Protein AF-0000000085074724 (afdb_homodimer)

Sequence (1330 aa):
MDNDFFGAPASRILEEILDDAFLEMIDNDYDDDDDDDFIDETESEGHEMEVDEQVLFEDIINQPHSLYRLAIRKYNENDLSRRAFLNKTHSLRLPTKAIGDILDEARASCKLLREHVALPHVKDNAFSVFTRYCYGFLTEKLIFQNLLREYDRCKLHRIVQEFFNVYLESEMLLHNPTTTIESHENIDRVDVLIANSVIVSSANMSSDFQKYSADVAEFLTEAGWFKQAAILFDFIREQYPGSIQATSRLIHCYVMDGEIQRAKELLNSTENEVADVAEYVQVEFLTSAALVYYAEGNFQKALRFSIHAFSRVKETEISTRAYIETLRCLSRCLAVTRNYAKALVFSELCLHISAQFEHKLADGLLTHAYCLMQDDRNNAANKFYLKAKDLREKQFGTSNNVHLATVYEELSYSCYVQKYRVGDFRVAKHFIARAMRIYNRVLPEDHLHASSAKRVLALIIEEEALDIPFQPELGIDDKILIKMKDEALEKAHLLQKESLAIAKKTFGDESVQTAKHLGNLGRLYQSMKRLKDAEELHLEAIRIKSFILGDDDPEVAVSLGHLASLYNYDIKDYQKAEDLYHRGIKICLKHHGDLYSGLEYDYTGLIHVYSNLQNERKHLEYTFILSDWKDKRKQRVQRAFTPKLDPNMKVDSLMKIIESISADFMDNDFFGAPASRILEEILDDAFLEMIDNDYDDDDDDDFIDETESEGHEMEVDEQVLFEDIINQPHSLYRLAIRKYNENDLSRRAFLNKTHSLRLPTKAIGDILDEARASCKLLREHVALPHVKDNAFSVFTRYCYGFLTEKLIFQNLLREYDRCKLHRIVQEFFNVYLESEMLLHNPTTTIESHENIDRVDVLIANSVIVSSANMSSDFQKYSADVAEFLTEAGWFKQAAILFDFIREQYPGSIQATSRLIHCYVMDGEIQRAKELLNSTENEVADVAEYVQVEFLTSAALVYYAEGNFQKALRFSIHAFSRVKETEISTRAYIETLRCLSRCLAVTRNYAKALVFSELCLHISAQFEHKLADGLLTHAYCLMQDDRNNAANKFYLKAKDLREKQFGTSNNVHLATVYEELSYSCYVQKYRVGDFRVAKHFIARAMRIYNRVLPEDHLHASSAKRVLALIIEEEALDIPFQPELGIDDKILIKMKDEALEKAHLLQKESLAIAKKTFGDESVQTAKHLGNLGRLYQSMKRLKDAEELHLEAIRIKSFILGDDDPEVAVSLGHLASLYNYDIKDYQKAEDLYHRGIKICLKHHGDLYSGLEYDYTGLIHVYSNLQNERKHLEYTFILSDWKDKRKQRVQRAFTPKLDPNMKVDSLMKIIESISADF

Solvent-accessible surface area (backbone atoms only — not comparable to full-atom values): 67863 Å² total; per-residue (Å²): 137,84,76,77,78,74,78,82,60,49,60,64,56,47,53,60,42,18,60,63,26,56,67,68,69,68,70,74,71,69,90,70,79,74,86,71,74,79,76,75,76,80,75,73,82,74,77,74,73,77,66,55,68,63,59,52,49,49,43,52,64,71,50,51,48,42,69,55,38,47,57,41,40,66,43,57,63,50,68,70,50,41,55,44,42,53,58,36,42,76,72,40,76,75,53,72,62,57,55,50,52,50,50,51,47,50,50,51,51,43,52,53,44,58,76,39,36,86,39,71,71,39,38,62,42,44,47,50,49,38,49,45,49,55,36,43,45,64,31,31,58,71,53,29,52,49,42,63,71,70,38,58,64,38,58,51,42,25,53,55,37,50,46,51,49,46,47,49,54,29,47,36,65,70,42,64,61,76,46,61,64,59,51,37,54,47,47,54,51,49,37,49,49,55,31,48,46,37,50,56,49,30,66,75,40,81,91,58,27,66,59,50,50,49,52,50,23,48,52,28,45,74,61,47,40,22,68,31,18,28,50,37,26,50,49,49,31,67,75,37,74,81,41,55,56,39,48,22,52,27,30,42,23,25,45,77,60,47,38,44,56,61,23,49,50,52,48,66,73,42,60,83,66,46,81,82,52,59,58,57,44,40,28,46,35,29,33,30,48,15,50,50,29,42,74,45,53,42,41,70,61,12,33,51,30,16,52,54,17,55,73,57,64,46,80,90,69,42,54,69,65,58,50,43,50,38,31,43,50,33,15,50,30,29,22,77,66,50,37,39,75,60,10,46,53,39,14,49,50,25,27,58,62,20,60,76,36,76,81,38,27,41,58,15,30,42,42,33,15,49,30,30,38,70,62,70,34,34,35,62,13,37,43,32,34,50,52,23,42,53,49,36,33,68,26,42,45,91,61,73,39,57,60,50,24,49,44,26,36,52,43,13,49,43,43,42,64,58,23,76,76,74,74,72,53,63,65,20,49,52,27,38,14,36,15,39,31,25,39,64,71,72,40,52,86,73,33,54,69,46,25,52,46,32,38,53,52,19,53,52,39,37,53,54,31,72,61,61,72,88,50,69,82,54,34,50,56,66,66,55,56,50,46,52,27,50,49,33,41,48,52,19,47,46,29,37,51,42,22,37,52,36,33,31,71,51,62,31,80,81,26,44,50,28,22,51,42,32,37,52,46,14,53,49,25,44,76,69,65,38,53,68,61,14,52,53,27,23,50,50,19,33,51,43,28,25,69,76,66,32,77,70,29,63,74,27,28,56,37,33,46,53,45,17,49,44,22,46,74,70,70,60,40,39,67,63,15,48,54,30,34,52,54,25,50,52,33,40,45,73,68,52,39,84,72,40,72,71,50,56,58,40,38,53,48,47,29,54,36,22,57,75,67,66,36,62,69,59,21,51,52,36,49,47,51,46,52,51,43,54,52,53,44,51,51,46,61,72,57,58,60,73,74,73,70,57,87,77,65,52,71,65,64,54,43,53,54,47,47,56,49,56,72,69,102,136,86,77,77,78,76,75,80,63,56,60,64,58,49,56,61,43,18,58,62,37,56,59,67,69,68,65,70,73,73,79,80,66,79,90,81,77,77,76,75,75,79,74,72,82,71,77,75,72,76,67,54,68,62,60,51,49,48,41,50,64,72,51,50,44,43,72,54,37,48,56,41,42,64,44,60,59,50,71,68,51,38,56,44,42,52,58,38,45,74,72,37,76,74,52,74,64,57,54,50,50,51,50,51,48,51,50,50,50,42,52,53,44,58,77,41,37,85,41,71,72,41,39,63,43,45,48,51,46,38,49,43,50,55,34,43,46,65,33,32,57,71,52,31,53,47,41,64,71,70,38,59,62,36,60,52,41,24,54,54,38,49,47,50,48,47,46,50,52,30,47,35,67,69,44,65,60,75,45,62,64,60,50,36,55,46,47,53,49,50,37,49,49,56,30,48,47,38,49,57,49,31,65,75,40,80,92,57,28,66,61,50,50,49,52,52,24,49,52,29,45,74,59,47,39,21,66,30,18,28,52,38,25,50,50,49,30,67,74,38,74,79,42,56,54,39,48,21,52,26,30,42,22,24,45,75,57,48,37,46,57,62,22,49,52,52,48,67,72,42,60,82,66,47,82,82,52,58,60,56,46,41,28,46,35,28,33,30,51,14,49,49,29,41,75,47,53,43,43,70,60,12,33,53,30,18,50,54,18,55,73,57,64,46,78,88,69,42,53,69,66,57,49,43,50,36,31,43,50,34,16,49,30,28,24,77,65,51,37,40,75,60,11,46,52,38,14,48,50,25,28,58,60,21,60,76,35,76,81,39,27,40,58,15,29,44,42,34,16,50,29,31,38,70,61,70,35,34,36,62,14,36,42,31,34,50,52,23,43,54,49,36,33,68,27,43,43,92,60,72,38,57,61,49,23,49,44,25,36,50,43,12,48,43,45,44,66,56,23,75,74,73,73,70,54,64,65,21,50,53,26,36,17,35,15,39,29,26,37,65,69,71,40,52,82,73,32,54,68,46,24,52,46,32,39,51,51,18,53,52,38,36,54,53,31,72,61,61,72,88,49,69,83,54,35,51,56,66,66,56,56,50,47,51,27,50,52,34,40,49,50,20,46,52,30,36,50,42,22,36,51,37,34,30,70,53,61,30,81,81,26,45,53,27,22,51,41,32,36,53,46,14,51,49,26,45,76,69,66,38,52,68,62,14,50,53,28,23,50,49,19,32,49,45,29,27,69,77,67,33,78,71,31,63,73,26,30,54,36,32,46,54,46,18,48,44,23,46,75,71,68,59,40,40,67,62,14,48,53,30,34,52,53,24,49,53,33,38,44,72,67,51,38,85,71,42,72,71,49,55,58,42,37,52,46,47,30,53,36,23,57,76,66,66,36,62,69,61,22,53,51,35,48,48,52,46,51,51,44,53,53,54,43,51,50,44,62,72,56,57,60,73,74,74,71,57,87,77,64,54,70,66,63,53,45,53,53,45,49,54,48,56,70,71,102

Radius of gyration: 36.68 Å; Cα contacts (8 Å, |Δi|>4): 1729; chains: 2; bounding box: 97×108×94 Å

InterPro domains:
  IPR011990 Tetratricopeptide-like helical domain superfamily [G3DSA:1.25.40.10] (211-458)
  IPR011990 Tetratricopeptide-like helical domain superfamily [G3DSA:1.25.40.10] (480-633)
  IPR011990 Tetratricopeptide-like helical domain superfamily [SSF48452] (488-611)
  IPR019734 Tetratricopeptide repeat [SM00028] (283-316)
  IPR019734 Tetratricopeptide repeat [SM00028] (324-357)
  IPR019734 Tetratricopeptide repeat [SM00028] (515-548)
  IPR019734 Tetratricopeptide repeat [SM00028] (557-591)
  IPR042476 Amyloid protein-binding protein 2 [PTHR46575] (138-640)

Secondary structure (DSSP, 8-state):
---------THHHHHHHHHHHGGGGGGGS-------TT--------------HHHHHHHHHHSTTHHHHHHHHHHHH-SHHHHHHHHHHHS----HHHHHHHHHHHHHHHHHHHHTTTSHHHHHHHHHHHHHHHHHHHH-HHHHHHHHHHS-HHHHHHHHHHHHHHHHHHHHHHS-TT-HHHHHHHHHHHHHHHHHHHHHHHHTSSSSHHHHHHHHHHHHHHHT-HHHHHHHHHHHHHHSTT-HHHHHHHHHHHHHTT-HHHHHHHHHHHGGGGGGS-HHHHHHHHHHHHHHHHHHT-HHHHHHHHHHHHHT--TTTS-HHHHHHHHHHHHHHHHHTT-HHHHHHHHHHHHHHHTTSHHHHHHHHHHHHHHHHHTT-HHHHHHHHHHHHHHHHHHH-SSS-HHHHHHHHHHHHHHHHHHTTT---HHHHHHHHHHHHHHHHHS-TT-HHHHHHHHHHHHHHHHHHHT----GGGT--HHHHHHHHHHHHHHHHHHHHHHHHHHHHHH-SSSHHHHHHHHHHHHHHHHTT-HHHHHHHHHHHHHHHHHHH-TT-HHHHHHHHHHHHIIIIII--HHHHHHHHHHHHHHHHHHT-TT-TTHHHHHHHHHHHHHHTT-HHHHHHHHHHHHHHHHHHHHHHHH-------TT--HHHHHHHHHHHHHH-/---------THHHHHHHHGGGGGGGGGG--------TT--------------HHHHHHHHHHSTTHHHHHHHHHHHS-SHHHHHHHHHHHS----HHHHHHHHHHHHHHHHHHHHTTTSHHHHHHHHHHHHHHHHHHHH-HHHHHHHHHHS-HHHHHHHHHHHHHHHHHHHHHHS-TT-HHHHHHHHHHHHHHHHHHHHHHHHTSSSSHHHHHHHHHHHHHHHT-HHHHHHHHHHHHHHSTT-HHHHHHHHHHHHHTT-HHHHHHHHHHHGGGGGGS-HHHHHHHHHHHHHHHHHHT-HHHHHHHHHHHHHT--TTTS-HHHHHHHHHHHHHHHHHTT-HHHHHHHHHHHHHHHTTSHHHHHHHHHHHHHHHHHTT-HHHHHHHHHHHHHHHHHHH-SSS-HHHHHHHHHHHHHHHHHHTTT---HHHHHHHHHHHHHHHHHS-TT-HHHHHHHHHHHHHHHHHHHT----GGGT--HHHHHHHHHHHHHHHHHHHHHHHHHHHHHH-SSSHHHHHHHHHHHHHHHHTT-HHHHHHHHHHHHHHHHHHH-TT-HHHHHHHHHHHHIIIIII--HHHHHHHHHHHHHHHHHHT-TT-TTHHHHHHHHHHHHHHTT-HHHHHHHHHHHHHHHHHHHHHHHH-------TT--HHHHHHHHHHHHHH-

Nearest PDB structures (foldseek):
  8jau-assembly1_A  TM=7.806E-01  e=1.190E-21  Homo sapiens
  1hz4-assembly1_A  TM=6.843E-01  e=4.569E-03  Escherichia coli
  8fy4-assembly1_B  TM=3.628E-01  e=1.389E-04  Gallus gallus
  3ieg-assembly2_B  TM=2.779E-01  e=1.779E-03  Mus musculus
  9f8w-assembly2_B  TM=3.811E-01  e=1.177E-01  Trypanosoma brucei

Foldseek 3Di:
DCPCVDDPDCVVLLVVLLVLQPPPPPPPDDDPPDPPPDDDDDPPPPPPPVVPPVVVVCCCVPVVCCVVCVVVVVVPPPPVCVCVCCVVLVVDLPDPVVVVVLLVVLVVVLVVLQVCLLPPVSLVVLVVVLCCVLLVCLQVQSNVVSCVVRHALLSVLASNLSSVVSNLSSCCSVPVVPPLVVLQVVLLVVLVSSLVSNQVSLVVPPPCSLVSLQVSLVSCVLQQNLSSSLSSLVVSCVVPPLPLQSLLSNLQSCLSQLQLVVSVVSLVVCVVSLPPDDLQSNLSSLLSVLSSCVSQVVLVSSLVSLLVSLLSDDPVPYDLVSVLSSLLSNLLSCLVLQVLVLSLVSLVVSCLSQVVRLSRNLVSLQSNLNSCLSVVVLVVSLVSLVVSLVSSCSRNNQAQTLSNLVSLQVNLLSLVVNCVPVQDSVSSSNSLSSSSSNCSSNHRCLTLSNLSSLQSVLSNLLSNLVPQDDDVVVVDDVVVSVVVSLVSLVSSLSSLVSSLVSCCVSNNCQTLSNLVSLQSNLLSCVSVVVLVSSLVSLVVSLVSCCVVNNNLRLSSLVSLLSNLCSCQPRVNVLVSSLVSLVSSVVSCCVRNNLLNPVNLSSLVSNLSSCVVVVVVVVNVVSVVSNVVSVVVNVVCVVPPPPPPPPSPDDPVVSVVVSVVVVVVD/DCPCVDDPDPLVLLVVLLVLQPVPPPPPPDDPPDDDDDDDDDPPPPPPPVVPPVVVVCCCVPVVCCVVCVVVVVVPPPPVVVCVVCVVLVVPLPDPVVVVVLLVVLVVVLVVLQVCLLPPVSLVVLVVVLCCVLLVCLQVQSNVVSCVVRHALLSVLASNLSSVVSNLSSCCSVPVVPPLVVLQVVLLVVLVSSLVSNQVSLVVPPPCSLVSLQVSLVSCVLQQSLSSSLSSLVVSCVVPPLPLQSLLSNLQSCLSQLQLVVSVVSLVVNVVSLPPDDLQSNLSSLLSVLSSCVSQVVLVSSLVSLLVSLLSDDPVPYDLVSNLSSLLSNLLSCLVLQVLVLSLVSLVLSCLSQVVRLSRNLVSLQSNLNSCLSVVNLVVSLVSLVVSLVSSCSRNNQAQTLSNLVSLQVNLLSLVVNCVPVLDSVSSSSSLSSSSSNCSSNHRCLTLSNLSSLQSVLSNLLSNLVPQDDDVVVVDDVVVSVVVSLVSLVSSLSSLVSSLVSCCVSNNCQTLSNLVSLQSNLLSCVSVVVLVSSLVSLVVSLVSCCVVNNNLRLSSLVSLLSNLCSCQPRVNVLVSSLVSLVSSVVSCCVRNNLLNPVNLSSLVSNLSSCVVVVVVVVNVVSVVSNVVSVVVNVVCVVPPPPPPPPSPDDPVVSVVVSVVVVVVD

Organism: Oikopleura dioica (NCBI:txid34765)

pLDDT: mean 72.85, std 24.74, range [18.48, 98.44]

Structure (mmCIF, N/CA/C/O backbone):
data_AF-0000000085074724-model_v1
#
loop_
_entity.id
_entity.type
_entity.pdbx_description
1 polymer 'Uncharacterized protein'
#
loop_
_atom_site.group_PDB
_atom_site.id
_atom_site.type_symbol
_atom_site.label_atom_id
_atom_site.label_alt_id
_atom_site.label_comp_id
_atom_site.label_asym_id
_atom_site.label_entity_id
_atom_site.label_seq_id
_atom_site.pdbx_PDB_ins_code
_atom_site.Cartn_x
_atom_site.Cartn_y
_atom_site.Cartn_z
_atom_site.occupancy
_atom_site.B_iso_or_equiv
_atom_site.auth_seq_id
_atom_site.auth_comp_id
_atom_site.auth_asym_id
_atom_site.auth_atom_id
_atom_site.pdbx_PDB_model_num
ATOM 1 N N . MET A 1 1 ? -6.66 3.756 -38.844 1 19.31 1 MET A N 1
ATOM 2 C CA . MET A 1 1 ? -6.812 4.773 -37.812 1 19.31 1 MET A CA 1
ATOM 3 C C . MET A 1 1 ? -6.156 4.328 -36.5 1 19.31 1 MET A C 1
ATOM 5 O O . MET A 1 1 ? -6.629 3.396 -35.844 1 19.31 1 MET A O 1
ATOM 9 N N . ASP A 1 2 ? -4.809 4.43 -36.469 1 18.55 2 ASP A N 1
ATOM 10 C CA . ASP A 1 2 ? -3.658 3.697 -35.938 1 18.55 2 ASP A CA 1
ATOM 11 C C . ASP A 1 2 ? -3.334 4.137 -34.5 1 18.55 2 ASP A C 1
ATOM 13 O O . ASP A 1 2 ? -2.787 5.219 -34.281 1 18.55 2 ASP A O 1
ATOM 17 N N . ASN A 1 3 ? -4.422 4.09 -33.625 1 19.55 3 ASN A N 1
ATOM 18 C CA . ASN A 1 3 ? -4.617 4.492 -32.219 1 19.55 3 ASN A CA 1
ATOM 19 C C . ASN A 1 3 ? -3.508 3.959 -31.328 1 19.55 3 ASN A C 1
ATOM 21 O O . ASN A 1 3 ? -3.428 2.756 -31.078 1 19.55 3 ASN A O 1
ATOM 25 N N . ASP A 1 4 ? -2.357 4.629 -31.531 1 20.62 4 ASP A N 1
ATOM 26 C CA . ASP A 1 4 ? -1.045 4.391 -30.953 1 20.62 4 ASP A CA 1
ATOM 27 C C . ASP A 1 4 ? -1.103 4.484 -29.422 1 20.62 4 ASP A C 1
ATOM 29 O O . ASP A 1 4 ? -0.941 5.57 -28.859 1 20.62 4 ASP A O 1
ATOM 33 N N . PHE A 1 5 ? -2.076 3.852 -28.844 1 21.16 5 PHE A N 1
ATOM 34 C CA . PHE A 1 5 ? -2.482 3.717 -27.453 1 21.16 5 PHE A CA 1
ATOM 35 C C . PHE A 1 5 ? -1.314 3.25 -26.594 1 21.16 5 PHE A C 1
ATOM 37 O O . PHE A 1 5 ? -1.333 2.139 -26.062 1 21.16 5 PHE A O 1
ATOM 44 N N . PHE A 1 6 ? -0.076 3.598 -27.016 1 20.94 6 PHE A N 1
ATOM 45 C CA . PHE A 1 6 ? 1.1 2.914 -26.484 1 20.94 6 PHE A CA 1
ATOM 46 C C . PHE A 1 6 ? 1.225 3.131 -24.984 1 20.94 6 PHE A C 1
ATOM 48 O O . PHE A 1 6 ? 0.659 4.082 -24.438 1 20.94 6 PHE A O 1
ATOM 55 N N . GLY A 1 7 ? 2.143 2.217 -24.25 1 22.34 7 GLY A N 1
ATOM 56 C CA . GLY A 1 7 ? 2.412 1.29 -23.172 1 22.34 7 GLY A CA 1
ATOM 57 C C . GLY A 1 7 ? 2.951 1.972 -21.922 1 22.34 7 GLY A C 1
ATOM 58 O O . GLY A 1 7 ? 4.113 2.377 -21.891 1 22.34 7 GLY A O 1
ATOM 59 N N . ALA A 1 8 ? 2.352 2.924 -21.406 1 27.47 8 ALA A N 1
ATOM 60 C CA . ALA A 1 8 ? 2.898 3.271 -20.109 1 27.47 8 ALA A CA 1
ATOM 61 C C . ALA A 1 8 ? 3.061 2.031 -19.234 1 27.47 8 ALA A C 1
ATOM 63 O O . ALA A 1 8 ? 2.092 1.31 -18.984 1 27.47 8 ALA A O 1
ATOM 64 N N . PRO A 1 9 ? 4.258 1.378 -19.156 1 28.05 9 PRO A N 1
ATOM 65 C CA . PRO A 1 9 ? 4.574 0.004 -18.766 1 28.05 9 PRO A CA 1
ATOM 66 C C . PRO A 1 9 ? 4.094 -0.327 -17.344 1 28.05 9 PRO A C 1
ATOM 68 O O . PRO A 1 9 ? 3.932 0.573 -16.516 1 28.05 9 PRO A O 1
ATOM 71 N N . ALA A 1 10 ? 3.463 -1.53 -17.219 1 28.69 10 ALA A N 1
ATOM 72 C CA . ALA A 1 10 ? 3.15 -2.385 -16.078 1 28.69 10 ALA A CA 1
ATOM 73 C C . ALA A 1 10 ? 4.27 -2.342 -15.039 1 28.69 10 ALA A C 1
ATOM 75 O O . ALA A 1 10 ? 4.043 -2.639 -13.859 1 28.69 10 ALA A O 1
ATOM 76 N N . SER A 1 11 ? 5.395 -1.948 -15.602 1 27.66 11 SER A N 1
ATOM 77 C CA . SER A 1 11 ? 6.539 -1.968 -14.703 1 27.66 11 SER A CA 1
ATOM 78 C C . SER A 1 11 ? 6.328 -1.033 -13.516 1 27.66 11 SER A C 1
ATOM 80 O O . SER A 1 11 ? 6.738 -1.339 -12.391 1 27.66 11 SER A O 1
ATOM 82 N N . ARG A 1 12 ? 5.625 0.069 -13.852 1 30 12 ARG A N 1
ATOM 83 C CA . ARG A 1 12 ? 5.465 1.042 -12.773 1 30 12 ARG A CA 1
ATOM 84 C C . ARG A 1 12 ? 4.492 0.53 -11.711 1 30 12 ARG A C 1
ATOM 86 O O . ARG A 1 12 ? 4.676 0.783 -10.523 1 30 12 ARG A O 1
ATOM 93 N N . ILE A 1 13 ? 3.539 -0.388 -12.242 1 30.59 13 ILE A N 1
ATOM 94 C CA . ILE A 1 13 ? 2.57 -0.997 -11.336 1 30.59 13 ILE A CA 1
ATOM 95 C C . ILE A 1 13 ? 3.271 -2.004 -10.43 1 30.59 13 ILE A C 1
ATOM 97 O O . ILE A 1 13 ? 3.002 -2.059 -9.227 1 30.59 13 ILE A O 1
ATOM 101 N N . LEU A 1 14 ? 4.152 -2.748 -11.07 1 29.27 14 LEU A N 1
ATOM 102 C CA . LEU A 1 14 ? 4.895 -3.777 -10.352 1 29.27 14 LEU A CA 1
ATOM 103 C C . LEU A 1 14 ? 5.773 -3.158 -9.266 1 29.27 14 LEU A C 1
ATOM 105 O O . LEU A 1 14 ? 5.867 -3.693 -8.164 1 29.27 14 LEU A O 1
ATOM 109 N N . GLU A 1 15 ? 6.312 -2.115 -9.633 1 29.44 15 GLU A N 1
ATOM 110 C CA . GLU A 1 15 ? 7.18 -1.482 -8.641 1 29.44 15 GLU A CA 1
ATOM 111 C C . GLU A 1 15 ? 6.387 -1.025 -7.422 1 29.44 15 GLU A C 1
ATOM 113 O O . GLU A 1 15 ? 6.852 -1.15 -6.285 1 29.44 15 GLU A O 1
ATOM 118 N N . GLU A 1 16 ? 5.18 -0.797 -7.676 1 32.44 16 GLU A N 1
ATOM 119 C CA . GLU A 1 16 ? 4.309 -0.353 -6.59 1 32.44 16 GLU A CA 1
ATOM 120 C C . GLU A 1 16 ? 3.988 -1.499 -5.637 1 32.44 16 GLU A C 1
ATOM 122 O O . GLU A 1 16 ? 3.947 -1.308 -4.418 1 32.44 16 GLU A O 1
ATOM 127 N N . ILE A 1 17 ? 3.748 -2.75 -6.227 1 29.84 17 ILE A N 1
ATOM 128 C CA . ILE A 1 17 ? 3.379 -3.928 -5.449 1 29.84 17 ILE A CA 1
ATOM 129 C C . ILE A 1 17 ? 4.605 -4.473 -4.723 1 29.84 17 ILE A C 1
ATOM 131 O O . ILE A 1 17 ? 4.52 -4.859 -3.555 1 29.84 17 ILE A O 1
ATOM 135 N N . LEU A 1 18 ? 5.66 -4.648 -5.422 1 29.42 18 LEU A N 1
ATOM 136 C CA . LEU A 1 18 ? 6.859 -5.25 -4.84 1 29.42 18 LEU A CA 1
ATOM 137 C C . LEU A 1 18 ? 7.398 -4.395 -3.703 1 29.42 18 LEU A C 1
ATOM 139 O O . LEU A 1 18 ? 7.973 -4.918 -2.744 1 29.42 18 LEU A O 1
ATOM 143 N N . ASP A 1 19 ? 7.082 -3.223 -3.664 1 29.36 19 ASP A N 1
ATOM 144 C CA . ASP A 1 19 ? 7.52 -2.369 -2.562 1 29.36 19 ASP A CA 1
ATOM 145 C C . ASP A 1 19 ? 6.812 -2.748 -1.262 1 29.36 19 ASP A C 1
ATOM 147 O O . ASP A 1 19 ? 7.41 -2.686 -0.185 1 29.36 19 ASP A O 1
ATOM 151 N N . ASP A 1 20 ? 5.746 -3.473 -1.3 1 28.31 20 ASP A N 1
ATOM 152 C CA . ASP A 1 20 ? 5.152 -3.977 -0.066 1 28.31 20 ASP A CA 1
ATOM 153 C C . ASP A 1 20 ? 5.961 -5.145 0.497 1 28.31 20 ASP A C 1
ATOM 155 O O . ASP A 1 20 ? 6.102 -5.277 1.714 1 28.31 20 ASP A O 1
ATOM 159 N N . ALA A 1 21 ? 6.43 -6.047 -0.311 1 24.78 21 ALA A N 1
ATOM 160 C CA . ALA A 1 21 ? 7.145 -7.223 0.17 1 24.78 21 ALA A CA 1
ATOM 161 C C . ALA A 1 21 ? 8.516 -6.844 0.732 1 24.78 21 ALA A C 1
ATOM 163 O O . ALA A 1 21 ? 9.156 -7.648 1.415 1 24.78 21 ALA A O 1
ATOM 164 N N . PHE A 1 22 ? 9.008 -5.746 0.494 1 26 22 PHE A N 1
ATOM 165 C CA . PHE A 1 22 ? 10.406 -5.516 0.844 1 26 22 PHE A CA 1
ATOM 166 C C . PHE A 1 22 ? 10.578 -5.41 2.354 1 26 22 PHE A C 1
ATOM 168 O O . PHE A 1 22 ? 11.695 -5.484 2.865 1 26 22 PHE A O 1
ATOM 175 N N . LEU A 1 23 ? 9.562 -5.379 3.178 1 25.72 23 LEU A N 1
ATOM 176 C CA . LEU A 1 23 ? 9.867 -5.215 4.598 1 25.72 23 LEU A CA 1
ATOM 177 C C . LEU A 1 23 ? 10.562 -6.453 5.148 1 25.72 23 LEU A C 1
ATOM 179 O O . LEU A 1 23 ? 11.234 -6.383 6.18 1 25.72 23 LEU A O 1
ATOM 183 N N . GLU A 1 24 ? 10.336 -7.566 4.488 1 23.84 24 GLU A N 1
ATOM 184 C CA . GLU A 1 24 ? 10.82 -8.742 5.207 1 23.84 24 GLU A CA 1
ATOM 185 C C . GLU A 1 24 ? 12.344 -8.805 5.195 1 23.84 24 GLU A C 1
ATOM 187 O O . GLU A 1 24 ? 12.945 -9.617 5.906 1 23.84 24 GLU A O 1
ATOM 192 N N . MET A 1 25 ? 12.984 -8.109 4.379 1 23.52 25 MET A N 1
ATOM 193 C CA . MET A 1 25 ? 14.391 -8.508 4.352 1 23.52 25 MET A CA 1
ATOM 194 C C . MET A 1 25 ? 15.117 -8.023 5.602 1 23.52 25 MET A C 1
ATOM 196 O O . MET A 1 25 ? 16.234 -8.461 5.883 1 23.52 25 MET A O 1
ATOM 200 N N . ILE A 1 26 ? 14.594 -6.992 6.34 1 23.7 26 ILE A N 1
ATOM 201 C CA . ILE A 1 26 ? 15.594 -6.434 7.246 1 23.7 26 ILE A CA 1
ATOM 202 C C . ILE A 1 26 ? 15.781 -7.367 8.438 1 23.7 26 ILE A C 1
ATOM 204 O O . ILE A 1 26 ? 16.906 -7.539 8.922 1 23.7 26 ILE A O 1
ATOM 208 N N . ASP A 1 27 ? 14.766 -7.988 9.055 1 24.02 27 ASP A N 1
ATOM 209 C CA . ASP A 1 27 ? 14.961 -8.32 10.461 1 24.02 27 ASP A CA 1
ATOM 210 C C . ASP A 1 27 ? 15.781 -9.602 10.617 1 24.02 27 ASP A C 1
ATOM 212 O O . ASP A 1 27 ? 15.82 -10.188 11.695 1 24.02 27 ASP A O 1
ATOM 216 N N . ASN A 1 28 ? 16.234 -10.273 9.633 1 23.22 28 ASN A N 1
ATOM 217 C CA . ASN A 1 28 ? 16.688 -11.539 10.188 1 23.22 28 ASN A CA 1
ATOM 218 C C . ASN A 1 28 ? 17.922 -11.352 11.062 1 23.22 28 ASN A C 1
ATOM 220 O O . ASN A 1 28 ? 18.656 -12.312 11.336 1 23.22 28 ASN A O 1
ATOM 224 N N . ASP A 1 29 ? 18.328 -10.156 11.43 1 22.61 29 ASP A N 1
ATOM 225 C CA . ASP A 1 29 ? 19.656 -10.336 12.031 1 22.61 29 ASP A CA 1
ATOM 226 C C . ASP A 1 29 ? 19.562 -11.117 13.344 1 22.61 29 ASP A C 1
ATOM 228 O O . ASP A 1 29 ? 20.344 -12.031 13.586 1 22.61 29 ASP A O 1
ATOM 232 N N . TYR A 1 30 ? 19.109 -10.516 14.57 1 21.69 30 TYR A N 1
ATOM 233 C CA . TYR A 1 30 ? 19.984 -10.469 15.727 1 21.69 30 TYR A CA 1
ATOM 234 C C . TYR A 1 30 ? 19.875 -11.742 16.547 1 21.69 30 TYR A C 1
ATOM 236 O O . TYR A 1 30 ? 20.734 -12.031 17.375 1 21.69 30 TYR A O 1
ATOM 244 N N . ASP A 1 31 ? 18.703 -12.43 16.766 1 20.89 31 ASP A N 1
ATOM 245 C CA . ASP A 1 31 ? 18.719 -12.906 18.156 1 20.89 31 ASP A CA 1
ATOM 246 C C . ASP A 1 31 ? 19.703 -14.062 18.328 1 20.89 31 ASP A C 1
ATOM 248 O O . ASP A 1 31 ? 19.406 -15.188 17.922 1 20.89 31 ASP A O 1
ATOM 252 N N . ASP A 1 32 ? 21.031 -13.867 18.141 1 21.2 32 ASP A N 1
ATOM 253 C CA . ASP A 1 32 ? 22.016 -14.898 18.453 1 21.2 32 ASP A CA 1
ATOM 254 C C . ASP A 1 32 ? 22.031 -15.227 19.938 1 21.2 32 ASP A C 1
ATOM 256 O O . ASP A 1 32 ? 22.922 -14.812 20.672 1 21.2 32 ASP A O 1
ATOM 260 N N . ASP A 1 33 ? 21 -15.141 20.797 1 21.52 33 ASP A N 1
ATOM 261 C CA . ASP A 1 33 ? 21.297 -15.461 22.203 1 21.52 33 ASP A CA 1
ATOM 262 C C . ASP A 1 33 ? 21.891 -16.859 22.328 1 21.52 33 ASP A C 1
ATOM 264 O O . ASP A 1 33 ? 21.25 -17.844 21.969 1 21.52 33 ASP A O 1
ATOM 268 N N . ASP A 1 34 ? 23.312 -16.891 22.266 1 20.61 34 ASP A N 1
ATOM 269 C CA . ASP A 1 34 ? 24.203 -17.984 22.641 1 20.61 34 ASP A CA 1
ATOM 270 C C . ASP A 1 34 ? 23.922 -18.484 24.047 1 20.61 34 ASP A C 1
ATOM 272 O O . ASP A 1 34 ? 23.734 -17.672 24.969 1 20.61 34 ASP A O 1
ATOM 276 N N . ASP A 1 35 ? 23.359 -19.719 24.25 1 20.03 35 ASP A N 1
ATOM 277 C CA . ASP A 1 35 ? 23.438 -20.703 25.328 1 20.03 35 ASP A CA 1
ATOM 278 C C . ASP A 1 35 ? 24.859 -20.828 25.875 1 20.03 35 ASP A C 1
ATOM 280 O O . ASP A 1 35 ? 25.781 -21.172 25.141 1 20.03 35 ASP A O 1
ATOM 284 N N . ASP A 1 36 ? 25.328 -20.062 26.953 1 21.66 36 ASP A N 1
ATOM 285 C CA . ASP A 1 36 ? 26.547 -19.922 27.734 1 21.66 36 ASP A CA 1
ATOM 286 C C . ASP A 1 36 ? 27.047 -21.266 28.25 1 21.66 36 ASP A C 1
ATOM 288 O O . ASP A 1 36 ? 28.156 -21.375 28.766 1 21.66 36 ASP A O 1
ATOM 292 N N . ASP A 1 37 ? 26.25 -22.25 28.609 1 21.08 37 ASP A N 1
ATOM 293 C CA . ASP A 1 37 ? 26.734 -22.859 29.844 1 21.08 37 ASP A CA 1
ATOM 294 C C . ASP A 1 37 ? 28.109 -23.484 29.641 1 21.08 37 ASP A C 1
ATOM 296 O O . ASP A 1 37 ? 28.922 -23.531 30.562 1 21.08 37 ASP A O 1
ATOM 300 N N . PHE A 1 38 ? 28.266 -24.391 28.75 1 20.16 38 PHE A N 1
ATOM 301 C CA . PHE A 1 38 ? 29.062 -25.531 29.172 1 20.16 38 PHE A CA 1
ATOM 302 C C . PHE A 1 38 ? 30.547 -25.188 29.156 1 20.16 38 PHE A C 1
ATOM 304 O O . PHE A 1 38 ? 31.406 -26.062 29.328 1 20.16 38 PHE A O 1
ATOM 311 N N . ILE A 1 39 ? 30.984 -24.016 28.531 1 20.7 39 ILE A N 1
ATOM 312 C CA . ILE A 1 39 ? 32.375 -24.141 28.172 1 20.7 39 ILE A CA 1
ATOM 313 C C . ILE A 1 39 ? 33.25 -24.062 29.438 1 20.7 39 ILE A C 1
ATOM 315 O O . ILE A 1 39 ? 33.125 -23.109 30.219 1 20.7 39 ILE A O 1
ATOM 319 N N . ASP A 1 40 ? 33.812 -25.156 29.906 1 20.3 40 ASP A N 1
ATOM 320 C CA . ASP A 1 40 ? 34.812 -25.375 30.938 1 20.3 40 ASP A CA 1
ATOM 321 C C . ASP A 1 40 ? 35.969 -24.375 30.812 1 20.3 40 ASP A C 1
ATOM 323 O O . ASP A 1 40 ? 36.25 -23.891 29.719 1 20.3 40 ASP A O 1
ATOM 327 N N . GLU A 1 41 ? 36.5 -23.766 31.922 1 22.42 41 GLU A N 1
ATOM 328 C CA . GLU A 1 41 ? 37.375 -22.703 32.375 1 22.42 41 GLU A CA 1
ATOM 329 C C . GLU A 1 41 ? 38.781 -22.875 31.859 1 22.42 41 GLU A C 1
ATOM 331 O O . GLU A 1 41 ? 39.719 -22.203 32.312 1 22.42 41 GLU A O 1
ATOM 336 N N . THR A 1 42 ? 39.156 -23.781 30.938 1 22.02 42 THR A N 1
ATOM 337 C CA . THR A 1 42 ? 40.625 -23.969 30.969 1 22.02 42 THR A CA 1
ATOM 338 C C . THR A 1 42 ? 41.344 -22.672 30.672 1 22.02 42 THR A C 1
ATOM 340 O O . THR A 1 42 ? 40.844 -21.844 29.891 1 22.02 42 THR A O 1
ATOM 343 N N . GLU A 1 43 ? 42.281 -22.094 31.516 1 23.48 43 GLU A N 1
ATOM 344 C CA . GLU A 1 43 ? 43.094 -20.938 31.844 1 23.48 43 GLU A CA 1
ATOM 345 C C . GLU A 1 43 ? 43.938 -20.5 30.641 1 23.48 43 GLU A C 1
ATOM 347 O O . GLU A 1 43 ? 44.781 -19.609 30.766 1 23.48 43 GLU A O 1
ATOM 352 N N . SER A 1 44 ? 43.688 -21.031 29.391 1 21.33 44 SER A N 1
ATOM 353 C CA . SER A 1 44 ? 44.875 -20.844 28.562 1 21.33 44 SER A CA 1
ATOM 354 C C . SER A 1 44 ? 45.156 -19.359 28.312 1 21.33 44 SER A C 1
ATOM 356 O O . SER A 1 44 ? 44.219 -18.562 28.203 1 21.33 44 SER A O 1
ATOM 358 N N . GLU A 1 45 ? 46.344 -18.797 28.719 1 24.83 45 GLU A N 1
ATOM 359 C CA . GLU A 1 45 ? 47 -17.5 28.672 1 24.83 45 GLU A CA 1
ATOM 360 C C . GLU A 1 45 ? 46.844 -16.828 27.297 1 24.83 45 GLU A C 1
ATOM 362 O O . GLU A 1 45 ? 47.344 -17.344 26.297 1 24.83 45 GLU A O 1
ATOM 367 N N . GLY A 1 46 ? 45.594 -16.391 26.984 1 22.27 46 GLY A N 1
ATOM 368 C CA . GLY A 1 46 ? 45.094 -15.922 25.703 1 22.27 46 GLY A CA 1
ATOM 369 C C . GLY A 1 46 ? 45.75 -14.641 25.25 1 22.27 46 GLY A C 1
ATOM 370 O O . GLY A 1 46 ? 45.469 -13.562 25.797 1 22.27 46 GLY A O 1
ATOM 371 N N . HIS A 1 47 ? 47.188 -14.695 25.016 1 25.92 47 HIS A N 1
ATOM 372 C CA . HIS A 1 47 ? 47.906 -13.539 24.5 1 25.92 47 HIS A CA 1
ATOM 373 C C . HIS A 1 47 ? 47.125 -12.836 23.391 1 25.92 47 HIS A C 1
ATOM 375 O O . HIS A 1 47 ? 46.656 -13.492 22.453 1 25.92 47 HIS A O 1
ATOM 381 N N . GLU A 1 48 ? 46.562 -11.75 23.797 1 26.58 48 GLU A N 1
ATOM 382 C CA . GLU A 1 48 ? 45.75 -10.797 23.047 1 26.58 48 GLU A CA 1
ATOM 383 C C . GLU A 1 48 ? 46.5 -10.289 21.812 1 26.58 48 GLU A C 1
ATOM 385 O O . GLU A 1 48 ? 47.438 -9.516 21.953 1 26.58 48 GLU A O 1
ATOM 390 N N . MET A 1 49 ? 46.938 -11.258 20.938 1 26.3 49 MET A N 1
ATOM 391 C CA . MET A 1 49 ? 47.59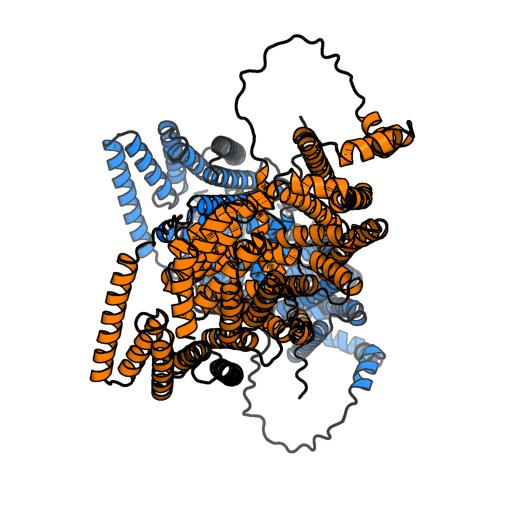4 -10.742 19.734 1 26.3 49 MET A CA 1
ATOM 392 C C . MET A 1 49 ? 46.781 -9.609 19.109 1 26.3 49 MET A C 1
ATOM 394 O O . MET A 1 49 ? 45.625 -9.797 18.766 1 26.3 49 MET A O 1
ATOM 398 N N . GLU A 1 50 ? 47.094 -8.398 19.594 1 27.34 50 GLU A N 1
ATOM 399 C CA . GLU A 1 50 ? 46.688 -7.137 19 1 27.34 50 GLU A CA 1
ATOM 400 C C . GLU A 1 50 ? 46.844 -7.168 17.484 1 27.34 50 GLU A C 1
ATOM 402 O O . GLU A 1 50 ? 47.969 -6.977 16.969 1 27.34 50 GLU A O 1
ATOM 407 N N . VAL A 1 51 ? 46.344 -8.219 16.922 1 27.72 51 VAL A N 1
ATOM 408 C CA . VAL A 1 51 ? 46.469 -8.328 15.477 1 27.72 51 VAL A CA 1
ATOM 409 C C . VAL A 1 51 ? 45.938 -7.055 14.812 1 27.72 51 VAL A C 1
ATOM 411 O O . VAL A 1 51 ? 44.781 -6.66 15.062 1 27.72 51 VAL A O 1
ATOM 414 N N . ASP A 1 52 ? 46.844 -6.16 14.617 1 26.83 52 ASP A N 1
ATOM 415 C CA . ASP A 1 52 ? 46.656 -4.879 13.938 1 26.83 52 ASP A CA 1
ATOM 416 C C . ASP A 1 52 ? 45.688 -5.012 12.758 1 26.83 52 ASP A C 1
ATOM 418 O O . ASP A 1 52 ? 45.938 -5.824 11.859 1 26.83 52 ASP A O 1
ATOM 422 N N . GLU A 1 53 ? 44.625 -4.551 13.031 1 29.97 53 GLU A N 1
ATOM 423 C CA . GLU A 1 53 ? 43.406 -4.609 12.219 1 29.97 53 GLU A CA 1
ATOM 424 C C . GLU A 1 53 ? 43.688 -4.184 10.781 1 29.97 53 GLU A C 1
ATOM 426 O O . GLU A 1 53 ? 43.062 -4.684 9.844 1 29.97 53 GLU A O 1
ATOM 431 N N . GLN A 1 54 ? 44.75 -3.246 10.719 1 29.56 54 GLN A N 1
ATOM 432 C CA . GLN A 1 54 ? 45.094 -2.668 9.43 1 29.56 54 GLN A CA 1
ATOM 433 C C . GLN A 1 54 ? 45.781 -3.699 8.539 1 29.56 54 GLN A C 1
ATOM 435 O O . GLN A 1 54 ? 45.531 -3.752 7.328 1 29.56 54 GLN A O 1
ATOM 440 N N . VAL A 1 55 ? 46.844 -4.371 9.141 1 29.44 55 VAL A N 1
ATOM 441 C CA . VAL A 1 55 ? 47.688 -5.332 8.422 1 29.44 55 VAL A CA 1
ATOM 442 C C . VAL A 1 55 ? 46.812 -6.484 7.91 1 29.44 55 VAL A C 1
ATOM 444 O O . VAL A 1 55 ? 47.031 -6.984 6.805 1 29.44 55 VAL A O 1
ATOM 447 N N . LEU A 1 56 ? 45.781 -6.648 8.688 1 29.56 56 LEU A N 1
ATOM 448 C CA . LEU A 1 56 ? 44.969 -7.777 8.297 1 29.56 56 LEU A CA 1
ATOM 449 C C . LEU A 1 56 ? 44.156 -7.453 7.031 1 29.56 56 LEU A C 1
ATOM 451 O O . LEU A 1 56 ? 44.031 -8.312 6.152 1 29.56 56 LEU A O 1
ATOM 455 N N . PHE A 1 57 ? 43.844 -6.168 6.918 1 30.06 57 PHE A N 1
ATOM 456 C CA . PHE A 1 57 ? 43.062 -5.746 5.758 1 30.06 57 PHE A CA 1
ATOM 457 C C . PHE A 1 57 ? 43.938 -5.719 4.508 1 30.06 57 PHE A C 1
ATOM 459 O O . PHE A 1 57 ? 43.5 -6.137 3.432 1 30.06 57 PHE A O 1
ATOM 466 N N . GLU A 1 58 ? 45.188 -5.07 4.613 1 30.17 58 GLU A N 1
ATOM 467 C CA . GLU A 1 58 ? 46.094 -5.012 3.486 1 30.17 58 GLU A CA 1
ATOM 468 C C . GLU A 1 58 ? 46.5 -6.41 3.02 1 30.17 58 GLU A C 1
ATOM 470 O O . GLU A 1 58 ? 46.625 -6.656 1.817 1 30.17 58 GLU A O 1
ATOM 475 N N . ASP A 1 59 ? 46.844 -7.258 3.963 1 29 59 ASP A N 1
ATOM 476 C CA . ASP A 1 59 ? 47.281 -8.617 3.635 1 29 59 ASP A CA 1
ATOM 477 C C . ASP A 1 59 ? 46.125 -9.414 3.033 1 29 59 ASP A C 1
ATOM 479 O O . ASP A 1 59 ? 46.344 -10.305 2.205 1 29 59 ASP A O 1
ATOM 483 N N . ILE A 1 60 ? 44.938 -9.117 3.502 1 32.38 60 ILE A N 1
ATOM 484 C CA . ILE A 1 60 ? 43.781 -9.766 2.914 1 32.38 60 ILE A CA 1
ATOM 485 C C . ILE A 1 60 ? 43.562 -9.242 1.495 1 32.38 60 ILE A C 1
ATOM 487 O O . ILE A 1 60 ? 43.188 -10 0.597 1 32.38 60 ILE A O 1
ATOM 491 N N . ILE A 1 61 ? 43.812 -7.898 1.29 1 31.81 61 ILE A N 1
ATOM 492 C CA . ILE A 1 61 ? 43.625 -7.254 -0.007 1 31.81 61 ILE A CA 1
ATOM 493 C C . ILE A 1 61 ? 44.844 -7.594 -0.903 1 31.81 61 ILE A C 1
ATOM 495 O O . ILE A 1 61 ? 44.656 -7.832 -2.102 1 31.81 61 ILE A O 1
ATOM 499 N N . ASN A 1 62 ? 46.062 -7.223 -0.458 1 27.91 62 ASN A N 1
ATOM 500 C CA . ASN A 1 62 ? 47.25 -7.457 -1.28 1 27.91 62 ASN A CA 1
ATOM 501 C C . ASN A 1 62 ? 47.531 -8.945 -1.478 1 27.91 62 ASN A C 1
ATOM 503 O O . ASN A 1 62 ? 48.25 -9.344 -2.396 1 27.91 62 ASN A O 1
ATOM 507 N N . GLN A 1 63 ? 47.875 -9.609 -0.299 1 26.12 63 GLN A N 1
ATOM 508 C CA . GLN A 1 63 ? 48.219 -11.008 -0.538 1 26.12 63 GLN A CA 1
ATOM 509 C C . GLN A 1 63 ? 46.969 -11.875 -0.651 1 26.12 63 GLN A C 1
ATOM 511 O O . GLN A 1 63 ? 46.594 -12.578 0.294 1 26.12 63 GLN A O 1
ATOM 516 N N . PRO A 1 64 ? 46.062 -11.258 -1.231 1 30.69 64 PRO A N 1
ATOM 517 C CA . PRO A 1 64 ? 44.719 -11.82 -1.465 1 30.69 64 PRO A CA 1
ATOM 518 C C . PRO A 1 64 ? 44.781 -13.281 -1.91 1 30.69 64 PRO A C 1
ATOM 520 O O . PRO A 1 64 ? 43.75 -13.945 -1.981 1 30.69 64 PRO A O 1
ATOM 523 N N . HIS A 1 65 ? 45.938 -13.586 -2.438 1 29.86 65 HIS A N 1
ATOM 524 C CA . HIS A 1 65 ? 46.406 -14.805 -3.086 1 29.86 65 HIS A CA 1
ATOM 525 C C . HIS A 1 65 ? 46.594 -15.938 -2.076 1 29.86 65 HIS A C 1
ATOM 527 O O . HIS A 1 65 ? 46.938 -17.062 -2.447 1 29.86 65 HIS A O 1
ATOM 533 N N . SER A 1 66 ? 46.875 -15.602 -0.835 1 28.56 66 SER A N 1
ATOM 534 C CA . SER A 1 66 ? 47.469 -16.641 0.014 1 28.56 66 SER A CA 1
ATOM 535 C C . SER A 1 66 ? 46.469 -17.781 0.245 1 28.56 66 SER A C 1
ATOM 537 O O . SER A 1 66 ? 46.844 -18.953 0.165 1 28.56 66 SER A O 1
ATOM 539 N N . LEU A 1 67 ? 45.344 -17.422 0.605 1 29.61 67 LEU A N 1
ATOM 540 C CA . LEU A 1 67 ? 44.531 -18.594 0.853 1 29.61 67 LEU A CA 1
ATOM 541 C C . LEU A 1 67 ? 44.25 -19.344 -0.445 1 29.61 67 LEU A C 1
ATOM 543 O O . LEU A 1 67 ? 44.219 -20.578 -0.459 1 29.61 67 LEU A O 1
ATOM 547 N N . TYR A 1 68 ? 44.219 -18.672 -1.602 1 28.95 68 TYR A N 1
ATOM 548 C CA . TYR A 1 68 ? 44.312 -19.234 -2.941 1 28.95 68 TYR A CA 1
ATOM 549 C C . TYR A 1 68 ? 45.688 -19.844 -3.188 1 28.95 68 TYR A C 1
ATOM 551 O O . TYR A 1 68 ? 45.781 -20.969 -3.66 1 28.95 68 TYR A O 1
ATOM 559 N N . ARG A 1 69 ? 46.75 -19.25 -2.889 1 32.31 69 ARG A N 1
ATOM 560 C CA . ARG A 1 69 ? 48.125 -19.75 -2.967 1 32.31 69 ARG A CA 1
ATOM 561 C C . ARG A 1 69 ? 48.375 -20.812 -1.902 1 32.31 69 ARG A C 1
ATOM 563 O O . ARG A 1 69 ? 49.062 -21.812 -2.16 1 32.31 69 ARG A O 1
ATOM 570 N N . LEU A 1 70 ? 47.844 -20.672 -0.705 1 32.38 70 LEU A N 1
ATOM 571 C CA . LEU A 1 70 ? 47.969 -21.781 0.238 1 32.38 70 LEU A CA 1
ATOM 572 C C . LEU A 1 70 ? 47.156 -22.984 -0.239 1 32.38 70 LEU A C 1
ATOM 574 O O . LEU A 1 70 ? 47.656 -24.109 -0.19 1 32.38 70 LEU A O 1
ATOM 578 N N . ALA A 1 71 ? 45.938 -22.781 -0.772 1 31.8 71 ALA A N 1
ATOM 579 C CA . ALA A 1 71 ? 45.219 -23.875 -1.404 1 31.8 71 ALA A CA 1
ATOM 580 C C . ALA A 1 71 ? 45.938 -24.344 -2.674 1 31.8 71 ALA A C 1
ATOM 582 O O . ALA A 1 71 ? 46.125 -25.547 -2.885 1 31.8 71 ALA A O 1
ATOM 583 N N . ILE A 1 72 ? 46.469 -23.469 -3.453 1 34.44 72 ILE A N 1
ATOM 584 C CA . ILE A 1 72 ? 47.312 -23.781 -4.598 1 34.44 72 ILE A CA 1
ATOM 585 C C . ILE A 1 72 ? 48.719 -24.188 -4.113 1 34.44 72 ILE A C 1
ATOM 587 O O . ILE A 1 72 ? 49.281 -25.156 -4.613 1 34.44 72 ILE A O 1
ATOM 591 N N . ARG A 1 73 ? 49.438 -23.484 -3.232 1 33.75 73 ARG A N 1
ATOM 592 C CA . ARG A 1 73 ? 50.75 -23.859 -2.725 1 33.75 73 ARG A CA 1
ATOM 593 C C . ARG A 1 73 ? 50.719 -25.219 -2.043 1 33.75 73 ARG A C 1
ATOM 595 O O . ARG A 1 73 ? 51.562 -26.062 -2.268 1 33.75 73 ARG A O 1
ATOM 602 N N . LYS A 1 74 ? 49.781 -25.438 -1.123 1 32.75 74 LYS A N 1
ATOM 603 C CA . LYS A 1 74 ? 49.625 -26.812 -0.646 1 32.75 74 LYS A CA 1
ATOM 604 C C . LYS A 1 74 ? 49.312 -27.766 -1.794 1 32.75 74 LYS A C 1
ATOM 606 O O . LYS A 1 74 ? 49.781 -28.922 -1.806 1 32.75 74 LYS A O 1
ATOM 611 N N . TYR A 1 75 ? 48.656 -27.328 -2.779 1 31.59 75 TYR A N 1
ATOM 612 C CA . TYR A 1 75 ? 48.469 -28.062 -4.027 1 31.59 75 TYR A CA 1
ATOM 613 C C . TYR A 1 75 ? 49.75 -28.125 -4.824 1 31.59 75 TYR A C 1
ATOM 615 O O . TYR A 1 75 ? 50.125 -29.188 -5.332 1 31.59 75 TYR A O 1
ATOM 623 N N . ASN A 1 76 ? 50.406 -27.094 -5.051 1 31.14 76 ASN A N 1
ATOM 624 C CA . ASN A 1 76 ? 51.625 -27.078 -5.863 1 31.14 76 ASN A CA 1
ATOM 625 C C . ASN A 1 76 ? 52.844 -27.594 -5.078 1 31.14 76 ASN A C 1
ATOM 627 O O . ASN A 1 76 ? 53.875 -27.891 -5.66 1 31.14 76 ASN A O 1
ATOM 631 N N . GLU A 1 77 ? 53.156 -27.25 -3.918 1 33.06 77 GLU A N 1
ATOM 632 C CA . GLU A 1 77 ? 54.375 -27.859 -3.389 1 33.06 77 GLU A CA 1
ATOM 633 C C . GLU A 1 77 ? 54.375 -29.359 -3.602 1 33.06 77 GLU A C 1
ATOM 635 O O . GLU A 1 77 ? 55.406 -29.953 -3.922 1 33.06 77 GLU A O 1
ATOM 640 N N . ASN A 1 78 ? 53.812 -30.172 -2.791 1 27.28 78 ASN A N 1
ATOM 641 C CA . ASN A 1 78 ? 54.156 -31.562 -3.068 1 27.28 78 ASN A CA 1
ATOM 642 C C . ASN A 1 78 ? 53.5 -32.062 -4.355 1 27.28 78 ASN A C 1
ATOM 644 O O . ASN A 1 78 ? 52.25 -32 -4.496 1 27.28 78 ASN A O 1
ATOM 648 N N . ASP A 1 79 ? 54.062 -31.969 -5.523 1 32.31 79 ASP A N 1
ATOM 649 C CA . ASP A 1 79 ? 53.875 -32.562 -6.844 1 32.31 79 ASP A CA 1
ATOM 650 C C . ASP A 1 79 ? 53.062 -33.844 -6.754 1 32.31 79 ASP A C 1
ATOM 652 O O . ASP A 1 79 ? 52.188 -34.125 -7.582 1 32.31 79 ASP A O 1
ATOM 656 N N . LEU A 1 80 ? 53.719 -34.938 -6.027 1 28.84 80 LEU A N 1
ATOM 657 C CA . LEU A 1 80 ? 53.25 -36.281 -5.742 1 28.84 80 LEU A CA 1
ATOM 658 C C . LEU A 1 80 ? 51.875 -36.281 -5.078 1 28.84 80 LEU A C 1
ATOM 660 O O . LEU A 1 80 ? 51.062 -37.156 -5.355 1 28.84 80 LEU A O 1
ATOM 664 N N . SER A 1 81 ? 51.75 -35.312 -4.156 1 28.27 81 SER A N 1
ATOM 665 C CA . SER A 1 81 ? 50.594 -35.5 -3.297 1 28.27 81 SER A CA 1
ATOM 666 C C . SER A 1 81 ? 49.312 -34.938 -3.957 1 28.27 81 SER A C 1
ATOM 668 O O . SER A 1 81 ? 48.25 -34.938 -3.367 1 28.27 81 SER A O 1
ATOM 670 N N . ARG A 1 82 ? 49.344 -34.188 -4.984 1 31.72 82 ARG A N 1
ATOM 671 C CA . ARG A 1 82 ? 48.219 -33.812 -5.809 1 31.72 82 ARG A CA 1
ATOM 672 C C . ARG A 1 82 ? 47.5 -35.062 -6.367 1 31.72 82 ARG A C 1
ATOM 674 O O . ARG A 1 82 ? 46.281 -35.156 -6.316 1 31.72 82 ARG A O 1
ATOM 681 N N . ARG A 1 83 ? 48.25 -35.812 -7.113 1 30.95 83 ARG A N 1
ATOM 682 C CA . ARG A 1 83 ? 47.844 -37.156 -7.59 1 30.95 83 ARG A CA 1
ATOM 683 C C . ARG A 1 83 ? 47.406 -38.031 -6.438 1 30.95 83 ARG A C 1
ATOM 685 O O . ARG A 1 83 ? 46.469 -38.781 -6.566 1 30.95 83 ARG A O 1
ATOM 692 N N . ALA A 1 84 ? 48.219 -37.969 -5.285 1 30.38 84 ALA A N 1
ATOM 693 C CA . ALA A 1 84 ? 47.812 -38.719 -4.125 1 30.38 84 ALA A CA 1
ATOM 694 C C . ALA A 1 84 ? 46.531 -38.156 -3.514 1 30.38 84 ALA A C 1
ATOM 696 O O . ALA A 1 84 ? 45.656 -38.906 -3.088 1 30.38 84 ALA A O 1
ATOM 697 N N . PHE A 1 85 ? 46.344 -36.844 -3.49 1 30.38 85 PHE A N 1
ATOM 698 C CA . PHE A 1 85 ? 45.094 -36.312 -2.957 1 30.38 85 PHE A CA 1
ATOM 699 C C . PHE A 1 85 ? 43.938 -36.5 -3.955 1 30.38 85 PHE A C 1
ATOM 701 O O . PHE A 1 85 ? 42.844 -36.938 -3.586 1 30.38 85 PHE A O 1
ATOM 708 N N . LEU A 1 86 ? 43.969 -36.125 -5.152 1 32.38 86 LEU A N 1
ATOM 709 C CA . LEU A 1 86 ? 43 -36.469 -6.176 1 32.38 86 LEU A CA 1
ATOM 710 C C . LEU A 1 86 ? 42.906 -38 -6.34 1 32.38 86 LEU A C 1
ATOM 712 O O . LEU A 1 86 ? 41.812 -38.531 -6.547 1 32.38 86 LEU A O 1
ATOM 716 N N . ASN A 1 87 ? 43.969 -38.688 -6.492 1 30.5 87 ASN A N 1
ATOM 717 C CA . ASN A 1 87 ? 43.969 -40.156 -6.387 1 30.5 87 ASN A CA 1
ATOM 718 C C . ASN A 1 87 ? 43.469 -40.625 -5.027 1 30.5 87 ASN A C 1
ATOM 720 O O . ASN A 1 87 ? 42.812 -41.656 -4.93 1 30.5 87 ASN A O 1
ATOM 724 N N . LYS A 1 88 ? 43.938 -39.906 -3.912 1 28.17 88 LYS A N 1
ATOM 725 C CA . LYS A 1 88 ? 43.281 -40.25 -2.65 1 28.17 88 LYS A CA 1
ATOM 726 C C . LYS A 1 88 ? 41.875 -39.656 -2.557 1 28.17 88 LYS A C 1
ATOM 728 O O . LYS A 1 88 ? 41.031 -40.125 -1.799 1 28.17 88 LYS A O 1
ATOM 733 N N . THR A 1 89 ? 41.5 -38.438 -2.992 1 30.58 89 THR A N 1
ATOM 734 C CA . THR A 1 89 ? 40.125 -37.938 -2.969 1 30.58 89 THR A CA 1
ATOM 735 C C . THR A 1 89 ? 39.25 -38.688 -3.988 1 30.58 89 THR A C 1
ATOM 737 O O . THR A 1 89 ? 38.031 -38.594 -3.982 1 30.58 89 THR A O 1
ATOM 740 N N . HIS A 1 90 ? 39.562 -39.031 -5.125 1 30.33 90 HIS A N 1
ATOM 741 C CA . HIS A 1 90 ? 38.812 -40.062 -5.812 1 30.33 90 HIS A CA 1
ATOM 742 C C . HIS A 1 90 ? 38.312 -41.125 -4.828 1 30.33 90 HIS A C 1
ATOM 744 O O . HIS A 1 90 ? 37.219 -41.625 -4.965 1 30.33 90 HIS A O 1
ATOM 750 N N . SER A 1 91 ? 39.25 -41.781 -4.086 1 29.86 91 SER A N 1
ATOM 751 C CA . SER A 1 91 ? 38.906 -42.625 -2.939 1 29.86 91 SER A CA 1
ATOM 752 C C . SER A 1 91 ? 38.594 -41.781 -1.713 1 29.86 91 SER A C 1
ATOM 754 O O . SER A 1 91 ? 38.375 -42.312 -0.621 1 29.86 91 SER A O 1
ATOM 756 N N . LEU A 1 92 ? 38.969 -40.5 -1.468 1 31.31 92 LEU A N 1
ATOM 757 C CA . LEU A 1 92 ? 38.938 -39.812 -0.19 1 31.31 92 LEU A CA 1
ATOM 758 C C . LEU A 1 92 ? 37.531 -39.25 0.081 1 31.31 92 LEU A C 1
ATOM 760 O O . LEU A 1 92 ? 37.031 -38.469 -0.697 1 31.31 92 LEU A O 1
ATOM 764 N N . ARG A 1 93 ? 36.656 -39.75 0.645 1 35.66 93 ARG A N 1
ATOM 765 C CA . ARG A 1 93 ? 35.562 -39.406 1.504 1 35.66 93 ARG A CA 1
ATOM 766 C C . ARG A 1 93 ? 35.812 -38.094 2.238 1 35.66 93 ARG A C 1
ATOM 768 O O . ARG A 1 93 ? 36.625 -38.062 3.182 1 35.66 93 ARG A O 1
ATOM 775 N N . LEU A 1 94 ? 35.969 -36.844 1.607 1 38.22 94 LEU A N 1
ATOM 776 C CA . LEU A 1 94 ? 36 -35.625 2.438 1 38.22 94 LEU A CA 1
ATOM 777 C C . LEU A 1 94 ? 35.094 -35.781 3.658 1 38.22 94 LEU A C 1
ATOM 779 O O . LEU A 1 94 ? 33.938 -36.156 3.527 1 38.22 94 LEU A O 1
ATOM 783 N N . PRO A 1 95 ? 35.656 -35.75 4.746 1 41.09 95 PRO A N 1
ATOM 784 C CA . PRO A 1 95 ? 34.781 -35.875 5.922 1 41.09 95 PRO A CA 1
ATOM 785 C C . PRO A 1 95 ? 33.719 -34.781 6 1 41.09 95 PRO A C 1
ATOM 787 O O . PRO A 1 95 ? 33.906 -33.688 5.484 1 41.09 95 PRO A O 1
ATOM 790 N N . THR A 1 96 ? 32.5 -35.125 6.148 1 48.12 96 THR A N 1
ATOM 791 C CA . THR A 1 96 ? 31.312 -34.281 6.387 1 48.12 96 THR A CA 1
ATOM 792 C C . THR A 1 96 ? 31.703 -32.969 7.086 1 48.12 96 THR A C 1
ATOM 794 O O . THR A 1 96 ? 31.156 -31.922 6.777 1 48.12 96 THR A O 1
ATOM 797 N N . LYS A 1 97 ? 32.844 -33.125 7.855 1 49.31 97 LYS A N 1
ATOM 798 C CA . LYS A 1 97 ? 33.25 -31.969 8.648 1 49.31 97 LYS A CA 1
ATOM 799 C C . LYS A 1 97 ? 33.875 -30.891 7.777 1 49.31 97 LYS A C 1
ATOM 801 O O . LYS A 1 97 ? 33.625 -29.703 7.961 1 49.31 97 LYS A O 1
ATOM 806 N N . ALA A 1 98 ? 34.594 -31.344 6.793 1 49.59 98 ALA A N 1
ATOM 807 C CA . ALA A 1 98 ? 35.312 -30.375 5.961 1 49.59 98 ALA A CA 1
ATOM 808 C C . ALA A 1 98 ? 34.344 -29.594 5.082 1 49.59 98 ALA A C 1
ATOM 810 O O . ALA A 1 98 ? 34.5 -28.375 4.902 1 49.59 98 ALA A O 1
ATOM 811 N N . ILE A 1 99 ? 33.344 -30.188 4.688 1 53.41 99 ILE A N 1
ATOM 812 C CA . ILE A 1 99 ? 32.344 -29.531 3.875 1 53.41 99 ILE A CA 1
ATOM 813 C C . ILE A 1 99 ? 31.609 -28.484 4.711 1 53.41 99 ILE A C 1
ATOM 815 O O . ILE A 1 99 ? 31.344 -27.375 4.23 1 53.41 99 ILE A O 1
ATOM 819 N N . GLY A 1 100 ? 31.406 -28.891 5.887 1 52.81 100 GLY A N 1
ATOM 820 C CA . GLY A 1 100 ? 30.781 -27.938 6.785 1 52.81 100 GLY A CA 1
ATOM 821 C C . GLY A 1 100 ? 31.609 -26.672 6.977 1 52.81 100 GLY A C 1
ATOM 822 O O . GLY A 1 100 ? 31.062 -25.562 6.945 1 52.81 100 GLY A O 1
ATOM 823 N N . ASP A 1 101 ? 32.844 -26.922 7.066 1 55.47 101 ASP A N 1
ATOM 824 C CA . ASP A 1 101 ? 33.75 -25.797 7.273 1 55.47 101 ASP A CA 1
ATOM 825 C C . ASP A 1 101 ? 33.781 -24.875 6.051 1 55.47 101 ASP A C 1
ATOM 827 O O . ASP A 1 101 ? 33.781 -23.656 6.184 1 55.47 101 ASP A O 1
ATOM 831 N N . ILE A 1 102 ? 33.719 -25.484 4.91 1 54 102 ILE A N 1
ATOM 832 C CA . ILE A 1 102 ? 33.75 -24.719 3.668 1 54 102 ILE A CA 1
ATOM 833 C C . ILE A 1 102 ? 32.5 -23.875 3.551 1 54 102 ILE A C 1
ATOM 835 O O . ILE A 1 102 ? 32.531 -22.703 3.178 1 54 102 ILE A O 1
ATOM 839 N N . LEU A 1 103 ? 31.484 -24.5 3.93 1 59 103 LEU A N 1
ATOM 840 C CA . LEU A 1 103 ? 30.219 -23.797 3.842 1 59 103 LEU A CA 1
ATOM 841 C C . LEU A 1 103 ? 30.156 -22.656 4.852 1 59 103 LEU A C 1
ATOM 843 O O . LEU A 1 103 ? 29.625 -21.578 4.547 1 59 103 LEU A O 1
ATOM 847 N N . ASP A 1 104 ? 30.703 -22.953 5.969 1 59.84 104 ASP A N 1
ATOM 848 C CA . ASP A 1 104 ? 30.703 -21.906 6.984 1 59.84 104 ASP A CA 1
ATOM 849 C C . ASP A 1 104 ? 31.578 -20.734 6.547 1 59.84 104 ASP A C 1
ATOM 851 O O . ASP A 1 104 ? 31.219 -19.578 6.762 1 59.84 104 ASP A O 1
ATOM 855 N N . GLU A 1 105 ? 32.562 -21.094 5.914 1 55.25 105 GLU A N 1
ATOM 856 C CA . GLU A 1 105 ? 33.469 -20.031 5.414 1 55.25 105 GLU A CA 1
ATOM 857 C C . GLU A 1 105 ? 32.781 -19.25 4.293 1 55.25 105 GLU A C 1
ATOM 859 O O . GLU A 1 105 ? 32.938 -18.031 4.211 1 55.25 105 GLU A O 1
ATOM 864 N N . ALA A 1 106 ? 32.156 -19.953 3.445 1 57.94 106 ALA A N 1
ATOM 865 C CA . ALA A 1 106 ? 31.422 -19.281 2.363 1 57.94 106 ALA A CA 1
ATOM 866 C C . ALA A 1 106 ? 30.359 -18.328 2.916 1 57.94 106 ALA A C 1
ATOM 868 O O . ALA A 1 106 ? 30.219 -17.203 2.434 1 57.94 106 ALA A O 1
ATOM 869 N N . ARG A 1 107 ? 29.75 -18.781 3.92 1 63.09 107 ARG A N 1
ATOM 870 C CA . ARG A 1 107 ? 28.719 -17.953 4.555 1 63.09 107 ARG A CA 1
ATOM 871 C C . ARG A 1 107 ? 29.344 -16.703 5.191 1 63.09 107 ARG A C 1
ATOM 873 O O . ARG A 1 107 ? 28.797 -15.609 5.094 1 63.09 107 ARG A O 1
ATOM 880 N N . ALA A 1 108 ? 30.422 -16.969 5.805 1 59.62 108 ALA A N 1
ATOM 881 C CA . ALA A 1 108 ? 31.125 -15.859 6.434 1 59.62 108 ALA A CA 1
ATOM 882 C C . ALA A 1 108 ? 31.594 -14.844 5.391 1 59.62 108 ALA A C 1
ATOM 884 O O . ALA A 1 108 ? 31.5 -13.633 5.609 1 59.62 108 ALA A O 1
ATOM 885 N N . SER A 1 109 ? 32.062 -15.367 4.32 1 55.34 109 SER A N 1
ATOM 886 C CA . SER A 1 109 ? 32.531 -14.492 3.24 1 55.34 109 SER A CA 1
ATOM 887 C C . SER A 1 109 ? 31.359 -13.695 2.666 1 55.34 109 SER A C 1
ATOM 889 O O . SER A 1 109 ? 31.5 -12.508 2.361 1 55.34 109 SER A O 1
ATOM 891 N N . CYS A 1 110 ? 30.297 -14.375 2.531 1 60.03 110 CYS A N 1
ATOM 892 C CA . CYS A 1 110 ? 29.109 -13.695 2.023 1 60.03 110 CYS A CA 1
ATOM 893 C C . CYS A 1 110 ? 28.672 -12.57 2.961 1 60.03 110 CYS A C 1
ATOM 895 O O . CYS A 1 110 ? 28.297 -11.492 2.51 1 60.03 110 CYS A O 1
ATOM 897 N N . LYS A 1 111 ? 28.688 -12.922 4.156 1 63.75 111 LYS A N 1
ATOM 898 C CA . LYS A 1 111 ? 28.328 -11.922 5.156 1 63.75 111 LYS A CA 1
ATOM 899 C C . LYS A 1 111 ? 29.25 -10.711 5.078 1 63.75 111 LYS A C 1
ATOM 901 O O . LYS A 1 111 ? 28.797 -9.57 5.152 1 63.75 111 LYS A O 1
ATOM 906 N N . LEU A 1 112 ? 30.5 -11 4.945 1 55.81 112 LEU A N 1
ATOM 907 C CA . LEU A 1 112 ? 31.484 -9.93 4.855 1 55.81 112 LEU A CA 1
ATOM 908 C C . LEU A 1 112 ? 31.266 -9.086 3.607 1 55.81 112 LEU A C 1
ATOM 910 O O . LEU A 1 112 ? 31.359 -7.855 3.658 1 55.81 112 LEU A O 1
ATOM 914 N N . LEU A 1 113 ? 30.969 -9.719 2.594 1 59 113 LEU A N 1
ATOM 915 C CA . LEU A 1 113 ? 30.734 -9.008 1.344 1 59 113 LEU A CA 1
ATOM 916 C C . LEU A 1 113 ? 29.5 -8.117 1.451 1 59 113 LEU A C 1
ATOM 918 O O . LEU A 1 113 ? 29.484 -7.004 0.93 1 59 113 LEU A O 1
ATOM 922 N N . ARG A 1 114 ? 28.531 -8.648 2.049 1 62.94 114 ARG A N 1
ATOM 923 C CA . ARG A 1 114 ? 27.281 -7.906 2.203 1 62.94 114 ARG A CA 1
ATOM 924 C C . ARG A 1 114 ? 27.5 -6.633 3.014 1 62.94 114 ARG A C 1
ATOM 926 O O . ARG A 1 114 ? 26.906 -5.594 2.719 1 62.94 114 ARG A O 1
ATOM 933 N N . GLU A 1 115 ? 28.266 -6.754 3.967 1 59.69 115 GLU A N 1
ATOM 934 C CA . GLU A 1 115 ? 28.516 -5.613 4.84 1 59.69 115 GLU A CA 1
ATOM 935 C C . GLU A 1 115 ? 29.312 -4.531 4.109 1 59.69 115 GLU A C 1
ATOM 937 O O . GLU A 1 115 ? 29.266 -3.357 4.488 1 59.69 115 GLU A O 1
ATOM 942 N N . HIS A 1 116 ? 30.031 -4.953 3.037 1 51.09 116 HIS A N 1
ATOM 943 C CA . HIS A 1 116 ? 30.906 -3.986 2.379 1 51.09 116 HIS A CA 1
ATOM 944 C C . HIS A 1 116 ? 30.516 -3.793 0.919 1 51.09 116 HIS A C 1
ATOM 946 O O . HIS A 1 116 ? 31.359 -3.457 0.083 1 51.09 116 HIS A O 1
ATOM 952 N N . VAL A 1 117 ? 29.406 -4.211 0.597 1 55.53 117 VAL A N 1
ATOM 953 C CA . VAL A 1 117 ? 28.922 -4.254 -0.781 1 55.53 117 VAL A CA 1
ATOM 954 C C . VAL A 1 117 ? 28.938 -2.852 -1.383 1 55.53 117 VAL A C 1
ATOM 956 O O . VAL A 1 117 ? 29.094 -2.693 -2.598 1 55.53 117 VAL A O 1
ATOM 959 N N . ALA A 1 118 ? 28.875 -1.788 -0.607 1 50.91 118 ALA A N 1
ATOM 960 C CA . ALA A 1 118 ? 28.828 -0.416 -1.106 1 50.91 118 ALA A CA 1
ATOM 961 C C . ALA A 1 118 ? 30.219 0.056 -1.534 1 50.91 118 ALA A C 1
ATOM 963 O O . ALA A 1 118 ? 30.344 1.076 -2.215 1 50.91 118 ALA A O 1
ATOM 964 N N . LEU A 1 119 ? 31.266 -0.59 -1.224 1 47.81 119 LEU A N 1
ATOM 965 C CA . LEU A 1 119 ? 32.594 -0.116 -1.532 1 47.81 119 LEU A CA 1
ATOM 966 C C . LEU A 1 119 ? 33.031 -0.558 -2.928 1 47.81 119 LEU A C 1
ATOM 968 O O . LEU A 1 119 ? 32.844 -1.719 -3.301 1 47.81 119 LEU A O 1
ATOM 972 N N . PRO A 1 120 ? 33.375 0.353 -3.82 1 45.19 120 PRO A N 1
ATOM 973 C CA . PRO A 1 120 ? 33.719 0.069 -5.219 1 45.19 120 PRO A CA 1
ATOM 974 C C . PRO A 1 120 ? 34.594 -1.152 -5.375 1 45.19 120 PRO A C 1
ATOM 976 O O . PRO A 1 120 ? 34.375 -1.977 -6.27 1 45.19 120 PRO A O 1
ATOM 979 N N . HIS A 1 121 ? 35.656 -1.243 -4.652 1 43.94 121 HIS A N 1
ATOM 980 C CA . HIS A 1 121 ? 36.625 -2.342 -4.797 1 43.94 121 HIS A CA 1
ATOM 981 C C . HIS A 1 121 ? 35.969 -3.672 -4.398 1 43.94 121 HIS A C 1
ATOM 983 O O . HIS A 1 121 ? 36.406 -4.73 -4.859 1 43.94 121 HIS A O 1
ATOM 989 N N . VAL A 1 122 ? 35.125 -3.566 -3.59 1 46.53 122 VAL A N 1
ATOM 990 C CA . VAL A 1 122 ? 34.438 -4.75 -3.092 1 46.53 122 VAL A CA 1
ATOM 991 C C . VAL A 1 122 ? 33.469 -5.289 -4.168 1 46.53 122 VAL A C 1
ATOM 993 O O . VAL A 1 122 ? 33.312 -6.504 -4.309 1 46.53 122 VAL A O 1
ATOM 996 N N . LYS A 1 123 ? 33.031 -4.379 -4.938 1 48.91 123 LYS A N 1
ATOM 997 C CA . LYS A 1 123 ? 32.156 -4.754 -6.035 1 48.91 123 LYS A CA 1
ATOM 998 C C . LYS A 1 123 ? 32.844 -5.707 -7.004 1 48.91 123 LYS A C 1
ATOM 1000 O O . LYS A 1 123 ? 32.281 -6.723 -7.402 1 48.91 123 LYS A O 1
ATOM 1005 N N . ASP A 1 124 ? 33.938 -5.227 -7.48 1 46.38 124 ASP A N 1
ATOM 1006 C CA . ASP A 1 124 ? 34.688 -6.035 -8.438 1 46.38 124 ASP A CA 1
ATOM 1007 C C . ASP A 1 124 ? 35.094 -7.379 -7.824 1 46.38 124 ASP A C 1
ATOM 1009 O O . ASP A 1 124 ? 35 -8.414 -8.484 1 46.38 124 ASP A O 1
ATOM 1013 N N . ASN A 1 125 ? 35.281 -7.258 -6.578 1 44.09 125 ASN A N 1
ATOM 1014 C CA . ASN A 1 125 ? 35.781 -8.445 -5.891 1 44.09 125 ASN A CA 1
ATOM 1015 C C . ASN A 1 125 ? 34.656 -9.391 -5.504 1 44.09 125 ASN A C 1
ATOM 1017 O O . ASN A 1 125 ? 34.812 -10.609 -5.531 1 44.09 125 ASN A O 1
ATOM 1021 N N . ALA A 1 126 ? 33.594 -8.773 -5.281 1 46.91 126 ALA A N 1
ATOM 1022 C CA . ALA A 1 126 ? 32.469 -9.633 -4.914 1 46.91 126 ALA A CA 1
ATOM 1023 C C . ALA A 1 126 ? 32.062 -10.516 -6.082 1 46.91 126 ALA A C 1
ATOM 1025 O O . ALA A 1 126 ? 31.75 -11.703 -5.898 1 46.91 126 ALA A O 1
ATOM 1026 N N . PHE A 1 127 ? 32.156 -9.953 -7.199 1 48.28 127 PHE A N 1
ATOM 1027 C CA . PHE A 1 127 ? 31.844 -10.734 -8.391 1 48.28 127 PHE A CA 1
ATOM 1028 C C . PHE A 1 127 ? 32.875 -11.852 -8.594 1 48.28 127 PHE A C 1
ATOM 1030 O O . PHE A 1 127 ? 32.5 -12.984 -8.906 1 48.28 127 PHE A O 1
ATOM 1037 N N . SER A 1 128 ? 34 -11.367 -8.391 1 46 128 SER A N 1
ATOM 1038 C CA . SER A 1 128 ? 35.094 -12.344 -8.594 1 46 128 SER A CA 1
ATOM 1039 C C . SER A 1 128 ? 35 -13.469 -7.566 1 46 128 SER A C 1
ATOM 1041 O O . SER A 1 128 ? 35.188 -14.641 -7.906 1 46 128 SER A O 1
ATOM 1043 N N . VAL A 1 129 ? 34.656 -13.07 -6.426 1 46 129 VAL A N 1
ATOM 1044 C CA . VAL A 1 129 ? 34.562 -14.039 -5.344 1 46 129 VAL A CA 1
ATOM 1045 C C . VAL A 1 129 ? 33.344 -14.93 -5.559 1 46 129 VAL A C 1
ATOM 1047 O O . VAL A 1 129 ? 33.406 -16.141 -5.395 1 46 129 VAL A O 1
ATOM 1050 N N . PHE A 1 130 ? 32.344 -14.328 -6.008 1 48.84 130 PHE A N 1
ATOM 1051 C CA . PHE A 1 130 ? 31.125 -15.078 -6.344 1 48.84 130 PHE A CA 1
ATOM 1052 C C . PHE A 1 130 ? 31.422 -16.109 -7.426 1 48.84 130 PHE A C 1
ATOM 1054 O O . PHE A 1 130 ? 31.031 -17.281 -7.297 1 48.84 130 PHE A O 1
ATOM 1061 N N . THR A 1 131 ? 31.984 -15.547 -8.383 1 46.16 131 THR A N 1
ATOM 1062 C CA . THR A 1 131 ? 32.281 -16.422 -9.516 1 46.16 131 THR A CA 1
ATOM 1063 C C . THR A 1 131 ? 33.188 -17.578 -9.094 1 46.16 131 THR A C 1
ATOM 1065 O O . THR A 1 131 ? 33 -18.719 -9.516 1 46.16 131 THR A O 1
ATOM 1068 N N . ARG A 1 132 ? 33.969 -17.203 -8.219 1 44.47 132 ARG A N 1
ATOM 1069 C CA . ARG A 1 132 ? 34.969 -18.203 -7.812 1 44.47 132 ARG A CA 1
ATOM 1070 C C . ARG A 1 132 ? 34.344 -19.266 -6.918 1 44.47 132 ARG A C 1
ATOM 1072 O O . ARG A 1 132 ? 34.562 -20.453 -7.102 1 44.47 132 ARG A O 1
ATOM 1079 N N . TYR A 1 133 ? 33.594 -18.703 -5.953 1 45 133 TYR A N 1
ATOM 1080 C CA . TYR A 1 133 ? 33 -19.656 -5.02 1 45 133 TYR A CA 1
ATOM 1081 C C . TYR A 1 133 ? 31.859 -20.422 -5.68 1 45 133 TYR A C 1
ATOM 1083 O O . TYR A 1 133 ? 31.781 -21.656 -5.551 1 45 133 TYR A O 1
ATOM 1091 N N . CYS A 1 134 ? 31.031 -19.672 -6.188 1 50 134 CYS A N 1
ATOM 1092 C CA . CYS A 1 134 ? 29.953 -20.359 -6.867 1 50 134 CYS A CA 1
ATOM 1093 C C . CYS A 1 134 ? 30.484 -21.266 -7.969 1 50 134 CYS A C 1
ATOM 1095 O O . CYS A 1 134 ? 30.031 -22.406 -8.117 1 50 134 CYS A O 1
ATOM 1097 N N . TYR A 1 135 ? 31.531 -20.609 -8.578 1 46.62 135 TYR A N 1
ATOM 1098 C CA . TYR A 1 135 ? 32.188 -21.344 -9.648 1 46.62 135 TYR A CA 1
ATOM 1099 C C . TYR A 1 135 ? 32.938 -22.562 -9.102 1 46.62 135 TYR A C 1
ATOM 1101 O O . TYR A 1 135 ? 32.875 -23.641 -9.695 1 46.62 135 TYR A O 1
ATOM 1109 N N . GLY A 1 136 ? 33.5 -22.328 -8.055 1 47.25 136 GLY A N 1
ATOM 1110 C CA . GLY A 1 136 ? 34.25 -23.438 -7.5 1 47.25 136 GLY A CA 1
ATOM 1111 C C . GLY A 1 136 ? 33.375 -24.578 -7 1 47.25 136 GLY A C 1
ATOM 1112 O O . GLY A 1 136 ? 33.688 -25.75 -7.227 1 47.25 136 GLY A O 1
ATOM 1113 N N . PHE A 1 137 ? 32.25 -24.188 -6.484 1 53.72 137 PHE A N 1
ATOM 1114 C CA . PHE A 1 137 ? 31.375 -25.203 -5.953 1 53.72 137 PHE A CA 1
ATOM 1115 C C . PHE A 1 137 ? 30.672 -25.953 -7.078 1 53.72 137 PHE A C 1
ATOM 1117 O O . PHE A 1 137 ? 30.516 -27.172 -7.023 1 53.72 137 PHE A O 1
ATOM 1124 N N . LEU A 1 138 ? 30.375 -25.172 -8.133 1 54.03 138 LEU A N 1
ATOM 1125 C CA . LEU A 1 138 ? 29.562 -25.766 -9.188 1 54.03 138 LEU A CA 1
ATOM 1126 C C . LEU A 1 138 ? 30.438 -26.234 -10.344 1 54.03 138 LEU A C 1
ATOM 1128 O O . LEU A 1 138 ? 30.062 -27.156 -11.078 1 54.03 138 LEU A O 1
ATOM 1132 N N . THR A 1 139 ? 31.594 -25.578 -10.344 1 51.19 139 THR A N 1
ATOM 1133 C CA . THR A 1 139 ? 32.344 -25.828 -11.57 1 51.19 139 THR A CA 1
ATOM 1134 C C . THR A 1 139 ? 33.406 -26.906 -11.344 1 51.19 139 THR A C 1
ATOM 1136 O O . THR A 1 139 ? 33.875 -27.531 -12.297 1 51.19 139 THR A O 1
ATOM 1139 N N . GLU A 1 140 ? 33.656 -27 -10.055 1 49.19 140 GLU A N 1
ATOM 1140 C CA . GLU A 1 140 ? 34.625 -28.062 -9.836 1 49.19 140 GLU A CA 1
ATOM 1141 C C . GLU A 1 140 ? 33.938 -29.406 -9.57 1 49.19 140 GLU A C 1
ATOM 1143 O O . GLU A 1 140 ? 33.312 -29.578 -8.523 1 49.19 140 GLU A O 1
ATOM 1148 N N . LYS A 1 141 ? 33.969 -30.25 -10.516 1 52.94 141 LYS A N 1
ATOM 1149 C CA . LYS A 1 141 ? 33.25 -31.516 -10.609 1 52.94 141 LYS A CA 1
ATOM 1150 C C . LYS A 1 141 ? 33.375 -32.312 -9.305 1 52.94 141 LYS A C 1
ATOM 1152 O O . LYS A 1 141 ? 32.375 -32.812 -8.789 1 52.94 141 LYS A O 1
ATOM 1157 N N . LEU A 1 142 ? 34.656 -32.438 -8.945 1 47.31 142 LEU A N 1
ATOM 1158 C CA . LEU A 1 142 ? 34.875 -33.312 -7.805 1 47.31 142 LEU A CA 1
ATOM 1159 C C . LEU A 1 142 ? 34.219 -32.75 -6.539 1 47.31 142 LEU A C 1
ATOM 1161 O O . LEU A 1 142 ? 33.656 -33.531 -5.75 1 47.31 142 LEU A O 1
ATOM 1165 N N . ILE A 1 143 ? 34.219 -31.484 -6.527 1 52.22 143 ILE A N 1
ATOM 1166 C CA . ILE A 1 143 ? 33.656 -30.859 -5.332 1 52.22 143 ILE A CA 1
ATOM 1167 C C . ILE A 1 143 ? 32.125 -30.922 -5.363 1 52.22 143 ILE A C 1
ATOM 1169 O O . ILE A 1 143 ? 31.516 -31.312 -4.375 1 52.22 143 ILE A O 1
ATOM 1173 N N . PHE A 1 144 ? 31.703 -30.766 -6.516 1 61.81 144 PHE A N 1
ATOM 1174 C CA . PHE A 1 144 ? 30.25 -30.703 -6.621 1 61.81 144 PHE A CA 1
ATOM 1175 C C . PHE A 1 144 ? 29.641 -32.094 -6.461 1 61.81 144 PHE A C 1
ATOM 1177 O O . PHE A 1 144 ? 28.656 -32.281 -5.742 1 61.81 144 PHE A O 1
ATOM 1184 N N . GLN A 1 145 ? 30.266 -32.969 -7.008 1 59.81 145 GLN A N 1
ATOM 1185 C CA . GLN A 1 145 ? 29.75 -34.344 -6.926 1 59.81 145 GLN A CA 1
ATOM 1186 C C . GLN A 1 145 ? 29.812 -34.875 -5.496 1 59.81 145 GLN A C 1
ATOM 1188 O O . GLN A 1 145 ? 28.891 -35.562 -5.035 1 59.81 145 GLN A O 1
ATOM 1193 N N . ASN A 1 146 ? 30.906 -34.5 -4.855 1 53.88 146 ASN A N 1
ATOM 1194 C CA . ASN A 1 146 ? 31.031 -34.938 -3.465 1 53.88 146 ASN A CA 1
ATOM 1195 C C . ASN A 1 146 ? 30.031 -34.219 -2.562 1 53.88 146 ASN A C 1
ATOM 1197 O O . ASN A 1 146 ? 29.469 -34.812 -1.644 1 53.88 146 ASN A O 1
ATOM 1201 N N . LEU A 1 147 ? 29.844 -33 -2.945 1 60.75 147 LEU A N 1
ATOM 1202 C CA . LEU A 1 147 ? 28.859 -32.219 -2.176 1 60.75 147 LEU A CA 1
ATOM 1203 C C . LEU A 1 147 ? 27.453 -32.781 -2.367 1 60.75 147 LEU A C 1
ATOM 1205 O O . LEU A 1 147 ? 26.688 -32.906 -1.405 1 60.75 147 LEU A O 1
ATOM 1209 N N . LEU A 1 148 ? 27.156 -33.156 -3.521 1 62.06 148 LEU A N 1
ATOM 1210 C CA . LEU A 1 148 ? 25.828 -33.688 -3.824 1 62.06 148 LEU A CA 1
ATOM 1211 C C . LEU A 1 148 ? 25.594 -35 -3.111 1 62.06 148 LEU A C 1
ATOM 1213 O O . LEU A 1 148 ? 24.469 -35.312 -2.693 1 62.06 148 LEU A O 1
ATOM 1217 N N . ARG A 1 149 ? 26.688 -35.688 -3.002 1 55.94 149 ARG A N 1
ATOM 1218 C CA . ARG A 1 149 ? 26.562 -37 -2.424 1 55.94 149 ARG A CA 1
ATOM 1219 C C . ARG A 1 149 ? 26.516 -36.938 -0.901 1 55.94 149 ARG A C 1
ATOM 1221 O O . ARG A 1 149 ? 25.766 -37.719 -0.269 1 55.94 149 ARG A O 1
ATOM 1228 N N . GLU A 1 150 ? 27.297 -36 -0.385 1 49.41 150 GLU A N 1
ATOM 1229 C CA . GLU A 1 150 ? 27.547 -36.094 1.051 1 49.41 150 GLU A CA 1
ATOM 1230 C C . GLU A 1 150 ? 26.734 -35.062 1.822 1 49.41 150 GLU A C 1
ATOM 1232 O O . GLU A 1 150 ? 26.516 -35.188 3.025 1 49.41 150 GLU A O 1
ATOM 1237 N N . TYR A 1 151 ? 26.375 -34.125 1.084 1 54.81 151 TYR A N 1
ATOM 1238 C CA . TYR A 1 151 ? 25.781 -33.031 1.873 1 54.81 151 TYR A CA 1
ATOM 1239 C C . TYR A 1 151 ? 24.281 -32.938 1.629 1 54.81 151 TYR A C 1
ATOM 1241 O O . TYR A 1 151 ? 23.797 -33.375 0.581 1 54.81 151 TYR A O 1
ATOM 1249 N N . ASP A 1 152 ? 23.719 -32.469 2.641 1 65 152 ASP A N 1
ATOM 1250 C CA . ASP A 1 152 ? 22.297 -32.188 2.615 1 65 152 ASP A CA 1
ATOM 1251 C C . ASP A 1 152 ? 21.938 -31.203 1.504 1 65 152 ASP A C 1
ATOM 1253 O O . ASP A 1 152 ? 22.438 -30.078 1.499 1 65 152 ASP A O 1
ATOM 1257 N N . ARG A 1 153 ? 21.266 -31.734 0.515 1 74.25 153 ARG A N 1
ATOM 1258 C CA . ARG A 1 153 ? 20.906 -30.969 -0.67 1 74.25 153 ARG A CA 1
ATOM 1259 C C . ARG A 1 153 ? 20.281 -29.625 -0.283 1 74.25 153 ARG A C 1
ATOM 1261 O O . ARG A 1 153 ? 20.531 -28.609 -0.919 1 74.25 153 ARG A O 1
ATOM 1268 N N . CYS A 1 154 ? 19.578 -29.594 0.745 1 75.44 154 CYS A N 1
ATOM 1269 C CA . CYS A 1 154 ? 18.922 -28.359 1.188 1 75.44 154 CYS A CA 1
ATOM 1270 C C . CYS A 1 154 ? 19.938 -27.344 1.674 1 75.44 154 CYS A C 1
ATOM 1272 O O . CYS A 1 154 ? 19.812 -26.156 1.372 1 75.44 154 CYS A O 1
ATOM 1274 N N . LYS A 1 155 ? 20.875 -27.844 2.344 1 72.38 155 LYS A N 1
ATOM 1275 C CA . LYS A 1 155 ? 21.922 -26.953 2.854 1 72.38 155 LYS A CA 1
ATOM 1276 C C . LYS A 1 155 ? 22.75 -26.375 1.713 1 72.38 155 LYS A C 1
ATOM 1278 O O . LYS A 1 155 ? 23.156 -25.219 1.763 1 72.38 155 LYS A O 1
ATOM 1283 N N . LEU A 1 156 ? 23 -27.25 0.754 1 72.62 156 LEU A N 1
ATOM 1284 C CA . LEU A 1 156 ? 23.75 -26.781 -0.403 1 72.62 156 LEU A CA 1
ATOM 1285 C C . LEU A 1 156 ? 22.969 -25.734 -1.179 1 72.62 156 LEU A C 1
ATOM 1287 O O . LEU A 1 156 ? 23.547 -24.719 -1.604 1 72.62 156 LEU A O 1
ATOM 1291 N N . HIS A 1 157 ? 21.719 -25.938 -1.387 1 75.94 157 HIS A N 1
ATOM 1292 C CA . HIS A 1 157 ? 20.875 -24.938 -2.037 1 75.94 157 HIS A CA 1
ATOM 1293 C C . HIS A 1 157 ? 20.938 -23.594 -1.318 1 75.94 157 HIS A C 1
ATOM 1295 O O . HIS A 1 157 ? 21.062 -22.547 -1.96 1 75.94 157 HIS A O 1
ATOM 1301 N N . ARG A 1 158 ? 20.891 -23.656 -0.038 1 77.5 158 ARG A N 1
ATOM 1302 C CA . ARG A 1 158 ? 20.906 -22.453 0.783 1 77.5 158 ARG A CA 1
ATOM 1303 C C . ARG A 1 158 ? 22.188 -21.656 0.577 1 77.5 158 ARG A C 1
ATOM 1305 O O . ARG A 1 158 ? 22.141 -20.438 0.398 1 77.5 158 ARG A O 1
ATOM 1312 N N . ILE A 1 159 ? 23.219 -22.344 0.594 1 68.25 159 ILE A N 1
ATOM 1313 C CA . ILE A 1 159 ? 24.531 -21.688 0.466 1 68.25 159 ILE A CA 1
ATOM 1314 C C . ILE A 1 159 ? 24.656 -21.047 -0.913 1 68.25 159 ILE A C 1
ATOM 1316 O O . ILE A 1 159 ? 25.094 -19.906 -1.034 1 68.25 159 ILE A O 1
ATOM 1320 N N . VAL A 1 160 ? 24.281 -21.812 -1.927 1 70.62 160 VAL A N 1
ATOM 1321 C CA . VAL A 1 160 ? 24.359 -21.281 -3.287 1 70.62 160 VAL A CA 1
ATOM 1322 C C . VAL A 1 160 ? 23.453 -20.078 -3.441 1 70.62 160 VAL A C 1
ATOM 1324 O O . VAL A 1 160 ? 23.828 -19.078 -4.055 1 70.62 160 VAL A O 1
ATOM 1327 N N . GLN A 1 161 ? 22.328 -20.141 -2.816 1 76.5 161 GLN A N 1
ATOM 1328 C CA . GLN A 1 161 ? 21.391 -19.031 -2.854 1 76.5 161 GLN A CA 1
ATOM 1329 C C . GLN A 1 161 ? 21.969 -17.781 -2.176 1 76.5 161 GLN A C 1
ATOM 1331 O O . GLN A 1 161 ? 21.781 -16.672 -2.648 1 76.5 161 GLN A O 1
ATOM 1336 N N . GLU A 1 162 ? 22.531 -17.953 -1.099 1 72.19 162 GLU A N 1
ATOM 1337 C CA . GLU A 1 162 ? 23.141 -16.844 -0.39 1 72.19 162 GLU A CA 1
ATOM 1338 C C . GLU A 1 162 ? 24.203 -16.141 -1.257 1 72.19 162 GLU A C 1
ATOM 1340 O O . GLU A 1 162 ? 24.281 -14.914 -1.27 1 72.19 162 GLU A O 1
ATOM 1345 N N . PHE A 1 163 ? 24.938 -16.969 -1.913 1 65.56 163 PHE A N 1
ATOM 1346 C CA . PHE A 1 163 ? 25.922 -16.391 -2.816 1 65.56 163 PHE A CA 1
ATOM 1347 C C . PHE A 1 163 ? 25.25 -15.617 -3.934 1 65.56 163 PHE A C 1
ATOM 1349 O O . PHE A 1 163 ? 25.703 -14.531 -4.305 1 65.56 163 PHE A O 1
ATOM 1356 N N . PHE A 1 164 ? 24.25 -16.172 -4.43 1 70.12 164 PHE A N 1
ATOM 1357 C CA . PHE A 1 164 ? 23.484 -15.492 -5.465 1 70.12 164 PHE A CA 1
ATOM 1358 C C . PHE A 1 164 ? 22.938 -14.164 -4.953 1 70.12 164 PHE A C 1
ATOM 1360 O O . PHE A 1 164 ? 22.953 -13.164 -5.672 1 70.12 164 PHE A O 1
ATOM 1367 N N . ASN A 1 165 ? 22.469 -14.094 -3.766 1 71.5 165 ASN A N 1
ATOM 1368 C CA . ASN A 1 165 ? 21.938 -12.875 -3.172 1 71.5 165 ASN A CA 1
ATOM 1369 C C . ASN A 1 165 ? 22.984 -11.781 -3.066 1 71.5 165 ASN A C 1
ATOM 1371 O O . ASN A 1 165 ? 22.719 -10.617 -3.336 1 71.5 165 ASN A O 1
ATOM 1375 N N . VAL A 1 166 ? 24.094 -12.125 -2.627 1 62.47 166 VAL A N 1
ATOM 1376 C CA . VAL A 1 166 ? 25.188 -11.164 -2.486 1 62.47 166 VAL A CA 1
ATOM 1377 C C . VAL A 1 166 ? 25.547 -10.609 -3.855 1 62.47 166 VAL A C 1
ATOM 1379 O O . VAL A 1 166 ? 25.828 -9.414 -3.988 1 62.47 166 VAL A O 1
ATOM 1382 N N . TYR A 1 167 ? 25.594 -11.492 -4.762 1 63.12 167 TYR A N 1
ATOM 1383 C CA . TYR A 1 167 ? 25.891 -11.047 -6.121 1 63.12 167 TYR A CA 1
ATOM 1384 C C . TYR A 1 167 ? 24.844 -10.055 -6.609 1 63.12 167 TYR A C 1
ATOM 1386 O O . TYR A 1 167 ? 25.188 -9.008 -7.176 1 63.12 167 TYR A O 1
ATOM 1394 N N . LEU A 1 168 ? 23.656 -10.359 -6.434 1 66.75 168 LEU A N 1
ATOM 1395 C CA . LEU A 1 168 ? 22.578 -9.492 -6.871 1 66.75 168 LEU A CA 1
ATOM 1396 C C . LEU A 1 168 ? 22.641 -8.141 -6.168 1 66.75 168 LEU A C 1
ATOM 1398 O O . LEU A 1 168 ? 22.406 -7.102 -6.789 1 66.75 168 LEU A O 1
ATOM 1402 N N . GLU A 1 169 ? 22.812 -8.141 -4.938 1 63.62 169 GLU A N 1
ATOM 1403 C CA . GLU A 1 169 ? 22.953 -6.914 -4.16 1 63.62 169 GLU A CA 1
ATOM 1404 C C . GLU A 1 169 ? 24.094 -6.051 -4.68 1 63.62 169 GLU A C 1
ATOM 1406 O O . GLU A 1 169 ? 23.984 -4.824 -4.734 1 63.62 169 GLU A O 1
ATOM 1411 N N . SER A 1 170 ? 25.188 -6.699 -5.023 1 55.94 170 SER A N 1
ATOM 1412 C CA . SER A 1 170 ? 26.359 -5.988 -5.551 1 55.94 170 SER A CA 1
ATOM 1413 C C . SER A 1 170 ? 26.047 -5.355 -6.902 1 55.94 170 SER A C 1
ATOM 1415 O O . SER A 1 170 ? 26.484 -4.234 -7.184 1 55.94 170 SER A O 1
ATOM 1417 N N . GLU A 1 171 ? 25.359 -6.07 -7.668 1 59.81 171 GLU A N 1
ATOM 1418 C CA . GLU A 1 171 ? 24.984 -5.562 -8.984 1 59.81 171 GLU A CA 1
ATOM 1419 C C . GLU A 1 171 ? 24.031 -4.367 -8.859 1 59.81 171 GLU A C 1
ATOM 1421 O O . GLU A 1 171 ? 24.125 -3.412 -9.633 1 59.81 171 GLU A O 1
ATOM 1426 N N . MET A 1 172 ? 23.156 -4.477 -7.969 1 59.84 172 MET A N 1
ATOM 1427 C CA . MET A 1 172 ? 22.188 -3.406 -7.762 1 59.84 172 MET A CA 1
ATOM 1428 C C . MET A 1 172 ? 22.875 -2.137 -7.266 1 59.84 172 MET A C 1
ATOM 1430 O O . MET A 1 172 ? 22.453 -1.028 -7.613 1 59.84 172 MET A O 1
ATOM 1434 N N . LEU A 1 173 ? 23.75 -2.342 -6.445 1 50.72 173 LEU A N 1
ATOM 1435 C CA . LEU A 1 173 ? 24.484 -1.197 -5.918 1 50.72 173 LEU A CA 1
ATOM 1436 C C . LEU A 1 173 ? 25.344 -0.552 -7 1 50.72 173 LEU A C 1
ATOM 1438 O O . LEU A 1 173 ? 25.531 0.666 -7 1 50.72 173 LEU A O 1
ATOM 1442 N N . LEU A 1 174 ? 25.938 -1.484 -7.789 1 48.12 174 LEU A N 1
ATOM 1443 C CA . LEU A 1 174 ? 26.812 -0.978 -8.836 1 48.12 174 LEU A CA 1
ATOM 1444 C C . LEU A 1 174 ? 26 -0.27 -9.922 1 48.12 174 LEU A C 1
ATOM 1446 O O . LEU A 1 174 ? 26.453 0.729 -10.484 1 48.12 174 LEU A O 1
ATOM 1450 N N . HIS A 1 175 ? 25.031 -1.142 -10.266 1 47.28 175 HIS A N 1
ATOM 1451 C CA . HIS A 1 175 ? 24.25 -0.57 -11.344 1 47.28 175 HIS A CA 1
ATOM 1452 C C . HIS A 1 175 ? 23 0.124 -10.812 1 47.28 175 HIS A C 1
ATOM 1454 O O . HIS A 1 175 ? 22.406 -0.323 -9.82 1 47.28 175 HIS A O 1
ATOM 1460 N N . ASN A 1 176 ? 23.078 1.259 -10.633 1 40.88 176 ASN A N 1
ATOM 1461 C CA . ASN A 1 176 ? 21.984 2.076 -10.109 1 40.88 176 ASN A CA 1
ATOM 1462 C C . ASN A 1 176 ? 20.641 1.39 -10.281 1 40.88 176 ASN A C 1
ATOM 1464 O O . ASN A 1 176 ? 20.203 1.151 -11.414 1 40.88 176 ASN A O 1
ATOM 1468 N N . PRO A 1 177 ? 20.203 0.637 -9.297 1 39.59 177 PRO A N 1
ATOM 1469 C CA . PRO A 1 177 ? 18.953 -0.129 -9.281 1 39.59 177 PRO A CA 1
ATOM 1470 C C . PRO A 1 177 ? 17.828 0.554 -10.062 1 39.59 177 PRO A C 1
ATOM 1472 O O . PRO A 1 177 ? 16.719 0.023 -10.148 1 39.59 177 PRO A O 1
ATOM 1475 N N . THR A 1 178 ? 17.906 1.841 -10.258 1 36.81 178 THR A N 1
ATOM 1476 C CA . THR A 1 178 ? 16.688 2.488 -10.727 1 36.81 178 THR A CA 1
ATOM 1477 C C . THR A 1 178 ? 16.266 1.944 -12.094 1 36.81 178 THR A C 1
ATOM 1479 O O . THR A 1 178 ? 15.195 2.264 -12.602 1 36.81 178 THR A O 1
ATOM 1482 N N . THR A 1 179 ? 17.234 1.555 -13.023 1 36 179 THR A N 1
ATOM 1483 C CA . THR A 1 179 ? 16.734 1.116 -14.32 1 36 179 THR A CA 1
ATOM 1484 C C . THR A 1 179 ? 16.469 -0.385 -14.32 1 36 179 THR A C 1
ATOM 1486 O O . THR A 1 179 ? 17.406 -1.19 -14.273 1 36 179 THR A O 1
ATOM 1489 N N . THR A 1 180 ? 15.398 -0.753 -13.945 1 38.81 180 THR A N 1
ATOM 1490 C CA . THR A 1 180 ? 14.859 -2.107 -13.953 1 38.81 180 THR A CA 1
ATOM 1491 C C . THR A 1 180 ? 15.383 -2.889 -15.156 1 38.81 180 THR A C 1
ATOM 1493 O O . THR A 1 180 ? 15.648 -4.086 -15.055 1 38.81 180 THR A O 1
ATOM 1496 N N . ILE A 1 181 ? 15.484 -2.137 -16.266 1 38.72 181 ILE A N 1
ATOM 1497 C CA . ILE A 1 181 ? 15.844 -2.824 -17.5 1 38.72 181 ILE A CA 1
ATOM 1498 C C . ILE A 1 181 ? 17.281 -3.328 -17.422 1 38.72 181 ILE A C 1
ATOM 1500 O O . ILE A 1 181 ? 17.562 -4.473 -17.781 1 38.72 181 ILE A O 1
ATOM 1504 N N . GLU A 1 182 ? 18.031 -2.414 -16.922 1 41.69 182 GLU A N 1
ATOM 1505 C CA . GLU A 1 182 ? 19.438 -2.824 -16.906 1 41.69 182 GLU A CA 1
ATOM 1506 C C . GLU A 1 182 ? 19.688 -3.922 -15.875 1 41.69 182 GLU A C 1
ATOM 1508 O O . GLU A 1 182 ? 20.516 -4.805 -16.094 1 41.69 182 GLU A O 1
ATOM 1513 N N . SER A 1 183 ? 18.781 -3.904 -14.953 1 46.16 183 SER A N 1
ATOM 1514 C CA . SER A 1 183 ? 18.953 -4.934 -13.93 1 46.16 183 SER A CA 1
ATOM 1515 C C . SER A 1 183 ? 18.578 -6.312 -14.469 1 46.16 183 SER A C 1
ATOM 1517 O O . SER A 1 183 ? 19.281 -7.297 -14.203 1 46.16 183 SER A O 1
ATOM 1519 N N . HIS A 1 184 ? 17.625 -6.281 -15.367 1 51.16 184 HIS A N 1
ATOM 1520 C CA . HIS A 1 184 ? 17.219 -7.562 -15.93 1 51.16 184 HIS A CA 1
ATOM 1521 C C . HIS A 1 184 ? 18.25 -8.094 -16.922 1 51.16 184 HIS A C 1
ATOM 1523 O O . HIS A 1 184 ? 18.516 -9.297 -16.969 1 51.16 184 HIS A O 1
ATOM 1529 N N . GLU A 1 185 ? 18.781 -7.121 -17.609 1 50.22 185 GLU A N 1
ATOM 1530 C CA . GLU A 1 185 ? 19.844 -7.535 -18.531 1 50.22 185 GLU A CA 1
ATOM 1531 C C . GLU A 1 185 ? 21.047 -8.078 -17.781 1 50.22 185 GLU A C 1
ATOM 1533 O O . GLU A 1 185 ? 21.703 -9.023 -18.234 1 50.22 185 GLU A O 1
ATOM 1538 N N . ASN A 1 186 ? 21.047 -7.547 -16.672 1 49.41 186 ASN A N 1
ATOM 1539 C CA . ASN A 1 186 ? 22.188 -7.996 -15.875 1 49.41 186 ASN A CA 1
ATOM 1540 C C . ASN A 1 186 ? 21.938 -9.383 -15.281 1 49.41 186 ASN A C 1
ATOM 1542 O O . ASN A 1 186 ? 22.844 -10.203 -15.219 1 49.41 186 ASN A O 1
ATOM 1546 N N . ILE A 1 187 ? 20.703 -9.672 -15.078 1 56.69 187 ILE A N 1
ATOM 1547 C CA . ILE A 1 187 ? 20.375 -10.977 -14.523 1 56.69 187 ILE A CA 1
ATOM 1548 C C . ILE A 1 187 ? 20.578 -12.055 -15.594 1 56.69 187 ILE A C 1
ATOM 1550 O O . ILE A 1 187 ? 21.125 -13.117 -15.305 1 56.69 187 ILE A O 1
ATOM 1554 N N . ASP A 1 188 ? 20.25 -11.68 -16.766 1 61.09 188 ASP A N 1
ATOM 1555 C CA . ASP A 1 188 ? 20.438 -12.617 -17.875 1 61.09 188 ASP A CA 1
ATOM 1556 C C . ASP A 1 188 ? 21.922 -12.906 -18.094 1 61.09 188 ASP A C 1
ATOM 1558 O O . ASP A 1 188 ? 22.297 -14.047 -18.344 1 61.09 188 ASP A O 1
ATOM 1562 N N . ARG A 1 189 ? 22.609 -11.898 -17.922 1 54.28 189 ARG A N 1
ATOM 1563 C CA . ARG A 1 189 ? 24.047 -12.047 -18.109 1 54.28 189 ARG A CA 1
ATOM 1564 C C . ARG A 1 189 ? 24.656 -12.953 -17.047 1 54.28 189 ARG A C 1
ATOM 1566 O O . ARG A 1 189 ? 25.5 -13.789 -17.344 1 54.28 189 ARG A O 1
ATOM 1573 N N . VAL A 1 190 ? 24.141 -12.844 -15.938 1 59.09 190 VAL A N 1
ATOM 1574 C CA . VAL A 1 190 ? 24.672 -13.633 -14.828 1 59.09 190 VAL A CA 1
ATOM 1575 C C . VAL A 1 190 ? 24.281 -15.102 -15.008 1 59.09 190 VAL A C 1
ATOM 1577 O O . VAL A 1 190 ? 25.094 -16 -14.773 1 59.09 190 VAL A O 1
ATOM 1580 N N . ASP A 1 191 ? 23.125 -15.289 -15.484 1 61.84 191 ASP A N 1
ATOM 1581 C CA . ASP A 1 191 ? 22.672 -16.656 -15.719 1 61.84 191 ASP A CA 1
ATOM 1582 C C . ASP A 1 191 ? 23.531 -17.359 -16.766 1 61.84 191 ASP A C 1
ATOM 1584 O O . ASP A 1 191 ? 23.953 -18.5 -16.562 1 61.84 191 ASP A O 1
ATOM 1588 N N . VAL A 1 192 ? 23.844 -16.594 -17.719 1 60.31 192 VAL A N 1
ATOM 1589 C CA . VAL A 1 192 ? 24.641 -17.141 -18.812 1 60.31 192 VAL A CA 1
ATOM 1590 C C . VAL A 1 192 ? 26.062 -17.406 -18.328 1 60.31 192 VAL A C 1
ATOM 1592 O O . VAL A 1 192 ? 26.656 -18.422 -18.688 1 60.31 192 VAL A O 1
ATOM 1595 N N . LEU A 1 193 ? 26.484 -16.594 -17.531 1 53.19 193 LEU A N 1
ATOM 1596 C CA . LEU A 1 193 ? 27.844 -16.734 -17.047 1 53.19 193 LEU A CA 1
ATOM 1597 C C . LEU A 1 193 ? 28 -17.984 -16.188 1 53.19 193 LEU A C 1
ATOM 1599 O O . LEU A 1 193 ? 28.984 -18.703 -16.297 1 53.19 193 LEU A O 1
ATOM 1603 N N . ILE A 1 194 ? 27.047 -18.25 -15.43 1 61.56 194 ILE A N 1
ATOM 1604 C CA . ILE A 1 194 ? 27.094 -19.422 -14.562 1 61.56 194 ILE A CA 1
ATOM 1605 C C . ILE A 1 194 ? 27.062 -20.688 -15.422 1 61.56 194 ILE A C 1
ATOM 1607 O O . ILE A 1 194 ? 27.891 -21.594 -15.242 1 61.56 194 ILE A O 1
ATOM 1611 N N . ALA A 1 195 ? 26.141 -20.672 -16.312 1 63.44 195 ALA A N 1
ATOM 1612 C CA . ALA A 1 195 ? 26 -21.844 -17.156 1 63.44 195 ALA A CA 1
ATOM 1613 C C . ALA A 1 195 ? 27.25 -22.062 -18.016 1 63.44 195 ALA A C 1
ATOM 1615 O O . ALA A 1 195 ? 27.734 -23.188 -18.125 1 63.44 195 ALA A O 1
ATOM 1616 N N . ASN A 1 196 ? 27.781 -21.031 -18.484 1 59.28 196 ASN A N 1
ATOM 1617 C CA . ASN A 1 196 ? 28.969 -21.125 -19.344 1 59.28 196 ASN A CA 1
ATOM 1618 C C . ASN A 1 196 ? 30.188 -21.594 -18.562 1 59.28 196 ASN A C 1
ATOM 1620 O O . ASN A 1 196 ? 31.031 -22.312 -19.094 1 59.28 196 ASN A O 1
ATOM 1624 N N . SER A 1 197 ? 30.234 -21.219 -17.406 1 59.03 197 SER A N 1
ATOM 1625 C CA . SER A 1 197 ? 31.359 -21.641 -16.578 1 59.03 197 SER A CA 1
ATOM 1626 C C . SER A 1 197 ? 31.344 -23.141 -16.344 1 59.03 197 SER A C 1
ATOM 1628 O O . SER A 1 197 ? 32.406 -23.781 -16.297 1 59.03 197 SER A O 1
ATOM 1630 N N . VAL A 1 198 ? 30.234 -23.656 -16.172 1 64.62 198 VAL A N 1
ATOM 1631 C CA . VAL A 1 198 ? 30.094 -25.094 -16 1 64.62 198 VAL A CA 1
ATOM 1632 C C . VAL A 1 198 ? 30.453 -25.812 -17.297 1 64.62 198 VAL A C 1
ATOM 1634 O O . VAL A 1 198 ? 31.156 -26.828 -17.281 1 64.62 198 VAL A O 1
ATOM 1637 N N . ILE A 1 199 ? 30.047 -25.219 -18.375 1 62.94 199 ILE A N 1
ATOM 1638 C CA . ILE A 1 199 ? 30.312 -25.812 -19.672 1 62.94 199 ILE A CA 1
ATOM 1639 C C . ILE A 1 199 ? 31.828 -25.844 -19.922 1 62.94 199 ILE A C 1
ATOM 1641 O O . ILE A 1 199 ? 32.375 -26.875 -20.328 1 62.94 199 ILE A O 1
ATOM 1645 N N . VAL A 1 200 ? 32.469 -24.781 -19.625 1 57.53 200 VAL A N 1
ATOM 1646 C CA . VAL A 1 200 ? 33.906 -24.672 -19.875 1 57.53 200 VAL A CA 1
ATOM 1647 C C . VAL A 1 200 ? 34.656 -25.641 -18.953 1 57.53 200 VAL A C 1
ATOM 1649 O O . VAL A 1 200 ? 35.594 -26.297 -19.391 1 57.53 200 VAL A O 1
ATOM 1652 N N . SER A 1 201 ? 34.25 -25.734 -17.797 1 58 201 SER A N 1
ATOM 1653 C CA . SER A 1 201 ? 34.875 -26.625 -16.844 1 58 201 SER A CA 1
ATOM 1654 C C . SER A 1 201 ? 34.688 -28.094 -17.219 1 58 201 SER A C 1
ATOM 1656 O O . SER A 1 201 ? 35.562 -28.922 -17 1 58 201 SER A O 1
ATOM 1658 N N . SER A 1 202 ? 33.531 -28.359 -17.781 1 58.16 202 SER A N 1
ATOM 1659 C CA . SER A 1 202 ? 33.188 -29.719 -18.156 1 58.16 202 SER A CA 1
ATOM 1660 C C . SER A 1 202 ? 33.906 -30.141 -19.453 1 58.16 202 SER A C 1
ATOM 1662 O O . SER A 1 202 ? 34.25 -31.312 -19.625 1 58.16 202 SER A O 1
ATOM 1664 N N . ALA A 1 203 ? 34 -29.219 -20.375 1 55.69 203 ALA A N 1
ATOM 1665 C CA . ALA A 1 203 ? 34.625 -29.531 -21.656 1 55.69 203 ALA A CA 1
ATOM 1666 C C . ALA A 1 203 ? 36.062 -29.984 -21.469 1 55.69 203 ALA A C 1
ATOM 1668 O O . ALA A 1 203 ? 36.594 -30.766 -22.266 1 55.69 203 ALA A O 1
ATOM 1669 N N . ASN A 1 204 ? 36.688 -29.484 -20.484 1 49.56 204 ASN A N 1
ATOM 1670 C CA . ASN A 1 204 ? 38.062 -29.875 -20.234 1 49.56 204 ASN A CA 1
ATOM 1671 C C . ASN A 1 204 ? 38.156 -31.312 -19.703 1 49.56 204 ASN A C 1
ATOM 1673 O O . ASN A 1 204 ? 39.25 -31.875 -19.641 1 49.56 204 ASN A O 1
ATOM 1677 N N . MET A 1 205 ? 36.938 -31.859 -19.375 1 48.25 205 MET A N 1
ATOM 1678 C CA . MET A 1 205 ? 36.969 -33.219 -18.797 1 48.25 205 MET A CA 1
ATOM 1679 C C . MET A 1 205 ? 36.406 -34.25 -19.781 1 48.25 205 MET A C 1
ATOM 1681 O O . MET A 1 205 ? 35.281 -34.125 -20.234 1 48.25 205 MET A O 1
ATOM 1685 N N . SER A 1 206 ? 37.094 -34.844 -20.641 1 49.16 206 SER A N 1
ATOM 1686 C CA . SER A 1 206 ? 36.812 -35.75 -21.781 1 49.16 206 SER A CA 1
ATOM 1687 C C . SER A 1 206 ? 35.625 -36.656 -21.5 1 49.16 206 SER A C 1
ATOM 1689 O O . SER A 1 206 ? 34.656 -36.688 -22.266 1 49.16 206 SER A O 1
ATOM 1691 N N . SER A 1 207 ? 35.719 -37.812 -20.594 1 51.91 207 SER A N 1
ATOM 1692 C CA . SER A 1 207 ? 34.844 -38.969 -20.625 1 51.91 207 SER A CA 1
ATOM 1693 C C . SER A 1 207 ? 33.625 -38.75 -19.766 1 51.91 207 SER A C 1
ATOM 1695 O O . SER A 1 207 ? 32.562 -39.312 -20.047 1 51.91 207 SER A O 1
ATOM 1697 N N . ASP A 1 208 ? 33.562 -37.781 -18.781 1 62.78 208 ASP A N 1
ATOM 1698 C CA . ASP A 1 208 ? 32.469 -37.75 -17.812 1 62.78 208 ASP A CA 1
ATOM 1699 C C . ASP A 1 208 ? 31.75 -36.406 -17.859 1 62.78 208 ASP A C 1
ATOM 1701 O O . ASP A 1 208 ? 31.047 -36.031 -16.922 1 62.78 208 ASP A O 1
ATOM 1705 N N . PHE A 1 209 ? 31.797 -35.812 -19.062 1 64.44 209 PHE A N 1
ATOM 1706 C CA . PHE A 1 209 ? 31.266 -34.469 -19.281 1 64.44 209 PHE A CA 1
ATOM 1707 C C . PHE A 1 209 ? 29.75 -34.469 -19.203 1 64.44 209 PHE A C 1
ATOM 1709 O O . PHE A 1 209 ? 29.156 -33.594 -18.562 1 64.44 209 PHE A O 1
ATOM 1716 N N . GLN A 1 210 ? 29.281 -35.344 -19.844 1 73 210 GLN A N 1
ATOM 1717 C CA . GLN A 1 210 ? 27.828 -35.406 -19.969 1 73 210 GLN A CA 1
ATOM 1718 C C . GLN A 1 210 ? 27.172 -35.625 -18.609 1 73 210 GLN A C 1
ATOM 1720 O O . GLN A 1 210 ? 26.203 -34.938 -18.266 1 73 210 GLN A O 1
ATOM 1725 N N . LYS A 1 211 ? 27.797 -36.469 -17.938 1 76.12 211 LYS A N 1
ATOM 1726 C CA . LYS A 1 211 ? 27.203 -36.844 -16.656 1 76.12 211 LYS A CA 1
ATOM 1727 C C . LYS A 1 211 ? 27.312 -35.688 -15.664 1 76.12 211 LYS A C 1
ATOM 1729 O O . LYS A 1 211 ? 26.359 -35.375 -14.945 1 76.12 211 LYS A O 1
ATOM 1734 N N . TYR A 1 212 ? 28.453 -35.062 -15.719 1 74.81 212 TYR A N 1
ATOM 1735 C CA . TYR A 1 212 ? 28.656 -33.938 -14.797 1 74.81 212 TYR A CA 1
ATOM 1736 C C . TYR A 1 212 ? 27.734 -32.781 -15.117 1 74.81 212 TYR A C 1
ATOM 1738 O O . TYR A 1 212 ? 27.094 -32.219 -14.219 1 74.81 212 TYR A O 1
ATOM 1746 N N . SER A 1 213 ? 27.656 -32.375 -16.359 1 76.75 213 SER A N 1
ATOM 1747 C CA . SER A 1 213 ? 26.797 -31.281 -16.781 1 76.75 213 SER A CA 1
ATOM 1748 C C . SER A 1 213 ? 25.328 -31.562 -16.469 1 76.75 213 SER A C 1
ATOM 1750 O O . SER A 1 213 ? 24.578 -30.656 -16.094 1 76.75 213 SER A O 1
ATOM 1752 N N . ALA A 1 214 ? 25.031 -32.75 -16.578 1 83.19 214 ALA A N 1
ATOM 1753 C CA . ALA A 1 214 ? 23.641 -33.156 -16.312 1 83.19 214 ALA A CA 1
ATOM 1754 C C . ALA A 1 214 ? 23.328 -33.062 -14.82 1 83.19 214 ALA A C 1
ATOM 1756 O O . ALA A 1 214 ? 22.234 -32.656 -14.43 1 83.19 214 ALA A O 1
ATOM 1757 N N . ASP A 1 215 ? 24.297 -33.438 -14.039 1 81.75 215 ASP A N 1
ATOM 1758 C CA . ASP A 1 215 ? 24.125 -33.406 -12.594 1 81.75 215 ASP A CA 1
ATOM 1759 C C . ASP A 1 215 ? 23.984 -31.953 -12.109 1 81.75 215 ASP A C 1
ATOM 1761 O O . ASP A 1 215 ? 23.156 -31.656 -11.242 1 81.75 215 ASP A O 1
ATOM 1765 N N . VAL A 1 216 ? 24.766 -31.109 -12.695 1 79.81 216 VAL A N 1
ATOM 1766 C CA . VAL A 1 216 ? 24.719 -29.703 -12.32 1 79.81 216 VAL A CA 1
ATOM 1767 C C . VAL A 1 216 ? 23.391 -29.094 -12.781 1 79.81 216 VAL A C 1
ATOM 1769 O O . VAL A 1 216 ? 22.75 -28.344 -12.047 1 79.81 216 VAL A O 1
ATOM 1772 N N . ALA A 1 217 ? 23.031 -29.406 -13.969 1 85.75 217 ALA A N 1
ATOM 1773 C CA . ALA A 1 217 ? 21.781 -28.891 -14.5 1 85.75 217 ALA A CA 1
ATOM 1774 C C . ALA A 1 217 ? 20.594 -29.344 -13.648 1 85.75 217 ALA A C 1
ATOM 1776 O O . ALA A 1 217 ? 19.656 -28.562 -13.422 1 85.75 217 ALA A O 1
ATOM 1777 N N . GLU A 1 218 ? 20.688 -30.484 -13.188 1 85.56 218 GLU A N 1
ATOM 1778 C CA . GLU A 1 218 ? 19.625 -31.016 -12.336 1 85.56 218 GLU A CA 1
ATOM 1779 C C . GLU A 1 218 ? 19.578 -30.281 -10.992 1 85.56 218 GLU A C 1
ATOM 1781 O O . GLU A 1 218 ? 18.5 -30 -10.461 1 85.56 218 GLU A O 1
ATOM 1786 N N . PHE A 1 219 ? 20.734 -30.062 -10.477 1 83.81 219 PHE A N 1
ATOM 1787 C CA . PHE A 1 219 ? 20.844 -29.328 -9.227 1 83.81 219 PHE A CA 1
ATOM 1788 C C . PHE A 1 219 ? 20.219 -27.938 -9.359 1 83.81 219 PHE A C 1
ATOM 1790 O O . PHE A 1 219 ? 19.484 -27.484 -8.477 1 83.81 219 PHE A O 1
ATOM 1797 N N . LEU A 1 220 ? 20.531 -27.344 -10.438 1 84.5 220 LEU A N 1
ATOM 1798 C CA . LEU A 1 220 ? 20.016 -26 -10.688 1 84.5 220 LEU A CA 1
ATOM 1799 C C . LEU A 1 220 ? 18.5 -26.016 -10.867 1 84.5 220 LEU A C 1
ATOM 1801 O O . LEU A 1 220 ? 17.812 -25.125 -10.391 1 84.5 220 LEU A O 1
ATOM 1805 N N . THR A 1 221 ? 18 -27 -11.508 1 88.75 221 THR A N 1
ATOM 1806 C CA . THR A 1 221 ? 16.562 -27.141 -11.68 1 88.75 221 THR A CA 1
ATOM 1807 C C . THR A 1 221 ? 15.867 -27.281 -10.328 1 88.75 221 THR A C 1
ATOM 1809 O O . THR A 1 221 ? 14.836 -26.656 -10.086 1 88.75 221 THR A O 1
ATOM 1812 N N . GLU A 1 222 ? 16.484 -28.047 -9.461 1 85.75 222 GLU A N 1
ATOM 1813 C CA . GLU A 1 222 ? 15.93 -28.266 -8.133 1 85.75 222 GLU A CA 1
ATOM 1814 C C . GLU A 1 222 ? 15.898 -26.969 -7.32 1 85.75 222 GLU A C 1
ATOM 1816 O O . GLU A 1 222 ? 15.031 -26.781 -6.469 1 85.75 222 GLU A O 1
ATOM 1821 N N . ALA A 1 223 ? 16.797 -26.141 -7.668 1 86.25 223 ALA A N 1
ATOM 1822 C CA . ALA A 1 223 ? 16.922 -24.906 -6.895 1 86.25 223 ALA A CA 1
ATOM 1823 C C . ALA A 1 223 ? 16.094 -23.781 -7.512 1 86.25 223 ALA A C 1
ATOM 1825 O O . ALA A 1 223 ? 16 -22.688 -6.953 1 86.25 223 ALA A O 1
ATOM 1826 N N . GLY A 1 224 ? 15.508 -23.984 -8.594 1 88.56 224 GLY A N 1
ATOM 1827 C CA . GLY A 1 224 ? 14.672 -22.969 -9.219 1 88.56 224 GLY A CA 1
ATOM 1828 C C . GLY A 1 224 ? 15.43 -22.094 -10.188 1 88.56 224 GLY A C 1
ATOM 1829 O O . GLY A 1 224 ? 14.93 -21.047 -10.609 1 88.56 224 GLY A O 1
ATOM 1830 N N . TRP A 1 225 ? 16.656 -22.469 -10.484 1 87.75 225 TRP A N 1
ATOM 1831 C CA . TRP A 1 225 ? 17.453 -21.734 -11.469 1 87.75 225 TRP A CA 1
ATOM 1832 C C . TRP A 1 225 ? 17.281 -22.344 -12.859 1 87.75 225 TRP A C 1
ATOM 1834 O O . TRP A 1 225 ? 18.234 -22.875 -13.43 1 87.75 225 TRP A O 1
ATOM 1844 N N . PHE A 1 226 ? 16.188 -22.156 -13.383 1 91 226 PHE A N 1
ATOM 1845 C CA . PHE A 1 226 ? 15.734 -22.891 -14.562 1 91 226 PHE A CA 1
ATOM 1846 C C . PHE A 1 226 ? 16.453 -22.375 -15.812 1 91 226 PHE A C 1
ATOM 1848 O O . PHE A 1 226 ? 16.75 -23.141 -16.734 1 91 226 PHE A O 1
ATOM 1855 N N . LYS A 1 227 ? 16.703 -21.109 -15.898 1 87.75 227 LYS A N 1
ATOM 1856 C CA . LYS A 1 227 ? 17.359 -20.562 -17.078 1 87.75 227 LYS A CA 1
ATOM 1857 C C . LYS A 1 227 ? 18.766 -21.125 -17.234 1 87.75 227 LYS A C 1
ATOM 1859 O O . LYS A 1 227 ? 19.172 -21.516 -18.328 1 87.75 227 LYS A O 1
ATOM 1864 N N . GLN A 1 228 ? 19.516 -21.203 -16.141 1 83.88 228 GLN A N 1
ATOM 1865 C CA . GLN A 1 228 ? 20.859 -21.766 -16.156 1 83.88 228 GLN A CA 1
ATOM 1866 C C . GLN A 1 228 ? 20.828 -23.25 -16.5 1 83.88 228 GLN A C 1
ATOM 1868 O O . GLN A 1 228 ? 21.641 -23.719 -17.297 1 83.88 228 GLN A O 1
ATOM 1873 N N . ALA A 1 229 ? 19.906 -23.875 -15.906 1 89.56 229 ALA A N 1
ATOM 1874 C CA . ALA A 1 229 ? 19.75 -25.297 -16.188 1 89.56 229 ALA A CA 1
ATOM 1875 C C . ALA A 1 229 ? 19.438 -25.531 -17.672 1 89.56 229 ALA A C 1
ATOM 1877 O O . ALA A 1 229 ? 19.969 -26.469 -18.281 1 89.56 229 ALA A O 1
ATOM 1878 N N . ALA A 1 230 ? 18.594 -24.719 -18.25 1 92.06 230 ALA A N 1
ATOM 1879 C CA . ALA A 1 230 ? 18.203 -24.844 -19.656 1 92.06 230 ALA A CA 1
ATOM 1880 C C . ALA A 1 230 ? 19.406 -24.688 -20.578 1 92.06 230 ALA A C 1
ATOM 1882 O O . ALA A 1 230 ? 19.547 -25.406 -21.547 1 92.06 230 ALA A O 1
ATOM 1883 N N . ILE A 1 231 ? 20.266 -23.766 -20.203 1 86.44 231 ILE A N 1
ATOM 1884 C CA . ILE A 1 231 ? 21.469 -23.547 -21.016 1 86.44 231 ILE A CA 1
ATOM 1885 C C . ILE A 1 231 ? 22.344 -24.797 -20.984 1 86.44 231 ILE A C 1
ATOM 1887 O O . ILE A 1 231 ? 22.844 -25.219 -22.031 1 86.44 231 ILE A O 1
ATOM 1891 N N . LEU A 1 232 ? 22.469 -25.359 -19.875 1 85.12 232 LEU A N 1
ATOM 1892 C CA . LEU A 1 232 ? 23.297 -26.547 -19.734 1 85.12 232 LEU A CA 1
ATOM 1893 C C . LEU A 1 232 ? 22.688 -27.734 -20.453 1 85.12 232 LEU A C 1
ATOM 1895 O O . LEU A 1 232 ? 23.391 -28.469 -21.172 1 85.12 232 LEU A O 1
ATOM 1899 N N . PHE A 1 233 ? 21.422 -27.938 -20.312 1 91.44 233 PHE A N 1
ATOM 1900 C CA . PHE A 1 233 ? 20.781 -29.047 -20.984 1 91.44 233 PHE A CA 1
ATOM 1901 C C . PHE A 1 233 ? 20.812 -28.859 -22.5 1 91.44 233 PHE A C 1
ATOM 1903 O O . PHE A 1 233 ? 20.922 -29.828 -23.25 1 91.44 233 PHE A O 1
ATOM 1910 N N . ASP A 1 234 ? 20.625 -27.625 -22.922 1 89.5 234 ASP A N 1
ATOM 1911 C CA . ASP A 1 234 ? 20.719 -27.344 -24.344 1 89.5 234 ASP A CA 1
ATOM 1912 C C . ASP A 1 234 ? 22.109 -27.672 -24.891 1 89.5 234 ASP A C 1
ATOM 1914 O O . ASP A 1 234 ? 22.234 -28.188 -26 1 89.5 234 ASP A O 1
ATOM 1918 N N . PHE A 1 235 ? 23.062 -27.375 -24.109 1 84.06 235 PHE A N 1
ATOM 1919 C CA . PHE A 1 235 ? 24.438 -27.703 -24.469 1 84.06 235 PHE A CA 1
ATOM 1920 C C . PHE A 1 235 ? 24.641 -29.219 -24.578 1 84.06 235 PHE A C 1
ATOM 1922 O O . PHE A 1 235 ? 25.266 -29.703 -25.516 1 84.06 235 PHE A O 1
ATOM 1929 N N . ILE A 1 236 ? 24.156 -29.938 -23.625 1 84.88 236 ILE A N 1
ATOM 1930 C CA . ILE A 1 236 ? 24.25 -31.391 -23.625 1 84.88 236 ILE A CA 1
ATOM 1931 C C . ILE A 1 236 ? 23.547 -31.969 -24.859 1 84.88 236 ILE A C 1
ATOM 1933 O O . ILE A 1 236 ? 24.062 -32.875 -25.516 1 84.88 236 ILE A O 1
ATOM 1937 N N . ARG A 1 237 ? 22.422 -31.469 -25.141 1 87.38 237 ARG A N 1
ATOM 1938 C CA . ARG A 1 237 ? 21.656 -31.906 -26.297 1 87.38 237 ARG A CA 1
ATOM 1939 C C . ARG A 1 237 ? 22.422 -31.672 -27.594 1 87.38 237 ARG A C 1
ATOM 1941 O O . ARG A 1 237 ? 22.344 -32.469 -28.531 1 87.38 237 ARG A O 1
ATOM 1948 N N . GLU A 1 238 ? 23.109 -30.578 -27.625 1 83.62 238 GLU A N 1
ATOM 1949 C CA . GLU A 1 238 ? 23.891 -30.266 -28.812 1 83.62 238 GLU A CA 1
ATOM 1950 C C . GLU A 1 238 ? 25.078 -31.219 -28.969 1 83.62 238 GLU A C 1
ATOM 1952 O O . GLU A 1 238 ? 25.438 -31.594 -30.094 1 83.62 238 GLU A O 1
ATOM 1957 N N . GLN A 1 239 ? 25.672 -31.578 -27.891 1 80.69 239 GLN A N 1
ATOM 1958 C CA . GLN A 1 239 ? 26.828 -32.469 -27.922 1 80.69 239 GLN A CA 1
ATOM 1959 C C . GLN A 1 239 ? 26.391 -33.906 -28.156 1 80.69 239 GLN A C 1
ATOM 1961 O O . GLN A 1 239 ? 27.141 -34.719 -28.734 1 80.69 239 GLN A O 1
ATOM 1966 N N . TYR A 1 240 ? 25.25 -34.25 -27.672 1 81.31 240 TYR A N 1
ATOM 1967 C CA . TYR A 1 240 ? 24.703 -35.594 -27.828 1 81.31 240 TYR A CA 1
ATOM 1968 C C . TYR A 1 240 ? 23.328 -35.562 -28.453 1 81.31 240 TYR A C 1
ATOM 1970 O O . TYR A 1 240 ? 22.312 -35.75 -27.766 1 81.31 240 TYR A O 1
ATOM 1978 N N . PRO A 1 241 ? 23.578 -35.5 -29.828 1 77.81 241 PRO A N 1
ATOM 1979 C CA . PRO A 1 241 ? 22.281 -35.406 -30.516 1 77.81 241 PRO A CA 1
ATOM 1980 C C . PRO A 1 241 ? 21.438 -36.656 -30.359 1 77.81 241 PRO A C 1
ATOM 1982 O O . PRO A 1 241 ? 21.969 -37.781 -30.375 1 77.81 241 PRO A O 1
ATOM 1985 N N . GLY A 1 242 ? 20.297 -36.656 -29.906 1 77.94 242 GLY A N 1
ATOM 1986 C CA . GLY A 1 242 ? 19.391 -37.812 -29.75 1 77.94 242 GLY A CA 1
ATOM 1987 C C . GLY A 1 242 ? 19.078 -38.125 -28.297 1 77.94 242 GLY A C 1
ATOM 1988 O O . GLY A 1 242 ? 18.266 -39 -28.016 1 77.94 242 GLY A O 1
ATOM 1989 N N . SER A 1 243 ? 19.812 -37.406 -27.484 1 87.19 243 SER A N 1
ATOM 1990 C CA . SER A 1 243 ? 19.5 -37.656 -26.062 1 87.19 243 SER A CA 1
ATOM 1991 C C . SER A 1 243 ? 18.109 -37.125 -25.719 1 87.19 243 SER A C 1
ATOM 1993 O O . SER A 1 243 ? 17.953 -35.969 -25.359 1 87.19 243 SER A O 1
ATOM 1995 N N . ILE A 1 244 ? 17.203 -38.031 -25.703 1 90.94 244 ILE A N 1
ATOM 1996 C CA . ILE A 1 244 ? 15.805 -37.688 -25.406 1 90.94 244 ILE A CA 1
ATOM 1997 C C . ILE A 1 244 ? 15.672 -37.281 -23.953 1 90.94 244 ILE A C 1
ATOM 1999 O O . ILE A 1 244 ? 14.852 -36.406 -23.609 1 90.94 244 ILE A O 1
ATOM 2003 N N . GLN A 1 245 ? 16.516 -37.812 -23.172 1 89.75 245 GLN A N 1
ATOM 2004 C CA . GLN A 1 245 ? 16.469 -37.469 -21.75 1 89.75 245 GLN A CA 1
ATOM 2005 C C . GLN A 1 245 ? 16.859 -36 -21.547 1 89.75 245 GLN A C 1
ATOM 2007 O O . GLN A 1 245 ? 16.172 -35.281 -20.812 1 89.75 245 GLN A O 1
ATOM 2012 N N . ALA A 1 246 ? 17.922 -35.562 -22.172 1 90.94 246 ALA A N 1
ATOM 2013 C CA . ALA A 1 246 ? 18.344 -34.156 -22.078 1 90.94 246 ALA A CA 1
ATOM 2014 C C . ALA A 1 246 ? 17.281 -33.25 -22.672 1 90.94 246 ALA A C 1
ATOM 2016 O O . ALA A 1 246 ? 17.031 -32.156 -22.141 1 90.94 246 ALA A O 1
ATOM 2017 N N . THR A 1 247 ? 16.688 -33.688 -23.719 1 93.81 247 THR A N 1
ATOM 2018 C CA . THR A 1 247 ? 15.641 -32.875 -24.359 1 93.81 247 THR A CA 1
ATOM 2019 C C . THR A 1 247 ? 14.43 -32.75 -23.438 1 93.81 247 THR A C 1
ATOM 2021 O O . THR A 1 247 ? 13.852 -31.656 -23.328 1 93.81 247 THR A O 1
ATOM 2024 N N . SER A 1 248 ? 14.055 -33.844 -22.812 1 93.81 248 SER A N 1
ATOM 2025 C CA . SER A 1 248 ? 12.914 -33.812 -21.906 1 93.81 248 SER A CA 1
ATOM 2026 C C . SER A 1 248 ? 13.148 -32.875 -20.75 1 93.81 248 SER A C 1
ATOM 2028 O O . SER A 1 248 ? 12.258 -32.125 -20.375 1 93.81 248 SER A O 1
ATOM 2030 N N . ARG A 1 249 ? 14.336 -32.906 -20.281 1 94 249 ARG A N 1
ATOM 2031 C CA . ARG A 1 249 ? 14.672 -32.062 -19.141 1 94 249 ARG A CA 1
ATOM 2032 C C . ARG A 1 249 ? 14.781 -30.609 -19.562 1 94 249 ARG A C 1
ATOM 2034 O O . ARG A 1 249 ? 14.445 -29.703 -18.797 1 94 249 ARG A O 1
ATOM 2041 N N . LEU A 1 250 ? 15.211 -30.375 -20.734 1 95.06 250 LEU A N 1
ATOM 2042 C CA . LEU A 1 250 ? 15.242 -29.031 -21.281 1 95.06 250 LEU A CA 1
ATOM 2043 C C . LEU A 1 250 ? 13.828 -28.484 -21.438 1 95.06 250 LEU A C 1
ATOM 2045 O O . LEU A 1 250 ? 13.57 -27.312 -21.109 1 95.06 250 LEU A O 1
ATOM 2049 N N . ILE A 1 251 ? 12.922 -29.312 -21.922 1 96 251 ILE A N 1
ATOM 2050 C CA . ILE A 1 251 ? 11.523 -28.906 -22.078 1 96 251 ILE A CA 1
ATOM 2051 C C . ILE A 1 251 ? 10.953 -28.516 -20.719 1 96 251 ILE A C 1
ATOM 2053 O O . ILE A 1 251 ? 10.289 -27.484 -20.594 1 96 251 ILE A O 1
ATOM 2057 N N . HIS A 1 252 ? 11.258 -29.281 -19.766 1 94.75 252 HIS A N 1
ATOM 2058 C CA . HIS A 1 252 ? 10.82 -28.984 -18.406 1 94.75 252 HIS A CA 1
ATOM 2059 C C . HIS A 1 252 ? 11.32 -27.625 -17.938 1 94.75 252 HIS A C 1
ATOM 2061 O O . HIS A 1 252 ? 10.555 -26.828 -17.391 1 94.75 252 HIS A O 1
ATOM 2067 N N . CYS A 1 253 ? 12.586 -27.344 -18.141 1 94.62 253 CYS A N 1
ATOM 2068 C CA . CYS A 1 253 ? 13.18 -26.094 -17.719 1 94.62 253 CYS A CA 1
ATOM 2069 C C . CYS A 1 253 ? 12.547 -24.906 -18.469 1 94.62 253 CYS A C 1
ATOM 2071 O O . CYS A 1 253 ? 12.289 -23.859 -17.859 1 94.62 253 CYS A O 1
ATOM 2073 N N . TYR A 1 254 ? 12.305 -25.125 -19.719 1 94.75 254 TYR A N 1
ATOM 2074 C CA . TYR A 1 254 ? 11.672 -24.062 -20.5 1 94.75 254 TYR A CA 1
ATOM 2075 C C . TYR A 1 254 ? 10.281 -23.75 -19.969 1 94.75 254 TYR A C 1
ATOM 2077 O O . TYR A 1 254 ? 9.906 -22.578 -19.859 1 94.75 254 TYR A O 1
ATOM 2085 N N . VAL A 1 255 ? 9.555 -24.75 -19.625 1 94.75 255 VAL A N 1
ATOM 2086 C CA . VAL A 1 255 ? 8.211 -24.531 -19.094 1 94.75 255 VAL A CA 1
ATOM 2087 C C . VAL A 1 255 ? 8.281 -23.781 -17.781 1 94.75 255 VAL A C 1
ATOM 2089 O O . VAL A 1 255 ? 7.547 -22.797 -17.578 1 94.75 255 VAL A O 1
ATOM 2092 N N . MET A 1 256 ? 9.156 -24.172 -16.938 1 92.5 256 MET A N 1
ATOM 2093 C CA . MET A 1 256 ? 9.266 -23.562 -15.617 1 92.5 256 MET A CA 1
ATOM 2094 C C . MET A 1 256 ? 9.781 -22.141 -15.727 1 92.5 256 MET A C 1
ATOM 2096 O O . MET A 1 256 ? 9.469 -21.297 -14.875 1 92.5 256 MET A O 1
ATOM 2100 N N . ASP A 1 257 ? 10.516 -21.891 -16.766 1 91.69 257 ASP A N 1
ATOM 2101 C CA . ASP A 1 257 ? 11.055 -20.562 -16.984 1 91.69 257 ASP A CA 1
ATOM 2102 C C . ASP A 1 257 ? 10.086 -19.703 -17.797 1 91.69 257 ASP A C 1
ATOM 2104 O O . ASP A 1 257 ? 10.406 -18.562 -18.141 1 91.69 257 ASP A O 1
ATOM 2108 N N . GLY A 1 258 ? 9.008 -20.25 -18.203 1 89.69 258 GLY A N 1
ATOM 2109 C CA . GLY A 1 258 ? 7.988 -19.484 -18.891 1 89.69 258 GLY A CA 1
ATOM 2110 C C . GLY A 1 258 ? 8.211 -19.422 -20.391 1 89.69 258 GLY A C 1
ATOM 2111 O O . GLY A 1 258 ? 7.551 -18.641 -21.094 1 89.69 258 GLY A O 1
ATOM 2112 N N . GLU A 1 259 ? 9.172 -20.141 -20.891 1 91.44 259 GLU A N 1
ATOM 2113 C CA . GLU A 1 259 ? 9.438 -20.188 -22.328 1 91.44 259 GLU A CA 1
ATOM 2114 C C . GLU A 1 259 ? 8.633 -21.297 -23 1 91.44 259 GLU A C 1
ATOM 2116 O O . GLU A 1 259 ? 9.203 -22.234 -23.578 1 91.44 259 GLU A O 1
ATOM 2121 N N . ILE A 1 260 ? 7.391 -21.141 -23.062 1 93.25 260 ILE A N 1
ATOM 2122 C CA . ILE A 1 260 ? 6.457 -22.203 -23.438 1 93.25 260 ILE A CA 1
ATOM 2123 C C . ILE A 1 260 ? 6.551 -22.469 -24.938 1 93.25 260 ILE A C 1
ATOM 2125 O O . ILE A 1 260 ? 6.457 -23.625 -25.375 1 93.25 260 ILE A O 1
ATOM 2129 N N . GLN A 1 261 ? 6.723 -21.484 -25.719 1 91 261 GLN A N 1
ATOM 2130 C CA . GLN A 1 261 ? 6.809 -21.672 -27.156 1 91 261 GLN A CA 1
ATOM 2131 C C . GLN A 1 261 ? 8.039 -22.5 -27.531 1 91 261 GLN A C 1
ATOM 2133 O O . GLN A 1 261 ? 7.957 -23.391 -28.391 1 91 261 GLN A O 1
ATOM 2138 N N . ARG A 1 262 ? 9.148 -22.219 -26.875 1 93.12 262 ARG A N 1
ATOM 2139 C CA . ARG A 1 262 ? 10.352 -23 -27.125 1 93.12 262 ARG A CA 1
ATOM 2140 C C . ARG A 1 262 ? 10.172 -24.453 -26.656 1 93.12 262 ARG A C 1
ATOM 2142 O O . ARG A 1 262 ? 10.633 -25.375 -27.328 1 93.12 262 ARG A O 1
ATOM 2149 N N . ALA A 1 263 ? 9.555 -24.578 -25.547 1 95.5 263 ALA A N 1
ATOM 2150 C CA . ALA A 1 263 ? 9.266 -25.922 -25.031 1 95.5 263 ALA A CA 1
ATOM 2151 C C . ALA A 1 263 ? 8.406 -26.703 -26.016 1 95.5 263 ALA A C 1
ATOM 2153 O O . ALA A 1 263 ? 8.68 -27.875 -26.297 1 95.5 263 ALA A O 1
ATOM 2154 N N . LYS A 1 264 ? 7.414 -26.078 -26.531 1 93.31 264 LYS A N 1
ATOM 2155 C CA . LYS A 1 264 ? 6.492 -26.719 -27.469 1 93.31 264 LYS A CA 1
ATOM 2156 C C . LYS A 1 264 ? 7.199 -27.094 -28.766 1 93.31 264 LYS A C 1
ATOM 2158 O O . LYS A 1 264 ? 6.957 -28.172 -29.328 1 93.31 264 LYS A O 1
ATOM 2163 N N . GLU A 1 265 ? 8.008 -26.234 -29.266 1 94 265 GLU A N 1
ATOM 2164 C CA . GLU A 1 265 ? 8.773 -26.516 -30.469 1 94 265 GLU A CA 1
ATOM 2165 C C . GLU A 1 265 ? 9.672 -27.734 -30.297 1 94 265 GLU A C 1
ATOM 2167 O O . GLU A 1 265 ? 9.742 -28.594 -31.172 1 94 265 GLU A O 1
ATOM 2172 N N . LEU A 1 266 ? 10.312 -27.719 -29.203 1 93.94 266 LEU A N 1
ATOM 2173 C CA . LEU A 1 266 ? 11.188 -28.859 -28.906 1 93.94 266 LEU A CA 1
ATOM 2174 C C . LEU A 1 266 ? 10.375 -30.141 -28.766 1 93.94 266 LEU A C 1
ATOM 2176 O O . LEU A 1 266 ? 10.812 -31.203 -29.203 1 93.94 266 LEU A O 1
ATOM 2180 N N . LEU A 1 267 ? 9.289 -30.109 -28.125 1 95.06 267 LEU A N 1
ATOM 2181 C CA . LEU A 1 267 ? 8.406 -31.25 -27.938 1 95.06 267 LEU A CA 1
ATOM 2182 C C . LEU A 1 267 ? 7.965 -31.812 -29.297 1 95.06 267 LEU A C 1
ATOM 2184 O O . LEU A 1 267 ? 8.047 -33.031 -29.516 1 95.06 267 LEU A O 1
ATOM 2188 N N . ASN A 1 268 ? 7.551 -30.953 -30.172 1 92.62 268 ASN A N 1
ATOM 2189 C CA . ASN A 1 268 ? 7.066 -31.359 -31.5 1 92.62 268 ASN A CA 1
ATOM 2190 C C . ASN A 1 268 ? 8.172 -31.984 -32.312 1 92.62 268 ASN A C 1
ATOM 2192 O O . ASN A 1 268 ? 7.934 -32.938 -33.062 1 92.62 268 ASN A O 1
ATOM 2196 N N . SER A 1 269 ? 9.328 -31.5 -32.125 1 90.5 269 SER A N 1
ATOM 2197 C CA . SER A 1 269 ? 10.445 -31.984 -32.938 1 90.5 269 SER A CA 1
ATOM 2198 C C . SER A 1 269 ? 10.953 -33.344 -32.406 1 90.5 269 SER A C 1
ATOM 2200 O O . SER A 1 269 ? 11.602 -34.094 -33.156 1 90.5 269 SER A O 1
ATOM 2202 N N . THR A 1 270 ? 10.617 -33.656 -31.234 1 90.44 270 THR A N 1
ATOM 2203 C CA . THR A 1 270 ? 11.203 -34.812 -30.594 1 90.44 270 THR A CA 1
ATOM 2204 C C . THR A 1 270 ? 10.188 -35.938 -30.5 1 90.44 270 THR A C 1
ATOM 2206 O O . THR A 1 270 ? 10.555 -37.125 -30.312 1 90.44 270 THR A O 1
ATOM 2209 N N . GLU A 1 271 ? 8.961 -35.75 -30.609 1 84.69 271 GLU A N 1
ATOM 2210 C CA . GLU A 1 271 ? 7.871 -36.688 -30.328 1 84.69 271 GLU A CA 1
ATOM 2211 C C . GLU A 1 271 ? 8.016 -37.969 -31.141 1 84.69 271 GLU A C 1
ATOM 2213 O O . GLU A 1 271 ? 7.754 -39.062 -30.641 1 84.69 271 GLU A O 1
ATOM 2218 N N . ASN A 1 272 ? 8.531 -37.875 -32.312 1 82.44 272 ASN A N 1
ATOM 2219 C CA . ASN A 1 272 ? 8.625 -39.062 -33.188 1 82.44 272 ASN A CA 1
ATOM 2220 C C . ASN A 1 272 ? 9.812 -39.938 -32.812 1 82.44 272 ASN A C 1
ATOM 2222 O O . ASN A 1 272 ? 9.859 -41.094 -33.188 1 82.44 272 ASN A O 1
ATOM 2226 N N . GLU A 1 273 ? 10.734 -39.5 -32.062 1 84.44 273 GLU A N 1
ATOM 2227 C CA . GLU A 1 273 ? 11.953 -40.25 -31.719 1 84.44 273 GLU A CA 1
ATOM 2228 C C . GLU A 1 273 ? 11.812 -40.969 -30.391 1 84.44 273 GLU A C 1
ATOM 2230 O O . GLU A 1 273 ? 12.664 -41.812 -30.031 1 84.44 273 GLU A O 1
ATOM 2235 N N . VAL A 1 274 ? 10.734 -40.906 -29.703 1 84.81 274 VAL A N 1
ATOM 2236 C CA . VAL A 1 274 ? 10.586 -41.344 -28.328 1 84.81 274 VAL A CA 1
ATOM 2237 C C . VAL A 1 274 ? 10.219 -42.812 -28.281 1 84.81 274 VAL A C 1
ATOM 2239 O O . VAL A 1 274 ? 10.492 -43.5 -27.297 1 84.81 274 VAL A O 1
ATOM 2242 N N . ALA A 1 275 ? 9.734 -43.406 -29.312 1 80.56 275 ALA A N 1
ATOM 2243 C CA . ALA A 1 275 ? 9.227 -44.781 -29.312 1 80.56 275 ALA A CA 1
ATOM 2244 C C . ALA A 1 275 ? 10.352 -45.781 -29.078 1 80.56 275 ALA A C 1
ATOM 2246 O O . ALA A 1 275 ? 10.148 -46.812 -28.453 1 80.56 275 ALA A O 1
ATOM 2247 N N . ASP A 1 276 ? 11.586 -45.469 -29.359 1 81.56 276 ASP A N 1
ATOM 2248 C CA . ASP A 1 276 ? 12.656 -46.469 -29.344 1 81.56 276 ASP A CA 1
ATOM 2249 C C . ASP A 1 276 ? 13.609 -46.25 -28.172 1 81.56 276 ASP A C 1
ATOM 2251 O O . ASP A 1 276 ? 14.719 -46.781 -28.156 1 81.56 276 ASP A O 1
ATOM 2255 N N . VAL A 1 277 ? 13.125 -45.5 -27.234 1 86.94 277 VAL A N 1
ATOM 2256 C CA . VAL A 1 277 ? 14.047 -45.219 -26.141 1 86.94 277 VAL A CA 1
ATOM 2257 C C . VAL A 1 277 ? 13.625 -46 -24.906 1 86.94 277 VAL A C 1
ATOM 2259 O O . VAL A 1 277 ? 12.594 -46.688 -24.906 1 86.94 277 VAL A O 1
ATOM 2262 N N . ALA A 1 278 ? 14.531 -46.062 -23.844 1 86.25 278 ALA A N 1
ATOM 2263 C CA . ALA A 1 278 ? 14.258 -46.75 -22.594 1 86.25 278 ALA A CA 1
ATOM 2264 C C . ALA A 1 278 ? 12.969 -46.25 -21.953 1 86.25 278 ALA A C 1
ATOM 2266 O O . ALA A 1 278 ? 12.602 -45.062 -22.109 1 86.25 278 ALA A O 1
ATOM 2267 N N . GLU A 1 279 ? 12.297 -47.062 -21.219 1 85.25 279 GLU A N 1
ATOM 2268 C CA . GLU A 1 279 ? 10.992 -46.75 -20.641 1 85.25 279 GLU A CA 1
ATOM 2269 C C . GLU A 1 279 ? 11.07 -45.562 -19.688 1 85.25 279 GLU A C 1
ATOM 2271 O O . GLU A 1 279 ? 10.164 -44.719 -19.672 1 85.25 279 GLU A O 1
ATOM 2276 N N . TYR A 1 280 ? 12.094 -45.562 -18.906 1 87.5 280 TYR A N 1
ATOM 2277 C CA . TYR A 1 280 ? 12.195 -44.469 -17.953 1 87.5 280 TYR A CA 1
ATOM 2278 C C . TYR A 1 280 ? 12.375 -43.125 -18.672 1 87.5 280 TYR A C 1
ATOM 2280 O O . TYR A 1 280 ? 11.922 -42.094 -18.172 1 87.5 280 TYR A O 1
ATOM 2288 N N . VAL A 1 281 ? 13.023 -43.125 -19.844 1 89.94 281 VAL A N 1
ATOM 2289 C CA . VAL A 1 281 ? 13.195 -41.906 -20.641 1 89.94 281 VAL A CA 1
ATOM 2290 C C . VAL A 1 281 ? 11.859 -41.5 -21.266 1 89.94 281 VAL A C 1
ATOM 2292 O O . VAL A 1 281 ? 11.547 -40.312 -21.391 1 89.94 281 VAL A O 1
ATOM 2295 N N . GLN A 1 282 ? 11.07 -42.531 -21.625 1 90.62 282 GLN A N 1
ATOM 2296 C CA . GLN A 1 282 ? 9.742 -42.281 -22.172 1 90.62 282 GLN A CA 1
ATOM 2297 C C . GLN A 1 282 ? 8.852 -41.594 -21.125 1 90.62 282 GLN A C 1
ATOM 2299 O O . GLN A 1 282 ? 8.102 -40.688 -21.453 1 90.62 282 GLN A O 1
ATOM 2304 N N . VAL A 1 283 ? 8.922 -42.062 -19.859 1 91.69 283 VAL A N 1
ATOM 2305 C CA . VAL A 1 283 ? 8.133 -41.5 -18.781 1 91.69 283 VAL A CA 1
ATOM 2306 C C . VAL A 1 283 ? 8.484 -40.031 -18.594 1 91.69 283 VAL A C 1
ATOM 2308 O O . VAL A 1 283 ? 7.59 -39.188 -18.469 1 91.69 283 VAL A O 1
ATOM 2311 N N . GLU A 1 284 ? 9.758 -39.688 -18.641 1 92.62 284 GLU A N 1
ATOM 2312 C CA . GLU A 1 284 ? 10.195 -38.312 -18.469 1 92.62 284 GLU A CA 1
ATOM 2313 C C . GLU A 1 284 ? 9.703 -37.438 -19.609 1 92.62 284 GLU A C 1
ATOM 2315 O O . GLU A 1 284 ? 9.305 -36.281 -19.391 1 92.62 284 GLU A O 1
ATOM 2320 N N . PHE A 1 285 ? 9.812 -38 -20.781 1 94.38 285 PHE A N 1
ATOM 2321 C CA . PHE A 1 285 ? 9.375 -37.25 -21.953 1 94.38 285 PHE A CA 1
ATOM 2322 C C . PHE A 1 285 ? 7.875 -36.969 -21.891 1 94.38 285 PHE A C 1
ATOM 2324 O O . PHE A 1 285 ? 7.43 -35.844 -22.109 1 94.38 285 PHE A O 1
ATOM 2331 N N . LEU A 1 286 ? 7.109 -38 -21.578 1 94.12 286 LEU A N 1
ATOM 2332 C CA . LEU A 1 286 ? 5.656 -37.875 -21.5 1 94.12 286 LEU A CA 1
ATOM 2333 C C . LEU A 1 286 ? 5.25 -36.906 -20.406 1 94.12 286 LEU A C 1
ATOM 2335 O O . LEU A 1 286 ? 4.293 -36.156 -20.562 1 94.12 286 LEU A O 1
ATOM 2339 N N . THR A 1 287 ? 5.922 -36.938 -19.297 1 95.25 287 THR A N 1
ATOM 2340 C CA . THR A 1 287 ? 5.66 -36 -18.203 1 95.25 287 THR A CA 1
ATOM 2341 C C . THR A 1 287 ? 5.926 -34.562 -18.641 1 95.25 287 THR A C 1
ATOM 2343 O O . THR A 1 287 ? 5.145 -33.688 -18.344 1 95.25 287 THR A O 1
ATOM 2346 N N . SER A 1 288 ? 7.039 -34.344 -19.375 1 95.94 288 SER A N 1
ATOM 2347 C CA . SER A 1 288 ? 7.363 -33 -19.859 1 95.94 288 SER A CA 1
ATOM 2348 C C . SER A 1 288 ? 6.332 -32.531 -20.891 1 95.94 288 SER A C 1
ATOM 2350 O O . SER A 1 288 ? 5.992 -31.359 -20.922 1 95.94 288 SER A O 1
ATOM 2352 N N . ALA A 1 289 ? 5.848 -33.438 -21.672 1 95.56 289 ALA A N 1
ATOM 2353 C CA . ALA A 1 289 ? 4.789 -33.094 -22.609 1 95.56 289 ALA A CA 1
ATOM 2354 C C . ALA A 1 289 ? 3.523 -32.656 -21.891 1 95.56 289 ALA A C 1
ATOM 2356 O O . ALA A 1 289 ? 2.887 -31.688 -22.281 1 95.56 289 ALA A O 1
ATOM 2357 N N . ALA A 1 290 ? 3.188 -33.469 -20.844 1 95.88 290 ALA A N 1
ATOM 2358 C CA . ALA A 1 290 ? 2.021 -33.094 -20.047 1 95.88 290 ALA A CA 1
ATOM 2359 C C . ALA A 1 290 ? 2.164 -31.703 -19.469 1 95.88 290 ALA A C 1
ATOM 2361 O O . ALA A 1 290 ? 1.2 -30.938 -19.438 1 95.88 290 ALA A O 1
ATOM 2362 N N . LEU A 1 291 ? 3.33 -31.344 -19.078 1 96.31 291 LEU A N 1
ATOM 2363 C CA . LEU A 1 291 ? 3.596 -30.047 -18.484 1 96.31 291 LEU A CA 1
ATOM 2364 C C . LEU A 1 291 ? 3.408 -28.938 -19.516 1 96.31 291 LEU A C 1
ATOM 2366 O O . LEU A 1 291 ? 2.906 -27.859 -19.203 1 96.31 291 LEU A O 1
ATOM 2370 N N . VAL A 1 292 ? 3.879 -29.141 -20.703 1 95.62 292 VAL A N 1
ATOM 2371 C CA . VAL A 1 292 ? 3.742 -28.141 -21.781 1 95.62 292 VAL A CA 1
ATOM 2372 C C . VAL A 1 292 ? 2.262 -27.875 -22.031 1 95.62 292 VAL A C 1
ATOM 2374 O O . VAL A 1 292 ? 1.836 -26.719 -22.078 1 95.62 292 VAL A O 1
ATOM 2377 N N . TYR A 1 293 ? 1.506 -28.938 -22.141 1 93.88 293 TYR A N 1
ATOM 2378 C CA . TYR A 1 293 ? 0.089 -28.781 -22.453 1 93.88 293 TYR A CA 1
ATOM 2379 C C . TYR A 1 293 ? -0.658 -28.172 -21.266 1 93.88 293 TYR A C 1
ATOM 2381 O O . TYR A 1 293 ? -1.615 -27.422 -21.453 1 93.88 293 TYR A O 1
ATOM 2389 N N . TYR A 1 294 ? -0.24 -28.547 -20.109 1 94.5 294 TYR A N 1
ATOM 2390 C CA . TYR A 1 294 ? -0.801 -27.922 -18.922 1 94.5 294 TYR A CA 1
ATOM 2391 C C . TYR A 1 294 ? -0.554 -26.406 -18.922 1 94.5 294 TYR A C 1
ATOM 2393 O O . TYR A 1 294 ? -1.466 -25.625 -18.656 1 94.5 294 TYR A O 1
ATOM 2401 N N . ALA A 1 295 ? 0.661 -26 -19.219 1 93.06 295 ALA A N 1
ATOM 2402 C CA . ALA A 1 295 ? 1.03 -24.578 -19.234 1 93.06 295 ALA A CA 1
ATOM 2403 C C . ALA A 1 295 ? 0.235 -23.828 -20.297 1 93.06 295 ALA A C 1
ATOM 2405 O O . ALA A 1 295 ? -0.1 -22.656 -20.109 1 93.06 295 ALA A O 1
ATOM 2406 N N . GLU A 1 296 ? -0.178 -24.5 -21.297 1 89.62 296 GLU A N 1
ATOM 2407 C CA . GLU A 1 296 ? -0.941 -23.891 -22.391 1 89.62 296 GLU A CA 1
ATOM 2408 C C . GLU A 1 296 ? -2.422 -23.797 -22.031 1 89.62 296 GLU A C 1
ATOM 2410 O O . GLU A 1 296 ? -3.17 -23.062 -22.672 1 89.62 296 GLU A O 1
ATOM 2415 N N . GLY A 1 297 ? -2.805 -24.578 -21.109 1 87.94 297 GLY A N 1
ATOM 2416 C CA . GLY A 1 297 ? -4.203 -24.578 -20.719 1 87.94 297 GLY A CA 1
ATOM 2417 C C . GLY A 1 297 ? -5.004 -25.703 -21.359 1 87.94 297 GLY A C 1
ATOM 2418 O O . GLY A 1 297 ? -6.227 -25.75 -21.234 1 87.94 297 GLY A O 1
ATOM 2419 N N . ASN A 1 298 ? -4.305 -26.469 -22.156 1 88.5 298 ASN A N 1
ATOM 2420 C CA . ASN A 1 298 ? -4.953 -27.672 -22.703 1 88.5 298 ASN A CA 1
ATOM 2421 C C . ASN A 1 298 ? -4.941 -28.812 -21.688 1 88.5 298 ASN A C 1
ATOM 2423 O O . ASN A 1 298 ? -4.215 -29.797 -21.859 1 88.5 298 ASN A O 1
ATOM 2427 N N . PHE A 1 299 ? -5.812 -28.766 -20.766 1 89.62 299 PHE A N 1
ATOM 2428 C CA . PHE A 1 299 ? -5.754 -29.594 -19.578 1 89.62 299 PHE A CA 1
ATOM 2429 C C . PHE A 1 299 ? -6.156 -31.031 -19.891 1 89.62 299 PHE A C 1
ATOM 2431 O O . PHE A 1 299 ? -5.641 -31.984 -19.281 1 89.62 299 PHE A O 1
ATOM 2438 N N . GLN A 1 300 ? -7.066 -31.25 -20.812 1 85.06 300 GLN A N 1
ATOM 2439 C CA . GLN A 1 300 ? -7.457 -32.625 -21.172 1 85.06 300 GLN A CA 1
ATOM 2440 C C . GLN A 1 300 ? -6.297 -33.375 -21.828 1 85.06 300 GLN A C 1
ATOM 2442 O O . GLN A 1 300 ? -6.062 -34.531 -21.531 1 85.06 300 GLN A O 1
ATOM 2447 N N . LYS A 1 301 ? -5.617 -32.656 -22.766 1 89.19 301 LYS A N 1
ATOM 2448 C CA . LYS A 1 301 ? -4.438 -33.281 -23.375 1 89.19 301 LYS A CA 1
ATOM 2449 C C . LYS A 1 301 ? -3.344 -33.531 -22.344 1 89.19 301 LYS A C 1
ATOM 2451 O O . LYS A 1 301 ? -2.668 -34.562 -22.375 1 89.19 301 LYS A O 1
ATOM 2456 N N . ALA A 1 302 ? -3.139 -32.562 -21.484 1 93.88 302 ALA A N 1
ATOM 2457 C CA . ALA A 1 302 ? -2.166 -32.719 -20.406 1 93.88 302 ALA A CA 1
ATOM 2458 C C . ALA A 1 302 ? -2.48 -33.938 -19.562 1 93.88 302 ALA A C 1
ATOM 2460 O O . ALA A 1 302 ? -1.577 -34.688 -19.203 1 93.88 302 ALA A O 1
ATOM 2461 N N . LEU A 1 303 ? -3.752 -34.125 -19.25 1 90.75 303 LEU A N 1
ATOM 2462 C CA . LEU A 1 303 ? -4.176 -35.281 -18.453 1 90.75 303 LEU A CA 1
ATOM 2463 C C . LEU A 1 303 ? -3.877 -36.594 -19.172 1 90.75 303 LEU A C 1
ATOM 2465 O O . LEU A 1 303 ? -3.393 -37.531 -18.562 1 90.75 303 LEU A O 1
ATOM 2469 N N . ARG A 1 304 ? -4.121 -36.688 -20.484 1 89.69 304 ARG A N 1
ATOM 2470 C CA . ARG A 1 304 ? -3.85 -37.875 -21.25 1 89.69 304 ARG A CA 1
ATOM 2471 C C . ARG A 1 304 ? -2.369 -38.25 -21.203 1 89.69 304 ARG A C 1
ATOM 2473 O O . ARG A 1 304 ? -2.014 -39.406 -20.984 1 89.69 304 ARG A O 1
ATOM 2480 N N . PHE A 1 305 ? -1.548 -37.25 -21.438 1 93.69 305 PHE A N 1
ATOM 2481 C CA . PHE A 1 305 ? -0.11 -37.5 -21.406 1 93.69 305 PHE A CA 1
ATOM 2482 C C . PHE A 1 305 ? 0.353 -37.906 -20.016 1 93.69 305 PHE A C 1
ATOM 2484 O O . PHE A 1 305 ? 1.23 -38.75 -19.875 1 93.69 305 PHE A O 1
ATOM 2491 N N . SER A 1 306 ? -0.189 -37.281 -19 1 93.62 306 SER A N 1
ATOM 2492 C CA . SER A 1 306 ? 0.215 -37.594 -17.641 1 93.62 306 SER A CA 1
ATOM 2493 C C . SER A 1 306 ? -0.2 -39.031 -17.25 1 93.62 306 SER A C 1
ATOM 2495 O O . SER A 1 306 ? 0.546 -39.719 -16.578 1 93.62 306 SER A O 1
ATOM 2497 N N . ILE A 1 307 ? -1.391 -39.438 -17.656 1 88.38 307 ILE A N 1
ATOM 2498 C CA . ILE A 1 307 ? -1.865 -40.812 -17.406 1 88.38 307 ILE A CA 1
ATOM 2499 C C . ILE A 1 307 ? -0.966 -41.812 -18.125 1 88.38 307 ILE A C 1
ATOM 2501 O O . ILE A 1 307 ? -0.584 -42.812 -17.562 1 88.38 307 ILE A O 1
ATOM 2505 N N . HIS A 1 308 ? -0.63 -41.469 -19.406 1 89.06 308 HIS A N 1
ATOM 2506 C CA . HIS A 1 308 ? 0.265 -42.312 -20.172 1 89.06 308 HIS A CA 1
ATOM 2507 C C . HIS A 1 308 ? 1.627 -42.438 -19.5 1 89.06 308 HIS A C 1
ATOM 2509 O O . HIS A 1 308 ? 2.205 -43.531 -19.453 1 89.06 308 HIS A O 1
ATOM 2515 N N . ALA A 1 309 ? 2.145 -41.344 -19.031 1 90.69 309 ALA A N 1
ATOM 2516 C CA . ALA A 1 309 ? 3.42 -41.375 -18.312 1 90.69 309 ALA A CA 1
ATOM 2517 C C . ALA A 1 309 ? 3.344 -42.25 -17.078 1 90.69 309 ALA A C 1
ATOM 2519 O O . ALA A 1 309 ? 4.203 -43.125 -16.875 1 90.69 309 ALA A O 1
ATOM 2520 N N . PHE A 1 310 ? 2.359 -42.094 -16.297 1 87.19 310 PHE A N 1
ATOM 2521 C CA . PHE A 1 310 ? 2.23 -42.844 -15.047 1 87.19 310 PHE A CA 1
ATOM 2522 C C . PHE A 1 310 ? 2.057 -44.344 -15.32 1 87.19 310 PHE A C 1
ATOM 2524 O O . PHE A 1 310 ? 2.559 -45.156 -14.562 1 87.19 310 PHE A O 1
ATOM 2531 N N . SER A 1 311 ? 1.294 -44.688 -16.359 1 83.5 311 SER A N 1
ATOM 2532 C CA . SER A 1 311 ? 1.02 -46.062 -16.688 1 83.5 311 SER A CA 1
ATOM 2533 C C . SER A 1 311 ? 2.301 -46.812 -17.047 1 83.5 311 SER A C 1
ATOM 2535 O O . SER A 1 311 ? 2.352 -48.062 -16.969 1 83.5 311 SER A O 1
ATOM 2537 N N . ARG A 1 312 ? 3.346 -46.094 -17.391 1 82.69 312 ARG A N 1
ATOM 2538 C CA . ARG A 1 312 ? 4.602 -46.688 -17.828 1 82.69 312 ARG A CA 1
ATOM 2539 C C . ARG A 1 312 ? 5.625 -46.719 -16.703 1 82.69 312 ARG A C 1
ATOM 2541 O O . ARG A 1 312 ? 6.73 -47.219 -16.859 1 82.69 312 ARG A O 1
ATOM 2548 N N . VAL A 1 313 ? 5.227 -46.188 -15.578 1 83.88 313 VAL A N 1
ATOM 2549 C CA . VAL A 1 313 ? 6.164 -46.094 -14.461 1 83.88 313 VAL A CA 1
ATOM 2550 C C . VAL A 1 313 ? 6.406 -47.469 -13.867 1 83.88 313 VAL A C 1
ATOM 2552 O O . VAL A 1 313 ? 5.453 -48.188 -13.531 1 83.88 313 VAL A O 1
ATOM 2555 N N . LYS A 1 314 ? 7.645 -47.875 -13.961 1 74.75 314 LYS A N 1
ATOM 2556 C CA . LYS A 1 314 ? 8.141 -49 -13.195 1 74.75 314 LYS A CA 1
ATOM 2557 C C . LYS A 1 314 ? 9.039 -48.562 -12.047 1 74.75 314 LYS A C 1
ATOM 2559 O O . LYS A 1 314 ? 10.148 -48.062 -12.273 1 74.75 314 LYS A O 1
ATOM 2564 N N . GLU A 1 315 ? 8.617 -48.719 -10.891 1 66.56 315 GLU A N 1
ATOM 2565 C CA . GLU A 1 315 ? 9.258 -48.125 -9.719 1 66.56 315 GLU A CA 1
ATOM 2566 C C . GLU A 1 315 ? 10.727 -48.531 -9.633 1 66.56 315 GLU A C 1
ATOM 2568 O O . GLU A 1 315 ? 11.562 -47.75 -9.18 1 66.56 315 GLU A O 1
ATOM 2573 N N . THR A 1 316 ? 10.961 -49.594 -10.141 1 61.62 316 THR A N 1
ATOM 2574 C CA . THR A 1 316 ? 12.312 -50.125 -9.977 1 61.62 316 THR A CA 1
ATOM 2575 C C . THR A 1 316 ? 13.266 -49.469 -10.984 1 61.62 316 THR A C 1
ATOM 2577 O O . THR A 1 316 ? 14.484 -49.531 -10.797 1 61.62 316 THR A O 1
ATOM 2580 N N . GLU A 1 317 ? 12.727 -48.781 -11.883 1 70.75 317 GLU A N 1
ATOM 2581 C CA . GLU A 1 317 ? 13.602 -48.344 -12.969 1 70.75 317 GLU A CA 1
ATOM 2582 C C . GLU A 1 317 ? 13.664 -46.812 -13.062 1 70.75 317 GLU A C 1
ATOM 2584 O O . GLU A 1 317 ? 14.602 -46.25 -13.641 1 70.75 317 GLU A O 1
ATOM 2589 N N . ILE A 1 318 ? 12.781 -46.188 -12.391 1 78.31 318 ILE A N 1
ATOM 2590 C CA . ILE A 1 318 ? 12.695 -44.75 -12.562 1 78.31 318 ILE A CA 1
ATOM 2591 C C . ILE A 1 318 ? 13.312 -44.031 -11.352 1 78.31 318 ILE A C 1
ATOM 2593 O O . ILE A 1 318 ? 13.273 -44.562 -10.234 1 78.31 318 ILE A O 1
ATOM 2597 N N . SER A 1 319 ? 13.984 -42.969 -11.68 1 80 319 SER A N 1
ATOM 2598 C CA . SER A 1 319 ? 14.516 -42.156 -10.57 1 80 319 SER A CA 1
ATOM 2599 C C . SER A 1 319 ? 13.398 -41.594 -9.703 1 80 319 SER A C 1
ATOM 2601 O O . SER A 1 319 ? 12.289 -41.375 -10.18 1 80 319 SER A O 1
ATOM 2603 N N . THR A 1 320 ? 13.633 -41.5 -8.438 1 77.56 320 THR A N 1
ATOM 2604 C CA . THR A 1 320 ? 12.656 -40.969 -7.496 1 77.56 320 THR A CA 1
ATOM 2605 C C . THR A 1 320 ? 12.18 -39.594 -7.934 1 77.56 320 THR A C 1
ATOM 2607 O O . THR A 1 320 ? 11 -39.281 -7.797 1 77.56 320 THR A O 1
ATOM 2610 N N . ARG A 1 321 ? 13.062 -38.844 -8.453 1 80.75 321 ARG A N 1
ATOM 2611 C CA . ARG A 1 321 ? 12.719 -37.5 -8.922 1 80.75 321 ARG A CA 1
ATOM 2612 C C . ARG A 1 321 ? 11.672 -37.562 -10.031 1 80.75 321 ARG A C 1
ATOM 2614 O O . ARG A 1 321 ? 10.68 -36.844 -10 1 80.75 321 ARG A O 1
ATOM 2621 N N . ALA A 1 322 ? 11.984 -38.375 -10.969 1 85.81 322 ALA A N 1
ATOM 2622 C CA . ALA A 1 322 ? 11.07 -38.5 -12.109 1 85.81 322 ALA A CA 1
ATOM 2623 C C . ALA A 1 322 ? 9.711 -39.031 -11.672 1 85.81 322 ALA A C 1
ATOM 2625 O O . ALA A 1 322 ? 8.68 -38.656 -12.211 1 85.81 322 ALA A O 1
ATOM 2626 N N . TYR A 1 323 ? 9.781 -39.969 -10.688 1 85.94 323 TYR A N 1
ATOM 2627 C CA . TYR A 1 323 ? 8.539 -40.5 -10.172 1 85.94 323 TYR A CA 1
ATOM 2628 C C . TYR A 1 323 ? 7.699 -39.438 -9.492 1 85.94 323 TYR A C 1
ATOM 2630 O O . TYR A 1 323 ? 6.496 -39.344 -9.758 1 85.94 323 TYR A O 1
ATOM 2638 N N . ILE A 1 324 ? 8.25 -38.625 -8.656 1 88.44 324 ILE A N 1
ATOM 2639 C CA . ILE A 1 324 ? 7.559 -37.531 -7.949 1 88.44 324 ILE A CA 1
ATOM 2640 C C . ILE A 1 324 ? 6.98 -36.562 -8.961 1 88.44 324 ILE A C 1
ATOM 2642 O O . ILE A 1 324 ? 5.824 -36.125 -8.844 1 88.44 324 ILE A O 1
ATOM 2646 N N . GLU A 1 325 ? 7.766 -36.219 -9.938 1 92 325 GLU A N 1
ATOM 2647 C CA . GLU A 1 325 ? 7.312 -35.25 -10.938 1 92 325 GLU A CA 1
ATOM 2648 C C . GLU A 1 325 ? 6.113 -35.781 -11.719 1 92 325 GLU A C 1
ATOM 2650 O O . GLU A 1 325 ? 5.215 -35.031 -12.086 1 92 325 GLU A O 1
ATOM 2655 N N . THR A 1 326 ? 6.223 -37.062 -12.039 1 91.81 326 THR A N 1
ATOM 2656 C CA . THR A 1 326 ? 5.109 -37.688 -12.742 1 91.81 326 THR A CA 1
ATOM 2657 C C . THR A 1 326 ? 3.838 -37.656 -11.898 1 91.81 326 THR A C 1
ATOM 2659 O O . THR A 1 326 ? 2.76 -37.344 -12.406 1 91.81 326 THR A O 1
ATOM 2662 N N . LEU A 1 327 ? 3.943 -37.938 -10.625 1 89.88 327 LEU A N 1
ATOM 2663 C CA . LEU A 1 327 ? 2.805 -37.906 -9.711 1 89.88 327 LEU A CA 1
ATOM 2664 C C . LEU A 1 327 ? 2.277 -36.5 -9.547 1 89.88 327 LEU A C 1
ATOM 2666 O O . LEU A 1 327 ? 1.063 -36.281 -9.492 1 89.88 327 LEU A O 1
ATOM 2670 N N . ARG A 1 328 ? 3.164 -35.562 -9.453 1 94.88 328 ARG A N 1
ATOM 2671 C CA . ARG A 1 328 ? 2.777 -34.156 -9.328 1 94.88 328 ARG A CA 1
ATOM 2672 C C . ARG A 1 328 ? 1.971 -33.688 -10.539 1 94.88 328 ARG A C 1
ATOM 2674 O O . ARG A 1 328 ? 0.913 -33.094 -10.391 1 94.88 328 ARG A O 1
ATOM 2681 N N . CYS A 1 329 ? 2.531 -34.031 -11.648 1 94.94 329 CYS A N 1
ATOM 2682 C CA . CYS A 1 329 ? 1.875 -33.625 -12.891 1 94.94 329 CYS A CA 1
ATOM 2683 C C . CYS A 1 329 ? 0.498 -34.281 -13.008 1 94.94 329 CYS A C 1
ATOM 2685 O O . CYS A 1 329 ? -0.483 -33.594 -13.32 1 94.94 329 CYS A O 1
ATOM 2687 N N . LEU A 1 330 ? 0.454 -35.531 -12.695 1 92.44 330 LEU A N 1
ATOM 2688 C CA . LEU A 1 330 ? -0.812 -36.25 -12.773 1 92.44 330 LEU A CA 1
ATOM 2689 C C . LEU A 1 330 ? -1.827 -35.656 -11.789 1 92.44 330 LEU A C 1
ATOM 2691 O O . LEU A 1 330 ? -2.984 -35.438 -12.148 1 92.44 330 LEU A O 1
ATOM 2695 N N . SER A 1 331 ? -1.429 -35.438 -10.547 1 92.81 331 SER A N 1
ATOM 2696 C CA . SER A 1 331 ? -2.305 -34.875 -9.516 1 92.81 331 SER A CA 1
ATOM 2697 C C . SER A 1 331 ? -2.871 -33.531 -9.953 1 92.81 331 SER A C 1
ATOM 2699 O O . SER A 1 331 ? -4.07 -33.281 -9.82 1 92.81 331 SER A O 1
ATOM 2701 N N . ARG A 1 332 ? -2.047 -32.719 -10.492 1 94.62 332 ARG A N 1
ATOM 2702 C CA . ARG A 1 332 ? -2.461 -31.375 -10.906 1 94.62 332 ARG A CA 1
ATOM 2703 C C . ARG A 1 332 ? -3.432 -31.438 -12.078 1 94.62 332 ARG A C 1
ATOM 2705 O O . ARG A 1 332 ? -4.426 -30.719 -12.109 1 94.62 332 ARG A O 1
ATOM 2712 N N . CYS A 1 333 ? -3.109 -32.281 -13.016 1 92.81 333 CYS A N 1
ATOM 2713 C CA . CYS A 1 333 ? -3.975 -32.438 -14.18 1 92.81 333 CYS A CA 1
ATOM 2714 C C . CYS A 1 333 ? -5.344 -32.969 -13.781 1 92.81 333 CYS A C 1
ATOM 2716 O O . CYS A 1 333 ? -6.367 -32.531 -14.305 1 92.81 333 CYS A O 1
ATOM 2718 N N . LEU A 1 334 ? -5.312 -33.906 -12.836 1 87.5 334 LEU A N 1
ATOM 2719 C CA . LEU A 1 334 ? -6.578 -34.438 -12.336 1 87.5 334 LEU A CA 1
ATOM 2720 C C . LEU A 1 334 ? -7.371 -33.344 -11.609 1 87.5 334 LEU A C 1
ATOM 2722 O O . LEU A 1 334 ? -8.586 -33.25 -11.781 1 87.5 334 LEU A O 1
ATOM 2726 N N . ALA A 1 335 ? -6.73 -32.562 -10.844 1 89.88 335 ALA A N 1
ATOM 2727 C CA . ALA A 1 335 ? -7.391 -31.516 -10.062 1 89.88 335 ALA A CA 1
ATOM 2728 C C . ALA A 1 335 ? -8 -30.453 -10.977 1 89.88 335 ALA A C 1
ATOM 2730 O O . ALA A 1 335 ? -9.156 -30.062 -10.797 1 89.88 335 ALA A O 1
ATOM 2731 N N . VAL A 1 336 ? -7.211 -30 -11.984 1 88.5 336 VAL A N 1
ATOM 2732 C CA . VAL A 1 336 ? -7.66 -28.906 -12.844 1 88.5 336 VAL A CA 1
ATOM 2733 C C . VAL A 1 336 ? -8.805 -29.391 -13.734 1 88.5 336 VAL A C 1
ATOM 2735 O O . VAL A 1 336 ? -9.648 -28.594 -14.148 1 88.5 336 VAL A O 1
ATOM 2738 N N . THR A 1 337 ? -8.766 -30.656 -14 1 83.88 337 THR A N 1
ATOM 2739 C CA . THR A 1 337 ? -9.852 -31.234 -14.781 1 83.88 337 THR A CA 1
ATOM 2740 C C . THR A 1 337 ? -10.992 -31.688 -13.875 1 83.88 337 THR A C 1
ATOM 2742 O O . THR A 1 337 ? -11.859 -32.438 -14.297 1 83.88 337 THR A O 1
ATOM 2745 N N . ARG A 1 338 ? -10.891 -31.391 -12.523 1 80.81 338 ARG A N 1
ATOM 2746 C CA . ARG A 1 338 ? -11.953 -31.469 -11.531 1 80.81 338 ARG A CA 1
ATOM 2747 C C . ARG A 1 338 ? -12.203 -32.906 -11.117 1 80.81 338 ARG A C 1
ATOM 2749 O O . ARG A 1 338 ? -13.328 -33.281 -10.75 1 80.81 338 ARG A O 1
ATOM 2756 N N . ASN A 1 339 ? -11.266 -33.719 -11.367 1 79.88 339 ASN A N 1
ATOM 2757 C CA . ASN A 1 339 ? -11.25 -35.031 -10.758 1 79.88 339 ASN A CA 1
ATOM 2758 C C . ASN A 1 339 ? -10.625 -35 -9.367 1 79.88 339 ASN A C 1
ATOM 2760 O O . ASN A 1 339 ? -9.594 -35.625 -9.133 1 79.88 339 ASN A O 1
ATOM 2764 N N . TYR A 1 340 ? -11.328 -34.406 -8.438 1 79.88 340 TYR A N 1
ATOM 2765 C CA . TYR A 1 340 ? -10.75 -34 -7.16 1 79.88 340 TYR A CA 1
ATOM 2766 C C . TYR A 1 340 ? -10.414 -35.219 -6.301 1 79.88 340 TYR A C 1
ATOM 2768 O O . TYR A 1 340 ? -9.344 -35.281 -5.691 1 79.88 340 TYR A O 1
ATOM 2776 N N . ALA A 1 341 ? -11.344 -36.219 -6.223 1 76.25 341 ALA A N 1
ATOM 2777 C CA . ALA A 1 341 ? -11.109 -37.375 -5.391 1 76.25 341 ALA A CA 1
ATOM 2778 C C . ALA A 1 341 ? -9.836 -38.125 -5.809 1 76.25 341 ALA A C 1
ATOM 2780 O O . ALA A 1 341 ? -9.023 -38.5 -4.961 1 76.25 341 ALA A O 1
ATOM 2781 N N . LYS A 1 342 ? -9.656 -38.312 -7.117 1 80.81 342 LYS A N 1
ATOM 2782 C CA . LYS A 1 342 ? -8.469 -38.969 -7.637 1 80.81 342 LYS A CA 1
ATOM 2783 C C . LYS A 1 342 ? -7.223 -38.094 -7.43 1 80.81 342 LYS A C 1
ATOM 2785 O O . LYS A 1 342 ? -6.156 -38.625 -7.086 1 80.81 342 LYS A O 1
ATOM 2790 N N . ALA A 1 343 ? -7.367 -36.844 -7.75 1 87.88 343 ALA A N 1
ATOM 2791 C CA . ALA A 1 343 ? -6.254 -35.906 -7.555 1 87.88 343 ALA A CA 1
ATOM 2792 C C . ALA A 1 343 ? -5.715 -36 -6.133 1 87.88 343 ALA A C 1
ATOM 2794 O O . ALA A 1 343 ? -4.5 -36 -5.922 1 87.88 343 ALA A O 1
ATOM 2795 N N . LEU A 1 344 ? -6.586 -36.094 -5.137 1 83.5 344 LEU A N 1
ATOM 2796 C CA . LEU A 1 344 ? -6.191 -36.125 -3.734 1 83.5 344 LEU A CA 1
ATOM 2797 C C . LEU A 1 344 ? -5.465 -37.406 -3.402 1 83.5 344 LEU A C 1
ATOM 2799 O O . LEU A 1 344 ? -4.523 -37.438 -2.609 1 83.5 344 LEU A O 1
ATOM 2803 N N . VAL A 1 345 ? -5.891 -38.5 -4.012 1 81.12 345 VAL A N 1
ATOM 2804 C CA . VAL A 1 345 ? -5.227 -39.781 -3.789 1 81.12 345 VAL A CA 1
ATOM 2805 C C . VAL A 1 345 ? -3.793 -39.719 -4.309 1 81.12 345 VAL A C 1
ATOM 2807 O O . VAL A 1 345 ? -2.852 -40.094 -3.596 1 81.12 345 VAL A O 1
ATOM 2810 N N . PHE A 1 346 ? -3.643 -39.281 -5.523 1 87.62 346 PHE A N 1
ATOM 2811 C CA . PHE A 1 346 ? -2.32 -39.25 -6.137 1 87.62 346 PHE A CA 1
ATOM 2812 C C . PHE A 1 346 ? -1.443 -38.188 -5.473 1 87.62 346 PHE A C 1
ATOM 2814 O O . PHE A 1 346 ? -0.228 -38.375 -5.363 1 87.62 346 PHE A O 1
ATOM 2821 N N . SER A 1 347 ? -2.061 -37.062 -5.074 1 91.19 347 SER A N 1
ATOM 2822 C CA . SER A 1 347 ? -1.272 -36.062 -4.387 1 91.19 347 SER A CA 1
ATOM 2823 C C . SER A 1 347 ? -0.798 -36.562 -3.025 1 91.19 347 SER A C 1
ATOM 2825 O O . SER A 1 347 ? 0.292 -36.188 -2.574 1 91.19 347 SER A O 1
ATOM 2827 N N . GLU A 1 348 ? -1.588 -37.344 -2.348 1 84 348 GLU A N 1
ATOM 2828 C CA . GLU A 1 348 ? -1.171 -37.938 -1.082 1 84 348 GLU A CA 1
ATOM 2829 C C . GLU A 1 348 ? -0.019 -38.906 -1.284 1 84 348 GLU A C 1
ATOM 2831 O O . GLU A 1 348 ? 0.902 -38.969 -0.467 1 84 348 GLU A O 1
ATOM 2836 N N . LEU A 1 349 ? -0.182 -39.688 -2.32 1 82.25 349 LEU A N 1
ATOM 2837 C CA . LEU A 1 349 ? 0.916 -40.562 -2.664 1 82.25 349 LEU A CA 1
ATOM 2838 C C . LEU A 1 349 ? 2.193 -39.781 -2.939 1 82.25 349 LEU A C 1
ATOM 2840 O O . LEU A 1 349 ? 3.271 -40.156 -2.479 1 82.25 349 LEU A O 1
ATOM 2844 N N . CYS A 1 350 ? 2.027 -38.781 -3.744 1 88.75 350 CYS A N 1
ATOM 2845 C CA . CYS A 1 350 ? 3.162 -37.906 -4.035 1 88.75 350 CYS A CA 1
ATOM 2846 C C . CYS A 1 350 ? 3.785 -37.375 -2.75 1 88.75 350 CYS A C 1
ATOM 2848 O O . CYS A 1 350 ? 5.012 -37.375 -2.605 1 88.75 350 CYS A O 1
ATOM 2850 N N . LEU A 1 351 ? 2.951 -36.938 -1.818 1 86.06 351 LEU A N 1
ATOM 2851 C CA . LEU A 1 351 ? 3.41 -36.406 -0.541 1 86.06 351 LEU A CA 1
ATOM 2852 C C . LEU A 1 351 ? 4.133 -37.469 0.268 1 86.06 351 LEU A C 1
ATOM 2854 O O . LEU A 1 351 ? 5.172 -37.219 0.875 1 86.06 351 LEU A O 1
ATOM 2858 N N . HIS A 1 352 ? 3.633 -38.656 0.232 1 79.69 352 HIS A N 1
ATOM 2859 C CA . HIS A 1 352 ? 4.238 -39.75 0.972 1 79.69 352 HIS A CA 1
ATOM 2860 C C . HIS A 1 352 ? 5.633 -40.062 0.44 1 79.69 352 HIS A C 1
ATOM 2862 O O . HIS A 1 352 ? 6.562 -40.281 1.219 1 79.69 352 HIS A O 1
ATOM 2868 N N . ILE A 1 353 ? 5.781 -40.125 -0.834 1 80.94 353 ILE A N 1
ATOM 2869 C CA . ILE A 1 353 ? 7.062 -40.469 -1.451 1 80.94 353 ILE A CA 1
ATOM 2870 C C . ILE A 1 353 ? 8.039 -39.312 -1.247 1 80.94 353 ILE A C 1
ATOM 2872 O O . ILE A 1 353 ? 9.211 -39.531 -0.906 1 80.94 353 ILE A O 1
ATOM 2876 N N . SER A 1 354 ? 7.555 -38.094 -1.42 1 86.12 354 SER A N 1
ATOM 2877 C CA . SER A 1 354 ? 8.414 -36.938 -1.28 1 86.12 354 SER A CA 1
ATOM 2878 C C . SER A 1 354 ? 8.883 -36.75 0.161 1 86.12 354 SER A C 1
ATOM 2880 O O . SER A 1 354 ? 9.961 -36.219 0.408 1 86.12 354 SER A O 1
ATOM 2882 N N . ALA A 1 355 ? 8.094 -37.188 1.108 1 80.44 355 ALA A N 1
ATOM 2883 C CA . ALA A 1 355 ? 8.406 -37.031 2.527 1 80.44 355 ALA A CA 1
ATOM 2884 C C . ALA A 1 355 ? 9.688 -37.781 2.889 1 80.44 355 ALA A C 1
ATOM 2886 O O . ALA A 1 355 ? 10.32 -37.469 3.906 1 80.44 355 ALA A O 1
ATOM 2887 N N . GLN A 1 356 ? 10.07 -38.688 2.008 1 76.06 356 GLN A N 1
ATOM 2888 C CA . GLN A 1 356 ? 11.281 -39.469 2.256 1 76.06 356 GLN A CA 1
ATOM 2889 C C . GLN A 1 356 ? 12.531 -38.656 1.88 1 76.06 356 GLN A C 1
ATOM 2891 O O . GLN A 1 356 ? 13.641 -39.031 2.27 1 76.06 356 GLN A O 1
ATOM 2896 N N . PHE A 1 357 ? 12.359 -37.594 1.19 1 77.75 357 PHE A N 1
ATOM 2897 C CA . PHE A 1 357 ? 13.453 -36.719 0.755 1 77.75 357 PHE A CA 1
ATOM 2898 C C . PHE A 1 357 ? 13.203 -35.281 1.188 1 77.75 357 PHE A C 1
ATOM 2900 O O . PHE A 1 357 ? 12.312 -34.625 0.657 1 77.75 357 PHE A O 1
ATOM 2907 N N . GLU A 1 358 ? 13.938 -34.781 1.994 1 75.69 358 GLU A N 1
ATOM 2908 C CA . GLU A 1 358 ? 13.719 -33.469 2.586 1 75.69 358 GLU A CA 1
ATOM 2909 C C . GLU A 1 358 ? 13.625 -32.375 1.513 1 75.69 358 GLU A C 1
ATOM 2911 O O . GLU A 1 358 ? 12.789 -31.484 1.605 1 75.69 358 GLU A O 1
ATOM 2916 N N . HIS A 1 359 ? 14.531 -32.469 0.527 1 82.31 359 HIS A N 1
ATOM 2917 C CA . HIS A 1 359 ? 14.594 -31.422 -0.472 1 82.31 359 HIS A CA 1
ATOM 2918 C C . HIS A 1 359 ? 13.414 -31.5 -1.438 1 82.31 359 HIS A C 1
ATOM 2920 O O . HIS A 1 359 ? 13.188 -30.578 -2.225 1 82.31 359 HIS A O 1
ATOM 2926 N N . LYS A 1 360 ? 12.508 -32.594 -1.346 1 86.88 360 LYS A N 1
ATOM 2927 C CA . LYS A 1 360 ? 11.367 -32.781 -2.242 1 86.88 360 LYS A CA 1
ATOM 2928 C C . LYS A 1 360 ? 10.055 -32.688 -1.48 1 86.88 360 LYS A C 1
ATOM 2930 O O . LYS A 1 360 ? 8.977 -32.594 -2.088 1 86.88 360 LYS A O 1
ATOM 2935 N N . LEU A 1 361 ? 10.172 -32.594 -0.162 1 85.44 361 LEU A N 1
ATOM 2936 C CA . LEU A 1 361 ? 8.969 -32.594 0.661 1 85.44 361 LEU A CA 1
ATOM 2937 C C . LEU A 1 361 ? 8.07 -31.406 0.31 1 85.44 361 LEU A C 1
ATOM 2939 O O . LEU A 1 361 ? 6.848 -31.547 0.252 1 85.44 361 LEU A O 1
ATOM 2943 N N . ALA A 1 362 ? 8.703 -30.25 0.071 1 91.38 362 ALA A N 1
ATOM 2944 C CA . ALA A 1 362 ? 7.93 -29.062 -0.261 1 91.38 362 ALA A CA 1
ATOM 2945 C C . ALA A 1 362 ? 7.121 -29.266 -1.538 1 91.38 362 ALA A C 1
ATOM 2947 O O . ALA A 1 362 ? 5.992 -28.781 -1.652 1 91.38 362 ALA A O 1
ATOM 2948 N N . ASP A 1 363 ? 7.613 -30.031 -2.508 1 92.94 363 ASP A N 1
ATOM 2949 C CA . ASP A 1 363 ? 6.914 -30.312 -3.756 1 92.94 363 ASP A CA 1
ATOM 2950 C C . ASP A 1 363 ? 5.648 -31.125 -3.504 1 92.94 363 ASP A C 1
ATOM 2952 O O . ASP A 1 363 ? 4.605 -30.859 -4.102 1 92.94 363 ASP A O 1
ATOM 2956 N N . GLY A 1 364 ? 5.852 -32.156 -2.654 1 90.5 364 GLY A N 1
ATOM 2957 C CA . GLY A 1 364 ? 4.699 -32.938 -2.297 1 90.5 364 GLY A CA 1
ATOM 2958 C C . GLY A 1 364 ? 3.623 -32.156 -1.566 1 90.5 364 GLY A C 1
ATOM 2959 O O . GLY A 1 364 ? 2.436 -32.312 -1.866 1 90.5 364 GLY A O 1
ATOM 2960 N N . LEU A 1 365 ? 4.031 -31.297 -0.651 1 90.75 365 LEU A N 1
ATOM 2961 C CA . LEU A 1 365 ? 3.105 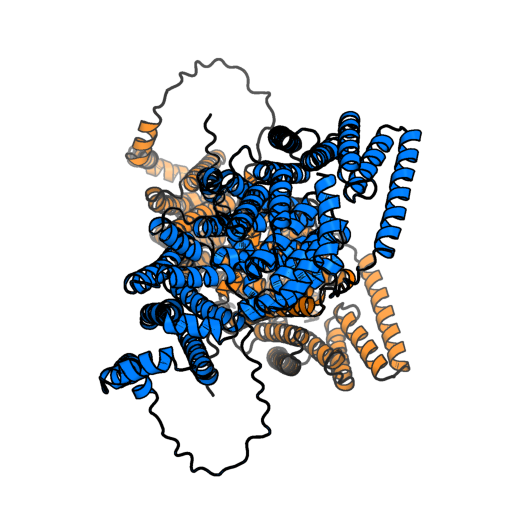-30.469 0.113 1 90.75 365 LEU A CA 1
ATOM 2962 C C . LEU A 1 365 ? 2.357 -29.5 -0.802 1 90.75 365 LEU A C 1
ATOM 2964 O O . LEU A 1 365 ? 1.138 -29.359 -0.688 1 90.75 365 LEU A O 1
ATOM 2968 N N . LEU A 1 366 ? 3.064 -28.906 -1.731 1 95.25 366 LEU A N 1
ATOM 2969 C CA . LEU A 1 366 ? 2.467 -27.953 -2.654 1 95.25 366 LEU A CA 1
ATOM 2970 C C . LEU A 1 366 ? 1.454 -28.641 -3.568 1 95.25 366 LEU A C 1
ATOM 2972 O O . LEU A 1 366 ? 0.395 -28.078 -3.855 1 95.25 366 LEU A O 1
ATOM 2976 N N . THR A 1 367 ? 1.836 -29.797 -3.984 1 95.38 367 THR A N 1
ATOM 2977 C CA . THR A 1 367 ? 0.942 -30.547 -4.863 1 95.38 367 THR A CA 1
ATOM 2978 C C . THR A 1 367 ? -0.351 -30.906 -4.137 1 95.38 367 THR A C 1
ATOM 2980 O O . THR A 1 367 ? -1.442 -30.75 -4.684 1 95.38 367 THR A O 1
ATOM 2983 N N . HIS A 1 368 ? -0.181 -31.328 -2.926 1 90.75 368 HIS A N 1
ATOM 2984 C CA . HIS A 1 368 ? -1.355 -31.703 -2.141 1 90.75 368 HIS A CA 1
ATOM 2985 C C . HIS A 1 368 ? -2.199 -30.469 -1.81 1 90.75 368 HIS A C 1
ATOM 2987 O O . HIS A 1 368 ? -3.43 -30.516 -1.884 1 90.75 368 HIS A O 1
ATOM 2993 N N . ALA A 1 369 ? -1.545 -29.422 -1.431 1 92.19 369 ALA A N 1
ATOM 2994 C CA . ALA A 1 369 ? -2.24 -28.172 -1.134 1 92.19 369 ALA A CA 1
ATOM 2995 C C . ALA A 1 369 ? -3.041 -27.688 -2.34 1 92.19 369 ALA A C 1
ATOM 2997 O O . ALA A 1 369 ? -4.188 -27.25 -2.201 1 92.19 369 ALA A O 1
ATOM 2998 N N . TYR A 1 370 ? -2.453 -27.75 -3.445 1 95.31 370 TYR A N 1
ATOM 2999 C CA . TYR A 1 370 ? -3.119 -27.344 -4.676 1 95.31 370 TYR A CA 1
ATOM 3000 C C . TYR A 1 370 ? -4.402 -28.141 -4.891 1 95.31 370 TYR A C 1
ATOM 3002 O O . TYR A 1 370 ? -5.445 -27.578 -5.219 1 95.31 370 TYR A O 1
ATOM 3010 N N . CYS A 1 371 ? -4.254 -29.422 -4.766 1 91.56 371 CYS A N 1
ATOM 3011 C CA . CYS A 1 371 ? -5.41 -30.281 -4.973 1 91.56 371 CYS A CA 1
ATOM 3012 C C . CYS A 1 371 ? -6.5 -29.984 -3.951 1 91.56 371 CYS A C 1
ATOM 3014 O O . CYS A 1 371 ? -7.688 -29.984 -4.285 1 91.56 371 CYS A O 1
ATOM 3016 N N . LEU A 1 372 ? -6.086 -29.719 -2.738 1 85.88 372 LEU A N 1
ATOM 3017 C CA . LEU A 1 372 ? -7.047 -29.359 -1.702 1 85.88 372 LEU A CA 1
ATOM 3018 C C . LEU A 1 372 ? -7.746 -28.047 -2.049 1 85.88 372 LEU A C 1
ATOM 3020 O O . LEU A 1 372 ? -8.961 -27.922 -1.902 1 85.88 372 LEU A O 1
ATOM 3024 N N . MET A 1 373 ? -7.012 -27.109 -2.471 1 89.44 373 MET A N 1
ATOM 3025 C CA . MET A 1 373 ? -7.574 -25.812 -2.838 1 89.44 373 MET A CA 1
ATOM 3026 C C . MET A 1 373 ? -8.586 -25.953 -3.971 1 89.44 373 MET A C 1
ATOM 3028 O O . MET A 1 373 ? -9.648 -25.344 -3.938 1 89.44 373 MET A O 1
ATOM 3032 N N . GLN A 1 374 ? -8.18 -26.75 -4.938 1 87.31 374 GLN A N 1
ATOM 3033 C CA . GLN A 1 374 ? -9.078 -26.984 -6.062 1 87.31 374 GLN A CA 1
ATOM 3034 C C . GLN A 1 374 ? -10.375 -27.656 -5.605 1 87.31 374 GLN A C 1
ATOM 3036 O O . GLN A 1 374 ? -11.422 -27.469 -6.223 1 87.31 374 GLN A O 1
ATOM 3041 N N . ASP A 1 375 ? -10.273 -28.375 -4.555 1 81.06 375 ASP A N 1
ATOM 3042 C CA . ASP A 1 375 ? -11.438 -29.047 -3.994 1 81.06 375 ASP A CA 1
ATOM 3043 C C . ASP A 1 375 ? -12.133 -28.172 -2.953 1 81.06 375 ASP A C 1
ATOM 3045 O O . ASP A 1 375 ? -12.875 -28.672 -2.111 1 81.06 375 ASP A O 1
ATOM 3049 N N . ASP A 1 376 ? -11.797 -26.891 -2.816 1 78.94 376 ASP A N 1
ATOM 3050 C CA . ASP A 1 376 ? -12.406 -25.859 -1.982 1 78.94 376 ASP A CA 1
ATOM 3051 C C . ASP A 1 376 ? -12.125 -26.109 -0.504 1 78.94 376 ASP A C 1
ATOM 3053 O O . ASP A 1 376 ? -12.953 -25.812 0.355 1 78.94 376 ASP A O 1
ATOM 3057 N N . ARG A 1 377 ? -11.156 -26.812 -0.243 1 81.81 377 ARG A N 1
ATOM 3058 C CA . ARG A 1 377 ? -10.68 -26.969 1.128 1 81.81 377 ARG A CA 1
ATOM 3059 C C . ARG A 1 377 ? -9.523 -26.031 1.425 1 81.81 377 ARG A C 1
ATOM 3061 O O . ARG A 1 377 ? -8.422 -26.484 1.767 1 81.81 377 ARG A O 1
ATOM 3068 N N . ASN A 1 378 ? -9.82 -24.766 1.349 1 80.94 378 ASN A N 1
ATOM 3069 C CA . ASN A 1 378 ? -8.789 -23.734 1.369 1 80.94 378 ASN A CA 1
ATOM 3070 C C . ASN A 1 378 ? -8.102 -23.656 2.729 1 80.94 378 ASN A C 1
ATOM 3072 O O . ASN A 1 378 ? -6.906 -23.375 2.805 1 80.94 378 ASN A O 1
ATOM 3076 N N . ASN A 1 379 ? -8.828 -23.906 3.822 1 80.44 379 ASN A N 1
ATOM 3077 C CA . ASN A 1 379 ? -8.211 -23.859 5.145 1 80.44 379 ASN A CA 1
ATOM 3078 C C . ASN A 1 379 ? -7.094 -24.891 5.27 1 80.44 379 ASN A C 1
ATOM 3080 O O . ASN A 1 379 ? -6 -24.578 5.734 1 80.44 379 ASN A O 1
ATOM 3084 N N . ALA A 1 380 ? -7.449 -26.125 4.82 1 83.38 380 ALA A N 1
ATOM 3085 C CA . ALA A 1 380 ? -6.449 -27.188 4.852 1 83.38 380 ALA A CA 1
ATOM 3086 C C . ALA A 1 380 ? -5.309 -26.891 3.879 1 83.38 380 ALA A C 1
ATOM 3088 O O . ALA A 1 380 ? -4.141 -27.125 4.195 1 83.38 380 ALA A O 1
ATOM 3089 N N . ALA A 1 381 ? -5.668 -26.469 2.668 1 89.12 381 ALA A N 1
ATOM 3090 C CA . ALA A 1 381 ? -4.66 -26.125 1.669 1 89.12 381 ALA A CA 1
ATOM 3091 C C . ALA A 1 381 ? -3.654 -25.125 2.229 1 89.12 381 ALA A C 1
ATOM 3093 O O . ALA A 1 381 ? -2.445 -25.281 2.051 1 89.12 381 ALA A O 1
ATOM 3094 N N . ASN A 1 382 ? -4.152 -24.062 2.945 1 88 382 ASN A N 1
ATOM 3095 C CA . ASN A 1 382 ? -3.289 -23.016 3.492 1 88 382 ASN A CA 1
ATOM 3096 C C . ASN A 1 382 ? -2.291 -23.578 4.496 1 88 382 ASN A C 1
ATOM 3098 O O . ASN A 1 382 ? -1.146 -23.125 4.559 1 88 382 ASN A O 1
ATOM 3102 N N . LYS A 1 383 ? -2.701 -24.547 5.262 1 86.38 383 LYS A N 1
ATOM 3103 C CA . LYS A 1 383 ? -1.79 -25.188 6.215 1 86.38 383 LYS A CA 1
ATOM 3104 C C . LYS A 1 383 ? -0.636 -25.875 5.496 1 86.38 383 LYS A C 1
ATOM 3106 O O . LYS A 1 383 ? 0.517 -25.781 5.926 1 86.38 383 LYS A O 1
ATOM 3111 N N . PHE A 1 384 ? -1.002 -26.578 4.441 1 90.81 384 PHE A N 1
ATOM 3112 C CA . PHE A 1 384 ? 0.029 -27.266 3.672 1 90.81 384 PHE A CA 1
ATOM 3113 C C . PHE A 1 384 ? 0.916 -26.266 2.938 1 90.81 384 PHE A C 1
ATOM 3115 O O . PHE A 1 384 ? 2.133 -26.453 2.859 1 90.81 384 PHE A O 1
ATOM 3122 N N . TYR A 1 385 ? 0.337 -25.219 2.396 1 92.75 385 TYR A N 1
ATOM 3123 C CA . TYR A 1 385 ? 1.129 -24.172 1.756 1 92.75 385 TYR A CA 1
ATOM 3124 C C . TYR A 1 385 ? 2.088 -23.531 2.75 1 92.75 385 TYR A C 1
ATOM 3126 O O . TYR A 1 385 ? 3.242 -23.25 2.42 1 92.75 385 TYR A O 1
ATOM 3134 N N . LEU A 1 386 ? 1.582 -23.266 3.963 1 89.81 386 LEU A N 1
ATOM 3135 C CA . LEU A 1 386 ? 2.404 -22.625 4.984 1 89.81 386 LEU A CA 1
ATOM 3136 C C . LEU A 1 386 ? 3.578 -23.516 5.375 1 89.81 386 LEU A C 1
ATOM 3138 O O . LEU A 1 386 ? 4.691 -23.031 5.582 1 89.81 386 LEU A O 1
ATOM 3142 N N . LYS A 1 387 ? 3.277 -24.781 5.477 1 89.75 387 LYS A N 1
ATOM 3143 C CA . LYS A 1 387 ? 4.363 -25.719 5.773 1 89.75 387 LYS A CA 1
ATOM 3144 C C . LYS A 1 387 ? 5.387 -25.734 4.641 1 89.75 387 LYS A C 1
ATOM 3146 O O . LYS A 1 387 ? 6.594 -25.797 4.891 1 89.75 387 LYS A O 1
ATOM 3151 N N . ALA A 1 388 ? 4.891 -25.766 3.42 1 92.69 388 ALA A N 1
ATOM 3152 C CA . ALA A 1 388 ? 5.785 -25.719 2.268 1 92.69 388 ALA A CA 1
ATOM 3153 C C . ALA A 1 388 ? 6.605 -24.422 2.266 1 92.69 388 ALA A C 1
ATOM 3155 O O . ALA A 1 388 ? 7.793 -24.438 1.933 1 92.69 388 ALA A O 1
ATOM 3156 N N . LYS A 1 389 ? 5.98 -23.312 2.605 1 93.12 389 LYS A N 1
ATOM 3157 C CA . LYS A 1 389 ? 6.652 -22.031 2.719 1 93.12 389 LYS A CA 1
ATOM 3158 C C . LYS A 1 389 ? 7.812 -22.094 3.709 1 93.12 389 LYS A C 1
ATOM 3160 O O . LYS A 1 389 ? 8.93 -21.672 3.396 1 93.12 389 LYS A O 1
ATOM 3165 N N . ASP A 1 390 ? 7.551 -22.656 4.859 1 89.38 390 ASP A N 1
ATOM 3166 C CA . ASP A 1 390 ? 8.578 -22.75 5.891 1 89.38 390 ASP A CA 1
ATOM 3167 C C . ASP A 1 390 ? 9.766 -23.578 5.406 1 89.38 390 ASP A C 1
ATOM 3169 O O . ASP A 1 390 ? 10.922 -23.219 5.668 1 89.38 390 ASP A O 1
ATOM 3173 N N . LEU A 1 391 ? 9.469 -24.641 4.727 1 88.62 391 LEU A N 1
ATOM 3174 C CA . LEU A 1 391 ? 10.523 -25.516 4.219 1 88.62 391 LEU A CA 1
ATOM 3175 C C . LEU A 1 391 ? 11.344 -24.812 3.143 1 88.62 391 LEU A C 1
ATOM 3177 O O . LEU A 1 391 ? 12.57 -24.922 3.119 1 88.62 391 LEU A O 1
ATOM 3181 N N . ARG A 1 392 ? 10.695 -24.109 2.26 1 93.75 392 ARG A N 1
ATOM 3182 C CA . ARG A 1 392 ? 11.398 -23.391 1.207 1 93.75 392 ARG A CA 1
ATOM 3183 C C . ARG A 1 392 ? 12.227 -22.25 1.786 1 93.75 392 ARG A C 1
ATOM 3185 O O . ARG A 1 392 ? 13.328 -21.953 1.303 1 93.75 392 ARG A O 1
ATOM 3192 N N . GLU A 1 393 ? 11.68 -21.562 2.77 1 90.19 393 GLU A N 1
ATOM 3193 C CA . GLU A 1 393 ? 12.445 -20.516 3.443 1 90.19 393 GLU A CA 1
ATOM 3194 C C . GLU A 1 393 ? 13.711 -21.094 4.086 1 90.19 393 GLU A C 1
ATOM 3196 O O . GLU A 1 393 ? 14.758 -20.438 4.09 1 90.19 393 GLU A O 1
ATOM 3201 N N . LYS A 1 394 ? 13.539 -22.219 4.664 1 85.31 394 LYS A N 1
ATOM 3202 C CA . LYS A 1 394 ? 14.695 -22.891 5.246 1 85.31 394 LYS A CA 1
ATOM 3203 C C . LYS A 1 394 ? 15.703 -23.266 4.168 1 85.31 394 LYS A C 1
ATOM 3205 O O . LYS A 1 394 ? 16.922 -23.141 4.371 1 85.31 394 LYS A O 1
ATOM 3210 N N . GLN A 1 395 ? 15.188 -23.719 3.082 1 86.94 395 GLN A N 1
ATOM 3211 C CA . GLN A 1 395 ? 16 -24.234 1.988 1 86.94 395 GLN A CA 1
ATOM 3212 C C . GLN A 1 395 ? 16.672 -23.094 1.219 1 86.94 395 GLN A C 1
ATOM 3214 O O . GLN A 1 395 ? 17.812 -23.219 0.774 1 86.94 395 GLN A O 1
ATOM 3219 N N . PHE A 1 396 ? 15.992 -21.938 1.007 1 90.38 396 PHE A N 1
ATOM 3220 C CA . PHE A 1 396 ? 16.484 -20.938 0.074 1 90.38 396 PHE A CA 1
ATOM 3221 C C . PHE A 1 396 ? 16.641 -19.594 0.762 1 90.38 396 PHE A C 1
ATOM 3223 O O . PHE A 1 396 ? 17.188 -18.641 0.183 1 90.38 396 PHE A O 1
ATOM 3230 N N . GLY A 1 397 ? 16.219 -19.453 1.954 1 84.81 397 GLY A N 1
ATOM 3231 C CA . GLY A 1 397 ? 16.156 -18.156 2.592 1 84.81 397 GLY A CA 1
ATOM 3232 C C . GLY A 1 397 ? 14.875 -17.406 2.305 1 84.81 397 GLY A C 1
ATOM 3233 O O . GLY A 1 397 ? 13.891 -18 1.841 1 84.81 397 GLY A O 1
ATOM 3234 N N . THR A 1 398 ? 14.852 -16.141 2.514 1 80.06 398 THR A N 1
ATOM 3235 C CA . THR A 1 398 ? 13.602 -15.391 2.441 1 80.06 398 THR A CA 1
ATOM 3236 C C . THR A 1 398 ? 13.602 -14.453 1.238 1 80.06 398 THR A C 1
ATOM 3238 O O . THR A 1 398 ? 12.695 -13.633 1.079 1 80.06 398 THR A O 1
ATOM 3241 N N . SER A 1 399 ? 14.656 -14.586 0.474 1 82.25 399 SER A N 1
ATOM 3242 C CA . SER A 1 399 ? 14.688 -13.633 -0.629 1 82.25 399 SER A CA 1
ATOM 3243 C C . SER A 1 399 ? 15.227 -14.273 -1.903 1 82.25 399 SER A C 1
ATOM 3245 O O . SER A 1 399 ? 15.992 -15.242 -1.845 1 82.25 399 SER A O 1
ATOM 3247 N N . ASN A 1 400 ? 14.688 -13.898 -3.035 1 84 400 ASN A N 1
ATOM 3248 C CA . ASN A 1 400 ? 15.25 -13.992 -4.379 1 84 400 ASN A CA 1
ATOM 3249 C C . ASN A 1 400 ? 15.227 -15.422 -4.895 1 84 400 ASN A C 1
ATOM 3251 O O . ASN A 1 400 ? 16.203 -15.891 -5.48 1 84 400 ASN A O 1
ATOM 3255 N N . ASN A 1 401 ? 14.367 -16.188 -4.555 1 91 401 ASN A N 1
ATOM 3256 C CA . ASN A 1 401 ? 14.203 -17.531 -5.113 1 91 401 ASN A CA 1
ATOM 3257 C C . ASN A 1 401 ? 12.812 -17.703 -5.719 1 91 401 ASN A C 1
ATOM 3259 O O . ASN A 1 401 ? 11.805 -17.438 -5.066 1 91 401 ASN A O 1
ATOM 3263 N N . VAL A 1 402 ? 12.789 -18.297 -6.84 1 93.19 402 VAL A N 1
ATOM 3264 C CA . VAL A 1 402 ? 11.555 -18.406 -7.602 1 93.19 402 VAL A CA 1
ATOM 3265 C C . VAL A 1 402 ? 10.625 -19.422 -6.938 1 93.19 402 VAL A C 1
ATOM 3267 O O . VAL A 1 402 ? 9.398 -19.266 -6.949 1 93.19 402 VAL A O 1
ATOM 3270 N N . HIS A 1 403 ? 11.195 -20.547 -6.348 1 94 403 HIS A N 1
ATOM 3271 C CA . HIS A 1 403 ? 10.367 -21.547 -5.672 1 94 403 HIS A CA 1
ATOM 3272 C C . HIS A 1 403 ? 9.641 -20.938 -4.477 1 94 403 HIS A C 1
ATOM 3274 O O . HIS A 1 403 ? 8.484 -21.266 -4.219 1 94 403 HIS A O 1
ATOM 3280 N N . LEU A 1 404 ? 10.398 -20.078 -3.816 1 93.56 404 LEU A N 1
ATOM 3281 C CA . LEU A 1 404 ? 9.789 -19.391 -2.684 1 93.56 404 LEU A CA 1
ATOM 3282 C C . LEU A 1 404 ? 8.688 -18.453 -3.148 1 93.56 404 LEU A C 1
ATOM 3284 O O . LEU A 1 404 ? 7.605 -18.406 -2.561 1 93.56 404 LEU A O 1
ATOM 3288 N N . ALA A 1 405 ? 8.945 -17.672 -4.184 1 95.19 405 ALA A N 1
ATOM 3289 C CA . ALA A 1 405 ? 7.969 -16.719 -4.715 1 95.19 405 ALA A CA 1
ATOM 3290 C C . ALA A 1 405 ? 6.699 -17.438 -5.164 1 95.19 405 ALA A C 1
ATOM 3292 O O . ALA A 1 405 ? 5.59 -16.922 -4.977 1 95.19 405 ALA A O 1
ATOM 3293 N N . THR A 1 406 ? 6.828 -18.578 -5.691 1 95.44 406 THR A N 1
ATOM 3294 C CA . THR A 1 406 ? 5.684 -19.344 -6.176 1 95.44 406 THR A CA 1
ATOM 3295 C C . THR A 1 406 ? 4.805 -19.797 -5.012 1 95.44 406 THR A C 1
ATOM 3297 O O . THR A 1 406 ? 3.58 -19.828 -5.129 1 95.44 406 THR A O 1
ATOM 3300 N N . VAL A 1 407 ? 5.453 -20.188 -3.961 1 95.56 407 VAL A N 1
ATOM 3301 C CA . VAL A 1 407 ? 4.684 -20.578 -2.783 1 95.56 407 VAL A CA 1
ATOM 3302 C C . VAL A 1 407 ? 3.887 -19.391 -2.266 1 95.56 407 VAL A C 1
ATOM 3304 O O . VAL A 1 407 ? 2.715 -19.531 -1.906 1 95.56 407 VAL A O 1
ATOM 3307 N N . TYR A 1 408 ? 4.531 -18.203 -2.24 1 95.94 408 TYR A N 1
ATOM 3308 C CA . TYR A 1 408 ? 3.85 -16.984 -1.809 1 95.94 408 TYR A CA 1
ATOM 3309 C C . TYR A 1 408 ? 2.654 -16.688 -2.703 1 95.94 408 TYR A C 1
ATOM 3311 O O . TYR A 1 408 ? 1.582 -16.312 -2.217 1 95.94 408 TYR A O 1
ATOM 3319 N N . GLU A 1 409 ? 2.828 -16.828 -3.908 1 96.12 409 GLU A N 1
ATOM 3320 C CA . GLU A 1 409 ? 1.768 -16.547 -4.871 1 96.12 409 GLU A CA 1
ATOM 3321 C C . GLU A 1 409 ? 0.586 -17.484 -4.684 1 96.12 409 GLU A C 1
ATOM 3323 O O . GLU A 1 409 ? -0.567 -17.062 -4.664 1 96.12 409 GLU A O 1
ATOM 3328 N N . GLU A 1 410 ? 0.896 -18.797 -4.543 1 94.88 410 GLU A N 1
ATOM 3329 C CA . GLU A 1 410 ? -0.159 -19.797 -4.375 1 94.88 410 GLU A CA 1
ATOM 3330 C C . GLU A 1 410 ? -0.905 -19.594 -3.061 1 94.88 410 GLU A C 1
ATOM 3332 O O . GLU A 1 410 ? -2.131 -19.719 -3.01 1 94.88 410 GLU A O 1
ATOM 3337 N N . LEU A 1 411 ? -0.113 -19.328 -2.08 1 92.75 411 LEU A N 1
ATOM 3338 C CA . LEU A 1 411 ? -0.717 -19.062 -0.779 1 92.75 411 LEU A CA 1
ATOM 3339 C C . LEU A 1 411 ? -1.615 -17.828 -0.843 1 92.75 411 LEU A C 1
ATOM 3341 O O . LEU A 1 411 ? -2.705 -17.828 -0.267 1 92.75 411 LEU A O 1
ATOM 3345 N N . SER A 1 412 ? -1.127 -16.781 -1.505 1 93.88 412 SER A N 1
ATOM 3346 C CA . SER A 1 412 ? -1.923 -15.562 -1.677 1 93.88 412 SER A CA 1
ATOM 3347 C C . SER A 1 412 ? -3.246 -15.867 -2.373 1 93.88 412 SER A C 1
ATOM 3349 O O . SER A 1 412 ? -4.305 -15.438 -1.917 1 93.88 412 SER A O 1
ATOM 3351 N N . TYR A 1 413 ? -3.193 -16.609 -3.42 1 93.44 413 TYR A N 1
ATOM 3352 C CA . TYR A 1 413 ? -4.395 -16.922 -4.188 1 93.44 413 TYR A CA 1
ATOM 3353 C C . TYR A 1 413 ? -5.371 -17.734 -3.359 1 93.44 413 TYR A C 1
ATOM 3355 O O . TYR A 1 413 ? -6.582 -17.516 -3.402 1 93.44 413 TYR A O 1
ATOM 3363 N N . SER A 1 414 ? -4.789 -18.688 -2.664 1 90.25 414 SER A N 1
ATOM 3364 C CA . SER A 1 414 ? -5.645 -19.5 -1.814 1 90.25 414 SER A CA 1
ATOM 3365 C C . SER A 1 414 ? -6.355 -18.656 -0.761 1 90.25 414 SER A C 1
ATOM 3367 O O . SER A 1 414 ? -7.543 -18.859 -0.501 1 90.25 414 SER A O 1
ATOM 3369 N N . CYS A 1 415 ? -5.609 -17.719 -0.17 1 89 415 CYS A N 1
ATOM 3370 C CA . CYS A 1 415 ? -6.191 -16.844 0.83 1 89 415 CYS A CA 1
ATOM 3371 C C . CYS A 1 415 ? -7.25 -15.938 0.206 1 89 415 CYS A C 1
ATOM 3373 O O . CYS A 1 415 ? -8.258 -15.625 0.838 1 89 415 CYS A O 1
ATOM 3375 N N . TYR A 1 416 ? -7.02 -15.492 -0.972 1 90.75 416 TYR A N 1
ATOM 3376 C CA . TYR A 1 416 ? -7.973 -14.664 -1.7 1 90.75 416 TYR A CA 1
ATOM 3377 C C . TYR A 1 416 ? -9.273 -15.414 -1.953 1 90.75 416 TYR A C 1
ATOM 3379 O O . TYR A 1 416 ? -10.359 -14.891 -1.709 1 90.75 416 TYR A O 1
ATOM 3387 N N . VAL A 1 417 ? -9.148 -16.641 -2.387 1 86.69 417 VAL A N 1
ATOM 3388 C CA . VAL A 1 417 ? -10.312 -17.453 -2.727 1 86.69 417 VAL A CA 1
ATOM 3389 C C . VAL A 1 417 ? -11.125 -17.75 -1.467 1 86.69 417 VAL A C 1
ATOM 3391 O O . VAL A 1 417 ? -12.359 -17.781 -1.511 1 86.69 417 VAL A O 1
ATOM 3394 N N . GLN A 1 418 ? -10.438 -17.906 -0.416 1 76.06 418 GLN A N 1
ATOM 3395 C CA . GLN A 1 418 ? -11.125 -18.188 0.842 1 76.06 418 GLN A CA 1
ATOM 3396 C C . GLN A 1 418 ? -11.969 -16.984 1.286 1 76.06 418 GLN A C 1
ATOM 3398 O O . GLN A 1 418 ? -13.07 -17.156 1.811 1 76.06 418 GLN A O 1
ATOM 3403 N N . LYS A 1 419 ? -11.414 -15.805 1.207 1 64.56 419 LYS A N 1
ATOM 3404 C CA . LYS A 1 419 ? -12.016 -14.602 1.781 1 64.56 419 LYS A CA 1
ATOM 3405 C C . LYS A 1 419 ? -13.031 -13.984 0.829 1 64.56 419 LYS A C 1
ATOM 3407 O O . LYS A 1 419 ? -13.766 -13.07 1.203 1 64.56 419 LYS A O 1
ATOM 3412 N N . TYR A 1 420 ? -13.039 -14.422 -0.234 1 61.03 420 TYR A N 1
ATOM 3413 C CA . TYR A 1 420 ? -14.141 -13.922 -1.047 1 61.03 420 TYR A CA 1
ATOM 3414 C C . TYR A 1 420 ? -15.445 -13.945 -0.267 1 61.03 420 TYR A C 1
ATOM 3416 O O . TYR A 1 420 ? -16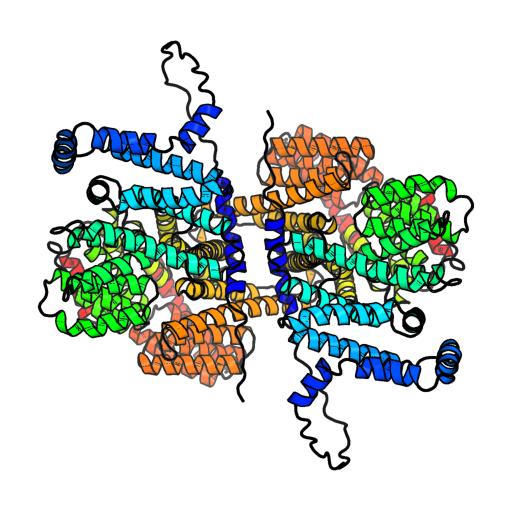.312 -13.094 -0.473 1 61.03 420 TYR A O 1
ATOM 3424 N N . ARG A 1 421 ? -15.297 -14.617 0.867 1 52.59 421 ARG A N 1
ATOM 3425 C CA . ARG A 1 421 ? -16.5 -14.758 1.683 1 52.59 421 ARG A CA 1
ATOM 3426 C C . ARG A 1 421 ? -16.453 -13.828 2.893 1 52.59 421 ARG A C 1
ATOM 3428 O O . ARG A 1 421 ? -17.469 -13.297 3.316 1 52.59 421 ARG A O 1
ATOM 3435 N N . VAL A 1 422 ? -15.227 -13.508 3.342 1 58.09 422 VAL A N 1
ATOM 3436 C CA . VAL A 1 422 ? -15.164 -12.852 4.645 1 58.09 422 VAL A CA 1
ATOM 3437 C C . VAL A 1 422 ? -14.695 -11.406 4.473 1 58.09 422 VAL A C 1
ATOM 3439 O O . VAL A 1 422 ? -14.961 -10.555 5.328 1 58.09 422 VAL A O 1
ATOM 3442 N N . GLY A 1 423 ? -14.039 -10.977 3.348 1 66 423 GLY A N 1
ATOM 3443 C CA . GLY A 1 423 ? -13.766 -9.602 2.963 1 66 423 GLY A CA 1
ATOM 3444 C C . GLY A 1 423 ? -12.414 -9.109 3.439 1 66 423 GLY A C 1
ATOM 3445 O O . GLY A 1 423 ? -12 -8 3.104 1 66 423 GLY A O 1
ATOM 3446 N N . ASP A 1 424 ? -11.547 -9.773 4.227 1 79 424 ASP A N 1
ATOM 3447 C CA . ASP A 1 424 ? -10.25 -9.312 4.703 1 79 424 ASP A CA 1
ATOM 3448 C C . ASP A 1 424 ? -9.117 -9.945 3.893 1 79 424 ASP A C 1
ATOM 3450 O O . ASP A 1 424 ? -8.742 -11.094 4.121 1 79 424 ASP A O 1
ATOM 3454 N N . PHE A 1 425 ? -8.539 -9.078 2.963 1 86.75 425 PHE A N 1
ATOM 3455 C CA . PHE A 1 425 ? -7.566 -9.633 2.027 1 86.75 425 PHE A CA 1
ATOM 3456 C C . PHE A 1 425 ? -6.148 -9.25 2.432 1 86.75 425 PHE A C 1
ATOM 3458 O O . PHE A 1 425 ? -5.219 -9.359 1.632 1 86.75 425 PHE A O 1
ATOM 3465 N N . ARG A 1 426 ? -5.902 -8.867 3.668 1 88.44 426 ARG A N 1
ATOM 3466 C CA . ARG A 1 426 ? -4.598 -8.391 4.121 1 88.44 426 ARG A CA 1
ATOM 3467 C C . ARG A 1 426 ? -3.547 -9.492 4.004 1 88.44 426 ARG A C 1
ATOM 3469 O O . ARG A 1 426 ? -2.422 -9.242 3.57 1 88.44 426 ARG A O 1
ATOM 3476 N N . VAL A 1 427 ? -3.957 -10.68 4.324 1 88.5 427 VAL A N 1
ATOM 3477 C CA . VAL A 1 427 ? -3.004 -11.789 4.277 1 88.5 427 VAL A CA 1
ATOM 3478 C C . VAL A 1 427 ? -2.666 -12.109 2.822 1 88.5 427 VAL A C 1
ATOM 3480 O O . VAL A 1 427 ? -1.504 -12.344 2.486 1 88.5 427 VAL A O 1
ATOM 3483 N N . ALA A 1 428 ? -3.689 -12.227 1.974 1 91.94 428 ALA A N 1
ATOM 3484 C CA . ALA A 1 428 ? -3.461 -12.469 0.551 1 91.94 428 ALA A CA 1
ATOM 3485 C C . ALA A 1 428 ? -2.527 -11.414 -0.04 1 91.94 428 ALA A C 1
ATOM 3487 O O . ALA A 1 428 ? -1.593 -11.742 -0.773 1 91.94 428 ALA A O 1
ATOM 3488 N N . LYS A 1 429 ? -2.734 -10.156 0.382 1 91.56 429 LYS A N 1
ATOM 3489 C CA . LYS A 1 429 ? -1.917 -9.055 -0.109 1 91.56 429 LYS A CA 1
ATOM 3490 C C . LYS A 1 429 ? -0.484 -9.156 0.406 1 91.56 429 LYS A C 1
ATOM 3492 O O . LYS A 1 429 ? 0.462 -8.797 -0.296 1 91.56 429 LYS A O 1
ATOM 3497 N N . HIS A 1 430 ? -0.396 -9.547 1.609 1 90.81 430 HIS A N 1
ATOM 3498 C CA . HIS A 1 430 ? 0.916 -9.719 2.221 1 90.81 430 HIS A CA 1
ATOM 3499 C C . HIS A 1 430 ? 1.771 -10.695 1.421 1 90.81 430 HIS A C 1
ATOM 3501 O O . HIS A 1 430 ? 2.926 -10.398 1.104 1 90.81 430 HIS A O 1
ATOM 3507 N N . PHE A 1 431 ? 1.215 -11.734 1.004 1 94.25 431 PHE A N 1
ATOM 3508 C CA . PHE A 1 431 ? 1.983 -12.773 0.336 1 94.25 431 PHE A CA 1
ATOM 3509 C C . PHE A 1 431 ? 2.207 -12.43 -1.131 1 94.25 431 PHE A C 1
ATOM 3511 O O . PHE A 1 431 ? 3.268 -12.719 -1.688 1 94.25 431 PHE A O 1
ATOM 3518 N N . ILE A 1 432 ? 1.228 -11.867 -1.763 1 96.31 432 ILE A N 1
ATOM 3519 C CA . ILE A 1 432 ? 1.42 -11.562 -3.176 1 96.31 432 ILE A CA 1
ATOM 3520 C C . ILE A 1 432 ? 2.467 -10.461 -3.33 1 96.31 432 ILE A C 1
ATOM 3522 O O . ILE A 1 432 ? 3.23 -10.453 -4.297 1 96.31 432 ILE A O 1
ATOM 3526 N N . ALA A 1 433 ? 2.5 -9.562 -2.406 1 92.25 433 ALA A N 1
ATOM 3527 C CA . ALA A 1 433 ? 3.527 -8.523 -2.42 1 92.25 433 ALA A CA 1
ATOM 3528 C C . ALA A 1 433 ? 4.922 -9.133 -2.307 1 92.25 433 ALA A C 1
ATOM 3530 O O . ALA A 1 433 ? 5.855 -8.695 -2.988 1 92.25 433 ALA A O 1
ATOM 3531 N N . ARG A 1 434 ? 5.031 -10.102 -1.524 1 92.38 434 ARG A N 1
ATOM 3532 C CA . ARG A 1 434 ? 6.32 -10.758 -1.355 1 92.38 434 ARG A CA 1
ATOM 3533 C C . ARG A 1 434 ? 6.707 -11.531 -2.613 1 92.38 434 ARG A C 1
ATOM 3535 O O . ARG A 1 434 ? 7.867 -11.516 -3.025 1 92.38 434 ARG A O 1
ATOM 3542 N N . ALA A 1 435 ? 5.742 -12.203 -3.146 1 95.31 435 ALA A N 1
ATOM 3543 C CA . ALA A 1 435 ? 6.004 -12.922 -4.395 1 95.31 435 ALA A CA 1
ATOM 3544 C C . ALA A 1 435 ? 6.477 -11.961 -5.484 1 95.31 435 ALA A C 1
ATOM 3546 O O . ALA A 1 435 ? 7.477 -12.227 -6.16 1 95.31 435 ALA A O 1
ATOM 3547 N N . MET A 1 436 ? 5.812 -10.883 -5.629 1 92.25 436 MET A N 1
ATOM 3548 C CA . MET A 1 436 ? 6.117 -9.906 -6.676 1 92.25 436 MET A CA 1
ATOM 3549 C C . MET A 1 436 ? 7.492 -9.281 -6.449 1 92.25 436 MET A C 1
ATOM 3551 O O . MET A 1 436 ? 8.234 -9.039 -7.406 1 92.25 436 MET A O 1
ATOM 3555 N N . ARG A 1 437 ? 7.805 -9.023 -5.227 1 86.81 437 ARG A N 1
ATOM 3556 C CA . ARG A 1 437 ? 9.125 -8.484 -4.906 1 86.81 437 ARG A CA 1
ATOM 3557 C C . ARG A 1 437 ? 10.227 -9.406 -5.406 1 86.81 437 ARG A C 1
ATOM 3559 O O . ARG A 1 437 ? 11.211 -8.953 -5.988 1 86.81 437 ARG A O 1
ATOM 3566 N N . ILE A 1 438 ? 10.07 -10.641 -5.164 1 89.5 438 ILE A N 1
ATOM 3567 C CA . ILE A 1 438 ? 11.062 -11.625 -5.582 1 89.5 438 ILE A CA 1
ATOM 3568 C C . ILE A 1 438 ? 11.086 -11.711 -7.109 1 89.5 438 ILE A C 1
ATOM 3570 O O . ILE A 1 438 ? 12.148 -11.625 -7.727 1 89.5 438 ILE A O 1
ATOM 3574 N N . TYR A 1 439 ? 9.938 -11.805 -7.738 1 89.81 439 TYR A N 1
ATOM 3575 C CA . TYR A 1 439 ? 9.859 -11.922 -9.188 1 89.81 439 TYR A CA 1
ATOM 3576 C C . TYR A 1 439 ? 10.5 -10.711 -9.867 1 89.81 439 TYR A C 1
ATOM 3578 O O . TYR A 1 439 ? 11.25 -10.859 -10.828 1 89.81 439 TYR A O 1
ATOM 3586 N N . ASN A 1 440 ? 10.258 -9.555 -9.336 1 80.06 440 ASN A N 1
ATOM 3587 C CA . ASN A 1 440 ? 10.773 -8.328 -9.938 1 80.06 440 ASN A CA 1
ATOM 3588 C C . ASN A 1 440 ? 12.289 -8.234 -9.812 1 80.06 440 ASN A C 1
ATOM 3590 O O . ASN A 1 440 ? 12.945 -7.57 -10.625 1 80.06 440 ASN A O 1
ATOM 3594 N N . ARG A 1 441 ? 12.727 -8.914 -8.859 1 76.75 441 ARG A N 1
ATOM 3595 C CA . ARG A 1 441 ? 14.164 -8.844 -8.617 1 76.75 441 ARG A CA 1
ATOM 3596 C C . ARG A 1 441 ? 14.914 -9.891 -9.438 1 76.75 441 ARG A C 1
ATOM 3598 O O . ARG A 1 441 ? 16.047 -9.656 -9.867 1 76.75 441 ARG A O 1
ATOM 3605 N N . VAL A 1 442 ? 14.281 -11.016 -9.664 1 82.94 442 VAL A N 1
ATOM 3606 C CA . VAL A 1 442 ? 15.078 -12.133 -10.172 1 82.94 442 VAL A CA 1
ATOM 3607 C C . VAL A 1 442 ? 14.633 -12.477 -11.594 1 82.94 442 VAL A C 1
ATOM 3609 O O . VAL A 1 442 ? 15.336 -13.203 -12.312 1 82.94 442 VAL A O 1
ATOM 3612 N N . LEU A 1 443 ? 13.477 -11.969 -12.062 1 83.75 443 LEU A N 1
ATOM 3613 C CA . LEU A 1 443 ? 12.953 -12.305 -13.383 1 83.75 443 LEU A CA 1
ATOM 3614 C C . LEU A 1 443 ? 12.766 -11.047 -14.227 1 83.75 443 LEU A C 1
ATOM 3616 O O . LEU A 1 443 ? 12.617 -9.953 -13.688 1 83.75 443 LEU A O 1
ATOM 3620 N N . PRO A 1 444 ? 12.742 -11.25 -15.516 1 77.56 444 PRO A N 1
ATOM 3621 C CA . PRO A 1 444 ? 12.406 -10.109 -16.375 1 77.56 444 PRO A CA 1
ATOM 3622 C C . PRO A 1 444 ? 10.984 -9.609 -16.156 1 77.56 444 PRO A C 1
ATOM 3624 O O . PRO A 1 444 ? 10.125 -10.359 -15.68 1 77.56 444 PRO A O 1
ATOM 3627 N N . GLU A 1 445 ? 10.703 -8.422 -16.562 1 75.88 445 GLU A N 1
ATOM 3628 C CA . GLU A 1 445 ? 9.422 -7.766 -16.328 1 75.88 445 GLU A CA 1
ATOM 3629 C C . GLU A 1 445 ? 8.297 -8.469 -17.078 1 75.88 445 GLU A C 1
ATOM 3631 O O . GLU A 1 445 ? 7.148 -8.477 -16.625 1 75.88 445 GLU A O 1
ATOM 3636 N N . ASP A 1 446 ? 8.594 -9.078 -18.156 1 81.75 446 ASP A N 1
ATOM 3637 C CA . ASP A 1 446 ? 7.559 -9.711 -18.969 1 81.75 446 ASP A CA 1
ATOM 3638 C C . ASP A 1 446 ? 7.543 -11.227 -18.75 1 81.75 446 ASP A C 1
ATOM 3640 O O . ASP A 1 446 ? 7.094 -11.977 -19.625 1 81.75 446 ASP A O 1
ATOM 3644 N N . HIS A 1 447 ? 8.039 -11.609 -17.672 1 87.12 447 HIS A N 1
ATOM 3645 C CA . HIS A 1 447 ? 8.023 -13.039 -17.375 1 87.12 447 HIS A CA 1
ATOM 3646 C C . HIS A 1 447 ? 6.629 -13.508 -16.984 1 87.12 447 HIS A C 1
ATOM 3648 O O . HIS A 1 447 ? 5.855 -12.75 -16.391 1 87.12 447 HIS A O 1
ATOM 3654 N N . LEU A 1 448 ? 6.277 -14.727 -17.156 1 90 448 LEU A N 1
ATOM 3655 C CA . LEU A 1 448 ? 4.961 -15.312 -16.922 1 90 448 LEU A CA 1
ATOM 3656 C C . LEU A 1 448 ? 4.617 -15.312 -15.438 1 90 448 LEU A C 1
ATOM 3658 O O . LEU A 1 448 ? 3.457 -15.133 -15.062 1 90 448 LEU A O 1
ATOM 3662 N N . HIS A 1 449 ? 5.574 -15.602 -14.633 1 89.38 449 HIS A N 1
ATOM 3663 C CA . HIS A 1 449 ? 5.324 -15.602 -13.195 1 89.38 449 HIS A CA 1
ATOM 3664 C C . HIS A 1 449 ? 4.914 -14.211 -12.711 1 89.38 449 HIS A C 1
ATOM 3666 O O . HIS A 1 449 ? 4.059 -14.078 -11.836 1 89.38 449 HIS A O 1
ATOM 3672 N N . ALA A 1 450 ? 5.547 -13.18 -13.336 1 86.25 450 ALA A N 1
ATOM 3673 C CA . ALA A 1 450 ? 5.16 -11.812 -13.016 1 86.25 450 ALA A CA 1
ATOM 3674 C C . ALA A 1 450 ? 3.73 -11.523 -13.461 1 86.25 450 ALA A C 1
ATOM 3676 O O . ALA A 1 450 ? 2.979 -10.844 -12.758 1 86.25 450 ALA A O 1
ATOM 3677 N N . SER A 1 451 ? 3.391 -12.031 -14.578 1 88.88 451 SER A N 1
ATOM 3678 C CA . SER A 1 451 ? 2.027 -11.891 -15.078 1 88.88 451 SER A CA 1
ATOM 3679 C C . SER A 1 451 ? 1.017 -12.508 -14.125 1 88.88 451 SER A C 1
ATOM 3681 O O . SER A 1 451 ? -0.009 -11.898 -13.812 1 88.88 451 SER A O 1
ATOM 3683 N N . SER A 1 452 ? 1.282 -13.68 -13.68 1 91.69 452 SER A N 1
ATOM 3684 C CA . SER A 1 452 ? 0.396 -14.391 -12.758 1 91.69 452 SER A CA 1
ATOM 3685 C C . SER A 1 452 ? 0.231 -13.633 -11.445 1 91.69 452 SER A C 1
ATOM 3687 O O . SER A 1 452 ? -0.876 -13.539 -10.914 1 91.69 452 SER A O 1
ATOM 3689 N N . ALA A 1 453 ? 1.332 -13.188 -11 1 93.31 453 ALA A N 1
ATOM 3690 C CA . ALA A 1 453 ? 1.287 -12.422 -9.75 1 93.31 453 ALA A CA 1
ATOM 3691 C C . ALA A 1 453 ? 0.48 -11.141 -9.922 1 93.31 453 ALA A C 1
ATOM 3693 O O . ALA A 1 453 ? -0.289 -10.758 -9.039 1 93.31 453 ALA A O 1
ATOM 3694 N N . LYS A 1 454 ? 0.653 -10.445 -11.047 1 92.75 454 LYS A N 1
ATOM 3695 C CA . LYS A 1 454 ? -0.108 -9.234 -11.336 1 92.75 454 LYS A CA 1
ATOM 3696 C C . LYS A 1 454 ? -1.604 -9.531 -11.406 1 92.75 454 LYS A C 1
ATOM 3698 O O . LYS A 1 454 ? -2.42 -8.734 -10.938 1 92.75 454 LYS A O 1
ATOM 3703 N N . ARG A 1 455 ? -1.909 -10.602 -11.922 1 93.5 455 ARG A N 1
ATOM 3704 C CA . ARG A 1 455 ? -3.309 -11.008 -12.008 1 93.5 455 ARG A CA 1
ATOM 3705 C C . ARG A 1 455 ? -3.912 -11.18 -10.617 1 93.5 455 ARG A C 1
ATOM 3707 O O . ARG A 1 455 ? -5.02 -10.703 -10.352 1 93.5 455 ARG A O 1
ATOM 3714 N N . VAL A 1 456 ? -3.184 -11.898 -9.781 1 94.25 456 VAL A N 1
ATOM 3715 C CA . VAL A 1 456 ? -3.688 -12.148 -8.43 1 94.25 456 VAL A CA 1
ATOM 3716 C C . VAL A 1 456 ? -3.859 -10.82 -7.691 1 94.25 456 VAL A C 1
ATOM 3718 O O . VAL A 1 456 ? -4.883 -10.594 -7.043 1 94.25 456 VAL A O 1
ATOM 3721 N N . LEU A 1 457 ? -2.865 -9.992 -7.84 1 95.31 457 LEU A N 1
ATOM 3722 C CA . LEU A 1 457 ? -2.963 -8.688 -7.191 1 95.31 457 LEU A CA 1
ATOM 3723 C C . LEU A 1 457 ? -4.152 -7.898 -7.73 1 95.31 457 LEU A C 1
ATOM 3725 O O . LEU A 1 457 ? -4.859 -7.238 -6.965 1 95.31 457 LEU A O 1
ATOM 3729 N N . ALA A 1 458 ? -4.332 -7.938 -9.008 1 95.75 458 ALA A N 1
ATOM 3730 C CA . ALA A 1 458 ? -5.453 -7.234 -9.625 1 95.75 458 ALA A CA 1
ATOM 3731 C C . ALA A 1 458 ? -6.785 -7.73 -9.078 1 95.75 458 ALA A C 1
ATOM 3733 O O . ALA A 1 458 ? -7.695 -6.938 -8.82 1 95.75 458 ALA A O 1
ATOM 3734 N N . LEU A 1 459 ? -6.91 -9.016 -8.914 1 93.81 459 LEU A N 1
ATOM 3735 C CA . LEU A 1 459 ? -8.133 -9.602 -8.375 1 93.81 459 LEU A CA 1
ATOM 3736 C C . LEU A 1 459 ? -8.391 -9.102 -6.957 1 93.81 459 LEU A C 1
ATOM 3738 O O . LEU A 1 459 ? -9.523 -8.758 -6.613 1 93.81 459 LEU A O 1
ATOM 3742 N N . ILE A 1 460 ? -7.355 -9.07 -6.184 1 93.31 460 ILE A N 1
ATOM 3743 C CA . ILE A 1 460 ? -7.469 -8.641 -4.797 1 93.31 460 ILE A CA 1
ATOM 3744 C C . ILE A 1 460 ? -7.898 -7.176 -4.742 1 93.31 460 ILE A C 1
ATOM 3746 O O . ILE A 1 460 ? -8.836 -6.82 -4.023 1 93.31 460 ILE A O 1
ATOM 3750 N N . ILE A 1 461 ? -7.234 -6.332 -5.555 1 93.75 461 ILE A N 1
ATOM 3751 C CA . ILE A 1 461 ? -7.516 -4.898 -5.562 1 93.75 461 ILE A CA 1
ATOM 3752 C C . ILE A 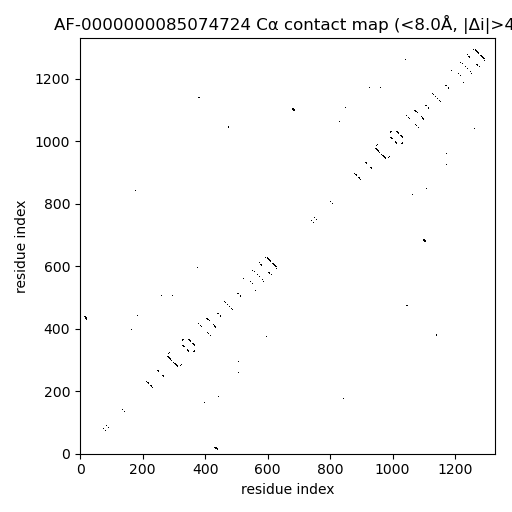1 461 ? -8.953 -4.66 -6.027 1 93.75 461 ILE A C 1
ATOM 3754 O O . ILE A 1 461 ? -9.656 -3.803 -5.48 1 93.75 461 ILE A O 1
ATOM 3758 N N . GLU A 1 462 ? -9.352 -5.375 -6.984 1 93.56 462 GLU A N 1
ATOM 3759 C CA . GLU A 1 462 ? -10.719 -5.254 -7.492 1 93.56 462 GLU A CA 1
ATOM 3760 C C . GLU A 1 462 ? -11.742 -5.539 -6.398 1 93.56 462 GLU A C 1
ATOM 3762 O O . GLU A 1 462 ? -12.688 -4.773 -6.207 1 93.56 462 GLU A O 1
ATOM 3767 N N . GLU A 1 463 ? -11.539 -6.656 -5.691 1 91.94 463 GLU A N 1
ATOM 3768 C CA . GLU A 1 463 ? -12.477 -7.023 -4.641 1 91.94 463 GLU A CA 1
ATOM 3769 C C . GLU A 1 463 ? -12.477 -5.996 -3.512 1 91.94 463 GLU A C 1
ATOM 3771 O O . GLU A 1 463 ? -13.531 -5.68 -2.953 1 91.94 463 GLU A O 1
ATOM 3776 N N . GLU A 1 464 ? -11.312 -5.523 -3.178 1 89.19 464 GLU A N 1
ATOM 3777 C CA . GLU A 1 464 ? -11.211 -4.492 -2.148 1 89.19 464 GLU A CA 1
ATOM 3778 C C . GLU A 1 464 ? -11.945 -3.221 -2.57 1 89.19 464 GLU A C 1
ATOM 3780 O O . GLU A 1 464 ? -12.539 -2.535 -1.736 1 89.19 464 GLU A O 1
ATOM 3785 N N . ALA A 1 465 ? -11.789 -2.916 -3.83 1 90.75 465 ALA A N 1
ATOM 3786 C CA . ALA A 1 465 ? -12.445 -1.724 -4.359 1 90.75 465 ALA A CA 1
ATOM 3787 C C . ALA A 1 465 ? -13.961 -1.852 -4.277 1 90.75 465 ALA A C 1
ATOM 3789 O O . ALA A 1 465 ? -14.656 -0.886 -3.951 1 90.75 465 ALA A O 1
ATOM 3790 N N . LEU A 1 466 ? -14.445 -2.986 -4.535 1 88.38 466 LEU A N 1
ATOM 3791 C CA . LEU A 1 466 ? -15.883 -3.227 -4.543 1 88.38 466 LEU A CA 1
ATOM 3792 C C . LEU A 1 466 ? -16.438 -3.24 -3.121 1 88.38 466 LEU A C 1
ATOM 3794 O O . LEU A 1 466 ? -17.641 -3 -2.916 1 88.38 466 LEU A O 1
ATOM 3798 N N . ASP A 1 467 ? -15.578 -3.475 -2.156 1 83.5 467 ASP A N 1
ATOM 3799 C CA . ASP A 1 467 ? -16.016 -3.598 -0.768 1 83.5 467 ASP A CA 1
ATOM 3800 C C . ASP A 1 467 ? -15.875 -2.27 -0.028 1 83.5 467 ASP A C 1
ATOM 3802 O O . ASP A 1 467 ? -16.062 -2.209 1.189 1 83.5 467 ASP A O 1
ATOM 3806 N N . ILE A 1 468 ? -15.539 -1.214 -0.686 1 82.62 468 ILE A N 1
ATOM 3807 C CA . ILE A 1 468 ? -15.477 0.088 -0.03 1 82.62 468 ILE A CA 1
ATOM 3808 C C . ILE A 1 468 ? -16.875 0.523 0.389 1 82.62 468 ILE A C 1
ATOM 3810 O O . ILE A 1 468 ? -17.75 0.744 -0.459 1 82.62 468 ILE A O 1
ATOM 3814 N N . PRO A 1 469 ? -17.047 0.531 1.682 1 75.81 469 PRO A N 1
ATOM 3815 C CA . PRO A 1 469 ? -18.391 0.862 2.162 1 75.81 469 PRO A CA 1
ATOM 3816 C C . PRO A 1 469 ? -18.688 2.359 2.105 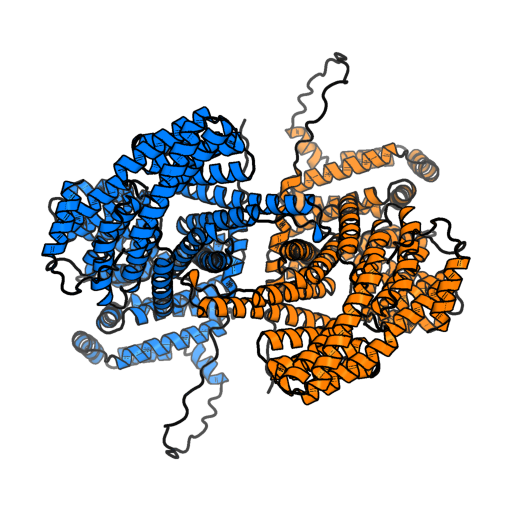1 75.81 469 PRO A C 1
ATOM 3818 O O . PRO A 1 469 ? -17.766 3.178 2.221 1 75.81 469 PRO A O 1
ATOM 3821 N N . PHE A 1 470 ? -20 2.623 1.809 1 75.44 470 PHE A N 1
ATOM 3822 C CA . PHE A 1 470 ? -20.453 3.992 2.021 1 75.44 470 PHE A CA 1
ATOM 3823 C C . PHE A 1 470 ? -20.5 4.324 3.508 1 75.44 470 PHE A C 1
ATOM 3825 O O . PHE A 1 470 ? -20.891 3.49 4.324 1 75.44 470 PHE A O 1
ATOM 3832 N N . GLN A 1 471 ? -19.812 5.398 3.82 1 70.75 471 GLN A N 1
ATOM 3833 C CA . GLN A 1 471 ? -19.734 5.797 5.223 1 70.75 471 GLN A CA 1
ATOM 3834 C C . GLN A 1 471 ? -20.25 7.215 5.422 1 70.75 471 GLN A C 1
ATOM 3836 O O . GLN A 1 471 ? -19.484 8.125 5.75 1 70.75 471 GLN A O 1
ATOM 3841 N N . PRO A 1 472 ? -21.531 7.375 5.371 1 69.31 472 PRO A N 1
ATOM 3842 C CA . PRO A 1 472 ? -22.062 8.734 5.52 1 69.31 472 PRO A CA 1
ATOM 3843 C C . PRO A 1 472 ? -21.766 9.336 6.891 1 69.31 472 PRO A C 1
ATOM 3845 O O . PRO A 1 472 ? -21.688 10.562 7.023 1 69.31 472 PRO A O 1
ATOM 3848 N N . GLU A 1 473 ? -21.484 8.461 7.84 1 67.94 473 GLU A N 1
ATOM 3849 C CA . GLU A 1 473 ? -21.266 8.93 9.203 1 67.94 473 GLU A CA 1
ATOM 3850 C C . GLU A 1 473 ? -19.938 9.664 9.328 1 67.94 473 GLU A C 1
ATOM 3852 O O . GLU A 1 473 ? -19.719 10.414 10.281 1 67.94 473 GLU A O 1
ATOM 3857 N N . LEU A 1 474 ? -19.094 9.516 8.305 1 70.44 474 LEU A N 1
ATOM 3858 C CA . LEU A 1 474 ? -17.766 10.148 8.367 1 70.44 474 LEU A CA 1
ATOM 3859 C C . LEU A 1 474 ? -17.812 11.539 7.742 1 70.44 474 LEU A C 1
ATOM 3861 O O . LEU A 1 474 ? -16.828 12.289 7.828 1 70.44 474 LEU A O 1
ATOM 3865 N N . GLY A 1 475 ? -18.969 11.969 7.285 1 73.94 475 GLY A N 1
ATOM 3866 C CA . GLY A 1 475 ? -19.047 13.258 6.617 1 73.94 475 GLY A CA 1
ATOM 3867 C C . GLY A 1 475 ? -18.281 13.297 5.309 1 73.94 475 GLY A C 1
ATOM 3868 O O . GLY A 1 475 ? -17.922 14.375 4.824 1 73.94 475 GLY A O 1
ATOM 3869 N N . ILE A 1 476 ? -17.891 12.047 4.898 1 80.19 476 ILE A N 1
ATOM 3870 C CA . ILE A 1 476 ? -17.156 11.953 3.643 1 80.19 476 ILE A CA 1
ATOM 3871 C C . ILE A 1 476 ? -18.141 11.82 2.479 1 80.19 476 ILE A C 1
ATOM 3873 O O . ILE A 1 476 ? -19.078 11.023 2.535 1 80.19 476 ILE A O 1
ATOM 3877 N N . ASP A 1 477 ? -17.906 12.688 1.568 1 79.06 477 ASP A N 1
ATOM 3878 C CA . ASP A 1 477 ? -18.75 12.711 0.377 1 79.06 477 ASP A CA 1
ATOM 3879 C C . ASP A 1 477 ? -18.656 11.391 -0.381 1 79.06 477 ASP A C 1
ATOM 3881 O O . ASP A 1 477 ? -17.562 10.836 -0.546 1 79.06 477 ASP A O 1
ATOM 3885 N N . ASP A 1 478 ? -19.812 10.922 -0.798 1 82.69 478 ASP A N 1
ATOM 3886 C CA . ASP A 1 478 ? -19.859 9.688 -1.586 1 82.69 478 ASP A CA 1
ATOM 3887 C C . ASP A 1 478 ? -18.969 9.797 -2.822 1 82.69 478 ASP A C 1
ATOM 3889 O O . ASP A 1 478 ? -18.422 8.797 -3.289 1 82.69 478 ASP A O 1
ATOM 3893 N N . LYS A 1 479 ? -18.828 10.992 -3.238 1 85.44 479 LYS A N 1
ATOM 3894 C CA . LYS A 1 479 ? -18.016 11.203 -4.43 1 85.44 479 LYS A CA 1
ATOM 3895 C C . LYS A 1 479 ? -16.562 10.781 -4.188 1 85.44 479 LYS A C 1
ATOM 3897 O O . LYS A 1 479 ? -15.891 10.305 -5.105 1 85.44 479 LYS A O 1
ATOM 3902 N N . ILE A 1 480 ? -16.141 10.961 -2.92 1 86.62 480 ILE A N 1
ATOM 3903 C CA . ILE A 1 480 ? -14.766 10.594 -2.584 1 86.62 480 ILE A CA 1
ATOM 3904 C C . ILE A 1 480 ? -14.617 9.078 -2.6 1 86.62 480 ILE A C 1
ATOM 3906 O O . ILE A 1 480 ? -13.633 8.547 -3.119 1 86.62 480 ILE A O 1
ATOM 3910 N N . LEU A 1 481 ? -15.578 8.461 -2.068 1 87.88 481 LEU A N 1
ATOM 3911 C CA . LEU A 1 481 ? -15.547 7.004 -2.025 1 87.88 481 LEU A CA 1
ATOM 3912 C C . LEU A 1 481 ? -15.625 6.414 -3.43 1 87.88 481 LEU A C 1
ATOM 3914 O O . LEU A 1 481 ? -14.953 5.426 -3.732 1 87.88 481 LEU A O 1
ATOM 3918 N N . ILE A 1 482 ? -16.453 7.039 -4.227 1 89.5 482 ILE A N 1
ATOM 3919 C CA . ILE A 1 482 ? -16.562 6.613 -5.617 1 89.5 482 ILE A CA 1
ATOM 3920 C C . ILE A 1 482 ? -15.234 6.809 -6.332 1 89.5 482 ILE A C 1
ATOM 3922 O O . ILE A 1 482 ? -14.781 5.93 -7.066 1 89.5 482 ILE A O 1
ATOM 3926 N N . LYS A 1 483 ? -14.633 7.91 -6.059 1 88.94 483 LYS A N 1
ATOM 3927 C CA . LYS A 1 483 ? -13.336 8.188 -6.672 1 88.94 483 LYS A CA 1
ATOM 3928 C C . LYS A 1 483 ? -12.289 7.176 -6.223 1 88.94 483 LYS A C 1
ATOM 3930 O O . LYS A 1 483 ? -11.477 6.715 -7.027 1 88.94 483 LYS A O 1
ATOM 3935 N N . MET A 1 484 ? -12.312 6.934 -5 1 90.12 484 MET A N 1
ATOM 3936 C CA . MET A 1 484 ? -11.375 5.941 -4.473 1 90.12 484 MET A CA 1
ATOM 3937 C C . MET A 1 484 ? -11.586 4.59 -5.145 1 90.12 484 MET A C 1
ATOM 3939 O O . MET A 1 484 ? -10.617 3.916 -5.504 1 90.12 484 MET A O 1
ATOM 3943 N N . LYS A 1 485 ? -12.812 4.223 -5.285 1 92.12 485 LYS A N 1
ATOM 3944 C CA . LYS A 1 485 ? -13.156 2.977 -5.965 1 92.12 485 LYS A CA 1
ATOM 3945 C C . LYS A 1 485 ? -12.664 2.984 -7.41 1 92.12 485 LYS A C 1
ATOM 3947 O O . LYS A 1 485 ? -12.039 2.025 -7.867 1 92.12 485 LYS A O 1
ATOM 3952 N N . ASP A 1 486 ? -12.922 4.027 -8.031 1 93.19 486 ASP A N 1
ATOM 3953 C CA . ASP A 1 486 ? -12.531 4.137 -9.438 1 93.19 486 ASP A CA 1
ATOM 3954 C C . ASP A 1 486 ? -11.016 4.059 -9.594 1 93.19 486 ASP A C 1
ATOM 3956 O O . ASP A 1 486 ? -10.508 3.412 -10.516 1 93.19 486 ASP A O 1
ATOM 3960 N N . GLU A 1 487 ? -10.383 4.723 -8.727 1 91.06 487 GLU A N 1
ATOM 3961 C CA . GLU A 1 487 ? -8.922 4.703 -8.781 1 91.06 487 GLU A CA 1
ATOM 3962 C C . GLU A 1 487 ? -8.383 3.301 -8.531 1 91.06 487 GLU A C 1
ATOM 3964 O O . GLU A 1 487 ? -7.426 2.875 -9.188 1 91.06 487 GLU A O 1
ATOM 3969 N N . ALA A 1 488 ? -8.953 2.621 -7.609 1 92.56 488 ALA A N 1
ATOM 3970 C CA . ALA A 1 488 ? -8.547 1.247 -7.324 1 92.56 488 ALA A CA 1
ATOM 3971 C C . ALA A 1 488 ? -8.828 0.332 -8.508 1 92.56 488 ALA A C 1
ATOM 3973 O O . ALA A 1 488 ? -8.008 -0.521 -8.859 1 92.56 488 ALA A O 1
ATOM 3974 N N . LEU A 1 489 ? -9.961 0.476 -9.109 1 95.06 489 LEU A N 1
ATOM 3975 C CA . LEU A 1 489 ? -10.328 -0.334 -10.266 1 95.06 489 LEU A CA 1
ATOM 3976 C C . LEU A 1 489 ? -9.406 -0.041 -11.445 1 95.06 489 LEU A C 1
ATOM 3978 O O . LEU A 1 489 ? -9.086 -0.939 -12.227 1 95.06 489 LEU A O 1
ATOM 3982 N N . GLU A 1 490 ? -9.008 1.171 -11.547 1 94.12 490 GLU A N 1
ATOM 3983 C CA . GLU A 1 490 ? -8.07 1.516 -12.609 1 94.12 490 GLU A CA 1
ATOM 3984 C C . GLU A 1 490 ? -6.715 0.851 -12.383 1 94.12 490 GLU A C 1
ATOM 3986 O O . GLU A 1 490 ? -6.039 0.464 -13.344 1 94.12 490 GLU A O 1
ATOM 3991 N N . LYS A 1 491 ? -6.348 0.811 -11.18 1 92.06 491 LYS A N 1
ATOM 3992 C CA . LYS A 1 491 ? -5.117 0.093 -10.859 1 92.06 491 LYS A CA 1
ATOM 3993 C C . LYS A 1 491 ? -5.227 -1.381 -11.234 1 92.06 491 LYS A C 1
ATOM 3995 O O . LYS A 1 491 ? -4.305 -1.946 -11.828 1 92.06 491 LYS A O 1
ATOM 4000 N N . ALA A 1 492 ? -6.273 -1.981 -10.844 1 95.94 492 ALA A N 1
ATOM 4001 C CA . ALA A 1 492 ? -6.523 -3.367 -11.227 1 95.94 492 ALA A CA 1
ATOM 4002 C C . ALA A 1 492 ? -6.531 -3.521 -12.742 1 95.94 492 ALA A C 1
ATOM 4004 O O . ALA A 1 492 ? -6.031 -4.516 -13.273 1 95.94 492 ALA A O 1
ATOM 4005 N N . HIS A 1 493 ? -7.113 -2.521 -13.438 1 95.94 493 HIS A N 1
ATOM 4006 C CA . HIS A 1 493 ? -7.195 -2.514 -14.891 1 95.94 493 HIS A CA 1
ATOM 4007 C C . HIS A 1 493 ? -5.805 -2.537 -15.523 1 95.94 493 HIS A C 1
ATOM 4009 O O . HIS A 1 493 ? -5.547 -3.324 -16.438 1 95.94 493 HIS A O 1
ATOM 4015 N N . LEU A 1 494 ? -4.957 -1.733 -15.016 1 93.94 494 LEU A N 1
ATOM 4016 C CA . LEU A 1 494 ? -3.594 -1.682 -15.531 1 93.94 494 LEU A CA 1
ATOM 4017 C C . LEU A 1 494 ? -2.883 -3.016 -15.32 1 93.94 494 LEU A C 1
ATOM 4019 O O . LEU A 1 494 ? -2.205 -3.51 -16.219 1 93.94 494 LEU A O 1
ATOM 4023 N N . LEU A 1 495 ? -3.043 -3.562 -14.188 1 94.06 495 LEU A N 1
ATOM 4024 C CA . LEU A 1 495 ? -2.418 -4.84 -13.867 1 94.06 495 LEU A CA 1
ATOM 4025 C C . LEU A 1 495 ? -2.957 -5.949 -14.766 1 94.06 495 LEU A C 1
ATOM 4027 O O . LEU A 1 495 ? -2.189 -6.77 -15.273 1 94.06 495 LEU A O 1
ATOM 4031 N N . GLN A 1 496 ? -4.254 -5.977 -14.992 1 96.31 496 GLN A N 1
ATOM 4032 C CA . GLN A 1 496 ? -4.867 -6.988 -15.852 1 96.31 496 GLN A CA 1
ATOM 4033 C C . GLN A 1 496 ? -4.418 -6.828 -17.297 1 96.31 496 GLN A C 1
ATOM 4035 O O . GLN A 1 496 ? -4.203 -7.816 -18 1 96.31 496 GLN A O 1
ATOM 4040 N N . LYS A 1 497 ? -4.336 -5.633 -17.703 1 95 497 LYS A N 1
ATOM 4041 C CA . LYS A 1 497 ? -3.898 -5.371 -19.078 1 95 497 LYS A CA 1
ATOM 4042 C C . LYS A 1 497 ? -2.461 -5.836 -19.297 1 95 497 LYS A C 1
ATOM 4044 O O . LYS A 1 497 ? -2.139 -6.41 -20.328 1 95 497 LYS A O 1
ATOM 4049 N N . GLU A 1 498 ? -1.629 -5.516 -18.359 1 92.44 498 GLU A N 1
ATOM 4050 C CA . GLU A 1 498 ? -0.244 -5.969 -18.438 1 92.44 498 GLU A CA 1
ATOM 4051 C C . GLU A 1 498 ? -0.158 -7.492 -18.422 1 92.44 498 GLU A C 1
ATOM 4053 O O . GLU A 1 498 ? 0.621 -8.086 -19.172 1 92.44 498 GLU A O 1
ATOM 4058 N N . SER A 1 499 ? -0.916 -8.07 -17.547 1 93.81 499 SER A N 1
ATOM 4059 C CA . SER A 1 499 ? -0.953 -9.531 -17.484 1 93.81 499 SER A CA 1
ATOM 4060 C C . SER A 1 499 ? -1.416 -10.133 -18.797 1 93.81 499 SER A C 1
ATOM 4062 O O . SER A 1 499 ? -0.844 -11.117 -19.281 1 93.81 499 SER A O 1
ATOM 4064 N N . LEU A 1 500 ? -2.418 -9.586 -19.422 1 94.69 500 LEU A N 1
ATOM 4065 C CA . LEU A 1 500 ? -2.936 -10.047 -20.703 1 94.69 500 LEU A CA 1
ATOM 4066 C C . LEU A 1 500 ? -1.888 -9.898 -21.797 1 94.69 500 LEU A C 1
ATOM 4068 O O . LEU A 1 500 ? -1.729 -10.789 -22.641 1 94.69 500 LEU A O 1
ATOM 4072 N N . ALA A 1 501 ? -1.191 -8.789 -21.75 1 93.88 501 ALA A N 1
ATOM 4073 C CA . ALA A 1 501 ? -0.162 -8.539 -22.766 1 93.88 501 ALA A CA 1
ATOM 4074 C C . ALA A 1 501 ? 0.938 -9.594 -22.688 1 93.88 501 ALA A C 1
ATOM 4076 O O . ALA A 1 501 ? 1.405 -10.086 -23.719 1 93.88 501 ALA A O 1
ATOM 4077 N N . ILE A 1 502 ? 1.34 -9.93 -21.516 1 91.94 502 ILE A N 1
ATOM 4078 C CA . ILE A 1 502 ? 2.375 -10.945 -21.328 1 91.94 502 ILE A CA 1
ATOM 4079 C C . ILE A 1 502 ? 1.859 -12.305 -21.797 1 91.94 502 ILE A C 1
ATOM 4081 O O . ILE A 1 502 ? 2.584 -13.055 -22.438 1 91.94 502 ILE A O 1
ATOM 4085 N N . ALA A 1 503 ? 0.623 -12.609 -21.469 1 91.5 503 ALA A N 1
ATOM 4086 C CA . ALA A 1 503 ? 0.025 -13.867 -21.891 1 91.5 503 ALA A CA 1
ATOM 4087 C C . ALA A 1 503 ? -0.025 -13.961 -23.422 1 91.5 503 ALA A C 1
ATOM 4089 O O . ALA A 1 503 ? 0.281 -15.008 -24 1 91.5 503 ALA A O 1
ATOM 4090 N N . LYS A 1 504 ? -0.41 -12.883 -24.031 1 92.88 504 LYS A N 1
ATOM 4091 C CA . LYS A 1 504 ? -0.469 -12.852 -25.484 1 92.88 504 LYS A CA 1
ATOM 4092 C C . LYS A 1 504 ? 0.914 -13.062 -26.094 1 92.88 504 LYS A C 1
ATOM 4094 O O . LYS A 1 504 ? 1.056 -13.766 -27.094 1 92.88 504 LYS A O 1
ATOM 4099 N N . LYS A 1 505 ? 1.856 -12.484 -25.484 1 89.19 505 LYS A N 1
ATOM 4100 C CA . LYS A 1 505 ? 3.229 -12.617 -25.953 1 89.19 505 LYS A CA 1
ATOM 4101 C C . LYS A 1 505 ? 3.729 -14.055 -25.797 1 89.19 505 LYS A C 1
ATOM 4103 O O . LYS A 1 505 ? 4.422 -14.578 -26.672 1 89.19 505 LYS A O 1
ATOM 4108 N N . THR A 1 506 ? 3.373 -14.625 -24.75 1 89.25 506 THR A N 1
ATOM 4109 C CA . THR A 1 506 ? 3.902 -15.938 -24.391 1 89.25 506 THR A CA 1
ATOM 4110 C C . THR A 1 506 ? 3.133 -17.047 -25.094 1 89.25 506 THR A C 1
ATOM 4112 O O . THR A 1 506 ? 3.727 -18.016 -25.578 1 89.25 506 THR A O 1
ATOM 4115 N N . PHE A 1 507 ? 1.805 -16.906 -25.141 1 90.94 507 PHE A N 1
ATOM 4116 C CA . PHE A 1 507 ? 0.976 -18.016 -25.594 1 90.94 507 PHE A CA 1
ATOM 4117 C C . PHE A 1 507 ? 0.339 -17.703 -26.938 1 90.94 507 PHE A C 1
ATOM 4119 O O . PHE A 1 507 ? -0.165 -18.594 -27.625 1 90.94 507 PHE A O 1
ATOM 4126 N N . GLY A 1 508 ? 0.361 -16.453 -27.375 1 88.19 508 GLY A N 1
ATOM 4127 C CA . GLY A 1 508 ? -0.333 -16.031 -28.578 1 88.19 508 GLY A CA 1
ATOM 4128 C C . GLY A 1 508 ? -1.749 -15.555 -28.312 1 88.19 508 GLY A C 1
ATOM 4129 O O . GLY A 1 508 ? -2.254 -15.672 -27.203 1 88.19 508 GLY A O 1
ATOM 4130 N N . ASP A 1 509 ? -2.428 -15.125 -29.297 1 91 509 ASP A N 1
ATOM 4131 C CA . ASP A 1 509 ? -3.75 -14.516 -29.188 1 91 509 ASP A CA 1
ATOM 4132 C C . ASP A 1 509 ? -4.832 -15.578 -29.047 1 91 509 ASP A C 1
ATOM 4134 O O . ASP A 1 509 ? -5.879 -15.336 -28.438 1 91 509 ASP A O 1
ATOM 4138 N N . GLU A 1 510 ? -4.512 -16.625 -29.672 1 91.69 510 GLU A N 1
ATOM 4139 C CA . GLU A 1 510 ? -5.496 -17.703 -29.641 1 91.69 510 GLU A CA 1
ATOM 4140 C C . GLU A 1 510 ? -5.027 -18.859 -28.766 1 91.69 510 GLU A C 1
ATOM 4142 O O . GLU A 1 510 ? -4.645 -19.922 -29.266 1 91.69 510 GLU A O 1
ATOM 4147 N N . SER A 1 511 ? -5.062 -18.641 -27.562 1 91.56 511 SER A N 1
ATOM 4148 C CA . SER A 1 511 ? -4.711 -19.656 -26.578 1 91.56 511 SER A CA 1
ATOM 4149 C C . SER A 1 511 ? -5.703 -19.672 -25.422 1 91.56 511 SER A C 1
ATOM 4151 O O . SER A 1 511 ? -6.371 -18.656 -25.156 1 91.56 511 SER A O 1
ATOM 4153 N N . VAL A 1 512 ? -5.777 -20.734 -24.734 1 92.25 512 VAL A N 1
ATOM 4154 C CA . VAL A 1 512 ? -6.68 -20.875 -23.594 1 92.25 512 VAL A CA 1
ATOM 4155 C C . VAL A 1 512 ? -6.258 -19.922 -22.484 1 92.25 512 VAL A C 1
ATOM 4157 O O . VAL A 1 512 ? -7.102 -19.312 -21.828 1 92.25 512 VAL A O 1
ATOM 4160 N N . GLN A 1 513 ? -4.973 -19.766 -22.328 1 91.5 513 GLN A N 1
ATOM 4161 C CA . GLN A 1 513 ? -4.465 -18.859 -21.312 1 91.5 513 GLN A CA 1
ATOM 4162 C C . GLN A 1 513 ? -4.848 -17.422 -21.609 1 91.5 513 GLN A C 1
ATOM 4164 O O . GLN A 1 513 ? -5.293 -16.688 -20.719 1 91.5 513 GLN A O 1
ATOM 4169 N N . THR A 1 514 ? -4.664 -17 -22.859 1 93.69 514 THR A N 1
ATOM 4170 C CA . THR A 1 514 ? -5.07 -15.664 -23.25 1 93.69 514 THR A CA 1
ATOM 4171 C C . THR A 1 514 ? -6.562 -15.461 -23.016 1 93.69 514 THR A C 1
ATOM 4173 O O . THR A 1 514 ? -6.98 -14.406 -22.531 1 93.69 514 THR A O 1
ATOM 4176 N N . ALA A 1 515 ? -7.324 -16.484 -23.344 1 95.81 515 ALA A N 1
ATOM 4177 C CA . ALA A 1 515 ? -8.773 -16.406 -23.156 1 95.81 515 ALA A CA 1
ATOM 4178 C C . ALA A 1 515 ? -9.125 -16.234 -21.688 1 95.81 515 ALA A C 1
ATOM 4180 O O . ALA A 1 515 ? -10.086 -15.539 -21.344 1 95.81 515 ALA A O 1
ATOM 4181 N N . LYS A 1 516 ? -8.445 -16.891 -20.828 1 94.25 516 LYS A N 1
ATOM 4182 C CA . LYS A 1 516 ? -8.664 -16.75 -19.391 1 94.25 516 LYS A CA 1
ATOM 4183 C C . LYS A 1 516 ? -8.406 -15.312 -18.938 1 94.25 516 LYS A C 1
ATOM 4185 O O . LYS A 1 516 ? -9.156 -14.766 -18.125 1 94.25 516 LYS A O 1
ATOM 4190 N N . HIS A 1 517 ? -7.324 -14.734 -19.469 1 95.38 517 HIS A N 1
ATOM 4191 C CA . HIS A 1 517 ? -7.02 -13.344 -19.141 1 95.38 517 HIS A CA 1
ATOM 4192 C C . HIS A 1 517 ? -8.078 -12.398 -19.703 1 95.38 517 HIS A C 1
ATOM 4194 O O . HIS A 1 517 ? -8.406 -11.391 -19.078 1 95.38 517 HIS A O 1
ATOM 4200 N N . LEU A 1 518 ? -8.594 -12.75 -20.875 1 96.81 518 LEU A N 1
ATOM 4201 C CA . LEU A 1 518 ? -9.695 -11.969 -21.422 1 96.81 518 LEU A CA 1
ATOM 4202 C C . LEU A 1 518 ? -10.914 -12.039 -20.516 1 96.81 518 LEU A C 1
ATOM 4204 O O . LEU A 1 518 ? -11.594 -11.031 -20.297 1 96.81 518 LEU A O 1
ATOM 4208 N N . GLY A 1 519 ? -11.164 -13.18 -20 1 96 519 GLY A N 1
ATOM 4209 C CA . GLY A 1 519 ? -12.266 -13.336 -19.062 1 96 519 GLY A CA 1
ATOM 4210 C C . GLY A 1 519 ? -12.102 -12.492 -17.812 1 96 519 GLY A C 1
ATOM 4211 O O . GLY A 1 519 ? -13.055 -11.875 -17.344 1 96 519 GLY A O 1
ATOM 4212 N N . ASN A 1 520 ? -10.945 -12.461 -17.266 1 94.56 520 ASN A N 1
ATOM 4213 C CA . ASN A 1 520 ? -10.656 -11.656 -16.094 1 94.56 520 ASN A CA 1
ATOM 4214 C C . ASN A 1 520 ? -10.82 -10.164 -16.375 1 94.56 520 ASN A C 1
ATOM 4216 O O . ASN A 1 520 ? -11.383 -9.438 -15.562 1 94.56 520 ASN A O 1
ATOM 4220 N N . LEU A 1 521 ? -10.281 -9.773 -17.516 1 96.94 521 LEU A N 1
ATOM 4221 C CA . LEU A 1 521 ? -10.43 -8.367 -17.891 1 96.94 521 LEU A CA 1
ATOM 4222 C C . LEU A 1 521 ? -11.891 -8.023 -18.125 1 96.94 521 LEU A C 1
ATOM 4224 O O . LEU A 1 521 ? -12.336 -6.918 -17.797 1 96.94 521 LEU A O 1
ATOM 4228 N N . GLY A 1 522 ? -12.594 -8.984 -18.719 1 97.5 522 GLY A N 1
ATOM 4229 C CA . GLY A 1 522 ? -14.023 -8.781 -18.891 1 97.5 522 GLY A CA 1
ATOM 4230 C C . GLY A 1 522 ? -14.758 -8.586 -17.578 1 97.5 522 GLY A C 1
ATOM 4231 O O . GLY A 1 522 ? -15.625 -7.715 -17.484 1 97.5 522 GLY A O 1
ATOM 4232 N N . ARG A 1 523 ? -14.477 -9.367 -16.625 1 96.44 523 ARG A N 1
ATOM 4233 C CA . ARG A 1 523 ? -15.07 -9.227 -15.289 1 96.44 523 ARG A CA 1
ATOM 4234 C C . ARG A 1 523 ? -14.734 -7.863 -14.688 1 96.44 523 ARG A C 1
ATOM 4236 O O . ARG A 1 523 ? -15.586 -7.238 -14.055 1 96.44 523 ARG A O 1
ATOM 4243 N N . LEU A 1 524 ? -13.5 -7.477 -14.836 1 97.38 524 LEU A N 1
ATOM 4244 C CA . LEU A 1 524 ? -13.094 -6.172 -14.32 1 97.38 524 LEU A CA 1
ATOM 4245 C C . LEU A 1 524 ? -13.859 -5.055 -15.016 1 97.38 524 LEU A C 1
ATOM 4247 O O . LEU A 1 524 ? -14.273 -4.082 -14.375 1 97.38 524 LEU A O 1
ATOM 4251 N N . TYR A 1 525 ? -14.008 -5.188 -16.312 1 97.5 525 TYR A N 1
ATOM 4252 C CA . TYR A 1 525 ? -14.773 -4.188 -17.047 1 97.5 525 TYR A CA 1
ATOM 4253 C C . TYR A 1 525 ? -16.203 -4.125 -16.547 1 97.5 525 TYR A C 1
ATOM 4255 O O . TYR A 1 525 ? -16.812 -3.053 -16.516 1 97.5 525 TYR A O 1
ATOM 4263 N N . GLN A 1 526 ? -16.719 -5.23 -16.219 1 96.94 526 GLN A N 1
ATOM 4264 C CA . GLN A 1 526 ? -18.047 -5.242 -15.594 1 96.94 526 GLN A CA 1
ATOM 4265 C C . GLN A 1 526 ? -18.047 -4.445 -14.289 1 96.94 526 GLN A C 1
ATOM 4267 O O . GLN A 1 526 ? -18.938 -3.637 -14.055 1 96.94 526 GLN A O 1
ATOM 4272 N N . SER A 1 527 ? -17.031 -4.695 -13.484 1 95.94 527 SER A N 1
ATOM 4273 C CA . SER A 1 527 ? -16.891 -3.963 -12.227 1 95.94 527 SER A CA 1
ATOM 4274 C C . SER A 1 527 ? -16.719 -2.469 -12.469 1 95.94 527 SER A C 1
ATOM 4276 O O . SER A 1 527 ? -17.156 -1.647 -11.672 1 95.94 527 SER A O 1
ATOM 4278 N N . MET A 1 528 ? -16.125 -2.145 -13.602 1 96.44 528 MET A N 1
ATOM 4279 C CA . MET A 1 528 ? -15.875 -0.754 -13.977 1 96.44 528 MET A CA 1
ATOM 4280 C C . MET A 1 528 ? -17.078 -0.175 -14.719 1 96.44 528 MET A C 1
ATOM 4282 O O . MET A 1 528 ? -17.031 0.962 -15.195 1 96.44 528 MET A O 1
ATOM 4286 N N . LYS A 1 529 ? -18.125 -0.996 -14.992 1 95.44 529 LYS A N 1
ATOM 4287 C CA . LYS A 1 529 ? -19.375 -0.637 -15.656 1 95.44 529 LYS A CA 1
ATOM 4288 C C . LYS A 1 529 ? -19.156 -0.318 -17.125 1 95.44 529 LYS A C 1
ATOM 4290 O O . LYS A 1 529 ? -19.891 0.461 -17.719 1 95.44 529 LYS A O 1
ATOM 4295 N N . ARG A 1 530 ? -18.062 -0.8 -17.625 1 96.62 530 ARG A N 1
ATOM 4296 C CA . ARG A 1 530 ? -17.844 -0.834 -19.078 1 96.62 530 ARG A CA 1
ATOM 4297 C C . ARG A 1 530 ? -18.469 -2.074 -19.703 1 96.62 530 ARG A C 1
ATOM 4299 O O . ARG A 1 530 ? -17.766 -2.979 -20.141 1 96.62 530 ARG A O 1
ATOM 4306 N N . LEU A 1 531 ? -19.766 -2.119 -19.828 1 97.38 531 LEU A N 1
ATOM 4307 C CA . LEU A 1 531 ? -20.562 -3.32 -20.047 1 97.38 531 LEU A CA 1
ATOM 4308 C C . LEU A 1 531 ? -20.375 -3.848 -21.469 1 97.38 531 LEU A C 1
ATOM 4310 O O . LEU A 1 531 ? -20.297 -5.062 -21.672 1 97.38 531 LEU A O 1
ATOM 4314 N N . LYS A 1 532 ? -20.281 -2.934 -22.391 1 97.38 532 LYS A N 1
ATOM 4315 C CA . LYS A 1 532 ? -20.078 -3.379 -23.766 1 97.38 532 LYS A CA 1
ATOM 4316 C C . LYS A 1 532 ? -18.719 -4.047 -23.938 1 97.38 532 LYS A C 1
ATOM 4318 O O . LYS A 1 532 ? -18.609 -5.086 -24.594 1 97.38 532 LYS A O 1
ATOM 4323 N N . ASP A 1 533 ? -17.688 -3.42 -23.359 1 97.56 533 ASP A N 1
ATOM 4324 C CA . ASP A 1 533 ? -16.359 -4 -23.406 1 97.56 533 ASP A CA 1
ATOM 4325 C C . ASP A 1 533 ? -16.328 -5.367 -22.719 1 97.56 533 ASP A C 1
ATOM 4327 O O . ASP A 1 533 ? -15.672 -6.297 -23.203 1 97.56 533 ASP A O 1
ATOM 4331 N N . ALA A 1 534 ? -16.984 -5.504 -21.594 1 98.12 534 ALA A N 1
ATOM 4332 C CA . ALA A 1 534 ? -17.062 -6.762 -20.859 1 98.12 534 ALA A CA 1
ATOM 4333 C C . ALA A 1 534 ? -17.703 -7.859 -21.703 1 98.12 534 ALA A C 1
ATOM 4335 O O . ALA A 1 534 ? -17.188 -8.977 -21.781 1 98.12 534 ALA A O 1
ATOM 4336 N N . GLU A 1 535 ? -18.812 -7.492 -22.344 1 97.94 535 GLU A N 1
ATOM 4337 C CA . GLU A 1 535 ? -19.516 -8.445 -23.188 1 97.94 535 GLU A CA 1
ATOM 4338 C C . GLU A 1 535 ? -18.609 -8.945 -24.328 1 97.94 535 GLU A C 1
ATOM 4340 O O . GLU A 1 535 ? -18.547 -10.148 -24.594 1 97.94 535 GLU A O 1
ATOM 4345 N N . GLU A 1 536 ? -17.953 -8.016 -24.938 1 98.31 536 GLU A N 1
ATOM 4346 C CA . GLU A 1 536 ? -17.078 -8.352 -26.062 1 98.31 536 GLU A CA 1
ATOM 4347 C C . GLU A 1 536 ? -15.961 -9.297 -25.625 1 98.31 536 GLU A C 1
ATOM 4349 O O . GLU A 1 536 ? -15.656 -10.273 -26.312 1 98.31 536 GLU A O 1
ATOM 4354 N N . LEU A 1 537 ? -15.359 -9.047 -24.516 1 98.25 537 LEU A N 1
ATOM 4355 C CA . LEU A 1 537 ? -14.242 -9.852 -24.062 1 98.25 537 LEU A CA 1
ATOM 4356 C C . LEU A 1 537 ? -14.711 -11.234 -23.625 1 98.25 537 LEU A C 1
ATOM 4358 O O . LEU A 1 537 ? -14.023 -12.234 -23.844 1 98.25 537 LEU A O 1
ATOM 4362 N N . HIS A 1 538 ? -15.922 -11.305 -22.938 1 97.94 538 HIS A N 1
ATOM 4363 C CA . HIS A 1 538 ? -16.453 -12.609 -22.562 1 97.94 538 HIS A CA 1
ATOM 4364 C C . HIS A 1 538 ? -16.781 -13.453 -23.781 1 97.94 538 HIS A C 1
ATOM 4366 O O . HIS A 1 538 ? -16.5 -14.656 -23.797 1 97.94 538 HIS A O 1
ATOM 4372 N N . LEU A 1 539 ? -17.344 -12.82 -24.766 1 98.12 539 LEU A N 1
ATOM 4373 C CA . LEU A 1 539 ? -17.672 -13.539 -25.984 1 98.12 539 LEU A CA 1
ATOM 4374 C C . LEU A 1 539 ? -16.422 -14.031 -26.688 1 98.12 539 LEU A C 1
ATOM 4376 O O . LEU A 1 539 ? -16.375 -15.148 -27.188 1 98.12 539 LEU A O 1
ATOM 4380 N N . GLU A 1 540 ? -15.414 -13.172 -26.719 1 97.75 540 GLU A N 1
ATOM 4381 C CA . GLU A 1 540 ? -14.148 -13.57 -27.328 1 97.75 540 GLU A CA 1
ATOM 4382 C C . GLU A 1 540 ? -13.508 -14.727 -26.562 1 97.75 540 GLU A C 1
ATOM 4384 O O . GLU A 1 540 ? -12.969 -15.656 -27.172 1 97.75 540 GLU A O 1
ATOM 4389 N N . ALA A 1 541 ? -13.531 -14.672 -25.234 1 97.81 541 ALA A N 1
ATOM 4390 C CA . ALA A 1 541 ? -12.992 -15.758 -24.422 1 97.81 541 ALA A CA 1
ATOM 4391 C C . ALA A 1 541 ? -13.719 -17.062 -24.703 1 97.81 541 ALA A C 1
ATOM 4393 O O . ALA A 1 541 ? -13.086 -18.125 -24.828 1 97.81 541 ALA A O 1
ATOM 4394 N N . ILE A 1 542 ? -15.047 -17.031 -24.844 1 97.75 542 ILE A N 1
ATOM 4395 C CA . ILE A 1 542 ? -15.852 -18.203 -25.141 1 97.75 542 ILE A CA 1
ATOM 4396 C C . ILE A 1 542 ? -15.484 -18.75 -26.516 1 97.75 542 ILE A C 1
ATOM 4398 O O . ILE A 1 542 ? -15.32 -19.953 -26.688 1 97.75 542 ILE A O 1
ATOM 4402 N N . ARG A 1 543 ? -15.328 -17.875 -27.453 1 97.56 543 ARG A N 1
ATOM 4403 C CA . ARG A 1 543 ? -14.992 -18.266 -28.812 1 97.56 543 ARG A CA 1
ATOM 4404 C C . ARG A 1 543 ? -13.664 -19.016 -28.844 1 97.56 543 ARG A C 1
ATOM 4406 O O . ARG A 1 543 ? -13.562 -20.094 -29.438 1 97.56 543 ARG A O 1
ATOM 4413 N N . ILE A 1 544 ? -12.641 -18.438 -28.25 1 96.5 544 ILE A N 1
ATOM 4414 C CA . ILE A 1 544 ? -11.297 -19.016 -28.266 1 96.5 544 ILE A CA 1
ATOM 4415 C C . ILE A 1 544 ? -11.305 -20.359 -27.562 1 96.5 544 ILE A C 1
ATOM 4417 O O . ILE A 1 544 ? -10.797 -21.359 -28.094 1 96.5 544 ILE A O 1
ATOM 4421 N N . LYS A 1 545 ? -11.938 -20.422 -26.375 1 95.56 545 LYS A N 1
ATOM 4422 C CA . LYS A 1 545 ? -11.961 -21.672 -25.609 1 95.56 545 LYS A CA 1
ATOM 4423 C C . LYS A 1 545 ? -12.75 -22.75 -26.328 1 95.56 545 LYS A C 1
ATOM 4425 O O . LYS A 1 545 ? -12.344 -23.922 -26.359 1 95.56 545 LYS A O 1
ATOM 4430 N N . SER A 1 546 ? -13.883 -22.344 -26.906 1 95.44 546 SER A N 1
ATOM 4431 C CA . SER A 1 546 ? -14.695 -23.297 -27.656 1 95.44 546 SER A CA 1
ATOM 4432 C C . SER A 1 546 ? -13.938 -23.828 -28.875 1 95.44 546 SER A C 1
ATOM 4434 O O . SER A 1 546 ? -14.047 -25.016 -29.203 1 95.44 546 SER A O 1
ATOM 4436 N N . PHE A 1 547 ? -13.211 -22.969 -29.469 1 94.38 547 PHE A N 1
ATOM 4437 C CA . PHE A 1 547 ? -12.461 -23.344 -30.656 1 94.38 547 PHE A CA 1
ATOM 4438 C C . PHE A 1 547 ? -11.352 -24.328 -30.312 1 94.38 547 PHE A C 1
ATOM 4440 O O . PHE A 1 547 ? -11.148 -25.312 -31.031 1 94.38 547 PHE A O 1
ATOM 4447 N N . ILE A 1 548 ? -10.68 -24.062 -29.234 1 90.5 548 ILE A N 1
ATOM 4448 C CA . ILE A 1 548 ? -9.492 -24.844 -28.906 1 90.5 548 ILE A CA 1
ATOM 4449 C C . ILE A 1 548 ? -9.906 -26.109 -28.141 1 90.5 548 ILE A C 1
ATOM 4451 O O . ILE A 1 548 ? -9.391 -27.203 -28.406 1 90.5 548 ILE A O 1
ATOM 4455 N N . LEU A 1 549 ? -10.875 -26 -27.188 1 90.38 549 LEU A N 1
ATOM 4456 C CA . LEU A 1 549 ? -11.164 -27.078 -26.25 1 90.38 549 LEU A CA 1
ATOM 4457 C C . LEU A 1 549 ? -12.445 -27.812 -26.641 1 90.38 549 LEU A C 1
ATOM 4459 O O . LEU A 1 549 ? -12.672 -28.953 -26.219 1 90.38 549 LEU A O 1
ATOM 4463 N N . GLY A 1 550 ? -13.266 -27.234 -27.438 1 91.19 550 GLY A N 1
ATOM 4464 C CA . GLY A 1 550 ? -14.602 -27.734 -27.719 1 91.19 550 GLY A CA 1
ATOM 4465 C C . GLY A 1 550 ? -15.68 -27.031 -26.922 1 91.19 550 GLY A C 1
ATOM 4466 O O . GLY A 1 550 ? -15.422 -26.516 -25.828 1 91.19 550 GLY A O 1
ATOM 4467 N N . ASP A 1 551 ? -16.891 -27.062 -27.312 1 93.31 551 ASP A N 1
ATOM 4468 C CA . ASP A 1 551 ? -18.016 -26.297 -26.781 1 93.31 551 ASP A CA 1
ATOM 4469 C C . ASP A 1 551 ? -18.406 -26.812 -25.391 1 93.31 551 ASP A C 1
ATOM 4471 O O . ASP A 1 551 ? -18.953 -26.047 -24.578 1 93.31 551 ASP A O 1
ATOM 4475 N N . ASP A 1 552 ? -18.156 -28.047 -25.141 1 90.94 552 ASP A N 1
ATOM 4476 C CA . ASP A 1 552 ? -18.641 -28.641 -23.906 1 90.94 552 ASP A CA 1
ATOM 4477 C C . ASP A 1 552 ? -17.516 -28.781 -22.891 1 90.94 552 ASP A C 1
ATOM 4479 O O . ASP A 1 552 ? -17.625 -29.578 -21.953 1 90.94 552 ASP A O 1
ATOM 4483 N N . ASP A 1 553 ? -16.469 -28.031 -23.094 1 89.19 553 ASP A N 1
ATOM 4484 C CA . ASP A 1 553 ? -15.375 -28.078 -22.141 1 89.19 553 ASP A CA 1
ATOM 4485 C C . ASP A 1 553 ? -15.695 -27.266 -20.891 1 89.19 553 ASP A C 1
ATOM 4487 O O . ASP A 1 553 ? -16.312 -26.203 -20.969 1 89.19 553 ASP A O 1
ATOM 4491 N N . PRO A 1 554 ? -15.297 -27.703 -19.703 1 87.44 554 PRO A N 1
ATOM 4492 C CA . PRO A 1 554 ? -15.57 -27 -18.453 1 87.44 554 PRO A CA 1
ATOM 4493 C C . PRO A 1 554 ? -15 -25.594 -18.422 1 87.44 554 PRO A C 1
ATOM 4495 O O . PRO A 1 554 ? -15.555 -24.703 -17.766 1 87.44 554 PRO A O 1
ATOM 4498 N N . GLU A 1 555 ? -13.891 -25.344 -19.094 1 89.19 555 GLU A N 1
ATOM 4499 C CA . GLU A 1 555 ? -13.328 -24 -19.156 1 89.19 555 GLU A CA 1
ATOM 4500 C C . GLU A 1 555 ? -14.266 -23.047 -19.891 1 89.19 555 GLU A C 1
ATOM 4502 O O . GLU A 1 555 ? -14.32 -21.859 -19.578 1 89.19 555 GLU A O 1
ATOM 4507 N N . VAL A 1 556 ? -14.977 -23.594 -20.859 1 94 556 VAL A N 1
ATOM 4508 C CA . VAL A 1 556 ? -15.969 -22.781 -21.562 1 94 556 VAL A CA 1
ATOM 4509 C C . VAL A 1 556 ? -17.125 -22.438 -20.609 1 94 556 VAL A C 1
ATOM 4511 O O . VAL A 1 556 ? -17.609 -21.312 -20.609 1 94 556 VAL A O 1
ATOM 4514 N N . ALA A 1 557 ? -17.5 -23.406 -19.797 1 93.81 557 ALA A N 1
ATOM 4515 C CA . ALA A 1 557 ? -18.594 -23.188 -18.844 1 93.81 557 ALA A CA 1
ATOM 4516 C C . ALA A 1 557 ? -18.281 -22.031 -17.906 1 93.81 557 ALA A C 1
ATOM 4518 O O . ALA A 1 557 ? -19.172 -21.281 -17.516 1 93.81 557 ALA A O 1
ATOM 4519 N N . VAL A 1 558 ? -17.031 -21.875 -17.484 1 92.25 558 VAL A N 1
ATOM 4520 C CA . VAL A 1 558 ? -16.625 -20.781 -16.609 1 92.25 558 VAL A CA 1
ATOM 4521 C C . VAL A 1 558 ? -16.875 -19.453 -17.297 1 92.25 558 VAL A C 1
ATOM 4523 O O . VAL A 1 558 ? -17.422 -18.516 -16.688 1 92.25 558 VAL A O 1
ATOM 4526 N N . SER A 1 559 ? -16.484 -19.359 -18.562 1 96 559 SER A N 1
ATOM 4527 C CA . SER A 1 559 ? -16.688 -18.141 -19.312 1 96 559 SER A CA 1
ATOM 4528 C C . SER A 1 559 ? -18.172 -17.859 -19.562 1 96 559 SER A C 1
ATOM 4530 O O . SER A 1 559 ? -18.609 -16.719 -19.562 1 96 559 SER A O 1
ATOM 4532 N N . LEU A 1 560 ? -18.906 -18.969 -19.766 1 97.12 560 LEU A N 1
ATOM 4533 C CA . LEU A 1 560 ? -20.359 -18.812 -19.875 1 97.12 560 LEU A CA 1
ATOM 4534 C C . LEU A 1 560 ? -20.938 -18.203 -18.609 1 97.12 560 LEU A C 1
ATOM 4536 O O . LEU A 1 560 ? -21.844 -17.359 -18.688 1 97.12 560 LEU A O 1
ATOM 4540 N N . GLY A 1 561 ? -20.453 -18.656 -17.516 1 96.25 561 GLY A N 1
ATOM 4541 C CA . GLY A 1 561 ? -20.906 -18.109 -16.25 1 96.25 561 GLY A CA 1
ATOM 4542 C C . GLY A 1 561 ? -20.656 -16.625 -16.094 1 96.25 561 GLY A C 1
ATOM 4543 O O . GLY A 1 561 ? -21.5 -15.891 -15.586 1 96.25 561 GLY A O 1
ATOM 4544 N N . HIS A 1 562 ? -19.516 -16.156 -16.562 1 95.94 562 HIS A N 1
ATOM 4545 C CA . HIS A 1 562 ? -19.188 -14.727 -16.516 1 95.94 562 HIS A CA 1
ATOM 4546 C C . HIS A 1 562 ? -20.141 -13.914 -17.391 1 95.94 562 HIS A C 1
ATOM 4548 O O . HIS A 1 562 ? -20.625 -12.859 -16.969 1 95.94 562 HIS A O 1
ATOM 4554 N N . LEU A 1 563 ? -20.344 -14.438 -18.547 1 97.88 563 LEU A N 1
ATOM 4555 C CA . LEU A 1 563 ? -21.234 -13.75 -19.469 1 97.88 563 LEU A CA 1
ATOM 4556 C C . LEU A 1 563 ? -22.672 -13.742 -18.922 1 97.88 563 LEU A C 1
ATOM 4558 O O . LEU A 1 563 ? -23.375 -12.742 -19.047 1 97.88 563 LEU A O 1
ATOM 4562 N N . ALA A 1 564 ? -23.078 -14.859 -18.375 1 98.12 564 ALA A N 1
ATOM 4563 C CA . ALA A 1 564 ? -24.391 -14.945 -17.766 1 98.12 564 ALA A CA 1
ATOM 4564 C C . ALA A 1 564 ? -24.562 -13.922 -16.641 1 98.12 564 ALA A C 1
ATOM 4566 O O . ALA A 1 564 ? -25.609 -13.289 -16.516 1 98.12 564 ALA A O 1
ATOM 4567 N N . SER A 1 565 ? -23.578 -13.844 -15.805 1 97.19 565 SER A N 1
ATOM 4568 C CA . SER A 1 565 ? -23.594 -12.867 -14.719 1 97.19 565 SER A CA 1
ATOM 4569 C C . SER A 1 565 ? -23.734 -11.445 -15.25 1 97.19 565 SER A C 1
ATOM 4571 O O . SER A 1 565 ? -24.469 -10.633 -14.695 1 97.19 565 SER A O 1
ATOM 4573 N N . LEU A 1 566 ? -22.984 -11.133 -16.328 1 97.75 566 LEU A N 1
ATOM 4574 C CA . LEU A 1 566 ? -23.078 -9.82 -16.938 1 97.75 566 LEU A CA 1
ATOM 4575 C C . LEU A 1 566 ? -24.5 -9.516 -17.406 1 97.75 566 LEU A C 1
ATOM 4577 O O . LEU A 1 566 ? -25.031 -8.445 -17.125 1 97.75 566 LEU A O 1
ATOM 4581 N N . TYR A 1 567 ? -25.109 -10.484 -18.047 1 98.19 567 TYR A N 1
ATOM 4582 C CA . TYR A 1 567 ? -26.469 -10.312 -18.562 1 98.19 567 TYR A CA 1
ATOM 4583 C C . TYR A 1 567 ? -27.469 -10.25 -17.422 1 98.19 567 TYR A C 1
ATOM 4585 O O . TYR A 1 567 ? -28.484 -9.539 -17.516 1 98.19 567 TYR A O 1
ATOM 4593 N N . ASN A 1 568 ? -27.25 -10.953 -16.391 1 97.94 568 ASN A N 1
ATOM 4594 C CA . ASN A 1 568 ? -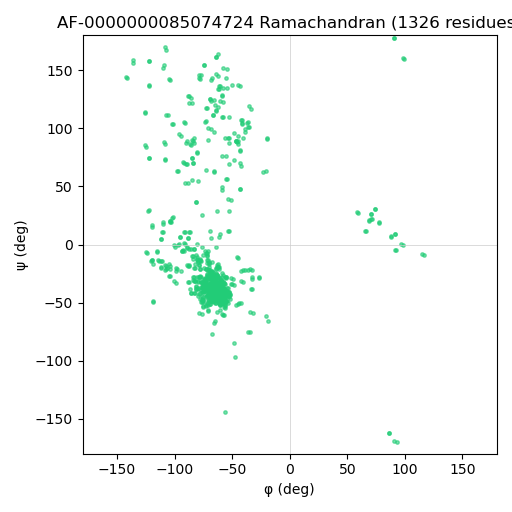28.172 -11.102 -15.273 1 97.94 568 ASN A CA 1
ATOM 4595 C C . ASN A 1 568 ? -28.172 -9.859 -14.383 1 97.94 568 ASN A C 1
ATOM 4597 O O . ASN A 1 568 ? -29.234 -9.328 -14.062 1 97.94 568 ASN A O 1
ATOM 4601 N N . TYR A 1 569 ? -27.047 -9.336 -14.078 1 96.44 569 TYR A N 1
ATOM 4602 C CA . TYR A 1 569 ? -26.953 -8.367 -12.984 1 96.44 569 TYR A CA 1
ATOM 4603 C C . TYR A 1 569 ? -26.719 -6.961 -13.523 1 96.44 569 TYR A C 1
ATOM 4605 O O . TYR A 1 569 ? -27.062 -5.973 -12.875 1 96.44 569 TYR A O 1
ATOM 4613 N N . ASP A 1 570 ? -26.203 -6.812 -14.734 1 96.38 570 ASP A N 1
ATOM 4614 C CA . ASP A 1 570 ? -25.844 -5.477 -15.203 1 96.38 570 ASP A CA 1
ATOM 4615 C C . ASP A 1 570 ? -26.656 -5.102 -16.453 1 96.38 570 ASP A C 1
ATOM 4617 O O . ASP A 1 570 ? -27.312 -4.062 -16.484 1 96.38 570 ASP A O 1
ATOM 4621 N N . ILE A 1 571 ? -26.656 -6 -17.375 1 96.94 571 ILE A N 1
ATOM 4622 C CA . ILE A 1 571 ? -27.344 -5.695 -18.625 1 96.94 571 ILE A CA 1
ATOM 4623 C C . ILE A 1 571 ? -28.828 -5.992 -18.469 1 96.94 571 ILE A C 1
ATOM 4625 O O . ILE A 1 571 ? -29.656 -5.426 -19.188 1 96.94 571 ILE A O 1
ATOM 4629 N N . LYS A 1 572 ? -29.281 -6.914 -17.625 1 96.81 572 LYS A N 1
ATOM 4630 C CA . LYS A 1 572 ? -30.641 -7.277 -17.25 1 96.81 572 LYS A CA 1
ATOM 4631 C C . LYS A 1 572 ? -31.359 -7.977 -18.406 1 96.81 572 LYS A C 1
ATOM 4633 O O . LYS A 1 572 ? -32.531 -7.723 -18.672 1 96.81 572 LYS A O 1
ATOM 4638 N N . ASP A 1 573 ? -30.594 -8.562 -19.203 1 97.69 573 ASP A N 1
ATOM 4639 C CA . ASP A 1 573 ? -31.141 -9.508 -20.172 1 97.69 573 ASP A CA 1
ATOM 4640 C C . ASP A 1 573 ? -31.281 -10.898 -19.562 1 97.69 573 ASP A C 1
ATOM 4642 O O . ASP A 1 573 ? -30.484 -11.797 -19.844 1 97.69 573 ASP A O 1
ATOM 4646 N N . TYR A 1 574 ? -32.375 -11.148 -18.891 1 97.88 574 TYR A N 1
ATOM 4647 C CA . TYR A 1 574 ? -32.562 -12.312 -18.031 1 97.88 574 TYR A CA 1
ATOM 4648 C C . TYR A 1 574 ? -32.75 -13.578 -18.875 1 97.88 574 TYR A C 1
ATOM 4650 O O . TYR A 1 574 ? -32.312 -14.664 -18.453 1 97.88 574 TYR A O 1
ATOM 4658 N N . GLN A 1 575 ? -33.281 -13.469 -20.031 1 97.56 575 GLN A N 1
ATOM 4659 C CA . GLN A 1 575 ? -33.469 -14.641 -20.875 1 97.56 575 GLN A CA 1
ATOM 4660 C C . GLN A 1 575 ? -32.125 -15.188 -21.359 1 97.56 575 GLN A C 1
ATOM 4662 O O . GLN A 1 575 ? -31.906 -16.391 -21.312 1 97.56 575 GLN A O 1
ATOM 4667 N N . LYS A 1 576 ? -31.266 -14.297 -21.828 1 97.75 576 LYS A N 1
ATOM 4668 C CA . LYS A 1 576 ? -29.938 -14.719 -22.25 1 97.75 576 LYS A CA 1
ATOM 4669 C C . LYS A 1 576 ? -29.156 -15.336 -21.094 1 97.75 576 LYS A C 1
ATOM 4671 O O . LYS A 1 576 ? -28.453 -16.328 -21.266 1 97.75 576 LYS A O 1
ATOM 4676 N N . ALA A 1 577 ? -29.266 -14.727 -19.953 1 98.44 577 ALA A N 1
ATOM 4677 C CA . ALA A 1 577 ? -28.594 -15.25 -18.766 1 98.44 577 ALA A CA 1
ATOM 4678 C C . ALA A 1 577 ? -29.078 -16.656 -18.438 1 98.44 577 ALA A C 1
ATOM 4680 O O . ALA A 1 577 ? -28.281 -17.547 -18.141 1 98.44 577 ALA A O 1
ATOM 4681 N N . GLU A 1 578 ? -30.422 -16.812 -18.5 1 98.12 578 GLU A N 1
ATOM 4682 C CA . GLU A 1 578 ? -31.016 -18.125 -18.219 1 98.12 578 GLU A CA 1
ATOM 4683 C C . GLU A 1 578 ? -30.438 -19.203 -19.125 1 98.12 578 GLU A C 1
ATOM 4685 O O . GLU A 1 578 ? -30.047 -20.266 -18.656 1 98.12 578 GLU A O 1
ATOM 4690 N N . ASP A 1 579 ? -30.359 -18.906 -20.406 1 98.25 579 ASP A N 1
ATOM 4691 C CA . ASP A 1 579 ? -29.844 -19.859 -21.391 1 98.25 579 ASP A CA 1
ATOM 4692 C C . ASP A 1 579 ? -28.391 -20.219 -21.094 1 98.25 579 ASP A C 1
ATOM 4694 O O . ASP A 1 579 ? -28.016 -21.391 -21.156 1 98.25 579 ASP A O 1
ATOM 4698 N N . LEU A 1 580 ? -27.641 -19.234 -20.797 1 98.25 580 LEU A N 1
ATOM 4699 C CA . LEU A 1 580 ? -26.219 -19.453 -20.531 1 98.25 580 LEU A CA 1
ATOM 4700 C C . LEU A 1 580 ? -26.016 -20.25 -19.25 1 98.25 580 LEU A C 1
ATOM 4702 O O . LEU A 1 580 ? -25.156 -21.125 -19.203 1 98.25 580 LEU A O 1
ATOM 4706 N N . TYR A 1 581 ? -26.812 -19.922 -18.156 1 97.94 581 TYR A N 1
ATOM 4707 C CA . TYR A 1 581 ? -26.719 -20.688 -16.922 1 97.94 581 TYR A CA 1
ATOM 4708 C C . TYR A 1 581 ? -27.062 -22.156 -17.156 1 97.94 581 TYR A C 1
ATOM 4710 O O . TYR A 1 581 ? -26.359 -23.047 -16.688 1 97.94 581 TYR A O 1
ATOM 4718 N N . HIS A 1 582 ? -28.094 -22.375 -17.906 1 97.75 582 HIS A N 1
ATOM 4719 C CA . HIS A 1 582 ? -28.516 -23.734 -18.172 1 97.75 582 HIS A CA 1
ATOM 4720 C C . HIS A 1 582 ? -27.453 -24.484 -18.969 1 97.75 582 HIS A C 1
ATOM 4722 O O . HIS A 1 582 ? -27.172 -25.656 -18.688 1 97.75 582 HIS A O 1
ATOM 4728 N N . ARG A 1 583 ? -26.891 -23.875 -19.953 1 97 583 ARG A N 1
ATOM 4729 C CA . ARG A 1 583 ? -25.812 -24.5 -20.734 1 97 583 ARG A CA 1
ATOM 4730 C C . ARG A 1 583 ? -24.609 -24.828 -19.844 1 97 583 ARG A C 1
ATOM 4732 O O . ARG A 1 583 ? -24.047 -25.922 -19.938 1 97 583 ARG A O 1
ATOM 4739 N N . GLY A 1 584 ? -24.219 -23.875 -19.031 1 96 584 GLY A N 1
ATOM 4740 C CA . GLY A 1 584 ? -23.125 -24.094 -18.094 1 96 584 GLY A CA 1
ATOM 4741 C C . GLY A 1 584 ? -23.391 -25.234 -17.125 1 96 584 GLY A C 1
ATOM 4742 O O . GLY A 1 584 ? -22.516 -26.078 -16.906 1 96 584 GLY A O 1
ATOM 4743 N N . ILE A 1 585 ? -24.594 -25.281 -16.578 1 96.38 585 ILE A N 1
ATOM 4744 C CA . ILE A 1 585 ? -24.984 -26.328 -15.633 1 96.38 585 ILE A CA 1
ATOM 4745 C C . ILE A 1 585 ? -24.906 -27.688 -16.297 1 96.38 585 ILE A C 1
ATOM 4747 O O . ILE A 1 585 ? -24.406 -28.656 -15.711 1 96.38 585 ILE A O 1
ATOM 4751 N N . LYS A 1 586 ? -25.312 -27.766 -17.484 1 95.75 586 LYS A N 1
ATOM 4752 C CA . LYS A 1 586 ? -25.281 -29.016 -18.234 1 95.75 586 LYS A CA 1
ATOM 4753 C C . LYS A 1 586 ? -23.844 -29.516 -18.406 1 95.75 586 LYS A C 1
ATOM 4755 O O . LYS A 1 586 ? -23.562 -30.703 -18.203 1 95.75 586 LYS A O 1
ATOM 4760 N N . ILE A 1 587 ? -22.969 -28.625 -18.766 1 93.06 587 ILE A N 1
ATOM 4761 C CA . ILE A 1 587 ? -21.562 -28.969 -18.953 1 93.06 587 ILE A CA 1
ATOM 4762 C C . ILE A 1 587 ? -20.969 -29.438 -17.625 1 93.06 587 ILE A C 1
ATOM 4764 O O . ILE A 1 587 ? -20.297 -30.469 -17.562 1 93.06 587 ILE A O 1
ATOM 4768 N N . CYS A 1 588 ? -21.281 -28.688 -16.562 1 89.81 588 CYS A N 1
ATOM 4769 C CA . CYS A 1 588 ? -20.703 -28.969 -15.258 1 89.81 588 CYS A CA 1
ATOM 4770 C C . CYS A 1 588 ? -21.219 -30.281 -14.695 1 89.81 588 CYS A C 1
ATOM 4772 O O . CYS A 1 588 ? -20.469 -31.047 -14.094 1 89.81 588 CYS A O 1
ATOM 4774 N N . LEU A 1 589 ? -22.469 -30.562 -14.875 1 89.88 589 LEU A N 1
ATOM 4775 C CA . LEU A 1 589 ? -23.047 -31.812 -14.391 1 89.88 589 LEU A CA 1
ATOM 4776 C C . LEU A 1 589 ? -22.438 -33 -15.125 1 89.88 589 LEU A C 1
ATOM 4778 O O . LEU A 1 589 ? -22.203 -34.062 -14.523 1 89.88 589 LEU A O 1
ATOM 4782 N N . LYS A 1 590 ? -22.188 -32.781 -16.375 1 86.56 590 LYS A N 1
ATOM 4783 C CA . LYS A 1 590 ? -21.625 -33.844 -17.203 1 86.56 590 LYS A CA 1
ATOM 4784 C C . LYS A 1 590 ? -20.203 -34.188 -16.781 1 86.56 590 LYS A C 1
ATOM 4786 O O . LYS A 1 590 ? -19.812 -35.344 -16.75 1 86.56 590 LYS A O 1
ATOM 4791 N N . HIS A 1 591 ? -19.5 -33.125 -16.469 1 79.62 591 HIS A N 1
ATOM 4792 C CA . HIS A 1 591 ? -18.062 -33.312 -16.297 1 79.62 591 HIS A CA 1
ATOM 4793 C C . HIS A 1 591 ? -17.688 -33.438 -14.82 1 79.62 591 HIS A C 1
ATOM 4795 O O . HIS A 1 591 ? -16.734 -34.125 -14.469 1 79.62 591 HIS A O 1
ATOM 4801 N N . HIS A 1 592 ? -18.406 -32.75 -13.891 1 77.75 592 HIS A N 1
ATOM 4802 C CA . HIS A 1 592 ? -17.938 -32.594 -12.516 1 77.75 592 HIS A CA 1
ATOM 4803 C C . HIS A 1 592 ? -18.922 -33.219 -11.523 1 77.75 592 HIS A C 1
ATOM 4805 O O . HIS A 1 592 ? -18.578 -33.438 -10.359 1 77.75 592 HIS A O 1
ATOM 4811 N N . GLY A 1 593 ? -20.047 -33.469 -11.891 1 78.5 593 GLY A N 1
ATOM 4812 C CA . GLY A 1 593 ? -21.031 -34.062 -11 1 78.5 593 GLY A CA 1
ATOM 4813 C C . GLY A 1 593 ? -21.891 -33 -10.297 1 78.5 593 GLY A C 1
ATOM 4814 O O . GLY A 1 593 ? -21.734 -31.812 -10.531 1 78.5 593 GLY A O 1
ATOM 4815 N N . ASP A 1 594 ? -22.656 -33.406 -9.344 1 85.69 594 ASP A N 1
ATOM 4816 C CA . ASP A 1 594 ? -23.734 -32.562 -8.789 1 85.69 594 ASP A CA 1
ATOM 4817 C C . ASP A 1 594 ? -23.234 -31.781 -7.574 1 85.69 594 ASP A C 1
ATOM 4819 O O . ASP A 1 594 ? -23.922 -30.875 -7.098 1 85.69 594 ASP A O 1
ATOM 4823 N N . LEU A 1 595 ? -22.109 -32.031 -7.172 1 82.12 595 LEU A N 1
ATOM 4824 C CA . LEU A 1 595 ? -21.641 -31.359 -5.969 1 82.12 595 LEU A CA 1
ATOM 4825 C C . LEU A 1 595 ? -20.547 -30.359 -6.297 1 82.12 595 LEU A C 1
ATOM 4827 O O . LEU A 1 595 ? -19.922 -29.797 -5.398 1 82.12 595 LEU A O 1
ATOM 4831 N N . TYR A 1 596 ? -20.406 -30.141 -7.559 1 81.62 596 TYR A N 1
ATOM 4832 C CA . TYR A 1 596 ? -19.406 -29.188 -7.984 1 81.62 596 TYR A CA 1
ATOM 4833 C C . TYR A 1 596 ? -19.703 -27.797 -7.426 1 81.62 596 TYR A C 1
ATOM 4835 O O . TYR A 1 596 ? -20.844 -27.312 -7.512 1 81.62 596 TYR A O 1
ATOM 4843 N N . SER A 1 597 ? -18.688 -27.094 -6.859 1 82 597 SER A N 1
ATOM 4844 C CA . SER A 1 597 ? -18.875 -25.828 -6.137 1 82 597 SER A CA 1
ATOM 4845 C C . SER A 1 597 ? -19.328 -24.719 -7.078 1 82 597 SER A C 1
ATOM 4847 O O . SER A 1 597 ? -20.047 -23.797 -6.66 1 82 597 SER A O 1
ATOM 4849 N N . GLY A 1 598 ? -18.906 -24.766 -8.305 1 85.12 598 GLY A N 1
ATOM 4850 C CA . GLY A 1 598 ? -19.281 -23.734 -9.25 1 85.12 598 GLY A CA 1
ATOM 4851 C C . GLY A 1 598 ? -20.781 -23.656 -9.492 1 85.12 598 GLY A C 1
ATOM 4852 O O . GLY A 1 598 ? -21.297 -22.625 -9.93 1 85.12 598 GLY A O 1
ATOM 4853 N N . LEU A 1 599 ? -21.484 -24.75 -9.156 1 91.06 599 LEU A N 1
ATOM 4854 C CA . LEU A 1 599 ? -22.938 -24.812 -9.383 1 91.06 599 LEU A CA 1
ATOM 4855 C C . LEU A 1 599 ? -23.672 -23.844 -8.453 1 91.06 599 LEU A C 1
ATOM 4857 O O . LEU A 1 599 ? -24.797 -23.438 -8.742 1 91.06 599 LEU A O 1
ATOM 4861 N N . GLU A 1 600 ? -23.047 -23.531 -7.34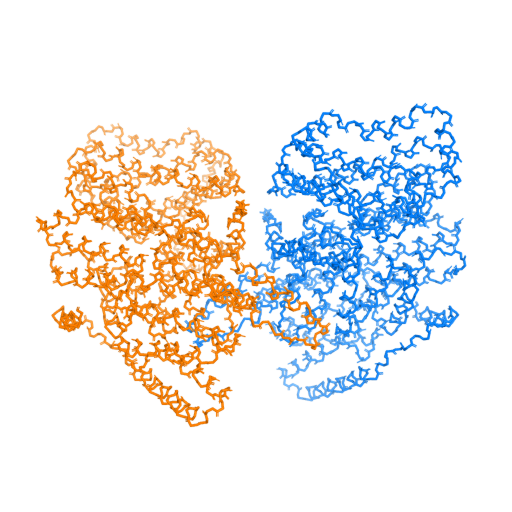8 1 90.56 600 GLU A N 1
ATOM 4862 C CA . GLU A 1 600 ? -23.656 -22.562 -6.434 1 90.56 600 GLU A CA 1
ATOM 4863 C C . GLU A 1 600 ? -23.969 -21.25 -7.137 1 90.56 600 GLU A C 1
ATOM 4865 O O . GLU A 1 600 ? -25.047 -20.688 -6.965 1 90.56 600 GLU A O 1
ATOM 4870 N N . TYR A 1 601 ? -23.016 -20.812 -7.93 1 91.25 601 TYR A N 1
ATOM 4871 C CA . TYR A 1 601 ? -23.141 -19.531 -8.602 1 91.25 601 TYR A CA 1
ATOM 4872 C C . TYR A 1 601 ? -24.188 -19.578 -9.711 1 91.25 601 TYR A C 1
ATOM 4874 O O . TYR A 1 601 ? -24.938 -18.625 -9.914 1 91.25 601 TYR A O 1
ATOM 4882 N N . ASP A 1 602 ? -24.203 -20.703 -10.359 1 95.06 602 ASP A N 1
ATOM 4883 C CA . ASP A 1 602 ? -25.188 -20.875 -11.422 1 95.06 602 ASP A CA 1
ATOM 4884 C C . ASP A 1 602 ? -26.594 -20.938 -10.859 1 95.06 602 ASP A C 1
ATOM 4886 O O . ASP A 1 602 ? -27.516 -20.297 -11.391 1 95.06 602 ASP A O 1
ATOM 4890 N N . TYR A 1 603 ? -26.75 -21.719 -9.828 1 96.81 603 TYR A N 1
ATOM 4891 C CA . TYR A 1 603 ? -28.078 -21.828 -9.211 1 96.81 603 TYR A CA 1
ATOM 4892 C C . TYR A 1 603 ? -28.516 -20.484 -8.641 1 96.81 603 TYR A C 1
ATOM 4894 O O . TYR A 1 603 ? -29.672 -20.078 -8.805 1 96.81 603 TYR A O 1
ATOM 4902 N N . THR A 1 604 ? -27.641 -19.812 -7.941 1 96.31 604 THR A N 1
ATOM 4903 C CA . THR A 1 604 ? -27.953 -18.484 -7.402 1 96.31 604 THR A CA 1
ATOM 4904 C C . THR A 1 604 ? -28.328 -17.516 -8.523 1 96.31 604 THR A C 1
ATOM 4906 O O . THR A 1 604 ? -29.234 -16.703 -8.375 1 96.31 604 THR A O 1
ATOM 4909 N N . GLY A 1 605 ? -27.562 -17.641 -9.602 1 97.31 605 GLY A N 1
ATOM 4910 C CA . GLY A 1 605 ? -27.875 -16.812 -10.766 1 97.31 605 GLY A CA 1
ATOM 4911 C C . GLY A 1 605 ? -29.266 -17.062 -11.32 1 97.31 605 GLY A C 1
ATOM 4912 O O . GLY A 1 605 ? -30 -16.125 -11.641 1 97.31 605 GLY A O 1
ATOM 4913 N N . LEU A 1 606 ? -29.625 -18.312 -11.398 1 98.06 606 LEU A N 1
ATOM 4914 C CA . LEU A 1 606 ? -30.938 -18.672 -11.914 1 98.06 606 LEU A CA 1
ATOM 4915 C C . LEU A 1 606 ? -32.031 -18.188 -10.984 1 98.06 606 LEU A C 1
ATOM 4917 O O . LEU A 1 606 ? -33.094 -17.766 -11.438 1 98.06 606 LEU A O 1
ATOM 4921 N N . ILE A 1 607 ? -31.781 -18.312 -9.695 1 98.06 607 ILE A N 1
ATOM 4922 C CA . ILE A 1 607 ? -32.75 -17.812 -8.727 1 98.06 607 ILE A CA 1
ATOM 4923 C C . ILE A 1 607 ? -33 -16.328 -8.953 1 98.06 607 ILE A C 1
ATOM 4925 O O . ILE A 1 607 ? -34.125 -15.867 -8.945 1 98.06 607 ILE A O 1
ATOM 4929 N N . HIS A 1 608 ? -31.922 -15.562 -9.117 1 97.81 608 HIS A N 1
ATOM 4930 C CA . HIS A 1 608 ? -32.031 -14.133 -9.391 1 97.81 608 HIS A CA 1
ATOM 4931 C C . HIS A 1 608 ? -32.781 -13.875 -10.695 1 97.81 608 HIS A C 1
ATOM 4933 O O . HIS A 1 608 ? -33.625 -12.984 -10.75 1 97.81 608 HIS A O 1
ATOM 4939 N N . VAL A 1 609 ? -32.5 -14.68 -11.719 1 98.25 609 VAL A N 1
ATOM 4940 C CA . VAL A 1 609 ? -33.188 -14.555 -13.016 1 98.25 609 VAL A CA 1
ATOM 4941 C C . VAL A 1 609 ? -34.688 -14.742 -12.844 1 98.25 609 VAL A C 1
ATOM 4943 O O . VAL A 1 609 ? -35.469 -13.914 -13.305 1 98.25 609 VAL A O 1
ATOM 4946 N N . TYR A 1 610 ? -35.062 -15.727 -12.18 1 98 610 TYR A N 1
ATOM 4947 C CA . TYR A 1 610 ? -36.469 -16.078 -12.078 1 98 610 TYR A CA 1
ATOM 4948 C C . TYR A 1 610 ? -37.188 -15.125 -11.141 1 98 610 TYR A C 1
ATOM 4950 O O . TYR A 1 610 ? -38.375 -14.883 -11.297 1 98 610 TYR A O 1
ATOM 4958 N N . SER A 1 611 ? -36.5 -14.648 -10.141 1 97.56 611 SER A N 1
ATOM 4959 C CA . SER A 1 611 ? -37.062 -13.594 -9.32 1 97.56 611 SER A CA 1
ATOM 4960 C C . SER A 1 611 ? -37.438 -12.375 -10.164 1 97.56 611 SER A C 1
ATOM 4962 O O . SER A 1 611 ? -38.5 -11.789 -9.977 1 97.56 611 SER A O 1
ATOM 4964 N N . ASN A 1 612 ? -36.594 -12.023 -11.086 1 97.19 612 ASN A N 1
ATOM 4965 C CA . ASN A 1 612 ? -36.781 -10.828 -11.891 1 97.19 612 ASN A CA 1
ATOM 4966 C C . ASN A 1 612 ? -37.781 -11.086 -13.023 1 97.19 612 ASN A C 1
ATOM 4968 O O . ASN A 1 612 ? -38.5 -10.18 -13.438 1 97.19 612 ASN A O 1
ATOM 4972 N N . LEU A 1 613 ? -37.844 -12.32 -13.445 1 96.69 613 LEU A N 1
ATOM 4973 C CA . LEU A 1 613 ? -38.812 -12.703 -14.453 1 96.69 613 LEU A CA 1
ATOM 4974 C C . LEU A 1 613 ? -40.156 -12.992 -13.82 1 96.69 613 LEU A C 1
ATOM 4976 O O . LEU A 1 613 ? -41.156 -13.273 -14.523 1 96.69 613 LEU A O 1
ATOM 4980 N N . GLN A 1 614 ? -40.25 -12.945 -12.547 1 95.38 614 GLN A N 1
ATOM 4981 C CA . GLN A 1 614 ? -41.469 -13.195 -11.758 1 95.38 614 GLN A CA 1
ATOM 4982 C C . GLN A 1 614 ? -42 -14.594 -12.031 1 95.38 614 GLN A C 1
ATOM 4984 O O . GLN A 1 614 ? -43.219 -14.781 -12.156 1 95.38 614 GLN A O 1
ATOM 4989 N N . ASN A 1 615 ? -41.125 -15.445 -12.383 1 96.88 615 ASN A N 1
ATOM 4990 C CA . ASN A 1 615 ? -41.469 -16.859 -12.461 1 96.88 615 ASN A CA 1
ATOM 4991 C C . ASN A 1 615 ? -41.344 -17.547 -11.102 1 96.88 615 ASN A C 1
ATOM 4993 O O . ASN A 1 615 ? -40.312 -18.141 -10.797 1 96.88 615 ASN A O 1
ATOM 4997 N N . GLU A 1 616 ? -42.375 -17.578 -10.336 1 95.44 616 GLU A N 1
ATOM 4998 C CA . GLU A 1 616 ? -42.375 -18.016 -8.945 1 95.44 616 GLU A CA 1
ATOM 4999 C C . GLU A 1 616 ? -42.062 -19.516 -8.844 1 95.44 616 GLU A C 1
ATOM 5001 O O . GLU A 1 616 ? -41.375 -19.953 -7.926 1 95.44 616 GLU A O 1
ATOM 5006 N N . ARG A 1 617 ? -42.688 -20.266 -9.742 1 96.31 617 ARG A N 1
ATOM 5007 C CA . ARG A 1 617 ? -42.5 -21.719 -9.719 1 96.31 617 ARG A CA 1
ATOM 5008 C C . ARG A 1 617 ? -41.031 -22.062 -9.852 1 96.31 617 ARG A C 1
ATOM 5010 O O . ARG A 1 617 ? -40.469 -22.812 -9.023 1 96.31 617 ARG A O 1
ATOM 5017 N N . LYS A 1 618 ? -40.344 -21.562 -10.875 1 97.25 618 LYS A N 1
ATOM 5018 C CA . LYS A 1 618 ? -38.938 -21.859 -11.102 1 97.25 618 LYS A CA 1
ATOM 5019 C C . LYS A 1 618 ? -38.062 -21.25 -10.008 1 97.25 618 LYS A C 1
ATOM 5021 O O . LYS A 1 618 ? -37.062 -21.828 -9.633 1 97.25 618 LYS A O 1
ATOM 5026 N N . HIS A 1 619 ? -38.469 -20.094 -9.555 1 97.12 619 HIS A N 1
ATOM 5027 C CA . HIS A 1 619 ? -37.75 -19.469 -8.445 1 97.12 619 HIS A CA 1
ATOM 5028 C C . HIS A 1 619 ? -37.688 -20.406 -7.238 1 97.12 619 HIS A C 1
ATOM 5030 O O . HIS A 1 619 ? -36.625 -20.609 -6.66 1 97.12 619 HIS A O 1
ATOM 5036 N N . LEU A 1 620 ? -38.844 -20.969 -6.887 1 96.75 620 LEU A N 1
ATOM 5037 C CA . LEU A 1 620 ? -38.906 -21.875 -5.75 1 96.75 620 LEU A CA 1
ATOM 5038 C C . LEU A 1 620 ? -38.156 -23.156 -6.035 1 96.75 620 LEU A C 1
ATOM 5040 O O . LEU A 1 620 ? -37.469 -23.703 -5.152 1 96.75 620 LEU A O 1
ATOM 5044 N N . GLU A 1 621 ? -38.312 -23.656 -7.262 1 97.38 621 GLU A N 1
ATOM 5045 C CA . GLU A 1 621 ? -37.625 -24.891 -7.668 1 97.38 621 GLU A CA 1
ATOM 5046 C C . GLU A 1 621 ? -36.125 -24.75 -7.48 1 97.38 621 GLU A C 1
ATOM 5048 O O . GLU A 1 621 ? -35.5 -25.609 -6.855 1 97.38 621 GLU A O 1
ATOM 5053 N N . TYR A 1 622 ? -35.562 -23.734 -7.969 1 97.69 622 TYR A N 1
ATOM 5054 C CA . TYR A 1 622 ? -34.125 -23.578 -7.918 1 97.69 622 TYR A CA 1
ATOM 5055 C C . TYR A 1 622 ? -33.656 -23.156 -6.527 1 97.69 622 TYR A C 1
ATOM 5057 O O . TYR A 1 622 ? -32.5 -23.391 -6.148 1 97.69 622 TYR A O 1
ATOM 5065 N N . THR A 1 623 ? -34.469 -22.484 -5.77 1 97.31 623 THR A N 1
ATOM 5066 C CA . THR A 1 623 ? -34.188 -22.25 -4.363 1 97.31 623 THR A CA 1
ATOM 5067 C C . THR A 1 623 ? -34 -23.562 -3.617 1 97.31 623 THR A C 1
ATOM 5069 O O . THR A 1 623 ? -33.094 -23.719 -2.797 1 97.31 623 THR A O 1
ATOM 5072 N N . PHE A 1 624 ? -34.906 -24.469 -3.961 1 96.94 624 PHE A N 1
ATOM 5073 C CA . PHE A 1 624 ? -34.812 -25.781 -3.348 1 96.94 624 PHE A CA 1
ATOM 5074 C C . PHE A 1 624 ? -33.562 -26.531 -3.82 1 96.94 624 PHE A C 1
ATOM 5076 O O . PHE A 1 624 ? -32.875 -27.188 -3.027 1 96.94 624 PHE A O 1
ATOM 5083 N N . ILE A 1 625 ? -33.281 -26.5 -5.109 1 96.62 625 ILE A N 1
ATOM 5084 C CA . ILE A 1 625 ? -32.125 -27.172 -5.68 1 96.62 625 ILE A CA 1
ATOM 5085 C C . ILE A 1 625 ? -30.859 -26.641 -5.012 1 96.62 625 ILE A C 1
ATOM 5087 O O . ILE A 1 625 ? -29.969 -27.422 -4.656 1 96.62 625 ILE A O 1
ATOM 5091 N N . LEU A 1 626 ? -30.766 -25.297 -4.859 1 96.31 626 LEU A N 1
ATOM 5092 C CA . LEU A 1 626 ? -29.609 -24.688 -4.223 1 96.31 626 LEU A CA 1
ATOM 5093 C C . LEU A 1 626 ? -29.484 -25.141 -2.768 1 96.31 626 LEU A C 1
ATOM 5095 O O . LEU A 1 626 ? -28.391 -25.453 -2.295 1 96.31 626 LEU A O 1
ATOM 5099 N N . SER A 1 627 ? -30.594 -25.141 -2.049 1 95.31 627 SER A N 1
ATOM 5100 C CA . SER A 1 627 ? -30.609 -25.562 -0.654 1 95.31 627 SER A CA 1
ATOM 5101 C C . SER A 1 627 ? -30.172 -27.016 -0.52 1 95.31 627 SER A C 1
ATOM 5103 O O . SER A 1 627 ? -29.406 -27.359 0.381 1 95.31 627 SER A O 1
ATOM 5105 N N . ASP A 1 628 ? -30.719 -27.844 -1.388 1 94.31 628 ASP A N 1
ATOM 5106 C CA . ASP A 1 628 ? -30.344 -29.25 -1.398 1 94.31 628 ASP A CA 1
ATOM 5107 C C . ASP A 1 628 ? -28.859 -29.422 -1.694 1 94.31 628 ASP A C 1
ATOM 5109 O O . ASP A 1 628 ? -28.188 -30.25 -1.068 1 94.31 628 ASP A O 1
ATOM 5113 N N . TRP A 1 629 ? -28.406 -28.703 -2.691 1 93.44 629 TRP A N 1
ATOM 5114 C CA . TRP A 1 629 ? -26.984 -28.734 -3.049 1 93.44 629 TRP A CA 1
ATOM 5115 C C . TRP A 1 629 ? -26.125 -28.344 -1.857 1 93.44 629 TRP A C 1
ATOM 5117 O O . TRP A 1 629 ? -25.125 -29.016 -1.566 1 93.44 629 TRP A O 1
ATOM 5127 N N . LYS A 1 630 ? -26.406 -27.266 -1.133 1 91.75 630 LYS A N 1
ATOM 5128 C CA . LYS A 1 630 ? -25.672 -26.812 0.035 1 91.75 630 LYS A CA 1
ATOM 5129 C C . LYS A 1 630 ? -25.641 -27.875 1.124 1 91.75 630 LYS A C 1
ATOM 5131 O O . LYS A 1 630 ? -24.609 -28.094 1.761 1 91.75 630 LYS A O 1
ATOM 5136 N N . ASP A 1 631 ? -26.719 -28.531 1.342 1 89.81 631 ASP A N 1
ATOM 5137 C CA . ASP A 1 631 ? -26.812 -29.578 2.357 1 89.81 631 ASP A CA 1
ATOM 5138 C C . ASP A 1 631 ? -25.922 -30.766 2 1 89.81 631 ASP A C 1
ATOM 5140 O O . ASP A 1 631 ? -25.234 -31.312 2.859 1 89.81 631 ASP A O 1
ATOM 5144 N N . LYS A 1 632 ? -26.047 -31.141 0.757 1 87.56 632 LYS A N 1
ATOM 5145 C CA . LYS A 1 632 ? -25.25 -32.281 0.302 1 87.56 632 LYS A CA 1
ATOM 5146 C C . LYS A 1 632 ? -23.75 -31.953 0.38 1 87.56 632 LYS A C 1
ATOM 5148 O O . LYS A 1 632 ? -22.953 -32.812 0.733 1 87.56 632 LYS A O 1
ATOM 5153 N N . ARG A 1 633 ? -23.438 -30.781 -0.004 1 82.88 633 ARG A N 1
ATOM 5154 C CA . ARG A 1 633 ? -22.031 -30.375 0.045 1 82.88 633 ARG A CA 1
ATOM 5155 C C . ARG A 1 633 ? -21.531 -30.328 1.483 1 82.88 633 ARG A C 1
ATOM 5157 O O . ARG A 1 633 ? -20.391 -30.703 1.763 1 82.88 633 ARG A O 1
ATOM 5164 N N . LYS A 1 634 ? -22.312 -29.797 2.4 1 80.06 634 LYS A N 1
ATOM 5165 C CA . LYS A 1 634 ? -21.953 -29.75 3.814 1 80.06 634 LYS A CA 1
ATOM 5166 C C . LYS A 1 634 ? -21.703 -31.141 4.367 1 80.06 634 LYS A C 1
ATOM 5168 O O . LYS A 1 634 ? -20.766 -31.359 5.145 1 80.06 634 LYS A O 1
ATOM 5173 N N . GLN A 1 635 ? -22.516 -32.031 3.971 1 77.25 635 GLN A N 1
ATOM 5174 C CA . GLN A 1 635 ? -22.375 -33.406 4.414 1 77.25 635 GLN A CA 1
ATOM 5175 C C . GLN A 1 635 ? -21.078 -34.031 3.883 1 77.25 635 GLN A C 1
ATOM 5177 O O . GLN A 1 635 ? -20.406 -34.781 4.59 1 77.25 635 GLN A O 1
ATOM 5182 N N . ARG A 1 636 ? -20.766 -33.719 2.67 1 73 636 ARG A N 1
ATOM 5183 C CA . ARG A 1 636 ? -19.547 -34.219 2.066 1 73 636 ARG A CA 1
ATOM 5184 C C . ARG A 1 636 ? -18.312 -33.688 2.787 1 73 636 ARG A C 1
ATOM 5186 O O . ARG A 1 636 ? -17.344 -34.438 3.008 1 73 636 ARG A O 1
ATOM 5193 N N . VAL A 1 637 ? -18.344 -32.406 3.051 1 66.56 637 VAL A N 1
ATOM 5194 C CA . VAL A 1 637 ? -17.203 -31.797 3.723 1 66.56 637 VAL A CA 1
ATOM 5195 C C . VAL A 1 637 ? -17.062 -32.375 5.125 1 66.56 637 VAL A C 1
ATOM 5197 O O . VAL A 1 637 ? -15.938 -32.594 5.598 1 66.56 637 VAL A O 1
ATOM 5200 N N . GLN A 1 638 ? -18.172 -32.594 5.762 1 59.66 638 GLN A N 1
ATOM 5201 C CA . GLN A 1 638 ? -18.141 -33.156 7.105 1 59.66 638 GLN A CA 1
ATOM 5202 C C . GLN A 1 638 ? -17.656 -34.594 7.078 1 59.66 638 GLN A C 1
ATOM 5204 O O . GLN A 1 638 ? -16.969 -35.062 8 1 59.66 638 GLN A O 1
ATOM 5209 N N . ARG A 1 639 ? -18.031 -35.344 6.02 1 52.59 639 ARG A N 1
ATOM 5210 C CA . ARG A 1 639 ? -17.641 -36.75 5.895 1 52.59 639 ARG A CA 1
ATOM 5211 C C . ARG A 1 639 ? -16.188 -36.875 5.414 1 52.59 639 ARG A C 1
ATOM 5213 O O . ARG A 1 639 ? -15.562 -37.906 5.574 1 52.59 639 ARG A O 1
ATOM 5220 N N . ALA A 1 640 ? -15.93 -36.062 4.531 1 51.78 640 ALA A N 1
ATOM 5221 C CA . ALA A 1 640 ? -14.648 -36.125 3.842 1 51.78 640 ALA A CA 1
ATOM 5222 C C . ALA A 1 640 ? -13.508 -36.375 4.832 1 51.78 640 ALA A C 1
ATOM 5224 O O . ALA A 1 640 ? -13.25 -35.531 5.691 1 51.78 640 ALA A O 1
ATOM 5225 N N . PHE A 1 641 ? -13.43 -37.625 5.121 1 41.03 641 PHE A N 1
ATOM 5226 C CA . PHE A 1 641 ? -12.32 -38.375 5.695 1 41.03 641 PHE A CA 1
ATOM 5227 C C . PHE A 1 641 ? -11 -37.969 5.074 1 41.03 641 PHE A C 1
ATOM 5229 O O . PHE A 1 641 ? -10.922 -37.719 3.865 1 41.03 641 PHE A O 1
ATOM 5236 N N . THR A 1 642 ? -10.273 -37.312 5.77 1 42.91 642 THR A N 1
ATOM 5237 C CA . THR A 1 642 ? -8.883 -37.344 5.324 1 42.91 642 THR A CA 1
ATOM 5238 C C . THR A 1 642 ? -8.461 -38.781 4.996 1 42.91 642 THR A C 1
ATOM 5240 O O . THR A 1 642 ? -8.484 -39.656 5.863 1 42.91 642 THR A O 1
ATOM 5243 N N . PRO A 1 643 ? -8.625 -39.281 3.885 1 35.97 643 PRO A N 1
ATOM 5244 C CA . PRO A 1 643 ? -8.094 -40.625 3.688 1 35.97 643 PRO A CA 1
ATOM 5245 C C . PRO A 1 643 ? -6.777 -40.844 4.426 1 35.97 643 PRO A C 1
ATOM 5247 O O . PRO A 1 643 ? -5.863 -40.031 4.332 1 35.97 643 PRO A O 1
ATOM 5250 N N . LYS A 1 644 ? -6.801 -41.438 5.445 1 42.56 644 LYS A N 1
ATOM 5251 C CA . LYS A 1 644 ? -5.551 -41.906 6.027 1 42.56 644 LYS A CA 1
ATOM 5252 C C . LYS A 1 644 ? -4.816 -42.844 5.051 1 42.56 644 LYS A C 1
ATOM 5254 O O . LYS A 1 644 ? -5.258 -43.938 4.793 1 42.56 644 LYS A O 1
ATOM 5259 N N . LEU A 1 645 ? -4.203 -42.25 4.062 1 37.31 645 LEU A N 1
ATOM 5260 C CA . LEU A 1 645 ? -3.346 -43.062 3.217 1 37.31 645 LEU A CA 1
ATOM 5261 C C . LEU A 1 645 ? -2.568 -44.094 4.051 1 37.31 645 LEU A C 1
ATOM 5263 O O . LEU A 1 645 ? -1.938 -43.719 5.047 1 37.31 645 LEU A O 1
ATOM 5267 N N . ASP A 1 646 ? -3.006 -45.188 4.113 1 38.41 646 ASP A N 1
ATOM 5268 C CA . ASP A 1 646 ? -2.105 -46.25 4.574 1 38.41 646 ASP A CA 1
ATOM 5269 C C . ASP A 1 646 ? -0.74 -46.125 3.896 1 38.41 646 ASP A C 1
ATOM 5271 O O . ASP A 1 646 ? -0.632 -46.281 2.678 1 38.41 646 ASP A O 1
ATOM 5275 N N . PRO A 1 647 ? 0.126 -45.375 4.516 1 41.38 647 PRO A N 1
ATOM 5276 C CA . PRO A 1 647 ? 1.471 -45.219 3.963 1 41.38 647 PRO A CA 1
ATOM 5277 C C . PRO A 1 647 ? 1.97 -46.469 3.234 1 41.38 647 PRO A C 1
ATOM 5279 O O . PRO A 1 647 ? 2.939 -46.406 2.475 1 41.38 647 PRO A O 1
ATOM 5282 N N . ASN A 1 648 ? 1.519 -47.625 3.639 1 41 648 ASN A N 1
ATOM 5283 C CA . ASN A 1 648 ? 1.947 -48.906 3.061 1 41 648 ASN A CA 1
ATOM 5284 C C . ASN A 1 648 ? 1.109 -49.281 1.841 1 41 648 ASN A C 1
ATOM 5286 O O . ASN A 1 648 ? 1.03 -50.438 1.473 1 41 648 ASN A O 1
ATOM 5290 N N . MET A 1 649 ? 0.373 -48.531 1.33 1 44.03 649 MET A N 1
ATOM 5291 C CA . MET A 1 649 ? -0.431 -48.844 0.159 1 44.03 649 MET A CA 1
ATOM 5292 C C . MET A 1 649 ? 0.458 -49.125 -1.047 1 44.03 649 MET A C 1
ATOM 5294 O O . MET A 1 649 ? 1.362 -48.375 -1.354 1 44.03 649 MET A O 1
ATOM 5298 N N . LYS A 1 650 ? 0.4 -50.344 -1.493 1 47.53 650 LYS A N 1
ATOM 5299 C CA . LYS A 1 650 ? 1.224 -50.875 -2.578 1 47.53 650 LYS A CA 1
ATOM 5300 C C . LYS A 1 650 ? 0.854 -50.219 -3.91 1 47.53 650 LYS A C 1
ATOM 5302 O O . LYS A 1 650 ? -0.285 -49.812 -4.102 1 47.53 650 LYS A O 1
ATOM 5307 N N . VAL A 1 651 ? 1.795 -49.969 -4.754 1 45.78 651 VAL A N 1
ATOM 5308 C CA . VAL A 1 651 ? 1.737 -49.438 -6.113 1 45.78 651 VAL A CA 1
ATOM 5309 C C . VAL A 1 651 ? 0.592 -50.094 -6.879 1 45.78 651 VAL A C 1
ATOM 5311 O O . VAL A 1 651 ? -0.11 -49.406 -7.648 1 45.78 651 VAL A O 1
ATOM 5314 N N . ASP A 1 652 ? 0.258 -51.344 -6.586 1 47.69 652 ASP A N 1
ATOM 5315 C CA . ASP A 1 652 ? -0.755 -52.062 -7.336 1 47.69 652 ASP A CA 1
ATOM 5316 C C . ASP A 1 652 ? -2.148 -51.5 -7.082 1 47.69 652 ASP A C 1
ATOM 5318 O O . ASP A 1 652 ? -2.955 -51.375 -8.008 1 47.69 652 ASP A O 1
ATOM 5322 N N . SER A 1 653 ? -2.42 -51.188 -5.871 1 50.66 653 SER A N 1
ATOM 5323 C CA . SER A 1 653 ? -3.732 -50.625 -5.559 1 50.66 653 SER A CA 1
ATOM 5324 C C . SER A 1 653 ? -3.9 -49.25 -6.16 1 50.66 653 SER A C 1
ATOM 5326 O O . SER A 1 653 ? -4.988 -48.875 -6.617 1 50.66 653 SER A O 1
ATOM 5328 N N . LEU A 1 654 ? -2.809 -48.531 -6.152 1 51.75 654 LEU A N 1
ATOM 5329 C CA . LEU A 1 654 ? -2.844 -47.219 -6.789 1 51.75 654 LEU A CA 1
ATOM 5330 C C . LEU A 1 654 ? -3.086 -47.344 -8.289 1 51.75 654 LEU A C 1
ATOM 5332 O O . LEU A 1 654 ? -3.824 -46.531 -8.875 1 51.75 654 LEU A O 1
ATOM 5336 N N . MET A 1 655 ? -2.525 -48.375 -8.844 1 50.69 655 MET A N 1
ATOM 5337 C CA . MET A 1 655 ? -2.711 -48.625 -10.273 1 50.69 655 MET A CA 1
ATOM 5338 C C . MET A 1 655 ? -4.176 -48.938 -10.594 1 50.69 655 MET A C 1
ATOM 5340 O O . MET A 1 655 ? -4.676 -48.531 -11.641 1 50.69 655 MET A O 1
ATOM 5344 N N . LYS A 1 656 ? -4.867 -49.656 -9.719 1 55.12 656 LYS A N 1
ATOM 5345 C CA . LYS A 1 656 ? -6.293 -49.906 -9.922 1 55.12 656 LYS A CA 1
ATOM 5346 C C . LYS A 1 656 ? -7.082 -48.594 -9.961 1 55.12 656 LYS A C 1
ATOM 5348 O O . LYS A 1 656 ? -8.023 -48.438 -10.742 1 55.12 656 LYS A O 1
ATOM 5353 N N . ILE A 1 657 ? -6.621 -47.75 -9.148 1 51.38 657 ILE A N 1
ATOM 5354 C CA . ILE A 1 657 ? -7.273 -46.438 -9.156 1 51.38 657 ILE A CA 1
ATOM 5355 C C . ILE A 1 657 ? -6.988 -45.719 -10.477 1 51.38 657 ILE A C 1
ATOM 5357 O O . ILE A 1 657 ? -7.891 -45.125 -11.078 1 51.38 657 ILE A O 1
ATOM 5361 N N . ILE A 1 658 ? -5.723 -45.844 -10.938 1 48.59 658 ILE A N 1
ATOM 5362 C CA . ILE A 1 658 ? -5.336 -45.25 -12.219 1 48.59 658 ILE A CA 1
ATOM 5363 C C . ILE A 1 658 ? -6.121 -45.938 -13.352 1 48.59 658 ILE A C 1
ATOM 5365 O O . ILE A 1 658 ? -6.59 -45.25 -14.266 1 48.59 658 ILE A O 1
ATOM 5369 N N . GLU A 1 659 ? -6.203 -47.25 -13.32 1 52.84 659 GLU A N 1
ATOM 5370 C CA . GLU A 1 659 ? -6.953 -47.969 -14.352 1 52.84 659 GLU A CA 1
ATOM 5371 C C . GLU A 1 659 ? -8.406 -47.5 -14.406 1 52.84 659 GLU A C 1
ATOM 5373 O O . GLU A 1 659 ? -8.969 -47.344 -15.492 1 52.84 659 GLU A O 1
ATOM 5378 N N . SER A 1 660 ? -8.914 -47.344 -13.289 1 49.38 660 SER A N 1
ATOM 5379 C CA . SER A 1 660 ? -10.281 -46.844 -13.258 1 49.38 660 SER A CA 1
ATOM 5380 C C . SER A 1 660 ? -10.367 -45.438 -13.852 1 49.38 660 SER A C 1
ATOM 5382 O O . SER A 1 660 ? -11.312 -45.125 -14.57 1 49.38 660 SER A O 1
ATOM 5384 N N . ILE A 1 661 ? -9.312 -44.688 -13.555 1 46.31 661 ILE A N 1
ATOM 5385 C CA . ILE A 1 661 ? -9.266 -43.344 -14.125 1 46.31 661 ILE A CA 1
ATOM 5386 C C . ILE A 1 661 ? -9.078 -43.438 -15.633 1 46.31 661 ILE A C 1
ATOM 5388 O O . ILE A 1 661 ? -9.766 -42.719 -16.391 1 46.31 661 ILE A O 1
ATOM 5392 N N . SER A 1 662 ? -8.102 -44.25 -16.094 1 45.12 662 SER A N 1
ATOM 5393 C CA . SER A 1 662 ? -7.855 -44.438 -17.516 1 45.12 662 SER A CA 1
ATOM 5394 C C . SER A 1 662 ? -9.102 -44.938 -18.234 1 45.12 662 SER A C 1
ATOM 5396 O O . SER A 1 662 ? -9.367 -44.562 -19.375 1 45.12 662 SER A O 1
ATOM 5398 N N . ALA A 1 663 ? -9.812 -45.781 -17.578 1 48.16 663 ALA A N 1
ATOM 5399 C CA . ALA A 1 663 ? -11.031 -46.344 -18.188 1 48.16 663 ALA A CA 1
ATOM 5400 C C . ALA A 1 663 ? -12.062 -45.219 -18.406 1 48.16 663 ALA A C 1
ATOM 5402 O O . ALA A 1 663 ? -12.844 -45.281 -19.359 1 48.16 663 ALA A O 1
ATOM 5403 N N . ASP A 1 664 ? -11.891 -44.344 -17.578 1 43.69 664 ASP A N 1
ATOM 5404 C CA . ASP A 1 664 ? -12.852 -43.281 -17.688 1 43.69 664 ASP A CA 1
ATOM 5405 C C . ASP A 1 664 ? -12.438 -42.281 -18.766 1 43.69 664 ASP A C 1
ATOM 5407 O O . ASP A 1 664 ? -13.281 -41.531 -19.297 1 43.69 664 ASP A O 1
ATOM 5411 N N . PHE A 1 665 ? -11.203 -42.125 -18.938 1 41.59 665 PHE A N 1
ATOM 5412 C CA . PHE A 1 665 ? -10.75 -41.219 -19.969 1 41.59 665 PHE A CA 1
ATOM 5413 C C . PHE A 1 665 ? -10.484 -41.938 -21.266 1 41.59 665 PHE A C 1
ATOM 5415 O O . PHE A 1 665 ? -10.414 -41.312 -22.328 1 41.59 665 PHE A O 1
ATOM 5422 N N . MET B 1 1 ? 31.141 4.633 23.656 1 19.52 1 MET B N 1
ATOM 5423 C CA . MET B 1 1 ? 30.75 3.484 22.828 1 19.52 1 MET B CA 1
ATOM 5424 C C . MET B 1 1 ? 29.812 3.902 21.719 1 19.52 1 MET B C 1
ATOM 5426 O O . MET B 1 1 ? 28.688 4.344 21.984 1 19.52 1 MET B O 1
ATOM 5430 N N . ASP B 1 2 ? 30.391 4.457 20.625 1 18.48 2 ASP B N 1
ATOM 5431 C CA . ASP B 1 2 ? 30.141 5.477 19.609 1 18.48 2 ASP B CA 1
ATOM 5432 C C . ASP B 1 2 ? 29.312 4.918 18.453 1 18.48 2 ASP B C 1
ATOM 5434 O O . ASP B 1 2 ? 29.797 4.137 17.641 1 18.48 2 ASP B O 1
ATOM 5438 N N . ASN B 1 3 ? 28.078 4.332 18.844 1 19.22 3 ASN B N 1
ATOM 5439 C CA . ASN B 1 3 ? 27.016 3.559 18.203 1 19.22 3 ASN B CA 1
ATOM 5440 C C . ASN B 1 3 ? 26.5 4.254 16.953 1 19.22 3 ASN B C 1
ATOM 5442 O O . ASN B 1 3 ? 25.828 5.285 17.031 1 19.22 3 ASN B O 1
ATOM 5446 N N . ASP B 1 4 ? 27.422 4.238 15.969 1 20.2 4 ASP B N 1
ATOM 5447 C CA . ASP B 1 4 ? 27.391 4.883 14.656 1 20.2 4 ASP B CA 1
ATOM 5448 C C . ASP B 1 4 ? 26.188 4.414 13.836 1 20.2 4 ASP B C 1
ATOM 5450 O O . ASP B 1 4 ? 26.266 3.387 13.164 1 20.2 4 ASP B O 1
ATOM 5454 N N . PHE B 1 5 ? 25 4.457 14.445 1 20.75 5 PHE B N 1
ATOM 5455 C CA . PHE B 1 5 ? 23.656 4.094 14.039 1 20.75 5 PHE B CA 1
ATOM 5456 C C . PHE B 1 5 ? 23.266 4.785 12.734 1 20.75 5 PHE B C 1
ATOM 5458 O O . PHE B 1 5 ? 22.609 5.824 12.75 1 20.75 5 PHE B O 1
ATOM 5465 N N . PHE B 1 6 ? 24.234 4.891 11.789 1 21.17 6 PHE B N 1
ATOM 5466 C CA . PHE B 1 6 ? 24.109 5.676 10.562 1 21.17 6 PHE B CA 1
ATOM 5467 C C . PHE B 1 6 ? 22.875 5.262 9.773 1 21.17 6 PHE B C 1
ATOM 5469 O O . PHE B 1 6 ? 22.453 4.109 9.844 1 21.17 6 PHE B O 1
ATOM 5476 N N . GLY B 1 7 ? 22.172 6.301 9.109 1 21.55 7 GLY B N 1
ATOM 5477 C CA . GLY B 1 7 ? 20.938 6.918 8.656 1 21.55 7 GLY B CA 1
ATOM 5478 C C . GLY B 1 7 ? 20.375 6.285 7.395 1 21.55 7 GLY B C 1
ATOM 5479 O O . GLY B 1 7 ? 20.906 6.5 6.301 1 21.55 7 GLY B O 1
ATOM 5480 N N . ALA B 1 8 ? 20.156 5.055 7.344 1 26.02 8 ALA B N 1
ATOM 5481 C CA . ALA B 1 8 ? 19.406 4.578 6.176 1 26.02 8 ALA B CA 1
ATOM 5482 C C . ALA B 1 8 ? 18.203 5.465 5.895 1 26.02 8 ALA B C 1
ATOM 5484 O O . ALA B 1 8 ? 17.344 5.641 6.758 1 26.02 8 ALA B O 1
ATOM 5485 N N . PRO B 1 9 ? 18.312 6.523 4.996 1 25.58 9 PRO B N 1
ATOM 5486 C CA . PRO B 1 9 ? 17.469 7.715 4.832 1 25.58 9 PRO B CA 1
ATOM 5487 C C . PRO B 1 9 ? 15.992 7.383 4.629 1 25.58 9 PRO B C 1
ATOM 5489 O O . PRO B 1 9 ? 15.664 6.285 4.168 1 25.58 9 PRO B O 1
ATOM 5492 N N . ALA B 1 10 ? 15.133 8.117 5.348 1 25.52 10 ALA B N 1
ATOM 5493 C CA . ALA B 1 10 ? 13.695 8.383 5.316 1 25.52 10 ALA B CA 1
ATOM 5494 C C . ALA B 1 10 ? 13.195 8.523 3.883 1 25.52 10 ALA B C 1
ATOM 5496 O O . ALA B 1 10 ? 11.992 8.43 3.627 1 25.52 10 ALA B O 1
ATOM 5497 N N . SER B 1 11 ? 14.18 8.828 3.061 1 25.34 11 SER B N 1
ATOM 5498 C CA . SER B 1 11 ? 13.734 9.094 1.695 1 25.34 11 SER B CA 1
ATOM 5499 C C . SER B 1 11 ? 13.055 7.871 1.085 1 25.34 11 SER B C 1
ATOM 5501 O O . SER B 1 11 ? 12.156 8 0.259 1 25.34 11 SER B O 1
ATOM 5503 N N . ARG B 1 12 ? 13.578 6.699 1.513 1 27.83 12 ARG B N 1
ATOM 5504 C CA . ARG B 1 12 ? 13.047 5.496 0.883 1 27.83 12 ARG B CA 1
ATOM 5505 C C . ARG B 1 12 ? 11.617 5.23 1.334 1 27.83 12 ARG B C 1
ATOM 5507 O O . ARG B 1 12 ? 10.805 4.695 0.572 1 27.83 12 ARG B O 1
ATOM 5514 N N . ILE B 1 13 ? 11.312 5.758 2.627 1 27.86 13 ILE B N 1
ATOM 5515 C CA . ILE B 1 13 ? 9.977 5.59 3.188 1 27.86 13 ILE B CA 1
ATOM 5516 C C . ILE B 1 13 ? 8.984 6.457 2.422 1 27.86 13 ILE B C 1
ATOM 5518 O O . ILE B 1 13 ? 7.871 6.016 2.121 1 27.86 13 ILE B O 1
ATOM 5522 N N . LEU B 1 14 ? 9.43 7.633 2.129 1 26.59 14 LEU B N 1
ATOM 5523 C CA . LEU B 1 14 ? 8.57 8.602 1.459 1 26.59 14 LEU B CA 1
ATOM 5524 C C . LEU B 1 14 ? 8.188 8.109 0.064 1 26.59 14 LEU B C 1
ATOM 5526 O O . LEU B 1 14 ? 7.039 8.266 -0.36 1 26.59 14 LEU B O 1
ATOM 5530 N N . GLU B 1 15 ? 9.109 7.547 -0.543 1 27.05 15 GLU B N 1
ATOM 5531 C CA . GLU B 1 15 ? 8.805 7.094 -1.896 1 27.05 15 GLU B CA 1
ATOM 5532 C C . GLU B 1 15 ? 7.73 6.012 -1.886 1 27.05 15 GLU B C 1
ATOM 5534 O O . GLU B 1 15 ? 6.867 5.977 -2.766 1 27.05 15 GLU B O 1
ATOM 5539 N N . GLU B 1 16 ? 7.637 5.359 -0.797 1 29.11 16 GLU B N 1
ATOM 5540 C CA . GLU B 1 16 ? 6.648 4.293 -0.675 1 29.11 16 GLU B CA 1
ATOM 5541 C C . GLU B 1 16 ? 5.23 4.859 -0.592 1 29.11 16 GLU B C 1
ATOM 5543 O O . GLU B 1 16 ? 4.301 4.309 -1.183 1 29.11 16 GLU B O 1
ATOM 5548 N N . ILE B 1 17 ? 5.051 5.941 0.234 1 27.59 17 ILE B N 1
ATOM 5549 C CA . ILE B 1 17 ? 3.738 6.531 0.473 1 27.59 17 ILE B CA 1
ATOM 5550 C C . ILE B 1 17 ? 3.27 7.273 -0.776 1 27.59 17 ILE B C 1
ATOM 5552 O O . ILE B 1 17 ? 2.092 7.207 -1.139 1 27.59 17 ILE B O 1
ATOM 5556 N N . LEU B 1 18 ? 4.109 8 -1.358 1 27.41 18 LEU B N 1
ATOM 5557 C CA . LEU B 1 18 ? 3.697 8.891 -2.441 1 27.41 18 LEU B CA 1
ATOM 5558 C C . LEU B 1 18 ? 3.264 8.094 -3.664 1 27.41 18 LEU B C 1
ATOM 5560 O O . LEU B 1 18 ? 2.479 8.578 -4.48 1 27.41 18 LEU B O 1
ATOM 5564 N N . ASP B 1 19 ? 3.564 6.91 -3.732 1 27.8 19 ASP B N 1
ATOM 5565 C CA . ASP B 1 19 ? 3.182 6.129 -4.902 1 27.8 19 ASP B CA 1
ATOM 5566 C C . ASP B 1 19 ? 1.671 5.906 -4.945 1 27.8 19 ASP B C 1
ATOM 5568 O O . ASP B 1 19 ? 1.083 5.805 -6.023 1 27.8 19 ASP B O 1
ATOM 5572 N N . ASP B 1 20 ? 0.956 6.047 -3.871 1 26.45 20 ASP B N 1
ATOM 5573 C CA . ASP B 1 20 ? -0.494 5.898 -3.951 1 26.45 20 ASP B CA 1
ATOM 5574 C C . ASP B 1 20 ? -1.127 7.086 -4.676 1 26.45 20 ASP B C 1
ATOM 5576 O O . ASP B 1 20 ? -2.111 6.922 -5.398 1 26.45 20 ASP B O 1
ATOM 5580 N N . ALA B 1 21 ? -0.646 8.242 -4.469 1 23.3 21 ALA B N 1
ATOM 5581 C CA . ALA B 1 21 ? -1.335 9.414 -5.004 1 23.3 21 ALA B CA 1
ATOM 5582 C C . ALA B 1 21 ? -1.206 9.484 -6.523 1 23.3 21 ALA B C 1
ATOM 5584 O O . ALA B 1 21 ? -1.809 10.344 -7.164 1 23.3 21 ALA B O 1
ATOM 5585 N N . PHE B 1 22 ? -0.473 8.648 -7.121 1 25.12 22 PHE B N 1
ATOM 5586 C CA . PHE B 1 22 ? -0.243 8.914 -8.531 1 25.12 22 PHE B CA 1
ATOM 5587 C C . PHE B 1 22 ? -1.475 8.562 -9.359 1 25.12 22 PHE B C 1
ATOM 5589 O O . PHE B 1 22 ? -1.589 8.961 -10.516 1 25.12 22 PHE B O 1
ATOM 5596 N N . LEU B 1 23 ? -2.463 7.934 -8.836 1 24.53 23 LEU B N 1
ATOM 5597 C CA . LEU B 1 23 ? -3.529 7.539 -9.758 1 24.53 23 LEU B CA 1
ATOM 5598 C C . LEU B 1 23 ? -4.273 8.766 -10.281 1 24.53 23 LEU B C 1
ATOM 5600 O O . LEU B 1 23 ? -4.898 8.711 -11.344 1 24.53 23 LEU B O 1
ATOM 5604 N N . GLU B 1 24 ? -4.207 9.82 -9.492 1 23.48 24 GLU B N 1
ATOM 5605 C CA . GLU B 1 24 ? -5.164 10.82 -9.945 1 23.48 24 GLU B CA 1
ATOM 5606 C C . GLU B 1 24 ? -4.723 11.438 -11.273 1 23.48 24 GLU B C 1
ATOM 5608 O O . GLU B 1 24 ? -5.484 12.18 -11.898 1 23.48 24 GLU B O 1
ATOM 5613 N N . MET B 1 25 ? -3.49 11.25 -11.633 1 23.02 25 MET B N 1
ATOM 5614 C CA . MET B 1 25 ? -3.215 12.125 -12.773 1 23.02 25 MET B CA 1
ATOM 5615 C C . MET B 1 25 ? -3.924 11.625 -14.023 1 23.02 25 MET B C 1
ATOM 5617 O O . MET B 1 25 ? -4.082 12.367 -14.992 1 23.02 25 MET B O 1
ATOM 5621 N N . ILE B 1 26 ? -4.215 10.266 -14.109 1 23.44 26 ILE B N 1
ATOM 5622 C CA . ILE B 1 26 ? -4.512 9.883 -15.484 1 23.44 26 ILE B CA 1
ATOM 5623 C C . ILE B 1 26 ? -5.91 10.359 -15.859 1 23.44 26 ILE B C 1
ATOM 5625 O O . ILE B 1 26 ? -6.16 10.727 -17.016 1 23.44 26 ILE B O 1
ATOM 5629 N N . ASP B 1 27 ? -6.91 10.336 -14.961 1 23.7 27 ASP B N 1
ATOM 5630 C CA . ASP B 1 27 ? -8.25 10.281 -15.531 1 23.7 27 ASP B CA 1
ATOM 5631 C C . ASP B 1 27 ? -8.672 11.648 -16.078 1 23.7 27 ASP B C 1
ATOM 5633 O O . ASP B 1 27 ? -9.852 11.859 -16.375 1 23.7 27 ASP B O 1
ATOM 5637 N N . ASN B 1 28 ? -7.902 12.695 -15.969 1 22.11 28 ASN B N 1
ATOM 5638 C CA . ASN B 1 28 ? -8.75 13.844 -16.266 1 22.11 28 ASN B CA 1
ATOM 5639 C C . ASN B 1 28 ? -9.18 13.867 -17.734 1 22.11 28 ASN B C 1
ATOM 5641 O O . ASN B 1 28 ? -9.602 14.914 -18.234 1 22.11 28 ASN B O 1
ATOM 5645 N N . ASP B 1 29 ? -8.883 12.883 -18.547 1 22.89 29 ASP B N 1
ATOM 5646 C CA . ASP B 1 29 ? -9.258 13.289 -19.906 1 22.89 29 ASP B CA 1
ATOM 5647 C C . ASP B 1 29 ? -10.773 13.203 -20.094 1 22.89 29 ASP B C 1
ATOM 5649 O O . ASP B 1 29 ? -11.266 12.266 -20.734 1 22.89 29 ASP B O 1
ATOM 5653 N N . TYR B 1 30 ? -11.633 13.289 -19.094 1 21.02 30 TYR B N 1
ATOM 5654 C CA . TYR B 1 30 ? -13.031 13.102 -19.469 1 21.02 30 TYR B CA 1
ATOM 5655 C C . TYR B 1 30 ? -13.391 13.984 -20.656 1 21.02 30 TYR B C 1
ATOM 5657 O O . TYR B 1 30 ? -12.898 15.109 -20.781 1 21.02 30 TYR B O 1
ATOM 5665 N N . ASP B 1 31 ? -14.172 13.398 -21.656 1 21.81 31 ASP B N 1
ATOM 5666 C CA . ASP B 1 31 ? -14.945 13.625 -22.875 1 21.81 31 ASP B CA 1
ATOM 5667 C C . ASP B 1 31 ? -15.977 14.727 -22.672 1 21.81 31 ASP B C 1
ATOM 5669 O O . ASP B 1 31 ? -16.859 14.609 -21.812 1 21.81 31 ASP B O 1
ATOM 5673 N N . ASP B 1 32 ? -15.648 15.992 -22.875 1 20.95 32 ASP B N 1
ATOM 5674 C CA . ASP B 1 32 ? -16.484 17.172 -23.031 1 20.95 32 ASP B CA 1
ATOM 5675 C C . ASP B 1 32 ? -17.562 16.938 -24.094 1 20.95 32 ASP B C 1
ATOM 5677 O O . ASP B 1 32 ? -17.438 17.406 -25.219 1 20.95 32 ASP B O 1
ATOM 5681 N N . ASP B 1 33 ? -18.203 15.797 -24.25 1 21.45 33 ASP B N 1
ATOM 5682 C CA . ASP B 1 33 ? -19.094 15.672 -25.391 1 21.45 33 ASP B CA 1
ATOM 5683 C C . ASP B 1 33 ? -20.266 16.641 -25.297 1 21.45 33 ASP B C 1
ATOM 5685 O O . ASP B 1 33 ? -21.25 16.516 -26.031 1 21.45 33 ASP B O 1
ATOM 5689 N N . ASP B 1 34 ? -20.516 17.469 -24.312 1 19.08 34 ASP B N 1
ATOM 5690 C CA . ASP B 1 34 ? -21.922 17.828 -24.375 1 19.08 34 ASP B CA 1
ATOM 5691 C C . ASP B 1 34 ? -22.281 18.406 -25.734 1 19.08 34 ASP B C 1
ATOM 5693 O O . ASP B 1 34 ? -21.406 18.766 -26.516 1 19.08 34 ASP B O 1
ATOM 5697 N N . ASP B 1 35 ? -23.297 19.531 -25.844 1 19.44 35 ASP B N 1
ATOM 5698 C CA . ASP B 1 35 ? -24.516 19.984 -26.531 1 19.44 35 ASP B CA 1
ATOM 5699 C C . ASP B 1 35 ? -24.172 20.688 -27.844 1 19.44 35 ASP B C 1
ATOM 5701 O O . ASP B 1 35 ? -23.25 21.5 -27.891 1 19.44 35 ASP B O 1
ATOM 5705 N N . ASP B 1 36 ? -24.766 20.281 -29.094 1 20.55 36 ASP B N 1
ATOM 5706 C CA . ASP B 1 36 ? -24.906 20.359 -30.547 1 20.55 36 ASP B CA 1
ATOM 5707 C C . ASP B 1 36 ? -25.234 21.797 -30.984 1 20.55 36 ASP B C 1
ATOM 5709 O O . ASP B 1 36 ? -24.875 22.203 -32.094 1 20.55 36 ASP B O 1
ATOM 5713 N N . ASP B 1 37 ? -26.312 22.438 -30.422 1 20.09 37 ASP B N 1
ATOM 5714 C CA . ASP B 1 37 ? -27.297 22.922 -31.375 1 20.09 37 ASP B CA 1
ATOM 5715 C C . ASP B 1 37 ? -26.75 24.109 -32.156 1 20.09 37 ASP B C 1
ATOM 5717 O O . ASP B 1 37 ? -27.156 24.328 -33.312 1 20.09 37 ASP B O 1
ATOM 5721 N N . PHE B 1 38 ? -26.344 25.141 -31.516 1 19.5 38 PHE B N 1
ATOM 5722 C CA . PHE B 1 38 ? -26.859 26.391 -32.062 1 19.5 38 PHE B CA 1
ATOM 5723 C C . PHE B 1 38 ? -26.094 26.797 -33.312 1 19.5 38 PHE B C 1
ATOM 5725 O O . PHE B 1 38 ? -26.281 27.891 -33.844 1 19.5 38 PHE B O 1
ATOM 5732 N N . ILE B 1 39 ? -24.891 26.172 -33.594 1 19.98 39 ILE B N 1
ATOM 5733 C CA . ILE B 1 39 ? -24.094 27.047 -34.469 1 19.98 39 ILE B CA 1
ATOM 5734 C C . ILE B 1 39 ? -24.672 27.047 -35.875 1 19.98 39 ILE B C 1
ATOM 5736 O O . ILE B 1 39 ? -24.875 25.984 -36.469 1 19.98 39 ILE B O 1
ATOM 5740 N N . ASP B 1 40 ? -25.359 28.125 -36.281 1 20.34 40 ASP B N 1
ATOM 5741 C CA . ASP B 1 40 ? -25.875 28.531 -37.594 1 20.34 40 ASP B CA 1
ATOM 5742 C C . ASP B 1 40 ? -24.844 28.281 -38.688 1 20.34 40 ASP B C 1
ATOM 5744 O O . ASP B 1 40 ? -23.625 28.328 -38.406 1 20.34 40 ASP B O 1
ATOM 5748 N N . GLU B 1 41 ? -25.234 27.734 -39.844 1 22.11 41 GLU B N 1
ATOM 5749 C CA . GLU B 1 41 ? -24.75 27.109 -41.094 1 22.11 41 GLU B CA 1
ATOM 5750 C C . GLU B 1 41 ? -23.875 28.062 -41.906 1 22.11 41 GLU B C 1
ATOM 5752 O O . GLU B 1 41 ? -23.547 27.797 -43.031 1 22.11 41 GLU B O 1
ATOM 5757 N N . THR B 1 42 ? -23.5 29.281 -41.438 1 21.53 42 THR B N 1
ATOM 5758 C CA . THR B 1 42 ? -23.094 30.109 -42.562 1 21.53 42 THR B CA 1
ATOM 5759 C C . THR B 1 42 ? -21.953 29.453 -43.344 1 21.53 42 THR B C 1
ATOM 5761 O O . THR B 1 42 ? -21.094 28.781 -42.781 1 21.53 42 THR B O 1
ATOM 5764 N N . GLU B 1 43 ? -22.047 29.172 -44.688 1 22.77 43 GLU B N 1
ATOM 5765 C CA . GLU B 1 43 ? -21.438 28.5 -45.844 1 22.77 43 GLU B CA 1
ATOM 5766 C C . GLU B 1 43 ? -19.984 28.922 -46 1 22.77 43 GLU B C 1
ATOM 5768 O O . GLU B 1 43 ? -19.344 28.578 -47 1 22.77 43 GLU B O 1
ATOM 5773 N N . SER B 1 44 ? -19.359 29.609 -45 1 20.95 44 SER B N 1
ATOM 5774 C CA . SER B 1 44 ? -18.203 30.281 -45.562 1 20.95 44 SER B CA 1
ATOM 5775 C C . SER B 1 44 ? -17.188 29.281 -46.125 1 20.95 44 SER B C 1
ATOM 5777 O O . SER B 1 44 ? -17.016 28.203 -45.562 1 20.95 44 SER B O 1
ATOM 5779 N N . GLU B 1 45 ? -16.875 29.297 -47.438 1 24.33 45 GLU B N 1
ATOM 5780 C CA . GLU B 1 45 ? -15.992 28.578 -48.375 1 24.33 45 GLU B CA 1
ATOM 5781 C C . GLU B 1 45 ? -14.609 28.344 -47.75 1 24.33 45 GLU B C 1
ATOM 5783 O O . GLU B 1 45 ? -13.867 29.297 -47.5 1 24.33 45 GLU B O 1
ATOM 5788 N N . GLY B 1 46 ? -14.57 27.484 -46.688 1 21.89 46 GLY B N 1
ATOM 5789 C CA . GLY B 1 46 ? -13.438 27.266 -45.812 1 21.89 46 GLY B CA 1
ATOM 5790 C C . GLY B 1 46 ? -12.25 26.625 -46.5 1 21.89 46 GLY B C 1
ATOM 5791 O O . GLY B 1 46 ? -12.297 25.453 -46.875 1 21.89 46 GLY B O 1
ATOM 5792 N N . HIS B 1 47 ? -11.656 27.406 -47.562 1 25.19 47 HIS B N 1
ATOM 5793 C CA . HIS B 1 47 ? -10.477 26.906 -48.25 1 25.19 47 HIS B CA 1
ATOM 5794 C C . HIS B 1 47 ? -9.492 26.281 -47.281 1 25.19 47 HIS B C 1
ATOM 5796 O O . HIS B 1 47 ? -9.172 26.875 -46.25 1 25.19 47 HIS B O 1
ATOM 5802 N N . GLU B 1 48 ? -9.508 25 -47.344 1 26 48 GLU B N 1
ATOM 5803 C CA . GLU B 1 48 ? -8.727 24.031 -46.594 1 26 48 GLU B CA 1
ATOM 5804 C C . GLU B 1 48 ? -7.23 24.297 -46.719 1 26 48 GLU B C 1
ATOM 5806 O O . GLU B 1 48 ? -6.648 24.078 -47.781 1 26 48 GLU B O 1
ATOM 5811 N N . MET B 1 49 ? -6.824 25.547 -46.344 1 25.59 49 MET B N 1
ATOM 5812 C CA . MET B 1 49 ? -5.383 25.766 -46.438 1 25.59 49 MET B CA 1
ATOM 5813 C C . MET B 1 49 ? -4.613 24.609 -45.812 1 25.59 49 MET B C 1
ATOM 5815 O O . MET B 1 49 ? -4.82 24.266 -44.625 1 25.59 49 MET B O 1
ATOM 5819 N N . GLU B 1 50 ? -4.359 23.625 -46.688 1 26.05 50 GLU B N 1
ATOM 5820 C CA . GLU B 1 50 ? -3.434 22.516 -46.438 1 26.05 50 GLU B CA 1
ATOM 5821 C C . GLU B 1 50 ? -2.148 23.016 -45.781 1 26.05 50 GLU B C 1
ATOM 5823 O O . GLU B 1 50 ? -1.26 23.531 -46.469 1 26.05 50 GLU B O 1
ATOM 5828 N N . VAL B 1 51 ? -2.348 23.781 -44.812 1 27.14 51 VAL B N 1
ATOM 5829 C CA . VAL B 1 51 ? -1.159 24.312 -44.156 1 27.14 51 VAL B CA 1
ATOM 5830 C C . VAL B 1 51 ? -0.233 23.156 -43.75 1 27.14 51 VAL B C 1
ATOM 5832 O O . VAL B 1 51 ? -0.647 22.219 -43.062 1 27.14 51 VAL B O 1
ATOM 5835 N N . ASP B 1 52 ? 0.652 22.875 -44.688 1 25.45 52 ASP B N 1
ATOM 5836 C CA . ASP B 1 52 ? 1.722 21.891 -44.594 1 25.45 52 ASP B CA 1
ATOM 5837 C C . ASP B 1 52 ? 2.32 21.844 -43.188 1 25.45 52 ASP B C 1
ATOM 5839 O O . ASP B 1 52 ? 2.787 22.875 -42.688 1 25.45 52 ASP B O 1
ATOM 5843 N N . GLU B 1 53 ? 1.96 20.875 -42.594 1 28.84 53 GLU B N 1
ATOM 5844 C CA . GLU B 1 53 ? 2.195 20.562 -41.188 1 28.84 53 GLU B CA 1
ATOM 5845 C C . GLU B 1 53 ? 3.672 20.703 -40.844 1 28.84 53 GLU B C 1
ATOM 5847 O O . GLU B 1 53 ? 4.012 21.016 -39.688 1 28.84 53 GLU B O 1
ATOM 5852 N N . GLN B 1 54 ? 4.496 20.453 -41.938 1 28.73 54 GLN B N 1
ATOM 5853 C CA . GLN B 1 54 ? 5.949 20.469 -41.781 1 28.73 54 GLN B CA 1
ATOM 5854 C C . GLN B 1 54 ? 6.461 21.891 -41.594 1 28.73 54 GLN B C 1
ATOM 5856 O O . GLN B 1 54 ? 7.371 22.125 -40.781 1 28.73 54 GLN B O 1
ATOM 5861 N N . VAL B 1 55 ? 6.027 22.75 -42.562 1 28.08 55 VAL B N 1
ATOM 5862 C CA . VAL B 1 55 ? 6.484 24.125 -42.594 1 28.08 55 VAL B CA 1
ATOM 5863 C C . VAL B 1 55 ? 6.129 24.844 -41.281 1 28.08 55 VAL B C 1
ATOM 5865 O O . VAL B 1 55 ? 6.922 25.625 -40.781 1 28.08 55 VAL B O 1
ATOM 5868 N N . LEU B 1 56 ? 5.062 24.25 -40.812 1 29.11 56 LEU B N 1
ATOM 5869 C CA . LEU B 1 56 ? 4.609 24.922 -39.594 1 29.11 56 LEU B CA 1
ATOM 5870 C C . LEU B 1 56 ? 5.531 24.609 -38.406 1 29.11 56 LEU B C 1
ATOM 5872 O O . LEU B 1 56 ? 5.828 25.484 -37.594 1 29.11 56 LEU B O 1
ATOM 5876 N N . PHE B 1 57 ? 6.074 23.391 -38.531 1 29.34 57 PHE B N 1
ATOM 5877 C CA . PHE B 1 57 ? 6.945 22.969 -37.438 1 29.34 57 PHE B CA 1
ATOM 5878 C C . PHE B 1 57 ? 8.297 23.672 -37.5 1 29.34 57 PHE B C 1
ATOM 5880 O O . PHE B 1 57 ? 8.852 24.078 -36.5 1 29.34 57 PHE B O 1
ATOM 5887 N N . GLU B 1 58 ? 8.906 23.672 -38.75 1 28.95 58 GLU B N 1
ATOM 5888 C CA . GLU B 1 58 ? 10.188 24.328 -38.969 1 28.95 58 GLU B CA 1
ATOM 5889 C C . GLU B 1 58 ? 10.109 25.812 -38.625 1 28.95 58 GLU B C 1
ATOM 5891 O O . GLU B 1 58 ? 11.039 26.375 -38.031 1 28.95 58 GLU B O 1
ATOM 5896 N N . ASP B 1 59 ? 9.07 26.438 -39.156 1 28.45 59 ASP B N 1
ATOM 5897 C CA . ASP B 1 59 ? 8.891 27.875 -38.906 1 28.45 59 ASP B CA 1
ATOM 5898 C C . ASP B 1 59 ? 8.633 28.172 -37.438 1 28.45 59 ASP B C 1
ATOM 5900 O O . ASP B 1 59 ? 9.031 29.219 -36.938 1 28.45 59 ASP B O 1
ATOM 5904 N N . ILE B 1 60 ? 7.965 27.25 -36.844 1 31.45 60 ILE B N 1
ATOM 5905 C CA . ILE B 1 60 ? 7.75 27.406 -35.406 1 31.45 60 ILE B CA 1
ATOM 5906 C C . ILE B 1 60 ? 9.07 27.234 -34.688 1 31.45 60 ILE B C 1
ATOM 5908 O O . ILE B 1 60 ? 9.344 27.938 -33.688 1 31.45 60 ILE B O 1
ATOM 5912 N N . ILE B 1 61 ? 9.906 26.266 -35.156 1 31.11 61 ILE B N 1
ATOM 5913 C CA . ILE B 1 61 ? 11.211 25.969 -34.562 1 31.11 61 ILE B CA 1
ATOM 5914 C C . ILE B 1 61 ? 12.211 27.047 -34.969 1 31.11 61 ILE B C 1
ATOM 5916 O O . ILE B 1 61 ? 13.023 27.484 -34.156 1 31.11 61 ILE B O 1
ATOM 5920 N N . ASN B 1 62 ? 12.445 27.203 -36.281 1 27.5 62 ASN B N 1
ATOM 5921 C CA . ASN B 1 62 ? 13.43 28.172 -36.75 1 27.5 62 ASN B CA 1
ATOM 5922 C C . ASN B 1 62 ? 13.008 29.594 -36.438 1 27.5 62 ASN B C 1
ATOM 5924 O O . ASN B 1 62 ? 13.836 30.516 -36.438 1 27.5 62 ASN B O 1
ATOM 5928 N N . GLN B 1 63 ? 11.898 29.984 -37.156 1 25.95 63 GLN B N 1
ATOM 5929 C CA . GLN B 1 63 ? 11.57 31.391 -36.906 1 25.95 63 GLN B CA 1
ATOM 5930 C C . GLN B 1 63 ? 10.789 31.562 -35.625 1 25.95 63 GLN B C 1
ATOM 5932 O O . GLN B 1 63 ? 9.555 31.672 -35.656 1 25.95 63 GLN B O 1
ATOM 5937 N N . PRO B 1 64 ? 11.195 30.766 -34.781 1 29.89 64 PRO B N 1
ATOM 5938 C CA . PRO B 1 64 ? 10.562 30.578 -33.469 1 29.89 64 PRO B CA 1
ATOM 5939 C C . PRO B 1 64 ? 10.133 31.891 -32.844 1 29.89 64 PRO B C 1
ATOM 5941 O O . PRO B 1 64 ? 9.539 31.891 -31.75 1 29.89 64 PRO B O 1
ATOM 5944 N N . HIS B 1 65 ? 10.789 32.906 -33.344 1 29.7 65 HIS B N 1
ATOM 5945 C CA . HIS B 1 65 ? 10.805 34.312 -32.938 1 29.7 65 HIS B CA 1
ATOM 5946 C C . HIS B 1 65 ? 9.492 35 -33.281 1 29.7 65 HIS B C 1
ATOM 5948 O O . HIS B 1 65 ? 9.367 36.219 -33.125 1 29.7 65 HIS B O 1
ATOM 5954 N N . SER B 1 66 ? 8.758 34.469 -34.188 1 28.58 66 SER B N 1
ATOM 5955 C CA . SER B 1 66 ? 7.797 35.406 -34.781 1 28.58 66 SER B CA 1
ATOM 5956 C C . SER B 1 66 ? 6.812 35.938 -33.75 1 28.58 66 SER B C 1
ATOM 5958 O O . SER B 1 66 ? 6.535 37.125 -33.719 1 28.58 66 SER B O 1
ATOM 5960 N N . LEU B 1 67 ? 6.258 35.031 -33.062 1 29.16 67 LEU B N 1
ATOM 5961 C CA . LEU B 1 67 ? 5.316 35.688 -32.156 1 29.16 67 LEU B CA 1
ATOM 5962 C C . LEU B 1 67 ? 6.051 36.5 -31.109 1 29.16 67 LEU B C 1
ATOM 5964 O O . LEU B 1 67 ? 5.574 37.562 -30.703 1 29.16 67 LEU B O 1
ATOM 5968 N N . TYR B 1 68 ? 7.328 36.188 -30.797 1 28.66 68 TYR B N 1
ATOM 5969 C CA . TYR B 1 68 ? 8.297 37 -30.094 1 28.66 68 TYR B CA 1
ATOM 5970 C C . TYR B 1 68 ? 8.734 38.188 -30.953 1 28.66 68 TYR B C 1
ATOM 5972 O O . TYR B 1 68 ? 8.75 39.344 -30.484 1 28.66 68 TYR B O 1
ATOM 5980 N N . ARG B 1 69 ? 9.039 38.125 -32.156 1 32.06 69 ARG B N 1
ATOM 5981 C CA . ARG B 1 69 ? 9.352 39.188 -33.125 1 32.06 69 ARG B CA 1
ATOM 5982 C C . ARG B 1 69 ? 8.102 39.969 -33.5 1 32.06 69 ARG B C 1
ATOM 5984 O O . ARG B 1 69 ? 8.148 41.188 -33.656 1 32.06 69 ARG B O 1
ATOM 5991 N N . LEU B 1 70 ? 6.977 39.312 -33.656 1 32.22 70 LEU B N 1
ATOM 5992 C CA . LEU B 1 70 ? 5.773 40.094 -33.844 1 32.22 70 LEU B CA 1
ATOM 5993 C C . LEU B 1 70 ? 5.453 40.938 -32.594 1 32.22 70 LEU B C 1
ATOM 5995 O O . LEU B 1 70 ? 5.133 42.125 -32.688 1 32.22 70 LEU B O 1
ATOM 5999 N N . ALA B 1 71 ? 5.621 40.344 -31.391 1 31.69 71 ALA B N 1
ATOM 6000 C CA . ALA B 1 71 ? 5.492 41.125 -30.172 1 31.69 71 ALA B CA 1
ATOM 6001 C C . ALA B 1 71 ? 6.637 42.125 -30.047 1 31.69 71 ALA B C 1
ATOM 6003 O O . ALA B 1 71 ? 6.414 43.281 -29.734 1 31.69 71 ALA B O 1
ATOM 6004 N N . ILE B 1 72 ? 7.816 41.75 -30.406 1 34.19 72 ILE B N 1
ATOM 6005 C CA . ILE B 1 72 ? 8.961 42.656 -30.484 1 34.19 72 ILE B CA 1
ATOM 6006 C C . ILE B 1 72 ? 8.852 43.5 -31.75 1 34.19 72 ILE B C 1
ATOM 6008 O O . ILE B 1 72 ? 9.109 44.719 -31.719 1 34.19 72 ILE B O 1
ATOM 6012 N N . ARG B 1 73 ? 8.625 43.031 -32.969 1 33.84 73 ARG B N 1
ATOM 6013 C CA . ARG B 1 73 ? 8.469 43.844 -34.188 1 33.84 73 ARG B CA 1
ATOM 6014 C C . ARG B 1 73 ? 7.348 44.875 -34.031 1 33.84 73 ARG B C 1
ATOM 6016 O O . ARG B 1 73 ? 7.508 46.031 -34.406 1 33.84 73 ARG B O 1
ATOM 6023 N N . LYS B 1 74 ? 6.18 44.438 -33.625 1 32.72 74 LYS B N 1
ATOM 6024 C CA . LYS B 1 74 ? 5.191 45.469 -33.281 1 32.72 74 LYS B CA 1
ATOM 6025 C C . LYS B 1 74 ? 5.703 46.406 -32.219 1 32.72 74 LYS B C 1
ATOM 6027 O O . LYS B 1 74 ? 5.414 47.594 -32.219 1 32.72 74 LYS B O 1
ATOM 6032 N N . TYR B 1 75 ? 6.5 45.938 -31.312 1 31.81 75 TYR B N 1
ATOM 6033 C CA . TYR B 1 75 ? 7.219 46.75 -30.359 1 31.81 75 TYR B CA 1
ATOM 6034 C C . TYR B 1 75 ? 8.305 47.562 -31.031 1 31.81 75 TYR B C 1
ATOM 6036 O O . TYR B 1 75 ? 8.453 48.781 -30.781 1 31.81 75 TYR B O 1
ATOM 6044 N N . ASN B 1 76 ? 9.133 47.031 -31.781 1 31.56 76 ASN B N 1
ATOM 6045 C CA . ASN B 1 76 ? 10.242 47.75 -32.406 1 31.56 76 ASN B CA 1
ATOM 6046 C C . ASN B 1 76 ? 9.781 48.531 -33.625 1 31.56 76 ASN B C 1
ATOM 6048 O O . ASN B 1 76 ? 10.539 49.344 -34.156 1 31.56 76 ASN B O 1
ATOM 6052 N N . GLU B 1 77 ? 9.016 48.094 -34.5 1 32.97 77 GLU B N 1
ATOM 6053 C CA . GLU B 1 77 ? 8.75 49.062 -35.594 1 32.97 77 GLU B CA 1
ATOM 6054 C C . GLU B 1 77 ? 8.391 50.438 -35.031 1 32.97 77 GLU B C 1
ATOM 6056 O O . GLU B 1 77 ? 8.875 51.469 -35.5 1 32.97 77 GLU B O 1
ATOM 6061 N N . ASN B 1 78 ? 7.164 50.844 -34.875 1 27.11 78 ASN B N 1
ATOM 6062 C CA . ASN B 1 78 ? 7.012 52.25 -34.625 1 27.11 78 ASN B CA 1
ATOM 6063 C C . ASN B 1 78 ? 7.5 52.656 -33.25 1 27.11 78 ASN B C 1
ATOM 6065 O O . ASN B 1 78 ? 7.121 52.031 -32.25 1 27.11 78 ASN B O 1
ATOM 6069 N N . ASP B 1 79 ? 8.68 53.219 -33.031 1 32.44 79 ASP B N 1
ATOM 6070 C CA . ASP B 1 79 ? 9.312 53.969 -31.969 1 32.44 79 ASP B CA 1
ATOM 6071 C C . ASP B 1 79 ? 8.266 54.594 -31.031 1 32.44 79 ASP B C 1
ATOM 6073 O O . ASP B 1 79 ? 8.43 54.594 -29.812 1 32.44 79 ASP B O 1
ATOM 6077 N N . LEU B 1 80 ? 7.391 55.531 -31.656 1 28.59 80 LEU B N 1
ATOM 6078 C CA . LEU B 1 80 ? 6.305 56.312 -31.062 1 28.59 80 LEU B CA 1
ATOM 6079 C C . LEU B 1 80 ? 5.305 55.406 -30.359 1 28.59 80 LEU B C 1
ATOM 6081 O O . LEU B 1 80 ? 4.785 55.781 -29.297 1 28.59 80 LEU B O 1
ATOM 6085 N N . SER B 1 81 ? 5.078 54.281 -31.016 1 28.44 81 SER B N 1
ATOM 6086 C CA . SER B 1 81 ? 3.914 53.531 -30.531 1 28.44 81 SER B CA 1
ATOM 6087 C C . SER B 1 81 ? 4.266 52.688 -29.328 1 28.44 81 SER B C 1
ATOM 6089 O O . SER B 1 81 ? 3.4 52 -28.766 1 28.44 81 SER B O 1
ATOM 6091 N N . ARG B 1 82 ? 5.453 52.406 -29.016 1 32.09 82 ARG B N 1
ATOM 6092 C CA . ARG B 1 82 ? 5.906 51.812 -27.766 1 32.09 82 ARG B CA 1
ATOM 6093 C C . ARG B 1 82 ? 5.504 52.688 -26.578 1 32.09 82 ARG B C 1
ATOM 6095 O O . ARG B 1 82 ? 4.992 52.156 -25.578 1 32.09 82 ARG B O 1
ATOM 6102 N N . ARG B 1 83 ? 5.984 53.875 -26.594 1 30.47 83 ARG B N 1
ATOM 6103 C CA . ARG B 1 83 ? 5.602 54.938 -25.656 1 30.47 83 ARG B CA 1
ATOM 6104 C C . ARG B 1 83 ? 4.086 55.094 -25.625 1 30.47 83 ARG B C 1
ATOM 6106 O O . ARG B 1 83 ? 3.502 55.312 -24.547 1 30.47 83 ARG B O 1
ATOM 6113 N N . ALA B 1 84 ? 3.469 55.062 -26.875 1 30.41 84 ALA B N 1
ATOM 6114 C CA . ALA B 1 84 ? 2.012 55.188 -26.922 1 30.41 84 ALA B CA 1
ATOM 6115 C C . ALA B 1 84 ? 1.351 53.938 -26.344 1 30.41 84 ALA B C 1
ATOM 6117 O O . ALA B 1 84 ? 0.34 54.031 -25.641 1 30.41 84 ALA B O 1
ATOM 6118 N N . PHE B 1 85 ? 1.896 52.75 -26.547 1 30.61 85 PHE B N 1
ATOM 6119 C CA . PHE B 1 85 ? 1.29 51.562 -25.938 1 30.61 85 PHE B CA 1
ATOM 6120 C C . PHE B 1 85 ? 1.606 51.5 -24.453 1 30.61 85 PHE B C 1
ATOM 6122 O O . PHE B 1 85 ? 0.716 51.25 -23.641 1 30.61 85 PHE B O 1
ATOM 6129 N N . LEU B 1 86 ? 2.76 51.562 -23.984 1 32.44 86 LEU B N 1
ATOM 6130 C CA . LEU B 1 86 ? 3.094 51.688 -22.562 1 32.44 86 LEU B CA 1
ATOM 6131 C C . LEU B 1 86 ? 2.463 52.938 -21.984 1 32.44 86 LEU B C 1
ATOM 6133 O O . LEU B 1 86 ? 2.008 52.938 -20.828 1 32.44 86 LEU B O 1
ATOM 6137 N N . ASN B 1 87 ? 2.586 54.094 -22.547 1 30.05 87 ASN B N 1
ATOM 6138 C CA . ASN B 1 87 ? 1.819 55.281 -22.203 1 30.05 87 ASN B CA 1
ATOM 6139 C C . ASN B 1 87 ? 0.318 55.031 -22.328 1 30.05 87 ASN B C 1
ATOM 6141 O O . ASN B 1 87 ? -0.468 55.594 -21.562 1 30.05 87 ASN B O 1
ATOM 6145 N N . LYS B 1 88 ? -0.097 54.312 -23.453 1 28.05 88 LYS B N 1
ATOM 6146 C CA . LYS B 1 88 ? -1.513 53.938 -23.453 1 28.05 88 LYS B CA 1
ATOM 6147 C C . LYS B 1 88 ? -1.789 52.781 -22.516 1 28.05 88 LYS B C 1
ATOM 6149 O O . LYS B 1 88 ? -2.918 52.594 -22.047 1 28.05 88 LYS B O 1
ATOM 6154 N N . THR B 1 89 ? -0.992 51.688 -22.25 1 30.75 89 THR B N 1
ATOM 6155 C CA . THR B 1 89 ? -1.257 50.656 -21.266 1 30.75 89 THR B CA 1
ATOM 6156 C C . THR B 1 89 ? -1.033 51.188 -19.844 1 30.75 89 THR B C 1
ATOM 6158 O O . THR B 1 89 ? -1.409 50.531 -18.875 1 30.75 89 THR B O 1
ATOM 6161 N N . HIS B 1 90 ? -0.161 51.875 -19.406 1 29.88 90 HIS B N 1
ATOM 6162 C CA . HIS B 1 90 ? -0.265 52.625 -18.172 1 29.88 90 HIS B CA 1
ATOM 6163 C C . HIS B 1 90 ? -1.698 53.094 -17.906 1 29.88 90 HIS B C 1
ATOM 6165 O O . HIS B 1 90 ? -2.17 53.062 -16.781 1 29.88 90 HIS B O 1
ATOM 6171 N N . SER B 1 91 ? -2.273 53.875 -18.812 1 29.56 91 SER B N 1
ATOM 6172 C CA . SER B 1 91 ? -3.699 54.188 -18.828 1 29.56 91 SER B CA 1
ATOM 6173 C C . SER B 1 91 ? -4.512 53.031 -19.406 1 29.56 91 SER B C 1
ATOM 6175 O O . SER B 1 91 ? -5.723 53.156 -19.594 1 29.56 91 SER B O 1
ATOM 6177 N N . LEU B 1 92 ? -4.059 52.062 -20.188 1 30.89 92 LEU B N 1
ATOM 6178 C CA . LEU B 1 92 ? -4.863 51.125 -20.969 1 30.89 92 LEU B CA 1
ATOM 6179 C C . LEU B 1 92 ? -5.328 49.969 -20.109 1 30.89 92 LEU B C 1
ATOM 6181 O O . LEU B 1 92 ? -4.504 49.219 -19.562 1 30.89 92 LEU B O 1
ATOM 6185 N N . ARG B 1 93 ? -6.266 49.875 -19.453 1 35.03 93 ARG B N 1
ATOM 6186 C CA . ARG B 1 93 ? -7.219 48.875 -19.031 1 35.03 93 ARG B CA 1
ATOM 6187 C C . ARG B 1 93 ? -7.223 47.688 -20 1 35.03 93 ARG B C 1
ATOM 6189 O O . ARG B 1 93 ? -7.754 47.781 -21.109 1 35.03 93 ARG B O 1
ATOM 6196 N N . LEU B 1 94 ? -6.094 46.844 -20.203 1 37.44 94 LEU B N 1
ATOM 6197 C CA . LEU B 1 94 ? -6.285 45.656 -21.016 1 37.44 94 LEU B CA 1
ATOM 6198 C C . LEU B 1 94 ? -7.676 45.062 -20.781 1 37.44 94 LEU B C 1
ATOM 6200 O O . LEU B 1 94 ? -8.086 44.844 -19.641 1 37.44 94 LEU B O 1
ATOM 6204 N N . PRO B 1 95 ? -8.398 45 -21.734 1 41.19 95 PRO B N 1
ATOM 6205 C CA . PRO B 1 95 ? -9.727 44.406 -21.531 1 41.19 95 PRO B CA 1
ATOM 6206 C C . PRO B 1 95 ? -9.672 42.969 -21.016 1 41.19 95 PRO B C 1
ATOM 6208 O O . PRO B 1 95 ? -8.695 42.25 -21.266 1 41.19 95 PRO B O 1
ATOM 6211 N N . THR B 1 96 ? -10.344 42.688 -20 1 47.72 96 THR B N 1
ATOM 6212 C CA . THR B 1 96 ? -10.555 41.375 -19.391 1 47.72 96 THR B CA 1
ATOM 6213 C C . THR B 1 96 ? -10.43 40.25 -20.422 1 47.72 96 THR B C 1
ATOM 6215 O O . THR B 1 96 ? -9.883 39.188 -20.141 1 47.72 96 THR B O 1
ATOM 6218 N N . LYS B 1 97 ? -10.789 40.688 -21.703 1 49.41 97 LYS B N 1
ATOM 6219 C CA . LYS B 1 97 ? -10.789 39.688 -22.75 1 49.41 97 LYS B CA 1
ATOM 6220 C C . LYS B 1 97 ? -9.367 39.312 -23.188 1 49.41 97 LYS B C 1
ATOM 6222 O O . LYS B 1 97 ? -9.062 38.156 -23.422 1 49.41 97 LYS B O 1
ATOM 6227 N N . ALA B 1 98 ? -8.516 40.281 -23.125 1 49.16 98 ALA B N 1
ATOM 6228 C CA . ALA B 1 98 ? -7.152 40.031 -23.594 1 49.16 98 ALA B CA 1
ATOM 6229 C C . ALA B 1 98 ? -6.383 39.188 -22.594 1 49.16 98 ALA B C 1
ATOM 6231 O O . ALA B 1 98 ? -5.633 38.281 -23 1 49.16 98 ALA B O 1
ATOM 6232 N N . ILE B 1 99 ? -6.66 39.344 -21.422 1 53.53 99 ILE B N 1
ATOM 6233 C CA . ILE B 1 99 ? -6.02 38.562 -20.375 1 53.53 99 ILE B CA 1
ATOM 6234 C C . ILE B 1 99 ? -6.469 37.094 -20.484 1 53.53 99 ILE B C 1
ATOM 6236 O O . ILE B 1 99 ? -5.656 36.188 -20.359 1 53.53 99 ILE B O 1
ATOM 6240 N N . GLY B 1 100 ? -7.703 37 -20.766 1 53.28 100 GLY B N 1
ATOM 6241 C CA . GLY B 1 100 ? -8.219 35.656 -20.969 1 53.28 100 GLY B CA 1
ATOM 6242 C C . GLY B 1 100 ? -7.531 34.906 -22.094 1 53.28 100 GLY B C 1
ATOM 6243 O O . GLY B 1 100 ? -7.18 33.75 -21.953 1 53.28 100 GLY B O 1
ATOM 6244 N N . ASP B 1 101 ? -7.305 35.688 -23.094 1 55.97 101 ASP B N 1
ATOM 6245 C CA . ASP B 1 101 ? -6.664 35.062 -24.266 1 55.97 101 ASP B CA 1
ATOM 6246 C C . ASP B 1 101 ? -5.227 34.656 -23.953 1 55.97 101 ASP B C 1
ATOM 6248 O O . ASP B 1 101 ? -4.77 33.594 -24.375 1 55.97 101 ASP B O 1
ATOM 6252 N N . ILE B 1 102 ? -4.586 35.5 -23.188 1 54.31 102 ILE B N 1
ATOM 6253 C CA . ILE B 1 102 ? -3.201 35.219 -22.828 1 54.31 102 ILE B CA 1
ATOM 6254 C C . ILE B 1 102 ? -3.137 33.938 -21.969 1 54.31 102 ILE B C 1
ATOM 6256 O O . ILE B 1 102 ? -2.271 33.094 -22.156 1 54.31 102 ILE B O 1
ATOM 6260 N N . LEU B 1 103 ? -4.059 33.906 -21.156 1 59.41 103 LEU B N 1
ATOM 6261 C CA . LEU B 1 103 ? -4.078 32.75 -20.266 1 59.41 103 LEU B CA 1
ATOM 6262 C C . LEU B 1 103 ? -4.414 31.484 -21.031 1 59.41 103 LEU B C 1
ATOM 6264 O O . LEU B 1 103 ? -3.842 30.422 -20.766 1 59.41 103 LEU B O 1
ATOM 6268 N N . ASP B 1 104 ? -5.309 31.672 -21.922 1 60.56 104 ASP B N 1
ATOM 6269 C CA . ASP B 1 104 ? -5.668 30.5 -22.734 1 60.56 104 ASP B CA 1
ATOM 6270 C C . ASP B 1 104 ? -4.488 30.031 -23.578 1 60.56 104 ASP B C 1
ATOM 6272 O O . ASP B 1 104 ? -4.258 28.828 -23.719 1 60.56 104 ASP B O 1
ATOM 6276 N N . GLU B 1 105 ? -3.795 30.969 -23.984 1 55.41 105 GLU B N 1
ATOM 6277 C CA . GLU B 1 105 ? -2.613 30.641 -24.781 1 55.41 105 GLU B CA 1
ATOM 6278 C C . GLU B 1 105 ? -1.541 29.984 -23.906 1 55.41 105 GLU B C 1
ATOM 6280 O O . GLU B 1 105 ? -0.863 29.047 -24.344 1 55.41 105 GLU B O 1
ATOM 6285 N N . ALA B 1 106 ? -1.377 30.516 -22.766 1 58.5 106 ALA B N 1
ATOM 6286 C CA . ALA B 1 106 ? -0.418 29.938 -21.828 1 58.5 106 ALA B CA 1
ATOM 6287 C C . ALA B 1 106 ? -0.781 28.484 -21.5 1 58.5 106 ALA B C 1
ATOM 6289 O O . ALA B 1 106 ? 0.087 27.609 -21.484 1 58.5 106 ALA B O 1
ATOM 6290 N N . ARG B 1 107 ? -2.018 28.281 -21.359 1 63.19 107 ARG B N 1
ATOM 6291 C CA . ARG B 1 107 ? -2.496 26.922 -21.062 1 63.19 107 ARG B CA 1
ATOM 6292 C C . ARG B 1 107 ? -2.252 25.984 -22.234 1 63.19 107 ARG B C 1
ATOM 6294 O O . ARG B 1 107 ? -1.864 24.828 -22.047 1 63.19 107 ARG B O 1
ATOM 6301 N N . ALA B 1 108 ? -2.537 26.516 -23.344 1 60.09 108 ALA B N 1
ATOM 6302 C CA . ALA B 1 108 ? -2.316 25.719 -24.547 1 60.09 108 ALA B CA 1
ATOM 6303 C C . ALA B 1 108 ? -0.838 25.375 -24.719 1 60.09 108 ALA B C 1
ATOM 6305 O O . ALA B 1 108 ? -0.497 24.25 -25.094 1 60.09 108 ALA B O 1
ATOM 6306 N N . SER B 1 109 ? -0.034 26.359 -24.453 1 55.53 109 SER B N 1
ATOM 6307 C CA . SER B 1 109 ? 1.404 26.125 -24.547 1 55.53 109 SER B CA 1
ATOM 6308 C C . SER B 1 109 ? 1.864 25.078 -23.531 1 55.53 109 SER B C 1
ATOM 6310 O O . SER B 1 109 ? 2.711 24.25 -23.859 1 55.53 109 SER B O 1
ATOM 6312 N N . CYS B 1 110 ? 1.328 25.188 -22.406 1 60.19 110 CYS B N 1
ATOM 6313 C CA . CYS B 1 110 ? 1.67 24.219 -21.375 1 60.19 110 CYS B CA 1
ATOM 6314 C C . CYS B 1 110 ? 1.264 22.812 -21.797 1 60.19 110 CYS B C 1
ATOM 6316 O O . CYS B 1 110 ? 2.006 21.859 -21.578 1 60.19 110 CYS B O 1
ATOM 6318 N N . LYS B 1 111 ? 0.109 22.766 -22.297 1 63.81 111 LYS B N 1
ATOM 6319 C CA . LYS B 1 111 ? -0.377 21.469 -22.766 1 63.81 111 LYS B CA 1
ATOM 6320 C C . LYS B 1 111 ? 0.549 20.906 -23.844 1 63.81 111 LYS B C 1
ATOM 6322 O O . LYS B 1 111 ? 0.85 19.703 -23.828 1 63.81 111 LYS B O 1
ATOM 6327 N N . LEU B 1 112 ? 0.933 21.734 -24.703 1 55.62 112 LEU B N 1
ATOM 6328 C CA . LEU B 1 112 ? 1.821 21.312 -25.781 1 55.62 112 LEU B CA 1
ATOM 6329 C C . LEU B 1 112 ? 3.166 20.859 -25.219 1 55.62 112 LEU B C 1
ATOM 6331 O O . LEU B 1 112 ? 3.723 19.859 -25.688 1 55.62 112 LEU B O 1
ATOM 6335 N N . LEU B 1 113 ? 3.631 21.547 -24.312 1 59.22 113 LEU B N 1
ATOM 6336 C CA . LEU B 1 113 ? 4.91 21.203 -23.703 1 59.22 113 LEU B CA 1
ATOM 6337 C C . LEU B 1 113 ? 4.82 19.859 -23 1 59.22 113 LEU B C 1
ATOM 6339 O O . LEU B 1 113 ? 5.758 19.062 -23.047 1 59.22 113 LEU B O 1
ATOM 6343 N N . ARG B 1 114 ? 3.766 19.688 -22.344 1 62.97 114 ARG B N 1
ATOM 6344 C CA . ARG B 1 114 ? 3.568 18.438 -21.609 1 62.97 114 ARG B CA 1
ATOM 6345 C C . ARG B 1 114 ? 3.553 17.234 -22.547 1 62.97 114 ARG B C 1
ATOM 6347 O O . ARG B 1 114 ? 4.07 16.172 -22.203 1 62.97 114 ARG B O 1
ATOM 6354 N N . GLU B 1 115 ? 2.955 17.406 -23.609 1 59.56 115 GLU B N 1
ATOM 6355 C CA . GLU B 1 115 ? 2.846 16.312 -24.578 1 59.56 115 GLU B CA 1
ATOM 6356 C C . GLU B 1 115 ? 4.207 15.977 -25.172 1 59.56 115 GLU B C 1
ATOM 6358 O O . GLU B 1 115 ? 4.414 14.859 -25.656 1 59.56 115 GLU B O 1
ATOM 6363 N N . HIS B 1 116 ? 5.137 16.953 -25.125 1 50.78 116 HIS B N 1
ATOM 6364 C CA . HIS B 1 116 ? 6.41 16.719 -25.797 1 50.78 116 HIS B CA 1
ATOM 6365 C C . HIS B 1 116 ? 7.57 16.781 -24.797 1 50.78 116 HIS B C 1
ATOM 6367 O O . HIS B 1 116 ? 8.695 17.141 -25.172 1 50.78 116 HIS B O 1
ATOM 6373 N N . VAL B 1 117 ? 7.277 16.688 -23.625 1 55.56 117 VAL B N 1
ATOM 6374 C CA . VAL B 1 117 ? 8.227 16.891 -22.531 1 55.56 117 VAL B CA 1
ATOM 6375 C C . VAL B 1 117 ? 9.383 15.914 -22.672 1 55.56 117 VAL B C 1
ATOM 6377 O O . VAL B 1 117 ? 10.5 16.188 -22.234 1 55.56 117 VAL B O 1
ATOM 6380 N N . ALA B 1 118 ? 9.219 14.766 -23.297 1 50.5 118 ALA B N 1
ATOM 6381 C CA . ALA B 1 118 ? 10.25 13.734 -23.406 1 50.5 118 ALA B CA 1
ATOM 6382 C C . ALA B 1 118 ? 11.281 14.117 -24.469 1 50.5 118 ALA B C 1
ATOM 6384 O O . ALA B 1 118 ? 12.359 13.523 -24.531 1 50.5 118 ALA B O 1
ATOM 6385 N N . LEU B 1 119 ? 11.078 15.039 -25.312 1 47.06 119 LEU B N 1
ATOM 6386 C CA . LEU B 1 119 ? 12 15.352 -26.391 1 47.06 119 LEU B CA 1
ATOM 6387 C C . LEU B 1 119 ? 13.102 16.297 -25.906 1 47.06 119 LEU B C 1
ATOM 6389 O O . LEU B 1 119 ? 12.828 17.281 -25.234 1 47.06 119 LEU B O 1
ATOM 6393 N N . PRO B 1 120 ? 14.352 15.93 -26 1 44.62 120 PRO B N 1
ATOM 6394 C CA . PRO B 1 120 ? 15.492 16.703 -25.484 1 44.62 120 PRO B CA 1
ATOM 6395 C C . PRO B 1 120 ? 15.375 18.188 -25.797 1 44.62 120 PRO B C 1
ATOM 6397 O O . PRO B 1 120 ? 15.672 19.031 -24.938 1 44.62 120 PRO B O 1
ATOM 6400 N N . HIS B 1 121 ? 15.125 18.562 -27 1 43.03 121 HIS B N 1
ATOM 6401 C CA . HIS B 1 121 ? 15.07 19.953 -27.406 1 43.03 121 HIS B CA 1
ATOM 6402 C C . HIS B 1 121 ? 13.922 20.688 -26.703 1 43.03 121 HIS B C 1
ATOM 6404 O O . HIS B 1 121 ? 13.945 21.906 -26.578 1 43.03 121 HIS B O 1
ATOM 6410 N N . VAL B 1 122 ? 13.023 19.984 -26.406 1 45.75 122 VAL B N 1
ATOM 6411 C CA . VAL B 1 122 ? 11.844 20.516 -25.734 1 45.75 122 VAL B CA 1
ATOM 6412 C C . VAL B 1 122 ? 12.195 20.875 -24.297 1 45.75 122 VAL B C 1
ATOM 6414 O O . VAL B 1 122 ? 11.672 21.859 -23.75 1 45.75 122 VAL B O 1
ATOM 6417 N N . LYS B 1 123 ? 13.148 20.141 -23.781 1 46.94 123 LYS B N 1
ATOM 6418 C CA . LYS B 1 123 ? 13.617 20.391 -22.422 1 46.94 123 LYS B CA 1
ATOM 6419 C C . LYS B 1 123 ? 14.156 21.812 -22.266 1 46.94 123 LYS B C 1
ATOM 6421 O O . LYS B 1 123 ? 13.812 22.516 -21.312 1 46.94 123 LYS B O 1
ATOM 6426 N N . ASP B 1 124 ? 15.125 22.047 -23.031 1 44.88 124 ASP B N 1
ATOM 6427 C CA . ASP B 1 124 ? 15.773 23.359 -22.984 1 44.88 124 ASP B CA 1
ATOM 6428 C C . ASP B 1 124 ? 14.773 24.469 -23.234 1 44.88 124 ASP B C 1
ATOM 6430 O O . ASP B 1 124 ? 14.797 25.5 -22.562 1 44.88 124 ASP B O 1
ATOM 6434 N N . ASN B 1 125 ? 13.875 24.094 -24.062 1 42.75 125 ASN B N 1
ATOM 6435 C CA . ASN B 1 125 ? 12.914 25.109 -24.484 1 42.75 125 ASN B CA 1
ATOM 6436 C C . ASN B 1 125 ? 11.789 25.266 -23.469 1 42.75 125 ASN B C 1
ATOM 6438 O O . ASN B 1 125 ? 11.305 26.375 -23.234 1 42.75 125 ASN B O 1
ATOM 6442 N N . ALA B 1 126 ? 11.531 24.203 -22.875 1 45.16 126 ALA B N 1
ATOM 6443 C CA . ALA B 1 126 ? 10.461 24.297 -21.891 1 45.16 126 ALA B CA 1
ATOM 6444 C C . ALA B 1 126 ? 10.867 25.172 -20.719 1 45.16 126 ALA B C 1
ATOM 6446 O O . ALA B 1 126 ? 10.07 25.984 -20.234 1 45.16 126 ALA B O 1
ATOM 6447 N N . PHE B 1 127 ? 12.078 25.062 -20.391 1 46.88 127 PHE B N 1
ATOM 6448 C CA . PHE B 1 127 ? 12.586 25.906 -19.312 1 46.88 127 PHE B CA 1
ATOM 6449 C C . PHE B 1 127 ? 12.594 27.375 -19.75 1 46.88 127 PHE B C 1
ATOM 6451 O O . PHE B 1 127 ? 12.195 28.25 -18.969 1 46.88 127 PHE B O 1
ATOM 6458 N N . SER B 1 128 ? 13.062 27.422 -20.922 1 44.84 128 SER B N 1
ATOM 6459 C CA . SER B 1 128 ? 13.148 28.797 -21.438 1 44.84 128 SER B CA 1
ATOM 6460 C C . SER B 1 128 ? 11.766 29.406 -21.578 1 44.84 128 SER B C 1
ATOM 6462 O O . SER B 1 128 ? 11.555 30.578 -21.234 1 44.84 128 SER B O 1
ATOM 6464 N N . VAL B 1 129 ? 10.914 28.578 -21.984 1 44.84 129 VAL B N 1
ATOM 6465 C CA . VAL B 1 129 ? 9.547 29.062 -22.172 1 44.84 129 VAL B CA 1
ATOM 6466 C C . VAL B 1 129 ? 8.891 29.297 -20.812 1 44.84 129 VAL B C 1
ATOM 6468 O O . VAL B 1 129 ? 8.219 30.312 -20.609 1 44.84 129 VAL B O 1
ATOM 6471 N N . PHE B 1 130 ? 9.18 28.438 -19.922 1 47.34 130 PHE B N 1
ATOM 6472 C CA . PHE B 1 130 ? 8.695 28.609 -18.562 1 47.34 130 PHE B CA 1
ATOM 6473 C C . PHE B 1 130 ? 9.219 29.906 -17.969 1 47.34 130 PHE B C 1
ATOM 6475 O O . PHE B 1 130 ? 8.453 30.688 -17.391 1 47.34 130 PHE B O 1
ATOM 6482 N N . THR B 1 131 ? 10.453 29.953 -18.109 1 45.38 131 THR B N 1
ATOM 6483 C CA . THR B 1 131 ? 11.086 31.141 -17.547 1 45.38 131 THR B CA 1
ATOM 6484 C C . THR B 1 131 ? 10.531 32.406 -18.172 1 45.38 131 THR B C 1
ATOM 6486 O O . THR B 1 131 ? 10.281 33.406 -17.484 1 45.38 131 THR B O 1
ATOM 6489 N N . ARG B 1 132 ? 10.281 32.219 -19.375 1 43.56 132 ARG B N 1
ATOM 6490 C CA . ARG B 1 132 ? 9.836 33.406 -20.109 1 43.56 132 ARG B CA 1
ATOM 6491 C C . ARG B 1 132 ? 8.391 33.75 -19.781 1 43.56 132 ARG B C 1
ATOM 6493 O O . ARG B 1 132 ? 8.062 34.906 -19.547 1 43.56 132 ARG B O 1
ATOM 6500 N N . TYR B 1 133 ? 7.613 32.656 -19.844 1 43.19 133 TYR B N 1
ATOM 6501 C CA . TYR B 1 133 ? 6.199 32.906 -19.578 1 43.19 133 TYR B CA 1
ATOM 6502 C C . TYR B 1 133 ? 5.969 33.219 -18.094 1 43.19 133 TYR B C 1
ATOM 6504 O O . TYR B 1 133 ? 5.262 34.156 -17.766 1 43.19 133 TYR B O 1
ATOM 6512 N N . CYS B 1 134 ? 6.406 32.281 -17.422 1 48.28 134 CYS B N 1
ATOM 6513 C CA . CYS B 1 134 ? 6.227 32.531 -15.992 1 48.28 134 CYS B CA 1
ATOM 6514 C C . CYS B 1 134 ? 6.906 33.844 -15.578 1 48.28 134 CYS B C 1
ATOM 6516 O O . CYS B 1 134 ? 6.336 34.625 -14.828 1 48.28 134 CYS B O 1
ATOM 6518 N N . TYR B 1 135 ? 8.102 33.938 -16.281 1 45.25 135 TYR B N 1
ATOM 6519 C CA . TYR B 1 135 ? 8.891 35.156 -16.016 1 45.25 135 TYR B CA 1
ATOM 6520 C C . TYR B 1 135 ? 8.203 36.375 -16.578 1 45.25 135 TYR B C 1
ATOM 6522 O O . TYR B 1 135 ? 8.188 37.438 -15.93 1 45.25 135 TYR B O 1
ATOM 6530 N N . GLY B 1 136 ? 7.691 36.156 -17.672 1 46.09 136 GLY B N 1
ATOM 6531 C CA . GLY B 1 136 ? 7.031 37.312 -18.266 1 46.09 136 GLY B CA 1
ATOM 6532 C C . GLY B 1 136 ? 5.793 37.75 -17.516 1 46.09 136 GLY B C 1
ATOM 6533 O O . GLY B 1 136 ? 5.566 38.969 -17.312 1 46.09 136 GLY B O 1
ATOM 6534 N N . PHE B 1 137 ? 5.129 36.781 -17 1 52 137 PHE B N 1
ATOM 6535 C CA . PHE B 1 137 ? 3.918 37.094 -16.266 1 52 137 PHE B CA 1
ATOM 6536 C C . PHE B 1 137 ? 4.258 37.719 -14.914 1 52 137 PHE B C 1
ATOM 6538 O O . PHE B 1 137 ? 3.621 38.688 -14.484 1 52 137 PHE B O 1
ATOM 6545 N N . LEU B 1 138 ? 5.34 37.156 -14.336 1 52.81 138 LEU B N 1
ATOM 6546 C CA . LEU B 1 138 ? 5.66 37.594 -12.977 1 52.81 138 LEU B CA 1
ATOM 6547 C C . LEU B 1 138 ? 6.68 38.719 -13 1 52.81 138 LEU B C 1
ATOM 6549 O O . LEU B 1 138 ? 6.727 39.531 -12.078 1 52.81 138 LEU B O 1
ATOM 6553 N N . THR B 1 139 ? 7.387 38.688 -14.148 1 49.06 139 THR B N 1
ATOM 6554 C CA . THR B 1 139 ? 8.523 39.594 -14.117 1 49.06 139 THR B CA 1
ATOM 6555 C C . THR B 1 139 ? 8.18 40.906 -14.82 1 49.06 139 THR B C 1
ATOM 6557 O O . THR B 1 139 ? 8.805 41.938 -14.562 1 49.06 139 THR B O 1
ATOM 6560 N N . GLU B 1 140 ? 7.176 40.719 -15.633 1 47.91 140 GLU B N 1
ATOM 6561 C CA . GLU B 1 140 ? 6.844 42 -16.25 1 47.91 140 GLU B CA 1
ATOM 6562 C C . GLU B 1 140 ? 5.785 42.75 -15.438 1 47.91 140 GLU B C 1
ATOM 6564 O O . GLU B 1 140 ? 4.637 42.281 -15.352 1 47.91 140 GLU B O 1
ATOM 6569 N N . LYS B 1 141 ? 6.211 43.719 -14.75 1 51.31 141 LYS B N 1
ATOM 6570 C CA . LYS B 1 141 ? 5.496 44.5 -13.75 1 51.31 141 LYS B CA 1
ATOM 6571 C C . LYS B 1 141 ? 4.09 44.875 -14.227 1 51.31 141 LYS B C 1
ATOM 6573 O O . LYS B 1 141 ? 3.119 44.688 -13.492 1 51.31 141 LYS B O 1
ATOM 6578 N N . LEU B 1 142 ? 4.137 45.438 -15.461 1 45.84 142 LEU B N 1
ATOM 6579 C CA . LEU B 1 142 ? 2.875 46 -15.93 1 45.84 142 LEU B CA 1
ATOM 6580 C C . LEU B 1 142 ? 1.839 44.875 -16.141 1 45.84 142 LEU B C 1
ATOM 6582 O O . LEU B 1 142 ? 0.664 45.062 -15.805 1 45.84 142 LEU B O 1
ATOM 6586 N N . ILE B 1 143 ? 2.393 43.812 -16.484 1 51.34 143 ILE B N 1
ATOM 6587 C CA . ILE B 1 143 ? 1.475 42.719 -16.797 1 51.34 143 ILE B CA 1
ATOM 6588 C C . ILE B 1 143 ? 0.981 42.062 -15.492 1 51.34 143 ILE B C 1
ATOM 6590 O O . ILE B 1 143 ? -0.219 41.844 -15.32 1 51.34 143 ILE B O 1
ATOM 6594 N N . PHE B 1 144 ? 1.891 42 -14.641 1 61 144 PHE B N 1
ATOM 6595 C CA . PHE B 1 144 ? 1.523 41.312 -13.414 1 61 144 PHE B CA 1
ATOM 6596 C C . PHE B 1 144 ? 0.611 42.156 -12.547 1 61 144 PHE B C 1
ATOM 6598 O O . PHE B 1 144 ? -0.382 41.688 -12.008 1 61 144 PHE B O 1
ATOM 6605 N N . GLN B 1 145 ? 0.921 43.375 -12.523 1 58.75 145 GLN B N 1
ATOM 6606 C CA . GLN B 1 145 ? 0.097 44.25 -11.711 1 58.75 145 GLN B CA 1
ATOM 6607 C C . GLN B 1 145 ? -1.315 44.375 -12.281 1 58.75 145 GLN B C 1
ATOM 6609 O O . GLN B 1 145 ? -2.291 44.406 -11.523 1 58.75 145 GLN B O 1
ATOM 6614 N N . ASN B 1 146 ? -1.349 44.406 -13.594 1 53.69 146 ASN B N 1
ATOM 6615 C CA . ASN B 1 146 ? -2.662 44.469 -14.227 1 53.69 146 ASN B CA 1
ATOM 6616 C C . ASN B 1 146 ? -3.434 43.156 -14.039 1 53.69 146 ASN B C 1
ATOM 6618 O O . ASN B 1 146 ? -4.648 43.188 -13.836 1 53.69 146 ASN B O 1
ATOM 6622 N N . LEU B 1 147 ? -2.639 42.156 -14.078 1 60.66 147 LEU B N 1
ATOM 6623 C CA . LEU B 1 147 ? -3.268 40.844 -13.867 1 60.66 147 LEU B CA 1
ATOM 6624 C C . LEU B 1 147 ? -3.799 40.719 -12.445 1 60.66 147 LEU B C 1
ATOM 6626 O O . LEU B 1 147 ? -4.902 40.219 -12.227 1 60.66 147 LEU B O 1
ATOM 6630 N N . LEU B 1 148 ? -3.076 41.219 -11.539 1 62.19 148 LEU B N 1
ATOM 6631 C CA . LEU B 1 148 ? -3.465 41.094 -10.133 1 62.19 148 LEU B CA 1
ATOM 6632 C C . LEU B 1 148 ? -4.711 41.938 -9.859 1 62.19 148 LEU B C 1
ATOM 6634 O O . LEU B 1 148 ? -5.539 41.562 -9.023 1 62.19 148 LEU B O 1
ATOM 6638 N N . ARG B 1 149 ? -4.738 42.969 -10.609 1 55.94 149 ARG B N 1
ATOM 6639 C CA . ARG B 1 149 ? -5.836 43.906 -10.367 1 55.94 149 ARG B CA 1
ATOM 6640 C C . ARG B 1 149 ? -7.113 43.438 -11.055 1 55.94 149 ARG B C 1
ATOM 6642 O O . ARG B 1 149 ? -8.211 43.594 -10.508 1 55.94 149 ARG B O 1
ATOM 6649 N N . GLU B 1 150 ? -6.895 42.844 -12.219 1 49.44 150 GLU B N 1
ATOM 6650 C CA . GLU B 1 150 ? -8.07 42.688 -13.07 1 49.44 150 GLU B CA 1
ATOM 6651 C C . GLU B 1 150 ? -8.531 41.25 -13.102 1 49.44 150 GLU B C 1
ATOM 6653 O O . GLU B 1 150 ? -9.68 40.969 -13.445 1 49.44 150 GLU B O 1
ATOM 6658 N N . TYR B 1 151 ? -7.617 40.469 -12.75 1 55.31 151 TYR B N 1
ATOM 6659 C CA . TYR B 1 151 ? -8.008 39.062 -13.008 1 55.31 151 TYR B CA 1
ATOM 6660 C C . TYR B 1 151 ? -8.266 38.344 -11.695 1 55.31 151 TYR B C 1
ATOM 6662 O O . TYR B 1 151 ? -7.758 38.719 -10.641 1 55.31 151 TYR B O 1
ATOM 6670 N N . ASP B 1 152 ? -9.055 37.406 -11.906 1 65.12 152 ASP B N 1
ATOM 6671 C CA . ASP B 1 152 ? -9.391 36.469 -10.82 1 65.12 152 ASP B CA 1
ATOM 6672 C C . ASP B 1 152 ? -8.148 35.781 -10.289 1 65.12 152 ASP B C 1
ATOM 6674 O O . ASP B 1 152 ? -7.48 35.031 -11.016 1 65.12 152 ASP B O 1
ATOM 6678 N N . ARG B 1 153 ? -7.789 36.156 -9.078 1 74.44 153 ARG B N 1
ATOM 6679 C CA . ARG B 1 153 ? -6.582 35.656 -8.422 1 74.44 153 ARG B CA 1
ATOM 6680 C C . ARG B 1 153 ? -6.512 34.125 -8.484 1 74.44 153 ARG B C 1
ATOM 6682 O O . ARG B 1 153 ? -5.441 33.562 -8.68 1 74.44 153 ARG B O 1
ATOM 6689 N N . CYS B 1 154 ? -7.582 33.5 -8.43 1 75.88 154 CYS B N 1
ATOM 6690 C CA . CYS B 1 154 ? -7.613 32.031 -8.445 1 75.88 154 CYS B CA 1
ATOM 6691 C C . CYS B 1 154 ? -7.211 31.516 -9.82 1 75.88 154 CYS B C 1
ATOM 6693 O O . CYS B 1 154 ? -6.469 30.531 -9.914 1 75.88 154 CYS B O 1
ATOM 6695 N N . LYS B 1 155 ? -7.688 32.188 -10.781 1 72.62 155 LYS B N 1
ATOM 6696 C CA . LYS B 1 155 ? -7.355 31.766 -12.141 1 72.62 155 LYS B CA 1
ATOM 6697 C C . LYS B 1 155 ? -5.871 31.969 -12.43 1 72.62 155 LYS B C 1
ATOM 6699 O O . LYS B 1 155 ? -5.254 31.156 -13.125 1 72.62 155 LYS B O 1
ATOM 6704 N N . LEU B 1 156 ? -5.395 33.094 -11.914 1 73 156 LEU B N 1
ATOM 6705 C CA . LEU B 1 156 ? -3.975 33.375 -12.109 1 73 156 LEU B CA 1
ATOM 6706 C C . LEU B 1 156 ? -3.115 32.344 -11.383 1 73 156 LEU B C 1
ATOM 6708 O O . LEU B 1 156 ? -2.111 31.859 -11.93 1 73 156 LEU B O 1
ATOM 6712 N N . HIS B 1 157 ? -3.445 31.984 -10.188 1 76.12 157 HIS B N 1
ATOM 6713 C CA . HIS B 1 157 ? -2.74 30.938 -9.453 1 76.12 157 HIS B CA 1
ATOM 6714 C C . HIS B 1 157 ? -2.703 29.641 -10.242 1 76.12 157 HIS B C 1
ATOM 6716 O O . HIS B 1 157 ? -1.662 28.984 -10.312 1 76.12 157 HIS B O 1
ATOM 6722 N N . ARG B 1 158 ? -3.816 29.297 -10.805 1 77.69 158 ARG B N 1
ATOM 6723 C CA . ARG B 1 158 ? -3.943 28.062 -11.555 1 77.69 158 ARG B CA 1
ATOM 6724 C C . ARG B 1 158 ? -2.98 28.031 -12.742 1 77.69 158 ARG B C 1
ATOM 6726 O O . ARG B 1 158 ? -2.291 27.031 -12.961 1 77.69 158 ARG B O 1
ATOM 6733 N N . ILE B 1 159 ? -2.961 29.078 -13.414 1 68.38 159 ILE B N 1
ATOM 6734 C CA . ILE B 1 159 ? -2.125 29.156 -14.609 1 68.38 159 ILE B CA 1
ATOM 6735 C C . ILE B 1 159 ? -0.652 29.062 -14.211 1 68.38 159 ILE B C 1
ATOM 6737 O O . ILE B 1 159 ? 0.12 28.344 -14.844 1 68.38 159 ILE B O 1
ATOM 6741 N N . VAL B 1 160 ? -0.288 29.797 -13.195 1 70.69 160 VAL B N 1
ATOM 6742 C CA . VAL B 1 160 ? 1.101 29.797 -12.742 1 70.69 160 VAL B CA 1
ATOM 6743 C C . VAL B 1 160 ? 1.473 28.391 -12.258 1 70.69 160 VAL B C 1
ATOM 6745 O O . VAL B 1 160 ? 2.568 27.906 -12.539 1 70.69 160 VAL B O 1
ATOM 6748 N N . GLN B 1 161 ? 0.553 27.766 -11.625 1 76.75 161 GLN B N 1
ATOM 6749 C CA . GLN B 1 161 ? 0.777 26.406 -11.148 1 76.75 161 GLN B CA 1
ATOM 6750 C C . GLN B 1 161 ? 0.974 25.438 -12.312 1 76.75 161 GLN B C 1
ATOM 6752 O O . GLN B 1 161 ? 1.804 24.531 -12.234 1 76.75 161 GLN B O 1
ATOM 6757 N N . GLU B 1 162 ? 0.198 25.547 -13.258 1 72.06 162 GLU B N 1
ATOM 6758 C CA . GLU B 1 162 ? 0.327 24.688 -14.43 1 72.06 162 GLU B CA 1
ATOM 6759 C C . GLU B 1 162 ? 1.706 24.812 -15.07 1 72.06 162 GLU B C 1
ATOM 6761 O O . GLU B 1 162 ? 2.305 23.828 -15.484 1 72.06 162 GLU B O 1
ATOM 6766 N N . PHE B 1 163 ? 2.115 26.031 -15.125 1 65.38 163 PHE B N 1
ATOM 6767 C CA . PHE B 1 163 ? 3.455 26.25 -15.656 1 65.38 163 PHE B CA 1
ATOM 6768 C C . PHE B 1 163 ? 4.508 25.578 -14.773 1 65.38 163 PHE B C 1
ATOM 6770 O O . PHE B 1 163 ? 5.465 24.984 -15.273 1 65.38 163 PHE B O 1
ATOM 6777 N N . PHE B 1 164 ? 4.332 25.75 -13.539 1 69.56 164 PHE B N 1
ATOM 6778 C CA . PHE B 1 164 ? 5.242 25.125 -12.594 1 69.56 164 PHE B CA 1
ATOM 6779 C C . PHE B 1 164 ? 5.242 23.609 -12.766 1 69.56 164 PHE B C 1
ATOM 6781 O O . PHE B 1 164 ? 6.297 22.969 -12.703 1 69.56 164 PHE B O 1
ATOM 6788 N N . ASN B 1 165 ? 4.137 23 -13 1 71.25 165 ASN B N 1
ATOM 6789 C CA . ASN B 1 165 ? 4.02 21.562 -13.195 1 71.25 165 ASN B CA 1
ATOM 6790 C C . ASN B 1 165 ? 4.789 21.094 -14.422 1 71.25 165 ASN B C 1
ATOM 6792 O O . ASN B 1 165 ? 5.453 20.047 -14.391 1 71.25 165 ASN B O 1
ATOM 6796 N N . VAL B 1 166 ? 4.621 21.766 -15.453 1 62.44 166 VAL B N 1
ATOM 6797 C CA . VAL B 1 166 ? 5.312 21.406 -16.688 1 62.44 166 VAL B CA 1
ATOM 6798 C C . VAL B 1 166 ? 6.82 21.5 -16.484 1 62.44 166 VAL B C 1
ATOM 6800 O O . VAL B 1 166 ? 7.57 20.656 -16.984 1 62.44 166 VAL B O 1
ATOM 6803 N N . TYR B 1 167 ? 7.18 22.516 -15.812 1 62.81 167 TYR B N 1
ATOM 6804 C CA . TYR B 1 167 ? 8.602 22.672 -15.516 1 62.81 167 TYR B CA 1
ATOM 6805 C C . TYR B 1 167 ? 9.109 21.484 -14.703 1 62.81 167 TYR B C 1
ATOM 6807 O O . TYR B 1 167 ? 10.172 20.938 -15 1 62.81 167 TYR B O 1
ATOM 6815 N N . LEU B 1 168 ? 8.445 21.156 -13.727 1 66.25 168 LEU B N 1
ATOM 6816 C CA . LEU B 1 168 ? 8.844 20.047 -12.859 1 66.25 168 LEU B CA 1
ATOM 6817 C C . LEU B 1 168 ? 8.898 18.734 -13.648 1 66.25 168 LEU B C 1
ATOM 6819 O O . LEU B 1 168 ? 9.805 17.922 -13.445 1 66.25 168 LEU B O 1
ATOM 6823 N N . GLU B 1 169 ? 7.926 18.469 -14.391 1 63.47 169 GLU B N 1
ATOM 6824 C CA . GLU B 1 169 ? 7.887 17.281 -15.234 1 63.47 169 GLU B CA 1
ATOM 6825 C C . GLU B 1 169 ? 9.094 17.219 -16.172 1 63.47 169 GLU B C 1
ATOM 6827 O O . GLU B 1 169 ? 9.648 16.156 -16.406 1 63.47 169 GLU B O 1
ATOM 6832 N N . SER B 1 170 ? 9.445 18.359 -16.719 1 55.75 170 SER B N 1
ATOM 6833 C CA . SER B 1 170 ? 10.586 18.438 -17.625 1 55.75 170 SER B CA 1
ATOM 6834 C C . SER B 1 170 ? 11.891 18.141 -16.891 1 55.75 170 SER B C 1
ATOM 6836 O O . SER B 1 170 ? 12.781 17.484 -17.438 1 55.75 170 SER B O 1
ATOM 6838 N N . GLU B 1 171 ? 11.961 18.641 -15.742 1 59.19 171 GLU B N 1
ATOM 6839 C CA . GLU B 1 171 ? 13.156 18.406 -14.938 1 59.19 171 GLU B CA 1
ATOM 6840 C C . GLU B 1 171 ? 13.281 16.938 -14.555 1 59.19 171 GLU B C 1
ATOM 6842 O O . GLU B 1 171 ? 14.391 16.391 -14.531 1 59.19 171 GLU B O 1
ATOM 6847 N N . MET B 1 172 ? 12.219 16.359 -14.234 1 59.31 172 MET B N 1
ATOM 6848 C CA . MET B 1 172 ? 12.211 14.953 -13.844 1 59.31 172 MET B CA 1
ATOM 6849 C C . MET B 1 172 ? 12.609 14.062 -15.016 1 59.31 172 MET B C 1
ATOM 6851 O O . MET B 1 172 ? 13.266 13.039 -14.828 1 59.31 172 MET B O 1
ATOM 6855 N N . LEU B 1 173 ? 12.117 14.398 -16.062 1 49.75 173 LEU B N 1
ATOM 6856 C CA . LEU B 1 173 ? 12.438 13.617 -17.25 1 49.75 173 LEU B CA 1
ATOM 6857 C C . LEU B 1 173 ? 13.906 13.766 -17.625 1 49.75 173 LEU B C 1
ATOM 6859 O O . LEU B 1 173 ? 14.523 12.828 -18.125 1 49.75 173 LEU B O 1
ATOM 6863 N N . LEU B 1 174 ? 14.336 15.031 -17.453 1 47.25 174 LEU B N 1
ATOM 6864 C CA . LEU B 1 174 ? 15.727 15.305 -17.828 1 47.25 174 LEU B CA 1
ATOM 6865 C C . LEU B 1 174 ? 16.688 14.648 -16.828 1 47.25 174 LEU B C 1
ATOM 6867 O O . LEU B 1 174 ? 17.766 14.188 -17.219 1 47.25 174 LEU B O 1
ATOM 6871 N N . HIS B 1 175 ? 16.266 15.062 -15.641 1 46.56 175 HIS B N 1
ATOM 6872 C CA . HIS B 1 175 ? 17.172 14.523 -14.625 1 46.56 175 HIS B CA 1
ATOM 6873 C C . HIS B 1 175 ? 16.641 13.219 -14.055 1 46.56 175 HIS B C 1
ATOM 6875 O O . HIS B 1 175 ? 15.43 13.047 -13.891 1 46.56 175 HIS B O 1
ATOM 6881 N N . ASN B 1 176 ? 17.031 12.273 -14.562 1 40.34 176 ASN B N 1
ATOM 6882 C CA . ASN B 1 176 ? 16.609 10.93 -14.156 1 40.34 176 ASN B CA 1
ATOM 6883 C C . ASN B 1 176 ? 16.016 10.938 -12.75 1 40.34 176 ASN B C 1
ATOM 6885 O O . ASN B 1 176 ? 16.703 11.234 -11.781 1 40.34 176 ASN B O 1
ATOM 6889 N N . PRO B 1 177 ? 14.719 11.117 -12.664 1 39.31 177 PRO B N 1
ATOM 6890 C CA . PRO B 1 177 ? 13.961 11.203 -11.414 1 39.31 177 PRO B CA 1
ATOM 6891 C C . PRO B 1 177 ? 14.523 10.305 -10.312 1 39.31 177 PRO B C 1
ATOM 6893 O O . PRO B 1 177 ? 13.969 10.258 -9.211 1 39.31 177 PRO B O 1
ATOM 6896 N N . THR B 1 178 ? 15.273 9.312 -10.672 1 36.47 178 THR B N 1
ATOM 6897 C CA . THR B 1 178 ? 15.523 8.32 -9.633 1 36.47 178 THR B CA 1
ATOM 6898 C C . THR B 1 178 ? 16.25 8.938 -8.445 1 36.47 178 THR B C 1
ATOM 6900 O O . THR B 1 178 ? 16.406 8.297 -7.406 1 36.47 178 THR B O 1
ATOM 6903 N N . THR B 1 179 ? 17.188 9.977 -8.633 1 35.62 179 THR B N 1
ATOM 6904 C CA . THR B 1 179 ? 17.875 10.438 -7.43 1 35.62 179 THR B CA 1
ATOM 6905 C C . THR B 1 179 ? 17.109 11.562 -6.758 1 35.62 179 THR B C 1
ATOM 6907 O O . THR B 1 179 ? 16.984 12.656 -7.312 1 35.62 179 THR B O 1
ATOM 6910 N N . THR B 1 180 ? 16.281 11.266 -5.953 1 38.56 180 THR B N 1
ATOM 6911 C CA . THR B 1 180 ? 15.492 12.141 -5.098 1 38.56 180 THR B CA 1
ATOM 6912 C C . THR B 1 180 ? 16.297 13.383 -4.715 1 38.56 180 THR B C 1
ATOM 6914 O O . THR B 1 180 ? 15.742 14.484 -4.633 1 38.56 180 THR B O 1
ATOM 6917 N N . ILE B 1 181 ? 17.594 13.133 -4.477 1 38.44 181 ILE B N 1
ATOM 6918 C CA . ILE B 1 181 ? 18.422 14.219 -3.963 1 38.44 181 ILE B CA 1
ATOM 6919 C C . ILE B 1 181 ? 18.594 15.281 -5.043 1 38.44 181 ILE B C 1
ATOM 6921 O O . ILE B 1 181 ? 18.469 16.484 -4.77 1 38.44 181 ILE B O 1
ATOM 6925 N N . GLU B 1 182 ? 18.859 14.727 -6.168 1 41.19 182 GLU B N 1
ATOM 6926 C CA . GLU B 1 182 ? 19.125 15.719 -7.207 1 41.19 182 GLU B CA 1
ATOM 6927 C C . GLU B 1 182 ? 17.859 16.469 -7.602 1 41.19 182 GLU B C 1
ATOM 6929 O O . GLU B 1 182 ? 17.906 17.656 -7.934 1 41.19 182 GLU B O 1
ATOM 6934 N N . SER B 1 183 ? 16.812 15.781 -7.301 1 45.66 183 SER B N 1
ATOM 6935 C CA . SER B 1 183 ? 15.555 16.438 -7.648 1 45.66 183 SER B CA 1
ATOM 6936 C C . SER B 1 183 ? 15.25 17.594 -6.691 1 45.66 183 SER B C 1
ATOM 6938 O O . SER B 1 183 ? 14.805 18.656 -7.117 1 45.66 183 SER B O 1
ATOM 6940 N N . HIS B 1 184 ? 15.703 17.391 -5.469 1 50.56 184 HIS B N 1
ATOM 6941 C CA . HIS B 1 184 ? 15.445 18.453 -4.492 1 50.56 184 HIS B CA 1
ATOM 6942 C C . HIS B 1 184 ? 16.359 19.641 -4.723 1 50.56 184 HIS B C 1
ATOM 6944 O O . HIS B 1 184 ? 15.938 20.797 -4.578 1 50.56 184 HIS B O 1
ATOM 6950 N N . GLU B 1 185 ? 17.547 19.266 -5.105 1 49.44 185 GLU B N 1
ATOM 6951 C CA . GLU B 1 185 ? 18.469 20.359 -5.406 1 49.44 185 GLU B CA 1
ATOM 6952 C C . GLU B 1 185 ? 18 21.156 -6.621 1 49.44 185 GLU B C 1
ATOM 6954 O O . GLU B 1 185 ? 18.156 22.375 -6.668 1 49.44 185 GLU B O 1
ATOM 6959 N N . ASN B 1 186 ? 17.328 20.391 -7.297 1 48.78 186 ASN B N 1
ATOM 6960 C CA . ASN B 1 186 ? 16.828 21.047 -8.5 1 48.78 186 ASN B CA 1
ATOM 6961 C C . ASN B 1 186 ? 15.633 21.938 -8.188 1 48.78 186 ASN B C 1
ATOM 6963 O O . ASN B 1 186 ? 15.508 23.031 -8.742 1 48.78 186 ASN B O 1
ATOM 6967 N N . ILE B 1 187 ? 14.938 21.578 -7.172 1 56.03 187 ILE B N 1
ATOM 6968 C CA . ILE B 1 187 ? 13.781 22.375 -6.793 1 56.03 187 ILE B CA 1
ATOM 6969 C C . ILE B 1 187 ? 14.242 23.688 -6.16 1 56.03 187 ILE B C 1
ATOM 6971 O O . ILE B 1 187 ? 13.703 24.766 -6.457 1 56.03 187 ILE B O 1
ATOM 6975 N N . ASP B 1 188 ? 15.289 23.562 -5.418 1 60.38 188 ASP B N 1
ATOM 6976 C CA . ASP B 1 188 ? 15.836 24.75 -4.781 1 60.38 188 ASP B CA 1
ATOM 6977 C C . ASP B 1 188 ? 16.375 25.734 -5.82 1 60.38 188 ASP B C 1
ATOM 6979 O O . ASP B 1 188 ? 16.188 26.938 -5.703 1 60.38 188 ASP B O 1
ATOM 6983 N N . ARG B 1 189 ? 16.922 25.141 -6.75 1 53.09 189 ARG B N 1
ATOM 6984 C CA . ARG B 1 189 ? 17.484 25.969 -7.805 1 53.09 189 ARG B CA 1
ATOM 6985 C C . ARG B 1 189 ? 16.391 26.703 -8.57 1 53.09 189 ARG B C 1
ATOM 6987 O O . ARG B 1 189 ? 16.547 27.875 -8.898 1 53.09 189 ARG B O 1
ATOM 6994 N N . VAL B 1 190 ? 15.359 26.047 -8.719 1 57.91 190 VAL B N 1
ATOM 6995 C CA . VAL B 1 190 ? 14.266 26.641 -9.477 1 57.91 190 VAL B CA 1
ATOM 6996 C C . VAL B 1 190 ? 13.617 27.766 -8.664 1 57.91 190 VAL B C 1
ATOM 6998 O O . VAL B 1 190 ? 13.281 28.812 -9.203 1 57.91 190 VAL B O 1
ATOM 7001 N N . ASP B 1 191 ? 13.547 27.547 -7.43 1 61.19 191 ASP B N 1
ATOM 7002 C CA . ASP B 1 191 ? 12.961 28.562 -6.559 1 61.19 191 ASP B CA 1
ATOM 7003 C C . ASP B 1 191 ? 13.789 29.844 -6.57 1 61.19 191 ASP B C 1
ATOM 7005 O O . ASP B 1 191 ? 13.25 30.938 -6.699 1 61.19 191 ASP B O 1
ATOM 7009 N N . VAL B 1 192 ? 15.023 29.609 -6.566 1 58.53 192 VAL B N 1
ATOM 7010 C CA . VAL B 1 192 ? 15.953 30.734 -6.543 1 58.53 192 VAL B CA 1
ATOM 7011 C C . VAL B 1 192 ? 15.914 31.469 -7.883 1 58.53 192 VAL B C 1
ATOM 7013 O O . VAL B 1 192 ? 15.938 32.688 -7.918 1 58.53 192 VAL B O 1
ATOM 7016 N N . LEU B 1 193 ? 15.742 30.75 -8.836 1 51.66 193 LEU B N 1
ATOM 7017 C CA . LEU B 1 193 ? 15.734 31.344 -10.164 1 51.66 193 LEU B CA 1
ATOM 7018 C C . LEU B 1 193 ? 14.5 32.219 -10.359 1 51.66 193 LEU B C 1
ATOM 7020 O O . LEU B 1 193 ? 14.594 33.312 -10.93 1 51.66 193 LEU B O 1
ATOM 7024 N N . ILE B 1 194 ? 13.461 31.797 -9.867 1 60.44 194 ILE B N 1
ATOM 7025 C CA . ILE B 1 194 ? 12.227 32.562 -10 1 60.44 194 ILE B CA 1
ATOM 7026 C C . ILE B 1 194 ? 12.336 33.844 -9.203 1 60.44 194 ILE B C 1
ATOM 7028 O O . ILE B 1 194 ? 12.047 34.938 -9.727 1 60.44 194 ILE B O 1
ATOM 7032 N N . ALA B 1 195 ? 12.797 33.688 -8.023 1 62.22 195 ALA B N 1
ATOM 7033 C CA . ALA B 1 195 ? 12.914 34.875 -7.164 1 62.22 195 ALA B CA 1
ATOM 7034 C C . ALA B 1 195 ? 13.93 35.875 -7.727 1 62.22 195 ALA B C 1
ATOM 7036 O O . ALA B 1 195 ? 13.672 37.062 -7.762 1 62.22 195 ALA B O 1
ATOM 7037 N N . ASN B 1 196 ? 14.961 35.375 -8.234 1 57.78 196 ASN B N 1
ATOM 7038 C CA . ASN B 1 196 ? 16.016 36.219 -8.766 1 57.78 196 ASN B CA 1
ATOM 7039 C C . ASN B 1 196 ? 15.562 36.938 -10.039 1 57.78 196 ASN B C 1
ATOM 7041 O O . ASN B 1 196 ? 15.953 38.094 -10.281 1 57.78 196 ASN B O 1
ATOM 7045 N N . SER B 1 197 ? 14.789 36.312 -10.734 1 57.72 197 SER B N 1
ATOM 7046 C CA . SER B 1 197 ? 14.281 36.938 -11.953 1 57.72 197 SER B CA 1
ATOM 7047 C C . SER B 1 197 ? 13.398 38.156 -11.633 1 57.72 197 SER B C 1
ATOM 7049 O O . SER B 1 197 ? 13.414 39.156 -12.359 1 57.72 197 SER B O 1
ATOM 7051 N N . VAL B 1 198 ? 12.68 38.031 -10.641 1 63.78 198 VAL B N 1
ATOM 7052 C CA . VAL B 1 198 ? 11.844 39.156 -10.195 1 63.78 198 VAL B CA 1
ATOM 7053 C C . VAL B 1 198 ? 12.719 40.281 -9.68 1 63.78 198 VAL B C 1
ATOM 7055 O O . VAL B 1 198 ? 12.461 41.438 -9.977 1 63.78 198 VAL B O 1
ATOM 7058 N N . ILE B 1 199 ? 13.727 39.906 -9 1 61.41 199 ILE B N 1
ATOM 7059 C CA . ILE B 1 199 ? 14.641 40.906 -8.43 1 61.41 199 ILE B CA 1
ATOM 7060 C C . ILE B 1 199 ? 15.32 41.656 -9.555 1 61.41 199 ILE B C 1
ATOM 7062 O O . ILE B 1 199 ? 15.383 42.906 -9.516 1 61.41 199 ILE B O 1
ATOM 7066 N N . VAL B 1 200 ? 15.781 40.969 -10.508 1 56.56 200 VAL B N 1
ATOM 7067 C CA . VAL B 1 200 ? 16.5 41.594 -11.609 1 56.56 200 VAL B CA 1
ATOM 7068 C C . VAL B 1 200 ? 15.562 42.5 -12.406 1 56.56 200 VAL B C 1
ATOM 7070 O O . VAL B 1 200 ? 15.938 43.594 -12.805 1 56.56 200 VAL B O 1
ATOM 7073 N N . SER B 1 201 ? 14.414 42.062 -12.602 1 57.47 201 SER B N 1
ATOM 7074 C CA . SER B 1 201 ? 13.438 42.844 -13.359 1 57.47 201 SER B CA 1
ATOM 7075 C C . SER B 1 201 ? 13.023 44.094 -12.594 1 57.47 201 SER B C 1
ATOM 7077 O O . SER B 1 201 ? 12.758 45.156 -13.195 1 57.47 201 SER B O 1
ATOM 7079 N N . SER B 1 202 ? 13.008 43.969 -11.297 1 57.59 202 SER B N 1
ATOM 7080 C CA . SER B 1 202 ? 12.578 45.094 -10.453 1 57.59 202 SER B CA 1
ATOM 7081 C C . SER B 1 202 ? 13.695 46.094 -10.289 1 57.59 202 SER B C 1
ATOM 7083 O O . SER B 1 202 ? 13.43 47.312 -10.164 1 57.59 202 SER B O 1
ATOM 7085 N N . ALA B 1 203 ? 14.898 45.656 -10.18 1 55 203 ALA B N 1
ATOM 7086 C CA . ALA B 1 203 ? 16.031 46.562 -9.992 1 55 203 ALA B CA 1
ATOM 7087 C C . ALA B 1 203 ? 16.156 47.531 -11.148 1 55 203 ALA B C 1
ATOM 7089 O O . ALA B 1 203 ? 16.625 48.656 -10.977 1 55 203 ALA B O 1
ATOM 7090 N N . ASN B 1 204 ? 15.773 47.125 -12.273 1 48.56 204 ASN B N 1
ATOM 7091 C CA . ASN B 1 204 ? 15.852 48 -13.422 1 48.56 204 ASN B CA 1
ATOM 7092 C C . ASN B 1 204 ? 14.805 49.125 -13.344 1 48.56 204 ASN B C 1
ATOM 7094 O O . ASN B 1 204 ? 14.844 50.062 -14.117 1 48.56 204 ASN B O 1
ATOM 7098 N N . MET B 1 205 ? 13.891 48.938 -12.312 1 47.56 205 MET B N 1
ATOM 7099 C CA . MET B 1 205 ? 12.805 49.906 -12.234 1 47.56 205 MET B CA 1
ATOM 7100 C C . MET B 1 205 ? 12.977 50.844 -11.023 1 47.56 205 MET B C 1
ATOM 7102 O O . MET B 1 205 ? 13.055 50.344 -9.891 1 47.56 205 MET B O 1
ATOM 7106 N N . SER B 1 206 ? 13.625 51.906 -10.969 1 48.84 206 SER B N 1
ATOM 7107 C CA . SER B 1 206 ? 14.07 52.844 -9.953 1 48.84 206 SER B CA 1
ATOM 7108 C C . SER B 1 206 ? 13.031 53 -8.852 1 48.84 206 SER B C 1
ATOM 7110 O O . SER B 1 206 ? 13.328 52.844 -7.672 1 48.84 206 SER B O 1
ATOM 7112 N N . SER B 1 207 ? 11.781 53.781 -9.055 1 51.34 207 SER B N 1
ATOM 7113 C CA . SER B 1 207 ? 11.008 54.375 -7.973 1 51.34 207 SER B CA 1
ATOM 7114 C C . SER B 1 207 ? 9.969 53.406 -7.43 1 51.34 207 SER B C 1
ATOM 7116 O O . SER B 1 207 ? 9.594 53.469 -6.258 1 51.34 207 SER B O 1
ATOM 7118 N N . ASP B 1 208 ? 9.555 52.25 -8.164 1 62.34 208 ASP B N 1
ATOM 7119 C CA . ASP B 1 208 ? 8.406 51.469 -7.742 1 62.34 208 ASP B CA 1
ATOM 7120 C C . ASP B 1 208 ? 8.797 50.031 -7.496 1 62.34 208 ASP B C 1
ATOM 7122 O O . ASP B 1 208 ? 7.941 49.125 -7.473 1 62.34 208 ASP B O 1
ATOM 7126 N N . PHE B 1 209 ? 10.062 49.906 -7.098 1 64.06 209 PHE B N 1
ATOM 7127 C CA . PHE B 1 209 ? 10.664 48.562 -6.949 1 64.06 209 PHE B CA 1
ATOM 7128 C C . PHE B 1 209 ? 10.109 47.844 -5.73 1 64.06 209 PHE B C 1
ATOM 7130 O O . PHE B 1 209 ? 9.766 46.688 -5.801 1 64.06 209 PHE B O 1
ATOM 7137 N N . GLN B 1 210 ? 10.078 48.562 -4.793 1 72.56 210 GLN B N 1
ATOM 7138 C CA . GLN B 1 210 ? 9.672 48 -3.516 1 72.56 210 GLN B CA 1
ATOM 7139 C C . GLN B 1 210 ? 8.227 47.5 -3.562 1 72.56 210 GLN B C 1
ATOM 7141 O O . GLN B 1 210 ? 7.93 46.406 -3.117 1 72.56 210 GLN B O 1
ATOM 7146 N N . LYS B 1 211 ? 7.508 48.344 -4.152 1 75.94 211 LYS B N 1
ATOM 7147 C CA . LYS B 1 211 ? 6.086 48 -4.184 1 75.94 211 LYS B CA 1
ATOM 7148 C C . LYS B 1 211 ? 5.82 46.812 -5.09 1 75.94 211 LYS B C 1
ATOM 7150 O O . LYS B 1 211 ? 5.051 45.906 -4.73 1 75.94 211 LYS B O 1
ATOM 7155 N N . TYR B 1 212 ? 6.535 46.781 -6.164 1 74.12 212 TYR B N 1
ATOM 7156 C CA . TYR B 1 212 ? 6.336 45.688 -7.105 1 74.12 212 TYR B CA 1
ATOM 7157 C C . TYR B 1 212 ? 6.82 44.375 -6.512 1 74.12 212 TYR B C 1
ATOM 7159 O O . TYR B 1 212 ? 6.117 43.375 -6.57 1 74.12 212 TYR B O 1
ATOM 7167 N N . SER B 1 213 ? 7.996 44.344 -5.961 1 76.5 213 SER B N 1
ATOM 7168 C CA . SER B 1 213 ? 8.562 43.156 -5.375 1 76.5 213 SER B CA 1
ATOM 7169 C C . SER B 1 213 ? 7.695 42.625 -4.227 1 76.5 213 SER B C 1
ATOM 7171 O O . SER B 1 213 ? 7.547 41.406 -4.051 1 76.5 213 SER B O 1
ATOM 7173 N N . ALA B 1 214 ? 7.141 43.531 -3.58 1 83 214 ALA B N 1
ATOM 7174 C CA . ALA B 1 214 ? 6.285 43.156 -2.457 1 83 214 ALA B CA 1
ATOM 7175 C C . ALA B 1 214 ? 4.98 42.531 -2.945 1 83 214 ALA B C 1
ATOM 7177 O O . ALA B 1 214 ? 4.477 41.562 -2.346 1 83 214 ALA B O 1
ATOM 7178 N N . ASP B 1 215 ? 4.496 43.062 -4.027 1 81.19 215 ASP B N 1
ATOM 7179 C CA . ASP B 1 215 ? 3.26 42.531 -4.594 1 81.19 215 ASP B CA 1
ATOM 7180 C C . ASP B 1 215 ? 3.463 41.125 -5.133 1 81.19 215 ASP B C 1
ATOM 7182 O O . ASP B 1 215 ? 2.604 40.25 -4.961 1 81.19 215 ASP B O 1
ATOM 7186 N N . VAL B 1 216 ? 4.586 40.938 -5.734 1 79.19 216 VAL B N 1
ATOM 7187 C CA . VAL B 1 216 ? 4.895 39.625 -6.266 1 79.19 216 VAL B CA 1
ATOM 7188 C C . VAL B 1 216 ? 5.109 38.625 -5.117 1 79.19 216 VAL B C 1
ATOM 7190 O O . VAL B 1 216 ? 4.629 37.5 -5.164 1 79.19 216 VAL B O 1
ATOM 7193 N N . ALA B 1 217 ? 5.832 39.062 -4.164 1 85.62 217 ALA B N 1
ATOM 7194 C CA . ALA B 1 217 ? 6.094 38.219 -3.014 1 85.62 217 ALA B CA 1
ATOM 7195 C C . ALA B 1 217 ? 4.793 37.812 -2.32 1 85.62 217 ALA B C 1
ATOM 7197 O O . ALA B 1 217 ? 4.645 36.656 -1.875 1 85.62 217 ALA B O 1
ATOM 7198 N N . GLU B 1 218 ? 3.918 38.688 -2.283 1 85.44 218 GLU B N 1
ATOM 7199 C CA . GLU B 1 218 ? 2.623 38.406 -1.673 1 85.44 218 GLU B CA 1
ATOM 7200 C C . GLU B 1 218 ? 1.83 37.406 -2.5 1 85.44 218 GLU B C 1
ATOM 7202 O O . GLU B 1 218 ? 1.149 36.531 -1.947 1 85.44 218 GLU B O 1
ATOM 7207 N N . PHE B 1 219 ? 1.882 37.594 -3.771 1 83.31 219 PHE B N 1
ATOM 7208 C CA . PHE B 1 219 ? 1.217 36.656 -4.68 1 83.31 219 PHE B CA 1
ATOM 7209 C C . PHE B 1 219 ? 1.754 35.25 -4.5 1 83.31 219 PHE B C 1
ATOM 7211 O O . PHE B 1 219 ? 0.984 34.281 -4.453 1 83.31 219 PHE B O 1
ATOM 7218 N N . LEU B 1 220 ? 3.02 35.188 -4.395 1 84.38 220 LEU B N 1
ATOM 7219 C CA . LEU B 1 220 ? 3.666 33.906 -4.23 1 84.38 220 LEU B CA 1
ATOM 7220 C C . LEU B 1 220 ? 3.299 33.281 -2.887 1 84.38 220 LEU B C 1
ATOM 7222 O O . LEU B 1 220 ? 3.086 32.062 -2.797 1 84.38 220 LEU B O 1
ATOM 7226 N N . THR B 1 221 ? 3.217 34.031 -1.892 1 88.81 221 THR B N 1
ATOM 7227 C CA . THR B 1 221 ? 2.811 33.562 -0.576 1 88.81 221 THR B CA 1
ATOM 7228 C C . THR B 1 221 ? 1.397 32.969 -0.623 1 88.81 221 THR B C 1
ATOM 7230 O O . THR B 1 221 ? 1.139 31.922 -0.064 1 88.81 221 THR B O 1
ATOM 7233 N N . GLU B 1 222 ? 0.546 33.656 -1.342 1 85.81 222 GLU B N 1
ATOM 7234 C CA . GLU B 1 222 ? -0.841 33.219 -1.463 1 85.81 222 GLU B CA 1
ATOM 7235 C C . GLU B 1 222 ? -0.936 31.891 -2.201 1 85.81 222 GLU B C 1
ATOM 7237 O O . GLU B 1 222 ? -1.851 31.109 -1.953 1 85.81 222 GLU B O 1
ATOM 7242 N N . ALA B 1 223 ? 0.025 31.703 -3.006 1 86.06 223 ALA B N 1
ATOM 7243 C CA . ALA B 1 223 ? -0.012 30.5 -3.838 1 86.06 223 ALA B CA 1
ATOM 7244 C C . ALA B 1 223 ? 0.724 29.344 -3.166 1 86.06 223 ALA B C 1
ATOM 7246 O O . ALA B 1 223 ? 0.734 28.219 -3.682 1 86.06 223 ALA B O 1
ATOM 7247 N N . GLY B 1 224 ? 1.334 29.547 -2.098 1 88.56 224 GLY B N 1
ATOM 7248 C CA . GLY B 1 224 ? 2.031 28.484 -1.392 1 88.56 224 GLY B CA 1
ATOM 7249 C C . GLY B 1 224 ? 3.488 28.359 -1.792 1 88.56 224 GLY B C 1
ATOM 7250 O O . GLY B 1 224 ? 4.141 27.359 -1.474 1 88.56 224 GLY B O 1
ATOM 7251 N N . TRP B 1 225 ? 3.969 29.312 -2.549 1 87.75 225 TRP B N 1
ATOM 7252 C CA . TRP B 1 225 ? 5.379 29.344 -2.934 1 87.75 225 TRP B CA 1
ATOM 7253 C C . TRP B 1 225 ? 6.195 30.156 -1.94 1 87.75 225 TRP B C 1
ATOM 7255 O O . TRP B 1 225 ? 6.727 31.219 -2.287 1 87.75 225 TRP B O 1
ATOM 7265 N N . PHE B 1 226 ? 6.348 29.656 -0.834 1 90.88 226 PHE B N 1
ATOM 7266 C CA . PHE B 1 226 ? 6.852 30.391 0.32 1 90.88 226 PHE B CA 1
ATOM 7267 C C . PHE B 1 226 ? 8.352 30.641 0.196 1 90.88 226 PHE B C 1
ATOM 7269 O O . PHE B 1 226 ? 8.852 31.688 0.618 1 90.88 226 PHE B O 1
ATOM 7276 N N . LYS B 1 227 ? 9.078 29.703 -0.316 1 87.62 227 LYS B N 1
ATOM 7277 C CA . LYS B 1 227 ? 10.523 29.875 -0.446 1 87.62 227 LYS B CA 1
ATOM 7278 C C . LYS B 1 227 ? 10.867 31.031 -1.381 1 87.62 227 LYS B C 1
ATOM 7280 O O . LYS B 1 227 ? 11.727 31.844 -1.071 1 87.62 227 LYS B O 1
ATOM 7285 N N . GLN B 1 228 ? 10.18 31.125 -2.496 1 83.75 228 GLN B N 1
ATOM 7286 C CA . GLN B 1 228 ? 10.375 32.219 -3.445 1 83.75 228 GLN B CA 1
ATOM 7287 C C . GLN B 1 228 ? 9.977 33.562 -2.834 1 83.75 228 GLN B C 1
ATOM 7289 O O . GLN B 1 228 ? 10.688 34.562 -2.996 1 83.75 228 GLN B O 1
ATOM 7294 N N . ALA B 1 229 ? 8.898 33.5 -2.197 1 89.44 229 ALA B N 1
ATOM 7295 C CA . ALA B 1 229 ? 8.438 34.719 -1.533 1 89.44 229 ALA B CA 1
ATOM 7296 C C . ALA B 1 229 ? 9.445 35.188 -0.487 1 89.44 229 ALA B C 1
ATOM 7298 O O . ALA B 1 229 ? 9.703 36.375 -0.358 1 89.44 229 ALA B O 1
ATOM 7299 N N . ALA B 1 230 ? 10.023 34.25 0.276 1 92.06 230 ALA B N 1
ATOM 7300 C CA . ALA B 1 230 ? 10.992 34.594 1.315 1 92.06 230 ALA B CA 1
ATOM 7301 C C . ALA B 1 230 ? 12.227 35.25 0.72 1 92.06 230 ALA B C 1
ATOM 7303 O O . ALA B 1 230 ? 12.758 36.219 1.289 1 92.06 230 ALA B O 1
ATOM 7304 N N . ILE B 1 231 ? 12.625 34.781 -0.421 1 86.38 231 ILE B N 1
ATOM 7305 C CA . ILE B 1 231 ? 13.789 35.344 -1.089 1 86.38 231 ILE B CA 1
ATOM 7306 C C . ILE B 1 231 ? 13.5 36.812 -1.477 1 86.38 231 ILE B C 1
ATOM 7308 O O . ILE B 1 231 ? 14.344 37.688 -1.276 1 86.38 231 ILE B O 1
ATOM 7312 N N . LEU B 1 232 ? 12.359 37.031 -1.956 1 84.88 232 LEU B N 1
ATOM 7313 C CA . LEU B 1 232 ? 11.977 38.375 -2.389 1 84.88 232 LEU B CA 1
ATOM 7314 C C . LEU B 1 232 ? 11.836 39.312 -1.193 1 84.88 232 LEU B C 1
ATOM 7316 O O . LEU B 1 232 ? 12.328 40.438 -1.225 1 84.88 232 LEU B O 1
ATOM 7320 N N . PHE B 1 233 ? 11.203 38.844 -0.163 1 91.38 233 PHE B N 1
ATOM 7321 C CA . PHE B 1 233 ? 11.047 39.688 1.019 1 91.38 233 PHE B CA 1
ATOM 7322 C C . PHE B 1 233 ? 12.398 39.969 1.669 1 91.38 233 PHE B C 1
ATOM 7324 O O . PHE B 1 233 ? 12.617 41.062 2.215 1 91.38 233 PHE B O 1
ATOM 7331 N N . ASP B 1 234 ? 13.234 38.969 1.674 1 89.38 234 ASP B N 1
ATOM 7332 C CA . ASP B 1 234 ? 14.57 39.156 2.217 1 89.38 234 ASP B CA 1
ATOM 7333 C C . ASP B 1 234 ? 15.336 40.219 1.421 1 89.38 234 ASP B C 1
ATOM 7335 O O . ASP B 1 234 ? 16.062 41.031 1.996 1 89.38 234 ASP B O 1
ATOM 7339 N N . PHE B 1 235 ? 15.141 40.188 0.174 1 83.94 235 PHE B N 1
ATOM 7340 C CA . PHE B 1 235 ? 15.758 41.188 -0.692 1 83.94 235 PHE B CA 1
ATOM 7341 C C . PHE B 1 235 ? 15.219 42.594 -0.379 1 83.94 235 PHE B C 1
ATOM 7343 O O . PHE B 1 235 ? 15.984 43.562 -0.309 1 83.94 235 PHE B O 1
ATOM 7350 N N . ILE B 1 236 ? 13.953 42.719 -0.231 1 84.62 236 ILE B N 1
ATOM 7351 C CA . ILE B 1 236 ? 13.328 44 0.099 1 84.62 236 ILE B CA 1
ATOM 7352 C C . ILE B 1 236 ? 13.852 44.5 1.44 1 84.62 236 ILE B C 1
ATOM 7354 O O . ILE B 1 236 ? 14.156 45.688 1.591 1 84.62 236 ILE B O 1
ATOM 7358 N N . ARG B 1 237 ? 13.953 43.656 2.359 1 87.25 237 ARG B N 1
ATOM 7359 C CA . ARG B 1 237 ? 14.445 44 3.688 1 87.25 237 ARG B CA 1
ATOM 7360 C C . ARG B 1 237 ? 15.883 44.5 3.619 1 87.25 237 ARG B C 1
ATOM 7362 O O . ARG B 1 237 ? 16.266 45.406 4.363 1 87.25 237 ARG B O 1
ATOM 7369 N N . GLU B 1 238 ? 16.625 43.906 2.766 1 83.5 238 GLU B N 1
ATOM 7370 C CA . GLU B 1 238 ? 18.016 44.312 2.607 1 83.5 238 GLU B CA 1
ATOM 7371 C C . GLU B 1 238 ? 18.109 45.719 1.977 1 83.5 238 GLU B C 1
ATOM 7373 O O . GLU B 1 238 ? 18.969 46.5 2.336 1 83.5 238 GLU B O 1
ATOM 7378 N N . GLN B 1 239 ? 17.25 46 1.05 1 80.44 239 GLN B N 1
ATOM 7379 C CA . GLN B 1 239 ? 17.25 47.281 0.365 1 80.44 239 GLN B CA 1
ATOM 7380 C C . GLN B 1 239 ? 16.641 48.375 1.245 1 80.44 239 GLN B C 1
ATOM 7382 O O . GLN B 1 239 ? 17.016 49.531 1.127 1 80.44 239 GLN B O 1
ATOM 7387 N N . TYR B 1 240 ? 15.719 48 2.047 1 81.12 240 TYR B N 1
ATOM 7388 C CA . TYR B 1 240 ? 15.055 48.938 2.953 1 81.12 240 TYR B CA 1
ATOM 7389 C C . TYR B 1 240 ? 15.125 48.438 4.395 1 81.12 240 TYR B C 1
ATOM 7391 O O . TYR B 1 240 ? 14.133 47.969 4.941 1 81.12 240 TYR B O 1
ATOM 7399 N N . PRO B 1 241 ? 16.359 48.906 4.848 1 77.56 241 PRO B N 1
ATOM 7400 C CA . PRO B 1 241 ? 16.547 48.406 6.219 1 77.56 241 PRO B CA 1
ATOM 7401 C C . PRO B 1 241 ? 15.57 49.062 7.203 1 77.56 241 PRO B C 1
ATOM 7403 O O . PRO B 1 241 ? 15.258 50.25 7.086 1 77.56 241 PRO B O 1
ATOM 7406 N N . GLY B 1 242 ? 14.789 48.406 7.906 1 77.75 242 GLY B N 1
ATOM 7407 C CA . GLY B 1 242 ? 13.852 48.906 8.898 1 77.75 242 GLY B CA 1
ATOM 7408 C C . GLY B 1 242 ? 12.406 48.625 8.539 1 77.75 242 GLY B C 1
ATOM 7409 O O . GLY B 1 242 ? 11.5 48.938 9.32 1 77.75 242 GLY B O 1
ATOM 7410 N N . SER B 1 243 ? 12.297 48.156 7.336 1 87.06 243 SER B N 1
ATOM 7411 C CA . SER B 1 243 ? 10.922 47.812 6.965 1 87.06 243 SER B CA 1
ATOM 7412 C C . SER B 1 243 ? 10.391 46.656 7.797 1 87.06 243 SER B C 1
ATOM 7414 O O . SER B 1 243 ? 10.57 45.5 7.434 1 87.06 243 SER B O 1
ATOM 7416 N N . ILE B 1 244 ? 9.68 47 8.805 1 90.88 244 ILE B N 1
ATOM 7417 C CA . ILE B 1 244 ? 9.125 46 9.719 1 90.88 244 ILE B CA 1
ATOM 7418 C C . ILE B 1 244 ? 8.062 45.188 9 1 90.88 244 ILE B C 1
ATOM 7420 O O . ILE B 1 244 ? 7.898 44 9.266 1 90.88 244 ILE B O 1
ATOM 7424 N N . GLN B 1 245 ? 7.453 45.812 8.062 1 89.69 245 GLN B N 1
ATOM 7425 C CA . GLN B 1 245 ? 6.43 45.094 7.309 1 89.69 245 GLN B CA 1
ATOM 7426 C C . GLN B 1 245 ? 7.039 43.969 6.48 1 89.69 245 GLN B C 1
ATOM 7428 O O . GLN B 1 245 ? 6.531 42.844 6.477 1 89.69 245 GLN B O 1
ATOM 7433 N N . ALA B 1 246 ? 8.125 44.25 5.793 1 90.88 246 ALA B N 1
ATOM 7434 C CA . ALA B 1 246 ? 8.82 43.25 5.008 1 90.88 246 ALA B CA 1
ATOM 7435 C C . ALA B 1 246 ? 9.367 42.125 5.906 1 90.88 246 ALA B C 1
ATOM 7437 O O . ALA B 1 246 ? 9.344 40.969 5.543 1 90.88 246 ALA B O 1
ATOM 7438 N N . THR B 1 247 ? 9.836 42.531 7.039 1 93.81 247 THR B N 1
ATOM 7439 C CA . THR B 1 247 ? 10.375 41.562 7.984 1 93.81 247 THR B CA 1
ATOM 7440 C C . THR B 1 247 ? 9.273 40.625 8.5 1 93.81 247 THR B C 1
ATOM 7442 O O . THR B 1 247 ? 9.477 39.438 8.617 1 93.81 247 THR B O 1
ATOM 7445 N N . SER B 1 248 ? 8.148 41.219 8.812 1 93.88 248 SER B N 1
ATOM 7446 C CA . SER B 1 248 ? 7.02 40.438 9.305 1 93.88 248 SER B CA 1
ATOM 7447 C C . SER B 1 248 ? 6.574 39.406 8.273 1 93.88 248 SER B C 1
ATOM 7449 O O . SER B 1 248 ? 6.305 38.25 8.617 1 93.88 248 SER B O 1
ATOM 7451 N N . ARG B 1 249 ? 6.559 39.844 7.082 1 94.06 249 ARG B N 1
ATOM 7452 C CA . ARG B 1 249 ? 6.125 38.969 6.004 1 94.06 249 ARG B CA 1
ATOM 7453 C C . ARG B 1 249 ? 7.172 37.906 5.715 1 94.06 249 ARG B C 1
ATOM 7455 O O . ARG B 1 249 ? 6.836 36.75 5.359 1 94.06 249 ARG B O 1
ATOM 7462 N N . LEU B 1 250 ? 8.383 38.219 5.859 1 94.94 250 LEU B N 1
ATOM 7463 C CA . LEU B 1 250 ? 9.461 37.25 5.734 1 94.94 250 LEU B CA 1
ATOM 7464 C C . LEU B 1 250 ? 9.367 36.188 6.816 1 94.94 250 LEU B C 1
ATOM 7466 O O . LEU B 1 250 ? 9.531 35 6.543 1 94.94 250 LEU B O 1
ATOM 7470 N N . ILE B 1 251 ? 9.078 36.625 8.039 1 95.94 251 ILE B N 1
ATOM 7471 C CA . ILE B 1 251 ? 8.922 35.688 9.148 1 95.94 251 ILE B CA 1
ATOM 7472 C C . ILE B 1 251 ? 7.785 34.719 8.844 1 95.94 251 ILE B C 1
ATOM 7474 O O . ILE B 1 251 ? 7.926 33.5 9.055 1 95.94 251 ILE B O 1
ATOM 7478 N N . HIS B 1 252 ? 6.758 35.25 8.344 1 94.75 252 HIS B N 1
ATOM 7479 C CA . HIS B 1 252 ? 5.617 34.406 7.965 1 94.75 252 HIS B CA 1
ATOM 7480 C C . HIS B 1 252 ? 6.016 33.375 6.938 1 94.75 252 HIS B C 1
ATOM 7482 O O . HIS B 1 252 ? 5.672 32.188 7.082 1 94.75 252 HIS B O 1
ATOM 7488 N N . CYS B 1 253 ? 6.734 33.75 5.922 1 94.69 253 CYS B N 1
ATOM 7489 C CA . CYS B 1 253 ? 7.156 32.844 4.867 1 94.69 253 CYS B CA 1
ATOM 7490 C C . CYS B 1 253 ? 8.086 31.766 5.418 1 94.69 253 CYS B C 1
ATOM 7492 O O . CYS B 1 253 ? 7.98 30.594 5.055 1 94.69 253 CYS B O 1
ATOM 7494 N N . TYR B 1 254 ? 8.945 32.188 6.297 1 94.75 254 TYR B N 1
ATOM 7495 C CA . TYR B 1 254 ? 9.859 31.219 6.902 1 94.75 254 TYR B CA 1
ATOM 7496 C C . TYR B 1 254 ? 9.102 30.172 7.695 1 94.75 254 TYR B C 1
ATOM 7498 O O . TYR B 1 254 ? 9.414 28.969 7.629 1 94.75 254 TYR B O 1
ATOM 7506 N N . VAL B 1 255 ? 8.125 30.578 8.414 1 94.75 255 VAL B N 1
ATOM 7507 C CA . VAL B 1 255 ? 7.336 29.656 9.211 1 94.75 255 VAL B CA 1
ATOM 7508 C C . VAL B 1 255 ? 6.613 28.672 8.297 1 94.75 255 VAL B C 1
ATOM 7510 O O . VAL B 1 255 ? 6.641 27.453 8.531 1 94.75 255 VAL B O 1
ATOM 7513 N N . MET B 1 256 ? 6.035 29.172 7.27 1 92.44 256 MET B N 1
ATOM 7514 C CA . MET B 1 256 ? 5.258 28.344 6.359 1 92.44 256 MET B CA 1
ATOM 7515 C C . MET B 1 256 ? 6.164 27.391 5.578 1 92.44 256 MET B C 1
ATOM 7517 O O . MET B 1 256 ? 5.738 26.312 5.184 1 92.44 256 MET B O 1
ATOM 7521 N N . ASP B 1 257 ? 7.379 27.812 5.422 1 91.69 257 ASP B N 1
ATOM 7522 C CA . ASP B 1 257 ? 8.344 27 4.703 1 91.69 257 ASP B CA 1
ATOM 7523 C C . ASP B 1 257 ? 9.078 26.047 5.652 1 91.69 257 ASP B C 1
ATOM 7525 O O . ASP B 1 257 ? 10 25.344 5.242 1 91.69 257 ASP B O 1
ATOM 7529 N N . GLY B 1 258 ? 8.805 26.141 6.887 1 89.56 258 GLY B N 1
ATOM 7530 C CA . GLY B 1 258 ? 9.383 25.219 7.855 1 89.56 258 GLY B CA 1
ATOM 7531 C C . GLY B 1 258 ? 10.734 25.688 8.383 1 89.56 258 GLY B C 1
ATOM 7532 O O . GLY B 1 258 ? 11.438 24.922 9.047 1 89.56 258 GLY B O 1
ATOM 7533 N N . GLU B 1 259 ? 11.133 26.875 8.047 1 91.38 259 GLU B N 1
ATOM 7534 C CA . GLU B 1 259 ? 12.383 27.438 8.539 1 91.38 259 GLU B CA 1
ATOM 7535 C C . GLU B 1 259 ? 12.164 28.203 9.844 1 91.38 259 GLU B C 1
ATOM 7537 O O . GLU B 1 259 ? 12.414 29.406 9.914 1 91.38 259 GLU B O 1
ATOM 7542 N N . ILE B 1 260 ? 11.883 27.516 10.859 1 93.19 260 ILE B N 1
ATOM 7543 C CA . ILE B 1 260 ? 11.398 28.094 12.109 1 93.19 260 ILE B CA 1
ATOM 7544 C C . ILE B 1 260 ? 12.547 28.781 12.844 1 93.19 260 ILE B C 1
ATOM 7546 O O . ILE B 1 260 ? 12.352 29.828 13.453 1 93.19 260 ILE B O 1
ATOM 7550 N N . GLN B 1 261 ? 13.695 28.234 12.805 1 90.88 261 GLN B N 1
ATOM 7551 C CA . GLN B 1 261 ? 14.836 28.844 13.492 1 90.88 261 GLN B CA 1
ATOM 7552 C C . GLN B 1 261 ? 15.172 30.203 12.891 1 90.88 261 GLN B C 1
ATOM 7554 O O . GLN B 1 261 ? 15.461 31.156 13.625 1 90.88 261 GLN B O 1
ATOM 7559 N N . ARG B 1 262 ? 15.117 30.297 11.578 1 93.06 262 ARG B N 1
ATOM 7560 C CA . ARG B 1 262 ? 15.367 31.578 10.922 1 93.06 262 ARG B CA 1
ATOM 7561 C C . ARG B 1 262 ? 14.273 32.594 11.258 1 93.06 262 ARG B C 1
ATOM 7563 O O . ARG B 1 262 ? 14.555 33.781 11.453 1 93.06 262 ARG B O 1
ATOM 7570 N N . ALA B 1 263 ? 13.086 32.094 11.258 1 95.5 263 ALA B N 1
ATOM 7571 C CA . ALA B 1 263 ? 11.969 32.969 11.625 1 95.5 263 ALA B CA 1
ATOM 7572 C C . ALA B 1 263 ? 12.133 33.5 13.039 1 95.5 263 ALA B C 1
ATOM 7574 O O . ALA B 1 263 ? 11.922 34.688 13.273 1 95.5 263 ALA B O 1
ATOM 7575 N N . LYS B 1 264 ? 12.516 32.656 13.93 1 93.25 264 LYS B N 1
ATOM 7576 C CA . LYS B 1 264 ? 12.695 33.062 15.328 1 93.25 264 LYS B CA 1
ATOM 7577 C C . LYS B 1 264 ? 13.836 34.062 15.484 1 93.25 264 LYS B C 1
ATOM 7579 O O . LYS B 1 264 ? 13.727 35 16.266 1 93.25 264 LYS B O 1
ATOM 7584 N N . GLU B 1 265 ? 14.898 33.844 14.805 1 93.94 265 GLU B N 1
ATOM 7585 C CA . GLU B 1 265 ? 16.031 34.75 14.844 1 93.94 265 GLU B CA 1
ATOM 7586 C C . GLU B 1 265 ? 15.625 36.156 14.359 1 93.94 265 GLU B C 1
ATOM 7588 O O . GLU B 1 265 ? 15.984 37.156 14.977 1 93.94 265 GLU B O 1
ATOM 7593 N N . LEU B 1 266 ? 14.938 36.125 13.305 1 93.94 266 LEU B N 1
ATOM 7594 C CA . LEU B 1 266 ? 14.477 37.406 12.758 1 93.94 266 LEU B CA 1
ATOM 7595 C C . LEU B 1 266 ? 13.5 38.062 13.711 1 93.94 266 LEU B C 1
ATOM 7597 O O . LEU B 1 266 ? 13.531 39.281 13.875 1 93.94 266 LEU B O 1
ATOM 7601 N N . LEU B 1 267 ? 12.633 37.375 14.289 1 95 267 LEU B N 1
ATOM 7602 C CA . LEU B 1 267 ? 11.672 37.875 15.25 1 95 267 LEU B CA 1
ATOM 7603 C C . LEU B 1 267 ? 12.383 38.531 16.438 1 95 267 LEU B C 1
ATOM 7605 O O . LEU B 1 267 ? 12.047 39.656 16.812 1 95 267 LEU B O 1
ATOM 7609 N N . ASN B 1 268 ? 13.367 37.875 16.969 1 92.5 268 ASN B N 1
ATOM 7610 C CA . ASN B 1 268 ? 14.102 38.375 18.125 1 92.5 268 ASN B CA 1
ATOM 7611 C C . ASN B 1 268 ? 14.883 39.625 17.797 1 92.5 268 ASN B C 1
ATOM 7613 O O . ASN B 1 268 ? 14.984 40.531 18.641 1 92.5 268 ASN B O 1
ATOM 7617 N N . SER B 1 269 ? 15.336 39.688 16.609 1 90.38 269 SER B N 1
ATOM 7618 C CA . SER B 1 269 ? 16.141 40.812 16.219 1 90.38 269 SER B CA 1
ATOM 7619 C C . SER B 1 269 ? 15.281 42.031 15.922 1 90.38 269 SER B C 1
ATOM 7621 O O . SER B 1 269 ? 15.758 43.188 15.953 1 90.38 269 SER B O 1
ATOM 7623 N N . THR B 1 270 ? 14.039 41.844 15.719 1 90.31 270 THR B N 1
ATOM 7624 C CA . THR B 1 270 ? 13.18 42.906 15.25 1 90.31 270 THR B CA 1
ATOM 7625 C C . THR B 1 270 ? 12.242 43.375 16.359 1 90.31 270 THR B C 1
ATOM 7627 O O . THR B 1 270 ? 11.688 44.469 16.297 1 90.31 270 THR B O 1
ATOM 7630 N N . GLU B 1 271 ? 12.016 42.688 17.375 1 84.62 271 GLU B N 1
ATOM 7631 C CA . GLU B 1 271 ? 11 42.906 18.391 1 84.62 271 GLU B CA 1
ATOM 7632 C C . GLU B 1 271 ? 11.133 44.281 19.031 1 84.62 271 GLU B C 1
ATOM 7634 O O . GLU B 1 271 ? 10.133 44.938 19.312 1 84.62 271 GLU B O 1
ATOM 7639 N N . ASN B 1 272 ? 12.305 44.75 19.156 1 82.25 272 ASN B N 1
ATOM 7640 C CA . ASN B 1 272 ? 12.523 46.031 19.844 1 82.25 272 ASN B CA 1
ATOM 7641 C C . ASN B 1 272 ? 12.219 47.219 18.922 1 82.25 272 ASN B C 1
ATOM 7643 O O . ASN B 1 272 ? 12.016 48.344 19.391 1 82.25 272 ASN B O 1
ATOM 7647 N N . GLU B 1 273 ? 12.094 47.062 17.672 1 84 273 GLU B N 1
ATOM 7648 C CA . GLU B 1 273 ? 11.906 48.156 16.719 1 84 273 GLU B CA 1
ATOM 7649 C C . GLU B 1 273 ? 10.43 48.344 16.391 1 84 273 GLU B C 1
ATOM 7651 O O . GLU B 1 273 ? 10.055 49.344 15.742 1 84 273 GLU B O 1
ATOM 7656 N N . VAL B 1 274 ? 9.539 47.594 16.922 1 84.44 274 VAL B N 1
ATOM 7657 C CA . VAL B 1 274 ? 8.148 47.531 16.484 1 84.44 274 VAL B CA 1
ATOM 7658 C C . VAL B 1 274 ? 7.32 48.594 17.188 1 84.44 274 VAL B C 1
ATOM 7660 O O . VAL B 1 274 ? 6.273 49 16.672 1 84.44 274 VAL B O 1
ATOM 7663 N N . ALA B 1 275 ? 7.746 49.156 18.234 1 80 275 ALA B N 1
ATOM 7664 C CA . ALA B 1 275 ? 6.949 50.094 19.031 1 80 275 ALA B CA 1
ATOM 7665 C C . ALA B 1 275 ? 6.68 51.375 18.266 1 80 275 ALA B C 1
ATOM 7667 O O . ALA B 1 275 ? 5.621 52 18.438 1 80 275 ALA B O 1
ATOM 7668 N N . ASP B 1 276 ? 7.449 51.781 17.297 1 81.31 276 ASP B N 1
ATOM 7669 C CA . ASP B 1 276 ? 7.344 53.094 16.703 1 81.31 276 ASP B CA 1
ATOM 7670 C C . ASP B 1 276 ? 6.797 53 15.273 1 81.31 276 ASP B C 1
ATOM 7672 O O . ASP B 1 276 ? 6.902 53.969 14.5 1 81.31 276 ASP B O 1
ATOM 7676 N N . VAL B 1 277 ? 6.195 51.906 15.016 1 86.81 277 VAL B N 1
ATOM 7677 C CA . VAL B 1 277 ? 5.73 51.781 13.641 1 86.81 277 VAL B CA 1
ATOM 7678 C C . VAL B 1 277 ? 4.207 51.906 13.602 1 86.81 277 VAL B C 1
ATOM 7680 O O . VAL B 1 277 ? 3.559 52.031 14.641 1 86.81 277 VAL B O 1
ATOM 7683 N N . ALA B 1 278 ? 3.621 52.031 12.344 1 86.19 278 ALA B N 1
ATOM 7684 C CA . ALA B 1 278 ? 2.178 52.156 12.156 1 86.19 278 ALA B CA 1
ATOM 7685 C C . ALA B 1 278 ? 1.447 50.969 12.758 1 86.19 278 ALA B C 1
ATOM 7687 O O . ALA B 1 278 ? 1.994 49.844 12.828 1 86.19 278 ALA B O 1
ATOM 7688 N N . GLU B 1 279 ? 0.254 51.125 13.18 1 85.44 279 GLU B N 1
ATOM 7689 C CA . GLU B 1 279 ? -0.523 50.125 13.898 1 85.44 279 GLU B CA 1
ATOM 7690 C C . GLU B 1 279 ? -0.7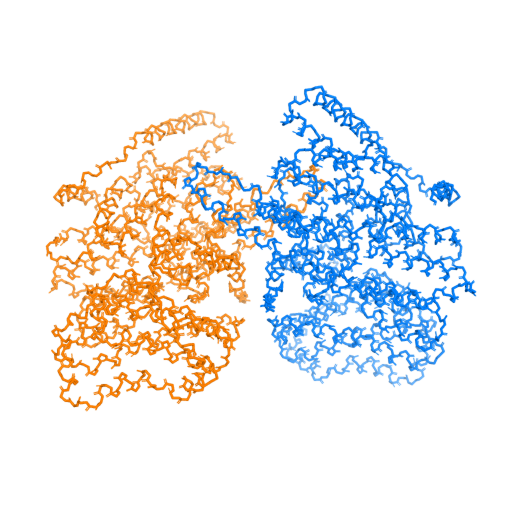35 48.875 13.031 1 85.44 279 GLU B C 1
ATOM 7692 O O . GLU B 1 279 ? -0.681 47.75 13.539 1 85.44 279 GLU B O 1
ATOM 7697 N N . TYR B 1 280 ? -1.055 49.125 11.805 1 87.62 280 TYR B N 1
ATOM 7698 C CA . TYR B 1 280 ? -1.312 48 10.945 1 87.62 280 TYR B CA 1
ATOM 7699 C C . TYR B 1 280 ? -0.055 47.156 10.773 1 87.62 280 TYR B C 1
ATOM 7701 O O . TYR B 1 280 ? -0.135 45.938 10.617 1 87.62 280 TYR B O 1
ATOM 7709 N N . VAL B 1 281 ? 1.138 47.75 10.82 1 89.94 281 VAL B N 1
ATOM 7710 C CA . VAL B 1 281 ? 2.404 47.031 10.727 1 89.94 281 VAL B CA 1
ATOM 7711 C C . VAL B 1 281 ? 2.652 46.281 12.023 1 89.94 281 VAL B C 1
ATOM 7713 O O . VAL B 1 281 ? 3.188 45.156 12 1 89.94 281 VAL B O 1
ATOM 7716 N N . GLN B 1 282 ? 2.221 46.875 13.125 1 90.69 282 GLN B N 1
ATOM 7717 C CA . GLN B 1 282 ? 2.346 46.219 14.414 1 90.69 282 GLN B CA 1
ATOM 7718 C C . GLN B 1 282 ? 1.496 44.938 14.453 1 90.69 282 GLN B C 1
ATOM 7720 O O . GLN B 1 282 ? 1.93 43.906 14.977 1 90.69 282 GLN B O 1
ATOM 7725 N N . VAL B 1 283 ? 0.259 45.031 13.914 1 91.62 283 VAL B N 1
ATOM 7726 C CA . VAL B 1 283 ? -0.647 43.875 13.875 1 91.62 283 VAL B CA 1
ATOM 7727 C C . VAL B 1 283 ? -0.006 42.75 13.086 1 91.62 283 VAL B C 1
ATOM 7729 O O . VAL B 1 283 ? -0.033 41.594 13.523 1 91.62 283 VAL B O 1
ATOM 7732 N N . GLU B 1 284 ? 0.601 43.031 11.953 1 92.62 284 GLU B N 1
ATOM 7733 C CA . GLU B 1 284 ? 1.232 42.031 11.117 1 92.62 284 GLU B CA 1
ATOM 7734 C C . GLU B 1 284 ? 2.412 41.375 11.836 1 92.62 284 GLU B C 1
ATOM 7736 O O . GLU B 1 284 ? 2.617 40.156 11.742 1 92.62 284 GLU B O 1
ATOM 7741 N N . PHE B 1 285 ? 3.164 42.25 12.484 1 94.38 285 PHE B N 1
ATOM 7742 C CA . PHE B 1 285 ? 4.324 41.719 13.203 1 94.38 285 PHE B CA 1
ATOM 7743 C C . PHE B 1 285 ? 3.891 40.812 14.336 1 94.38 285 PHE B C 1
ATOM 7745 O O . PHE B 1 285 ? 4.43 39.719 14.492 1 94.38 285 PHE B O 1
ATOM 7752 N N . LEU B 1 286 ? 2.908 41.25 15.117 1 94.06 286 LEU B N 1
ATOM 7753 C CA . LEU B 1 286 ? 2.422 40.469 16.25 1 94.06 286 LEU B CA 1
ATOM 7754 C C . LEU B 1 286 ? 1.809 39.156 15.766 1 94.06 286 LEU B C 1
ATOM 7756 O O . LEU B 1 286 ? 1.965 38.125 16.422 1 94.06 286 LEU B O 1
ATOM 7760 N N . THR B 1 287 ? 1.107 39.156 14.68 1 95.31 287 THR B N 1
ATOM 7761 C CA . THR B 1 287 ? 0.54 37.938 14.102 1 95.31 287 THR B CA 1
ATOM 7762 C C . THR B 1 287 ? 1.644 36.969 13.688 1 95.31 287 THR B C 1
ATOM 7764 O O . THR B 1 287 ? 1.542 35.781 13.938 1 95.31 287 THR B O 1
ATOM 7767 N N . SER B 1 288 ? 2.717 37.5 13.062 1 95.94 288 SER B N 1
ATOM 7768 C CA . SER B 1 288 ? 3.84 36.656 12.664 1 95.94 288 SER B CA 1
ATOM 7769 C C . SER B 1 288 ? 4.555 36.062 13.875 1 95.94 288 SER B C 1
ATOM 7771 O O . SER B 1 288 ? 5.008 34.938 13.844 1 95.94 288 SER B O 1
ATOM 7773 N N . ALA B 1 289 ? 4.641 36.844 14.914 1 95.56 289 ALA B N 1
ATOM 7774 C CA . ALA B 1 289 ? 5.223 36.344 16.156 1 95.56 289 ALA B CA 1
ATOM 7775 C C . ALA B 1 289 ? 4.398 35.188 16.719 1 95.56 289 ALA B C 1
ATOM 7777 O O . ALA B 1 289 ? 4.949 34.188 17.172 1 95.56 289 ALA B O 1
ATOM 7778 N N . ALA B 1 290 ? 3.059 35.406 16.719 1 95.88 290 ALA B N 1
ATOM 7779 C CA . ALA B 1 290 ? 2.168 34.375 17.188 1 95.88 290 ALA B CA 1
ATOM 7780 C C . ALA B 1 290 ? 2.371 33.062 16.391 1 95.88 290 ALA B C 1
ATOM 7782 O O . ALA B 1 290 ? 2.369 31.984 16.969 1 95.88 290 ALA B O 1
ATOM 7783 N N . LEU B 1 291 ? 2.6 33.188 15.141 1 96.31 291 LEU B N 1
ATOM 7784 C CA . LEU B 1 291 ? 2.799 32.062 14.266 1 96.31 291 LEU B CA 1
ATOM 7785 C C . LEU B 1 291 ? 4.09 31.312 14.617 1 96.31 291 LEU B C 1
ATOM 7787 O O . LEU B 1 291 ? 4.148 30.094 14.57 1 96.31 291 LEU B O 1
ATOM 7791 N N . VAL B 1 292 ? 5.141 32.031 14.867 1 95.62 292 VAL B N 1
ATOM 7792 C CA . VAL B 1 292 ? 6.422 31.438 15.227 1 95.62 292 VAL B CA 1
ATOM 7793 C C . VAL B 1 292 ? 6.266 30.609 16.5 1 95.62 292 VAL B C 1
ATOM 7795 O O . VAL B 1 292 ? 6.684 29.453 16.547 1 95.62 292 VAL B O 1
ATOM 7798 N N . TYR B 1 293 ? 5.625 31.188 17.469 1 93.81 293 TYR B N 1
ATOM 7799 C CA . TYR B 1 293 ? 5.477 30.5 18.75 1 93.81 293 TYR B CA 1
ATOM 7800 C C . TYR B 1 293 ? 4.52 29.312 18.625 1 93.81 293 TYR B C 1
ATOM 7802 O O . TYR B 1 293 ? 4.695 28.297 19.281 1 93.81 293 TYR B O 1
ATOM 7810 N N . TYR B 1 294 ? 3.537 29.484 17.812 1 94.44 294 TYR B N 1
ATOM 7811 C CA . TYR B 1 294 ? 2.648 28.375 17.516 1 94.44 294 TYR B CA 1
ATOM 7812 C C . TYR B 1 294 ? 3.416 27.219 16.891 1 94.44 294 TYR B C 1
ATOM 7814 O O . TYR B 1 294 ? 3.246 26.062 17.297 1 94.44 294 TYR B O 1
ATOM 7822 N N . ALA B 1 295 ? 4.242 27.5 15.914 1 93 295 ALA B N 1
ATOM 7823 C CA . ALA B 1 295 ? 5.023 26.484 15.227 1 93 295 ALA B CA 1
ATOM 7824 C C . ALA B 1 295 ? 5.98 25.781 16.188 1 93 295 ALA B C 1
ATOM 7826 O O . ALA B 1 295 ? 6.246 24.578 16.047 1 93 295 ALA B O 1
ATOM 7827 N N . GLU B 1 296 ? 6.371 26.438 17.203 1 89.56 296 GLU B N 1
ATOM 7828 C CA . GLU B 1 296 ? 7.293 25.891 18.203 1 89.56 296 GLU B CA 1
ATOM 7829 C C . GLU B 1 296 ? 6.551 25.031 19.219 1 89.56 296 GLU B C 1
ATOM 7831 O O . GLU B 1 296 ? 7.168 24.25 19.953 1 89.56 296 GLU B O 1
ATOM 7836 N N . GLY B 1 297 ? 5.293 25.25 19.297 1 87.81 297 GLY B N 1
ATOM 7837 C CA . GLY B 1 297 ? 4.496 24.516 20.266 1 87.81 297 GLY B CA 1
ATOM 7838 C C . GLY B 1 297 ? 4.266 25.281 21.562 1 87.81 297 GLY B C 1
ATOM 7839 O O . GLY B 1 297 ? 3.715 24.734 22.516 1 87.81 297 GLY B O 1
ATOM 7840 N N . ASN B 1 298 ? 4.809 26.484 21.594 1 88.31 298 ASN B N 1
ATOM 7841 C CA . ASN B 1 298 ? 4.496 27.344 22.719 1 88.31 298 ASN B CA 1
ATOM 7842 C C . ASN B 1 298 ? 3.146 28.031 22.547 1 88.31 298 ASN B C 1
ATOM 7844 O O . ASN B 1 298 ? 3.09 29.25 22.312 1 88.31 298 ASN B O 1
ATOM 7848 N N . PHE B 1 299 ? 2.109 27.344 22.812 1 89.56 299 PHE B N 1
ATOM 7849 C CA . PHE B 1 299 ? 0.764 27.734 22.406 1 89.56 299 PHE B CA 1
ATOM 7850 C C . PHE B 1 299 ? 0.24 28.859 23.297 1 89.56 299 PHE B C 1
ATOM 7852 O O . PHE B 1 299 ? -0.515 29.719 22.844 1 89.56 299 PHE B O 1
ATOM 7859 N N . GLN B 1 300 ? 0.6 28.891 24.562 1 84.94 300 GLN B N 1
ATOM 7860 C CA . GLN B 1 300 ? 0.161 29.969 25.438 1 84.94 300 GLN B CA 1
ATOM 7861 C C . GLN B 1 300 ? 0.748 31.312 25.016 1 84.94 300 GLN B C 1
ATOM 7863 O O . GLN B 1 300 ? 0.049 32.344 25 1 84.94 300 GLN B O 1
ATOM 7868 N N . LYS B 1 301 ? 2.057 31.297 24.703 1 88.94 301 LYS B N 1
ATOM 7869 C CA . LYS B 1 301 ? 2.682 32.5 24.188 1 88.94 301 LYS B CA 1
ATOM 7870 C C . LYS B 1 301 ? 2.078 32.938 22.844 1 88.94 301 LYS B C 1
ATOM 7872 O O . LYS B 1 301 ? 1.862 34.125 22.594 1 88.94 301 LYS B O 1
ATOM 7877 N N . ALA B 1 302 ? 1.886 31.953 22 1 93.75 302 ALA B N 1
ATOM 7878 C CA . ALA B 1 302 ? 1.247 32.219 20.719 1 93.75 302 ALA B CA 1
ATOM 7879 C C . ALA B 1 302 ? -0.117 32.875 20.906 1 93.75 302 ALA B C 1
ATOM 7881 O O . ALA B 1 302 ? -0.462 33.812 20.188 1 93.75 302 ALA B O 1
ATOM 7882 N N . LEU B 1 303 ? -0.892 32.375 21.859 1 90.56 303 LEU B N 1
ATOM 7883 C CA . LEU B 1 303 ? -2.213 32.938 22.141 1 90.56 303 LEU B CA 1
ATOM 7884 C C . LEU B 1 303 ? -2.107 34.375 22.609 1 90.56 303 LEU B C 1
ATOM 7886 O O . LEU B 1 303 ? -2.885 35.25 22.188 1 90.56 303 LEU B O 1
ATOM 7890 N N . ARG B 1 304 ? -1.146 34.719 23.484 1 89.5 304 ARG B N 1
ATOM 7891 C CA . ARG B 1 304 ? -0.959 36.062 23.969 1 89.5 304 ARG B CA 1
ATOM 7892 C C . ARG B 1 304 ? -0.667 37.031 22.828 1 89.5 304 ARG B C 1
ATOM 7894 O O . ARG B 1 304 ? -1.258 38.125 22.75 1 89.5 304 ARG B O 1
ATOM 7901 N N . PHE B 1 305 ? 0.238 36.625 21.984 1 93.5 305 PHE B N 1
ATOM 7902 C CA . PHE B 1 305 ? 0.593 37.5 20.844 1 93.5 305 PHE B CA 1
ATOM 7903 C C . PHE B 1 305 ? -0.587 37.656 19.891 1 93.5 305 PHE B C 1
ATOM 7905 O O . PHE B 1 305 ? -0.801 38.719 19.328 1 93.5 305 PHE B O 1
ATOM 7912 N N . SER B 1 306 ? -1.337 36.594 19.688 1 93.5 306 SER B N 1
ATOM 7913 C CA . SER B 1 306 ? -2.477 36.656 18.766 1 93.5 306 SER B CA 1
ATOM 7914 C C . SER B 1 306 ? -3.572 37.562 19.328 1 93.5 306 SER B C 1
ATOM 7916 O O . SER B 1 306 ? -4.203 38.312 18.578 1 93.5 306 SER B O 1
ATOM 7918 N N . ILE B 1 307 ? -3.822 37.5 20.625 1 88.19 307 ILE B N 1
ATOM 7919 C CA . ILE B 1 307 ? -4.801 38.375 21.281 1 88.19 307 ILE B CA 1
ATOM 7920 C C . ILE B 1 307 ? -4.355 39.812 21.172 1 88.19 307 ILE B C 1
ATOM 7922 O O . ILE B 1 307 ? -5.164 40.688 20.859 1 88.19 307 ILE B O 1
ATOM 7926 N N . HIS B 1 308 ? -3.031 40.031 21.406 1 88.81 308 HIS B N 1
ATOM 7927 C CA . HIS B 1 308 ? -2.484 41.375 21.281 1 88.81 308 HIS B CA 1
ATOM 7928 C C . HIS B 1 308 ? -2.646 41.906 19.859 1 88.81 308 HIS B C 1
ATOM 7930 O O . HIS B 1 308 ? -2.984 43.094 19.672 1 88.81 308 HIS B O 1
ATOM 7936 N N . ALA B 1 309 ? -2.359 41.094 18.891 1 90.5 309 ALA B N 1
ATOM 7937 C CA . ALA B 1 309 ? -2.531 41.5 17.5 1 90.5 309 ALA B CA 1
ATOM 7938 C C . ALA B 1 309 ? -3.982 41.875 17.219 1 90.5 309 ALA B C 1
ATOM 7940 O O . ALA B 1 309 ? -4.258 42.906 16.625 1 90.5 309 ALA B O 1
ATOM 7941 N N . PHE B 1 310 ? -4.895 41.062 17.609 1 87.19 310 PHE B N 1
ATOM 7942 C CA . PHE B 1 310 ? -6.305 41.281 17.312 1 87.19 310 PHE B CA 1
ATOM 7943 C C . PHE B 1 310 ? -6.816 42.531 18 1 87.19 310 PHE B C 1
ATOM 7945 O O . PHE B 1 310 ? -7.652 43.25 17.453 1 87.19 310 PHE B O 1
ATOM 7952 N N . SER B 1 311 ? -6.363 42.781 19.234 1 83.25 311 SER B N 1
ATOM 7953 C CA . SER B 1 311 ? -6.812 43.938 20.016 1 83.25 311 SER B CA 1
ATOM 7954 C C . SER B 1 311 ? -6.426 45.25 19.344 1 83.25 311 SER B C 1
ATOM 7956 O O . SER B 1 311 ? -7.027 46.281 19.609 1 83.25 311 SER B O 1
ATOM 7958 N N . ARG B 1 312 ? -5.461 45.188 18.438 1 82.44 312 ARG B N 1
ATOM 7959 C CA . ARG B 1 312 ? -4.965 46.406 17.781 1 82.44 312 ARG B CA 1
ATOM 7960 C C . ARG B 1 312 ? -5.562 46.562 16.391 1 82.44 312 ARG B C 1
ATOM 7962 O O . ARG B 1 312 ? -5.297 47.531 15.695 1 82.44 312 ARG B O 1
ATOM 7969 N N . VAL B 1 313 ? -6.387 45.625 16.016 1 83.62 313 VAL B N 1
ATOM 7970 C CA . VAL B 1 313 ? -6.949 45.656 14.68 1 83.62 313 VAL B CA 1
ATOM 7971 C C . VAL B 1 313 ? -7.988 46.781 14.57 1 83.62 313 VAL B C 1
ATOM 7973 O O . VAL B 1 313 ? -8.898 46.844 15.398 1 83.62 313 VAL B O 1
ATOM 7976 N N . LYS B 1 314 ? -7.664 47.688 13.695 1 74.44 314 LYS B N 1
ATOM 7977 C CA . LYS B 1 314 ? -8.648 48.656 13.234 1 74.44 314 LYS B CA 1
ATOM 7978 C C . LYS B 1 314 ? -9.094 48.375 11.805 1 74.44 314 LYS B C 1
ATOM 7980 O O . LYS B 1 314 ? -8.312 48.531 10.867 1 74.44 314 LYS B O 1
ATOM 7985 N N . GLU B 1 315 ? -10.25 48 11.633 1 66.69 315 GLU B N 1
ATOM 7986 C CA . GLU B 1 315 ? -10.742 47.469 10.367 1 66.69 315 GLU B CA 1
ATOM 7987 C C . GLU B 1 315 ? -10.492 48.438 9.227 1 66.69 315 GLU B C 1
ATOM 7989 O O . GLU B 1 315 ? -10.242 48.031 8.094 1 66.69 315 GLU B O 1
ATOM 7994 N N . THR B 1 316 ? -10.477 49.594 9.586 1 61.59 316 THR B N 1
ATOM 7995 C CA . THR B 1 316 ? -10.398 50.594 8.539 1 61.59 316 THR B CA 1
ATOM 7996 C C . THR B 1 316 ? -8.953 50.781 8.062 1 61.59 316 THR B C 1
ATOM 7998 O O . THR B 1 316 ? -8.719 51.281 6.969 1 61.59 316 THR B O 1
ATOM 8001 N N . GLU B 1 317 ? -8.086 50.188 8.75 1 71 317 GLU B N 1
ATOM 8002 C CA . GLU B 1 317 ? -6.699 50.5 8.438 1 71 317 GLU B CA 1
ATOM 8003 C C . GLU B 1 317 ? -5.922 49.281 8.008 1 71 317 GLU B C 1
ATOM 8005 O O . GLU B 1 317 ? -4.879 49.375 7.355 1 71 317 GLU B O 1
ATOM 8010 N N . ILE B 1 318 ? -6.488 48.156 8.234 1 78.38 318 ILE B N 1
ATOM 8011 C CA . ILE B 1 318 ? -5.723 46.938 7.984 1 78.38 318 ILE B CA 1
ATOM 8012 C C . ILE B 1 318 ? -6.203 46.281 6.691 1 78.38 318 ILE B C 1
ATOM 8014 O O . ILE B 1 318 ? -7.371 46.438 6.312 1 78.38 318 ILE B O 1
ATOM 8018 N N . SER B 1 319 ? -5.215 45.75 5.98 1 80.19 319 SER B N 1
ATOM 8019 C CA . SER B 1 319 ? -5.598 45.031 4.781 1 80.19 319 SER B CA 1
ATOM 8020 C C . SER B 1 319 ? -6.441 43.812 5.129 1 80.19 319 SER B C 1
ATOM 8022 O O . SER B 1 319 ? -6.301 43.219 6.211 1 80.19 319 SER B O 1
ATOM 8024 N N . THR B 1 320 ? -7.352 43.469 4.293 1 77.62 320 THR B N 1
ATOM 8025 C CA . THR B 1 320 ? -8.219 42.312 4.488 1 77.62 320 THR B CA 1
ATOM 8026 C C . THR B 1 320 ? -7.391 41.031 4.711 1 77.62 320 THR B C 1
ATOM 8028 O O . THR B 1 320 ? -7.75 40.188 5.531 1 77.62 320 THR B O 1
ATOM 8031 N N . ARG B 1 321 ? -6.32 40.938 4.023 1 81 321 ARG B N 1
ATOM 8032 C CA . ARG B 1 321 ? -5.441 39.781 4.164 1 81 321 ARG B CA 1
ATOM 8033 C C . ARG B 1 321 ? -4.902 39.688 5.586 1 81 321 ARG B C 1
ATOM 8035 O O . ARG B 1 321 ? -4.93 38.625 6.188 1 81 321 ARG B O 1
ATOM 8042 N N . ALA B 1 322 ? -4.395 40.812 6.016 1 85.94 322 ALA B N 1
ATOM 8043 C CA . ALA B 1 322 ? -3.814 40.812 7.355 1 85.94 322 ALA B CA 1
ATOM 8044 C C . ALA B 1 322 ? -4.875 40.531 8.414 1 85.94 322 ALA B C 1
ATOM 8046 O O . ALA B 1 322 ? -4.598 39.875 9.422 1 85.94 322 ALA B O 1
ATOM 8047 N N . TYR B 1 323 ? -6.078 41.031 8.133 1 85.88 323 TYR B N 1
ATOM 8048 C CA . TYR B 1 323 ? -7.176 40.812 9.062 1 85.88 323 TYR B CA 1
ATOM 8049 C C . TYR B 1 323 ? -7.527 39.312 9.125 1 85.88 323 TYR B C 1
ATOM 8051 O O . TYR B 1 323 ? -7.668 38.75 10.219 1 85.88 323 TYR B O 1
ATOM 8059 N N . ILE B 1 324 ? -7.656 38.625 8.031 1 88.56 324 ILE B N 1
ATOM 8060 C CA . ILE B 1 324 ? -7.98 37.219 7.957 1 88.56 324 ILE B CA 1
ATOM 8061 C C . ILE B 1 324 ? -6.891 36.406 8.648 1 88.56 324 ILE B C 1
ATOM 8063 O O . ILE B 1 324 ? -7.188 35.5 9.43 1 88.56 324 ILE B O 1
ATOM 8067 N N . GLU B 1 325 ? -5.668 36.75 8.375 1 92.06 325 GLU B N 1
ATOM 8068 C CA . GLU B 1 325 ? -4.555 36 8.977 1 92.06 325 GLU B CA 1
ATOM 8069 C C . GLU B 1 325 ? -4.559 36.156 10.492 1 92.06 325 GLU B C 1
ATOM 8071 O O . GLU B 1 325 ? -4.203 35.219 11.203 1 92.06 325 GLU B O 1
ATOM 8076 N N . THR B 1 326 ? -4.844 37.375 10.93 1 91.81 326 THR B N 1
ATOM 8077 C CA . THR B 1 326 ? -4.914 37.594 12.367 1 91.81 326 THR B CA 1
ATOM 8078 C C . THR B 1 326 ? -6.02 36.75 12.992 1 91.81 326 THR B C 1
ATOM 8080 O O . THR B 1 326 ? -5.816 36.125 14.039 1 91.81 326 THR B O 1
ATOM 8083 N N . LEU B 1 327 ? -7.168 36.688 12.359 1 89.81 327 LEU B N 1
ATOM 8084 C CA . LEU B 1 327 ? -8.289 35.875 12.852 1 89.81 327 LEU B CA 1
ATOM 8085 C C . LEU B 1 327 ? -7.957 34.406 12.812 1 89.81 327 LEU B C 1
ATOM 8087 O O . LEU B 1 327 ? -8.312 33.656 13.727 1 89.81 327 LEU B O 1
ATOM 8091 N N . ARG B 1 328 ? -7.316 33.969 11.766 1 94.88 328 ARG B N 1
ATOM 8092 C CA . ARG B 1 328 ? -6.914 32.594 11.633 1 94.88 328 ARG B CA 1
ATOM 8093 C C . ARG B 1 328 ? -5.973 32.156 12.758 1 94.88 328 ARG B C 1
ATOM 8095 O O . ARG B 1 328 ? -6.168 31.125 13.391 1 94.88 328 ARG B O 1
ATOM 8102 N N . CYS B 1 329 ? -5.012 33.031 12.93 1 94.94 329 CYS B N 1
ATOM 8103 C CA . CYS B 1 329 ? -4.027 32.75 13.969 1 94.94 329 CYS B CA 1
ATOM 8104 C C . CYS B 1 329 ? -4.688 32.688 15.344 1 94.94 329 CYS B C 1
ATOM 8106 O O . CYS B 1 329 ? -4.449 31.766 16.125 1 94.94 329 CYS B O 1
ATOM 8108 N N . LEU B 1 330 ? -5.531 33.656 15.586 1 92.25 330 LEU B N 1
ATOM 8109 C CA . LEU B 1 330 ? -6.219 33.688 16.875 1 92.25 330 LEU B CA 1
ATOM 8110 C C . LEU B 1 330 ? -7.105 32.469 17.062 1 92.25 330 LEU B C 1
ATOM 8112 O O . LEU B 1 330 ? -7.09 31.859 18.141 1 92.25 330 LEU B O 1
ATOM 8116 N N . SER B 1 331 ? -7.895 32.125 16.062 1 92.69 331 SER B N 1
ATOM 8117 C CA . SER B 1 331 ? -8.781 30.953 16.125 1 92.69 331 SER B CA 1
ATOM 8118 C C . SER B 1 331 ? -8 29.672 16.422 1 92.69 331 SER B C 1
ATOM 8120 O O . SER B 1 331 ? -8.398 28.891 17.297 1 92.69 331 SER B O 1
ATOM 8122 N N . ARG B 1 332 ? -6.918 29.5 15.781 1 94.5 332 ARG B N 1
ATOM 8123 C CA . ARG B 1 332 ? -6.105 28.297 15.953 1 94.5 332 ARG B CA 1
ATOM 8124 C C . ARG B 1 332 ? -5.488 28.25 17.344 1 94.5 332 ARG B C 1
ATOM 8126 O O . ARG B 1 332 ? -5.461 27.188 17.984 1 94.5 332 ARG B O 1
ATOM 8133 N N . CYS B 1 333 ? -4.988 29.391 17.766 1 92.69 333 CYS B N 1
ATOM 8134 C CA . CYS B 1 333 ? -4.379 29.438 19.094 1 92.69 333 CYS B CA 1
ATOM 8135 C C . CYS B 1 333 ? -5.41 29.156 20.188 1 92.69 333 CYS B C 1
ATOM 8137 O O . CYS B 1 333 ? -5.113 28.469 21.156 1 92.69 333 CYS B O 1
ATOM 8139 N N . LEU B 1 334 ? -6.602 29.688 19.953 1 87.44 334 LEU B N 1
ATOM 8140 C CA . LEU B 1 334 ? -7.676 29.422 20.906 1 87.44 334 LEU B CA 1
ATOM 8141 C C . LEU B 1 334 ? -8.055 27.953 20.906 1 87.44 334 LEU B C 1
ATOM 8143 O O . LEU B 1 334 ? -8.273 27.359 21.969 1 87.44 334 LEU B O 1
ATOM 8147 N N . ALA B 1 335 ? -8.117 27.359 19.781 1 89.69 335 ALA B N 1
ATOM 8148 C CA . ALA B 1 335 ? -8.508 25.953 19.656 1 89.69 335 ALA B CA 1
ATOM 8149 C C . ALA B 1 335 ? -7.473 25.031 20.297 1 89.69 335 ALA B C 1
ATOM 8151 O O . ALA B 1 335 ? -7.828 24.125 21.047 1 89.69 335 ALA B O 1
ATOM 8152 N N . VAL B 1 336 ? -6.168 25.281 20.016 1 88.38 336 VAL B N 1
ATOM 8153 C CA . VAL B 1 336 ? -5.117 24.406 20.5 1 88.38 336 VAL B CA 1
ATOM 8154 C C . VAL B 1 336 ? -4.98 24.547 22.016 1 88.38 336 VAL B C 1
ATOM 8156 O O . VAL B 1 336 ? -4.562 23.609 22.688 1 88.38 336 VAL B O 1
ATOM 8159 N N . THR B 1 337 ? -5.316 25.703 22.469 1 83.75 337 THR B N 1
ATOM 8160 C CA . THR B 1 337 ? -5.293 25.922 23.906 1 83.75 337 THR B CA 1
ATOM 8161 C C . THR B 1 337 ? -6.633 25.531 24.531 1 83.75 337 THR B C 1
ATOM 8163 O O . THR B 1 337 ? -6.926 25.906 25.672 1 83.75 337 THR B O 1
ATOM 8166 N N . ARG B 1 338 ? -7.586 24.938 23.703 1 80.69 338 ARG B N 1
ATOM 8167 C CA . ARG B 1 338 ? -8.805 24.25 24.125 1 80.69 338 ARG B CA 1
ATOM 8168 C C . ARG B 1 338 ? -9.891 25.25 24.531 1 80.69 338 ARG B C 1
ATOM 8170 O O . ARG B 1 338 ? -10.719 24.938 25.391 1 80.69 338 ARG B O 1
ATOM 8177 N N . ASN B 1 339 ? -9.727 26.422 24.109 1 79.81 339 ASN B N 1
ATOM 8178 C CA . ASN B 1 339 ? -10.828 27.375 24.172 1 79.81 339 ASN B CA 1
ATOM 8179 C C . ASN B 1 339 ? -11.75 27.234 22.969 1 79.81 339 ASN B C 1
ATOM 8181 O O . ASN B 1 339 ? -11.883 28.172 22.172 1 79.81 339 ASN B O 1
ATOM 8185 N N . TYR B 1 340 ? -12.484 26.156 22.922 1 79.62 340 TYR B N 1
ATOM 8186 C CA . TYR B 1 340 ? -13.164 25.719 21.719 1 79.62 340 TYR B CA 1
ATOM 8187 C C . TYR B 1 340 ? -14.305 26.656 21.359 1 79.62 340 TYR B C 1
ATOM 8189 O O . TYR B 1 340 ? -14.484 27.016 20.188 1 79.62 340 TYR B O 1
ATOM 8197 N N . ALA B 1 341 ? -15.133 27.047 22.359 1 76 341 ALA B N 1
ATOM 8198 C CA . ALA B 1 341 ? -16.281 27.922 22.094 1 76 341 ALA B CA 1
ATOM 8199 C C . ALA B 1 341 ? -15.828 29.234 21.453 1 76 341 ALA B C 1
ATOM 8201 O O . ALA B 1 341 ? -16.438 29.688 20.484 1 76 341 ALA B O 1
ATOM 8202 N N . LYS B 1 342 ? -14.773 29.828 22 1 80.81 342 LYS B N 1
ATOM 8203 C CA . LYS B 1 342 ? -14.242 31.078 21.453 1 80.81 342 LYS B CA 1
ATOM 8204 C C . LYS B 1 342 ? -13.609 30.859 20.078 1 80.81 342 LYS B C 1
ATOM 8206 O O . LYS B 1 342 ? -13.773 31.672 19.172 1 80.81 342 LYS B O 1
ATOM 8211 N N . ALA B 1 343 ? -12.828 29.812 20 1 87.75 343 ALA B N 1
ATOM 8212 C CA . ALA B 1 343 ? -12.195 29.484 18.734 1 87.75 343 ALA B CA 1
ATOM 8213 C C . ALA B 1 343 ? -13.227 29.391 17.609 1 87.75 343 ALA B C 1
ATOM 8215 O O . ALA B 1 343 ? -12.992 29.891 16.5 1 87.75 343 ALA B O 1
ATOM 8216 N N . LEU B 1 344 ? -14.375 28.797 17.875 1 83.38 344 LEU B N 1
ATOM 8217 C CA . LEU B 1 344 ? -15.422 28.609 16.875 1 83.38 344 LEU B CA 1
ATOM 8218 C C . LEU B 1 344 ? -16.047 29.953 16.469 1 83.38 344 LEU B C 1
ATOM 8220 O O . LEU B 1 344 ? -16.391 30.156 15.305 1 83.38 344 LEU B O 1
ATOM 8224 N N . VAL B 1 345 ? -16.172 30.844 17.438 1 80.81 345 VAL B N 1
ATOM 8225 C CA . VAL B 1 345 ? -16.719 32.156 17.141 1 80.81 345 VAL B CA 1
ATOM 8226 C C . VAL B 1 345 ? -15.781 32.906 16.188 1 80.81 345 VAL B C 1
ATOM 8228 O O . VAL B 1 345 ? -16.219 33.438 15.164 1 80.81 345 VAL B O 1
ATOM 8231 N N . PHE B 1 346 ? -14.516 32.938 16.531 1 87.5 346 PHE B N 1
ATOM 8232 C CA . PHE B 1 346 ? -13.555 33.688 15.719 1 87.5 346 PHE B CA 1
ATOM 8233 C C . PHE B 1 346 ? -13.336 33 14.375 1 87.5 346 PHE B C 1
ATOM 8235 O O . PHE B 1 346 ? -13.102 33.656 13.367 1 87.5 346 PHE B O 1
ATOM 8242 N N . SER B 1 347 ? -13.367 31.672 14.375 1 90.94 347 SER B N 1
ATOM 8243 C CA . SER B 1 347 ? -13.211 30.969 13.102 1 90.94 347 SER B CA 1
ATOM 8244 C C . SER B 1 347 ? -14.406 31.219 12.188 1 90.94 347 SER B C 1
ATOM 8246 O O . SER B 1 347 ? -14.25 31.281 10.961 1 90.94 347 SER B O 1
ATOM 8248 N N . GLU B 1 348 ? -15.578 31.344 12.734 1 83.62 348 GLU B N 1
ATOM 8249 C CA . GLU B 1 348 ? -16.75 31.672 11.938 1 83.62 348 GLU B CA 1
ATOM 8250 C C . GLU B 1 348 ? -16.656 33.094 11.359 1 83.62 348 GLU B C 1
ATOM 8252 O O . GLU B 1 348 ? -17.047 33.312 10.219 1 83.62 348 GLU B O 1
ATOM 8257 N N . LEU B 1 349 ? -16.203 33.938 12.219 1 82 349 LEU B N 1
ATOM 8258 C CA . LEU B 1 349 ? -15.953 35.281 11.727 1 82 349 LEU B CA 1
ATOM 8259 C C . LEU B 1 349 ? -14.945 35.281 10.586 1 82 349 LEU B C 1
ATOM 8261 O O . LEU B 1 349 ? -15.141 35.969 9.578 1 82 349 LEU B O 1
ATOM 8265 N N . CYS B 1 350 ? -13.875 34.594 10.828 1 88.56 350 CYS B N 1
ATOM 8266 C CA . CYS B 1 350 ? -12.859 34.438 9.789 1 88.56 350 CYS B CA 1
ATOM 8267 C C . CYS B 1 350 ? -13.469 33.938 8.5 1 88.56 350 CYS B C 1
ATOM 8269 O O . CYS B 1 350 ? -13.18 34.438 7.418 1 88.56 350 CYS B O 1
ATOM 8271 N N . LEU B 1 351 ? -14.32 32.906 8.617 1 85.94 351 LEU B N 1
ATOM 8272 C CA . LEU B 1 351 ? -14.984 32.312 7.469 1 85.94 351 LEU B CA 1
ATOM 8273 C C . LEU B 1 351 ? -15.898 33.312 6.777 1 85.94 351 LEU B C 1
ATOM 8275 O O . LEU B 1 351 ? -15.93 33.406 5.547 1 85.94 351 LEU B O 1
ATOM 8279 N N . HIS B 1 352 ? -16.562 34.094 7.535 1 79.44 352 HIS B N 1
ATOM 8280 C CA . HIS B 1 352 ? -17.469 35.094 6.98 1 79.44 352 HIS B CA 1
ATOM 8281 C C . HIS B 1 352 ? -16.703 36.156 6.176 1 79.44 352 HIS B C 1
ATOM 8283 O O . HIS B 1 352 ? -17.141 36.531 5.09 1 79.44 352 HIS B O 1
ATOM 8289 N N . ILE B 1 353 ? -15.633 36.625 6.699 1 80.75 353 ILE B N 1
ATOM 8290 C CA . ILE B 1 353 ? -14.844 37.656 6.035 1 80.75 353 ILE B CA 1
ATOM 8291 C C . ILE B 1 353 ? -14.172 37.062 4.797 1 80.75 353 ILE B C 1
ATOM 8293 O O . ILE B 1 353 ? -14.164 37.688 3.73 1 80.75 353 ILE B O 1
ATOM 8297 N N . SER B 1 354 ? -13.641 35.844 4.938 1 86.25 354 SER B N 1
ATOM 8298 C CA . SER B 1 354 ? -12.945 35.219 3.83 1 86.25 354 SER B CA 1
ATOM 8299 C C . SER B 1 354 ? -13.906 34.875 2.693 1 86.25 354 SER B C 1
ATOM 8301 O O . SER B 1 354 ? -13.508 34.844 1.527 1 86.25 354 SER B O 1
ATOM 8303 N N . ALA B 1 355 ? -15.141 34.625 3.008 1 80.38 355 ALA B N 1
ATOM 8304 C CA . ALA B 1 355 ? -16.141 34.219 2.014 1 80.38 355 ALA B CA 1
ATOM 8305 C C . ALA B 1 355 ? -16.344 35.344 0.99 1 80.38 355 ALA B C 1
ATOM 8307 O O . ALA B 1 355 ? -16.844 35.094 -0.112 1 80.38 355 ALA B O 1
ATOM 8308 N N . GLN B 1 356 ? -15.906 36.531 1.364 1 76.25 356 GLN B N 1
ATOM 8309 C CA . GLN B 1 356 ? -16.062 37.656 0.459 1 76.25 356 GLN B CA 1
ATOM 8310 C C . GLN B 1 356 ? -14.969 37.656 -0.613 1 76.25 356 GLN B C 1
ATOM 8312 O O . GLN B 1 356 ? -15.086 38.375 -1.624 1 76.25 356 GLN B O 1
ATOM 8317 N N . PHE B 1 357 ? -13.969 36.875 -0.436 1 78.12 357 PHE B N 1
ATOM 8318 C CA . PHE B 1 357 ? -12.852 36.75 -1.369 1 78.12 357 PHE B CA 1
ATOM 8319 C C . PHE B 1 357 ? -12.641 35.312 -1.779 1 78.12 357 PHE B C 1
ATOM 8321 O O . PHE B 1 357 ? -12.195 34.5 -0.973 1 78.12 357 PHE B O 1
ATOM 8328 N N . GLU B 1 358 ? -12.844 34.969 -2.922 1 76.25 358 GLU B N 1
ATOM 8329 C CA . GLU B 1 358 ? -12.812 33.594 -3.396 1 76.25 358 GLU B CA 1
ATOM 8330 C C . GLU B 1 358 ? -11.469 32.938 -3.102 1 76.25 358 GLU B C 1
ATOM 8332 O O . GLU B 1 358 ? -11.406 31.781 -2.715 1 76.25 358 GLU B O 1
ATOM 8337 N N . HIS B 1 359 ? -10.398 33.719 -3.344 1 82.69 359 HIS B N 1
ATOM 8338 C CA . HIS B 1 359 ? -9.07 33.156 -3.211 1 82.69 359 HIS B CA 1
ATOM 8339 C C . HIS B 1 359 ? -8.695 32.938 -1.744 1 82.69 359 HIS B C 1
ATOM 8341 O O . HIS B 1 359 ? -7.699 32.281 -1.433 1 82.69 359 HIS B O 1
ATOM 8347 N N . LYS B 1 360 ? -9.57 33.438 -0.725 1 87.06 360 LYS B N 1
ATOM 8348 C CA . LYS B 1 360 ? -9.281 33.312 0.702 1 87.06 360 LYS B CA 1
ATOM 8349 C C . LYS B 1 360 ? -10.305 32.438 1.394 1 87.06 360 LYS B C 1
ATOM 8351 O O . LYS B 1 360 ? -10.133 32.062 2.557 1 87.06 360 LYS B O 1
ATOM 8356 N N . LEU B 1 361 ? -11.32 32.062 0.621 1 85.75 361 LEU B N 1
ATOM 8357 C CA . LEU B 1 361 ? -12.398 31.266 1.215 1 85.75 361 LEU B CA 1
ATOM 8358 C C . LEU B 1 361 ? -11.867 29.953 1.792 1 85.75 361 LEU B C 1
ATOM 8360 O O . LEU B 1 361 ? -12.297 29.531 2.867 1 85.75 361 LEU B O 1
ATOM 8364 N N . ALA B 1 362 ? -10.945 29.328 1.062 1 91.62 362 ALA B N 1
ATOM 8365 C CA . ALA B 1 362 ? -10.383 28.062 1.528 1 91.62 362 ALA B CA 1
ATOM 8366 C C . ALA B 1 362 ? -9.695 28.234 2.877 1 91.62 362 ALA B C 1
ATOM 8368 O O . ALA B 1 362 ? -9.75 27.344 3.727 1 91.62 362 ALA B O 1
ATOM 8369 N N . ASP B 1 363 ? -9.062 29.375 3.152 1 93.12 363 ASP B N 1
ATOM 8370 C CA . ASP B 1 363 ? -8.391 29.656 4.418 1 93.12 363 ASP B CA 1
ATOM 8371 C C . ASP B 1 363 ? -9.391 29.703 5.57 1 93.12 363 ASP B C 1
ATOM 8373 O O . ASP B 1 363 ? -9.125 29.172 6.652 1 93.12 363 ASP B O 1
ATOM 8377 N N . GLY B 1 364 ? -10.492 30.406 5.277 1 90.62 364 GLY B N 1
ATOM 8378 C CA . GLY B 1 364 ? -11.539 30.469 6.285 1 90.62 364 GLY B CA 1
ATOM 8379 C C . GLY B 1 364 ? -12.148 29.109 6.594 1 90.62 364 GLY B C 1
ATOM 8380 O O . GLY B 1 364 ? -12.359 28.766 7.762 1 90.62 364 GLY B O 1
ATOM 8381 N N . LEU B 1 365 ? -12.367 28.297 5.562 1 90.88 365 LEU B N 1
ATOM 8382 C CA . LEU B 1 365 ? -12.93 26.969 5.723 1 90.88 365 LEU B CA 1
ATOM 8383 C C . LEU B 1 365 ? -11.992 26.062 6.516 1 90.88 365 LEU B C 1
ATOM 8385 O O . LEU B 1 365 ? -12.422 25.344 7.426 1 90.88 365 LEU B O 1
ATOM 8389 N N . LEU B 1 366 ? -10.719 26.141 6.211 1 95.31 366 LEU B N 1
ATOM 8390 C CA . LEU B 1 366 ? -9.719 25.312 6.887 1 95.31 366 LEU B CA 1
ATOM 8391 C C . LEU B 1 366 ? -9.609 25.688 8.359 1 95.31 366 LEU B C 1
ATOM 8393 O O . LEU B 1 366 ? -9.469 24.812 9.219 1 95.31 366 LEU B O 1
ATOM 8397 N N . THR B 1 367 ? -9.664 26.969 8.578 1 95.44 367 THR B N 1
ATOM 8398 C CA . THR B 1 367 ? -9.578 27.438 9.961 1 95.44 367 THR B CA 1
ATOM 8399 C C . THR B 1 367 ? -10.773 26.953 10.773 1 95.44 367 THR B C 1
ATOM 8401 O O . THR B 1 367 ? -10.609 26.484 11.898 1 95.44 367 THR B O 1
ATOM 8404 N N . HIS B 1 368 ? -11.914 27.062 10.164 1 90.62 368 HIS B N 1
ATOM 8405 C CA . HIS B 1 368 ? -13.117 26.609 10.859 1 90.62 368 HIS B CA 1
ATOM 8406 C C . HIS B 1 368 ? -13.117 25.109 11.047 1 90.62 368 HIS B C 1
ATOM 8408 O O . HIS B 1 368 ? -13.492 24.609 12.117 1 90.62 368 HIS B O 1
ATOM 8414 N N . ALA B 1 369 ? -12.742 24.406 10.023 1 92.19 369 ALA B N 1
ATOM 8415 C CA . ALA B 1 369 ? -12.648 22.938 10.102 1 92.19 369 ALA B CA 1
ATOM 8416 C C . ALA B 1 369 ? -11.703 22.516 11.211 1 92.19 369 ALA B C 1
ATOM 8418 O O . ALA B 1 369 ? -12.008 21.578 11.969 1 92.19 369 ALA B O 1
ATOM 8419 N N . TYR B 1 370 ? -10.625 23.141 11.289 1 95.31 370 TYR B N 1
ATOM 8420 C CA . TYR B 1 370 ? -9.648 22.844 12.328 1 95.31 370 TYR B CA 1
ATOM 8421 C C . TYR B 1 370 ? -10.258 23 13.711 1 95.31 370 TYR B C 1
ATOM 8423 O O . TYR B 1 370 ? -10.078 22.125 14.57 1 95.31 370 TYR B O 1
ATOM 8431 N N . CYS B 1 371 ? -10.891 24.109 13.883 1 91.5 371 CYS B N 1
ATOM 8432 C CA . CYS B 1 371 ? -11.5 24.375 15.188 1 91.5 371 CYS B CA 1
ATOM 8433 C C . CYS B 1 371 ? -12.57 23.344 15.508 1 91.5 371 CYS B C 1
ATOM 8435 O O . CYS B 1 371 ? -12.695 22.906 16.656 1 91.5 371 CYS B O 1
ATOM 8437 N N . LEU B 1 372 ? -13.312 22.969 14.492 1 85.81 372 LEU B N 1
ATOM 8438 C CA . LEU B 1 372 ? -14.32 21.922 14.672 1 85.81 372 LEU B CA 1
ATOM 8439 C C . LEU B 1 372 ? -13.672 20.594 15.055 1 85.81 372 LEU B C 1
ATOM 8441 O O . LEU B 1 372 ? -14.148 19.906 15.953 1 85.81 372 LEU B O 1
ATOM 8445 N N . MET B 1 373 ? -12.664 20.266 14.398 1 89.38 373 MET B N 1
ATOM 8446 C CA . MET B 1 373 ? -11.961 19.016 14.68 1 89.38 373 MET B CA 1
ATOM 8447 C C . MET B 1 373 ? -11.43 19 16.109 1 89.38 373 MET B C 1
ATOM 8449 O O . MET B 1 373 ? -11.531 17.984 16.797 1 89.38 373 MET B O 1
ATOM 8453 N N . GLN B 1 374 ? -10.852 20.141 16.484 1 87.31 374 GLN B N 1
ATOM 8454 C CA . GLN B 1 374 ? -10.328 20.234 17.828 1 87.31 374 GLN B CA 1
ATOM 8455 C C . GLN B 1 374 ? -11.445 20.094 18.859 1 87.31 374 GLN B C 1
ATOM 8457 O O . GLN B 1 374 ? -11.211 19.641 19.984 1 87.31 374 GLN B O 1
ATOM 8462 N N . ASP B 1 375 ? -12.594 20.438 18.469 1 81 375 ASP B N 1
ATOM 8463 C CA . ASP B 1 375 ? -13.758 20.328 19.344 1 81 375 ASP B CA 1
ATOM 8464 C C . ASP B 1 375 ? -14.453 18.984 19.156 1 81 375 ASP B C 1
ATOM 8466 O O . ASP B 1 375 ? -15.625 18.828 19.516 1 81 375 ASP B O 1
ATOM 8470 N N . ASP B 1 376 ? -13.875 18.016 18.453 1 78.81 376 ASP B N 1
ATOM 8471 C CA . ASP B 1 376 ? -14.305 16.625 18.266 1 78.81 376 ASP B CA 1
ATOM 8472 C C . ASP B 1 376 ? -15.539 16.562 17.375 1 78.81 376 ASP B C 1
ATOM 8474 O O . ASP B 1 376 ? -16.391 15.68 17.547 1 78.81 376 ASP B O 1
ATOM 8478 N N . ARG B 1 377 ? -15.75 17.5 16.641 1 81.94 377 ARG B N 1
ATOM 8479 C CA . ARG B 1 377 ? -16.797 17.484 15.633 1 81.94 377 ARG B CA 1
ATOM 8480 C C . ARG B 1 377 ? -16.219 17.125 14.266 1 81.94 377 ARG B C 1
ATOM 8482 O O . ARG B 1 377 ? -16.328 17.906 13.32 1 81.94 377 ARG B O 1
ATOM 8489 N N . ASN B 1 378 ? -15.711 15.938 14.188 1 80.88 378 ASN B N 1
ATOM 8490 C CA . ASN B 1 378 ? -14.914 15.523 13.039 1 80.88 378 ASN B CA 1
ATOM 8491 C C . ASN B 1 378 ? -15.766 15.391 11.781 1 80.88 378 ASN B C 1
ATOM 8493 O O . ASN B 1 378 ? -15.297 15.664 10.68 1 80.88 378 ASN B O 1
ATOM 8497 N N . ASN B 1 379 ? -17.016 14.961 11.914 1 80.25 379 ASN B N 1
ATOM 8498 C CA . ASN B 1 379 ? -17.891 14.844 10.742 1 80.25 379 ASN B CA 1
ATOM 8499 C C . ASN B 1 379 ? -18.078 16.188 10.055 1 80.25 379 ASN B C 1
ATOM 8501 O O . ASN B 1 379 ? -17.969 16.281 8.828 1 80.25 379 ASN B O 1
ATOM 8505 N N . ALA B 1 380 ? -18.375 17.188 10.914 1 83.31 380 ALA B N 1
ATOM 8506 C CA . ALA B 1 380 ? -18.547 18.531 10.375 1 83.31 380 ALA B CA 1
ATOM 8507 C C . ALA B 1 380 ? -17.234 19.078 9.82 1 83.31 380 ALA B C 1
ATOM 8509 O O . ALA B 1 380 ? -17.203 19.719 8.773 1 83.31 380 ALA B O 1
ATOM 8510 N N . ALA B 1 381 ? -16.156 18.875 10.594 1 89.19 381 ALA B N 1
ATOM 8511 C CA . ALA B 1 381 ? -14.844 19.328 10.148 1 89.19 381 ALA B CA 1
ATOM 8512 C C . ALA B 1 381 ? -14.516 18.781 8.766 1 89.19 381 ALA B C 1
ATOM 8514 O O . ALA B 1 381 ? -14.031 19.516 7.898 1 89.19 381 ALA B O 1
ATOM 8515 N N . ASN B 1 382 ? -14.797 17.453 8.523 1 88 382 ASN B N 1
ATOM 8516 C CA . ASN B 1 382 ? -14.492 16.797 7.254 1 88 382 ASN B CA 1
ATOM 8517 C C . ASN B 1 382 ? -15.242 17.453 6.098 1 88 382 ASN B C 1
ATOM 8519 O O . ASN B 1 382 ? -14.711 17.578 4.996 1 88 382 ASN B O 1
ATOM 8523 N N . LYS B 1 383 ? -16.453 17.875 6.336 1 86.38 383 LYS B N 1
ATOM 8524 C CA . LYS B 1 383 ? -17.219 18.547 5.297 1 86.38 383 LYS B CA 1
ATOM 8525 C C . LYS B 1 383 ? -16.547 19.859 4.891 1 86.38 383 LYS B C 1
ATOM 8527 O O . LYS B 1 383 ? -16.484 20.188 3.701 1 86.38 383 LYS B O 1
ATOM 8532 N N . PHE B 1 384 ? -16.125 20.594 5.906 1 90.94 384 PHE B N 1
ATOM 8533 C CA . PHE B 1 384 ? -15.453 21.859 5.625 1 90.94 384 PHE B CA 1
ATOM 8534 C C . PHE B 1 384 ? -14.102 21.625 4.969 1 90.94 384 PHE B C 1
ATOM 8536 O O . PHE B 1 384 ? -13.711 22.344 4.055 1 90.94 384 PHE B O 1
ATOM 8543 N N . TYR B 1 385 ? -13.367 20.625 5.414 1 92.75 385 TYR B N 1
ATOM 8544 C CA . TYR B 1 385 ? -12.094 20.281 4.777 1 92.75 385 TYR B CA 1
ATOM 8545 C C . TYR B 1 385 ? -12.305 19.891 3.318 1 92.75 385 TYR B C 1
ATOM 8547 O O . TYR B 1 385 ? -11.523 20.266 2.447 1 92.75 385 TYR B O 1
ATOM 8555 N N . LEU B 1 386 ? -13.352 19.094 3.07 1 89.81 386 LEU B N 1
ATOM 8556 C CA . LEU B 1 386 ? -13.633 18.641 1.713 1 89.81 386 LEU B CA 1
ATOM 8557 C C . LEU B 1 386 ? -13.969 19.828 0.804 1 89.81 386 LEU B C 1
ATOM 8559 O O . LEU B 1 386 ? -13.547 19.859 -0.355 1 89.81 386 LEU B O 1
ATOM 8563 N N . LYS B 1 387 ? -14.727 20.734 1.359 1 89.75 387 LYS B N 1
ATOM 8564 C CA . LYS B 1 387 ? -15.031 21.922 0.58 1 89.75 387 LYS B CA 1
ATOM 8565 C C . LYS B 1 387 ? -13.766 22.734 0.289 1 89.75 387 LYS B C 1
ATOM 8567 O O . LYS B 1 387 ? -13.594 23.25 -0.814 1 89.75 387 LYS B O 1
ATOM 8572 N N . ALA B 1 388 ? -12.938 22.875 1.305 1 92.69 388 ALA B N 1
ATOM 8573 C CA . ALA B 1 388 ? -11.664 23.562 1.112 1 92.69 388 ALA B CA 1
ATOM 8574 C C . ALA B 1 388 ? -10.805 22.844 0.075 1 92.69 388 ALA B C 1
ATOM 8576 O O . ALA B 1 388 ? -10.141 23.484 -0.739 1 92.69 388 ALA B O 1
ATOM 8577 N N . LYS B 1 389 ? -10.797 21.516 0.108 1 93.19 389 LYS B N 1
ATOM 8578 C CA . LYS B 1 389 ? -10.086 20.703 -0.865 1 93.19 389 LYS B CA 1
ATOM 8579 C C . LYS B 1 389 ? -10.547 21 -2.287 1 93.19 389 LYS B C 1
ATOM 8581 O O . LYS B 1 389 ? -9.719 21.234 -3.176 1 93.19 389 LYS B O 1
ATOM 8586 N N . ASP B 1 390 ? -11.828 21.047 -2.471 1 89.5 390 ASP B N 1
ATOM 8587 C CA . ASP B 1 390 ? -12.391 21.297 -3.795 1 89.5 390 ASP B CA 1
ATOM 8588 C C . ASP B 1 390 ? -11.961 22.672 -4.312 1 89.5 390 ASP B C 1
ATOM 8590 O O . ASP B 1 390 ? -11.633 22.828 -5.492 1 89.5 390 ASP B O 1
ATOM 8594 N N . LEU B 1 391 ? -11.984 23.625 -3.436 1 88.81 391 LEU B N 1
ATOM 8595 C CA . LEU B 1 391 ? -11.609 24.984 -3.812 1 88.81 391 LEU B CA 1
ATOM 8596 C C . LEU B 1 391 ? -10.125 25.062 -4.164 1 88.81 391 LEU B C 1
ATOM 8598 O O . LEU B 1 391 ? -9.75 25.719 -5.137 1 88.81 391 LEU B O 1
ATOM 8602 N N . ARG B 1 392 ? -9.289 24.422 -3.387 1 93.88 392 ARG B N 1
ATOM 8603 C CA . ARG B 1 392 ? -7.859 24.422 -3.664 1 93.88 392 ARG B CA 1
ATOM 8604 C C . ARG B 1 392 ? -7.547 23.672 -4.953 1 93.88 392 ARG B C 1
ATOM 8606 O O . ARG B 1 392 ? -6.648 24.062 -5.703 1 93.88 392 ARG B O 1
ATOM 8613 N N . GLU B 1 393 ? -8.234 22.578 -5.18 1 90.31 393 GLU B N 1
ATOM 8614 C CA . GLU B 1 393 ? -8.062 21.859 -6.438 1 90.31 393 GLU B CA 1
ATOM 8615 C C . GLU B 1 393 ? -8.43 22.734 -7.629 1 90.31 393 GLU B C 1
ATOM 8617 O O . GLU B 1 393 ? -7.793 22.656 -8.68 1 90.31 393 GLU B O 1
ATOM 8622 N N . LYS B 1 394 ? -9.477 23.453 -7.453 1 85.5 394 LYS B N 1
ATOM 8623 C CA . LYS B 1 394 ? -9.867 24.375 -8.508 1 85.5 394 LYS B CA 1
ATOM 8624 C C . LYS B 1 394 ? -8.812 25.469 -8.703 1 85.5 394 LYS B C 1
ATOM 8626 O O . LYS B 1 394 ? -8.516 25.844 -9.836 1 85.5 394 LYS B O 1
ATOM 8631 N N . GLN B 1 395 ? -8.297 25.906 -7.613 1 87.06 395 GLN B N 1
ATOM 8632 C CA . GLN B 1 395 ? -7.348 27.016 -7.609 1 87.06 395 GLN B CA 1
ATOM 8633 C C . GLN B 1 395 ? -5.973 26.562 -8.102 1 87.06 395 GLN B C 1
ATOM 8635 O O . GLN B 1 395 ? -5.281 27.312 -8.789 1 87.06 395 GLN B O 1
ATOM 8640 N N . PHE B 1 396 ? -5.504 25.344 -7.77 1 90.5 396 PHE B N 1
ATOM 8641 C CA . PHE B 1 396 ? -4.113 24.984 -8.008 1 90.5 396 PHE B CA 1
ATOM 8642 C C . PHE B 1 396 ? -4.023 23.719 -8.844 1 90.5 396 PHE B C 1
ATOM 8644 O O . PHE B 1 396 ? -2.938 23.328 -9.281 1 90.5 396 PHE B O 1
ATOM 8651 N N . GLY B 1 397 ? -5.094 23.078 -9.117 1 85.12 397 GLY B N 1
ATOM 8652 C CA . GLY B 1 397 ? -5.047 21.781 -9.75 1 85.12 397 GLY B CA 1
ATOM 8653 C C . GLY B 1 397 ? -4.895 20.641 -8.758 1 85.12 397 GLY B C 1
ATOM 8654 O O . GLY B 1 397 ? -5.109 20.812 -7.555 1 85.12 397 GLY B O 1
ATOM 8655 N N . THR B 1 398 ? -4.5 19.5 -9.195 1 80.31 398 THR B N 1
ATOM 8656 C CA . THR B 1 398 ? -4.516 18.312 -8.344 1 80.31 398 THR B CA 1
ATOM 8657 C C . THR B 1 398 ? -3.096 17.859 -8.016 1 80.31 398 THR B C 1
ATOM 8659 O O . THR B 1 398 ? -2.898 16.812 -7.41 1 80.31 398 THR B O 1
ATOM 8662 N N . SER B 1 399 ? -2.172 18.688 -8.477 1 82.38 399 SER B N 1
ATOM 8663 C CA . SER B 1 399 ? -0.817 18.203 -8.227 1 82.38 399 SER B CA 1
ATOM 8664 C C . SER B 1 399 ? 0.126 19.344 -7.875 1 82.38 399 SER B C 1
ATOM 8666 O O . SER B 1 399 ? -0.101 20.484 -8.273 1 82.38 399 SER B O 1
ATOM 8668 N N . ASN B 1 400 ? 1.051 19.094 -6.984 1 84.19 400 ASN B N 1
ATOM 8669 C CA . ASN B 1 400 ? 2.305 19.812 -6.773 1 84.19 400 ASN B CA 1
ATOM 8670 C C . ASN B 1 400 ? 2.072 21.156 -6.098 1 84.19 400 ASN B C 1
ATOM 8672 O O . ASN B 1 400 ? 2.672 22.172 -6.484 1 84.19 400 ASN B O 1
ATOM 8676 N N . ASN B 1 401 ? 1.157 21.312 -5.336 1 91 401 ASN B N 1
ATOM 8677 C CA . ASN B 1 401 ? 0.954 22.516 -4.551 1 91 401 ASN B CA 1
ATOM 8678 C C . ASN B 1 401 ? 0.905 22.219 -3.055 1 91 401 ASN B C 1
ATOM 8680 O O . ASN B 1 401 ? 0.153 21.344 -2.619 1 91 401 ASN B O 1
ATOM 8684 N N . VAL B 1 402 ? 1.553 23.031 -2.326 1 93.19 402 VAL B N 1
ATOM 8685 C CA . VAL B 1 402 ? 1.719 22.766 -0.9 1 93.19 402 VAL B CA 1
ATOM 8686 C C . VAL B 1 402 ? 0.4 23.016 -0.173 1 93.19 402 VAL B C 1
ATOM 8688 O O . VAL B 1 402 ? 0.075 22.328 0.794 1 93.19 402 VAL B O 1
ATOM 8691 N N . HIS B 1 403 ? -0.403 24.062 -0.617 1 94 403 HIS B N 1
ATOM 8692 C CA . HIS B 1 403 ? -1.688 24.344 0.014 1 94 403 HIS B CA 1
ATOM 8693 C C . HIS B 1 403 ? -2.645 23.156 -0.14 1 94 403 HIS B C 1
ATOM 8695 O O . HIS B 1 403 ? -3.395 22.844 0.784 1 94 403 HIS B O 1
ATOM 8701 N N . LEU B 1 404 ? -2.551 22.594 -1.326 1 93.56 404 LEU B N 1
ATOM 8702 C CA . LEU B 1 404 ? -3.379 21.422 -1.568 1 93.56 404 LEU B CA 1
ATOM 8703 C C . LEU B 1 404 ? -2.932 20.25 -0.697 1 93.56 404 LEU B C 1
ATOM 8705 O O . LEU B 1 404 ? -3.762 19.562 -0.098 1 93.56 404 LEU B O 1
ATOM 8709 N N . ALA B 1 405 ? -1.637 20 -0.629 1 95.19 405 ALA B N 1
ATOM 8710 C CA . ALA B 1 405 ? -1.094 18.906 0.172 1 95.19 405 ALA B CA 1
ATOM 8711 C C . ALA B 1 405 ? -1.471 19.062 1.643 1 95.19 405 ALA B C 1
ATOM 8713 O O . ALA B 1 405 ? -1.764 18.078 2.324 1 95.19 405 ALA B O 1
ATOM 8714 N N . THR B 1 406 ? -1.499 20.234 2.121 1 95.38 406 THR B N 1
ATOM 8715 C CA . THR B 1 406 ? -1.826 20.484 3.518 1 95.38 406 THR B CA 1
ATOM 8716 C C . THR B 1 406 ? -3.287 20.156 3.803 1 95.38 406 THR B C 1
ATOM 8718 O O . THR B 1 406 ? -3.615 19.656 4.887 1 95.38 406 THR B O 1
ATOM 8721 N N . VAL B 1 407 ? -4.125 20.484 2.863 1 95.56 407 VAL B N 1
ATOM 8722 C CA . VAL B 1 407 ? -5.531 20.141 3.033 1 95.56 407 VAL B CA 1
ATOM 8723 C C . VAL B 1 407 ? -5.684 18.625 3.105 1 95.56 407 VAL B C 1
ATOM 8725 O O . VAL B 1 407 ? -6.434 18.109 3.936 1 95.56 407 VAL B O 1
ATOM 8728 N N . TYR B 1 408 ? -4.953 17.906 2.227 1 95.94 408 TYR B N 1
ATOM 8729 C CA . TYR B 1 408 ? -4.984 16.438 2.238 1 95.94 408 TYR B CA 1
ATOM 8730 C C . TYR B 1 408 ? -4.512 15.898 3.578 1 95.94 408 TYR B C 1
ATOM 8732 O O . TYR B 1 408 ? -5.105 14.961 4.125 1 95.94 408 TYR B O 1
ATOM 8740 N N . GLU B 1 409 ? -3.518 16.438 4.066 1 96.06 409 GLU B N 1
ATOM 8741 C CA . GLU B 1 409 ? -2.949 15.992 5.336 1 96.06 409 GLU B CA 1
ATOM 8742 C C . GLU B 1 409 ? -3.93 16.203 6.484 1 96.06 409 GLU B C 1
ATOM 8744 O O . GLU B 1 409 ? -4.137 15.305 7.305 1 96.06 409 GLU B O 1
ATOM 8749 N N . GLU B 1 410 ? -4.539 17.406 6.527 1 94.81 410 GLU B N 1
ATOM 8750 C CA . GLU B 1 410 ? -5.48 17.719 7.598 1 94.81 410 GLU B CA 1
ATOM 8751 C C . GLU B 1 410 ? -6.723 16.844 7.512 1 94.81 410 GLU B C 1
ATOM 8753 O O . GLU B 1 410 ? -7.234 16.375 8.539 1 94.81 410 GLU B O 1
ATOM 8758 N N . LEU B 1 411 ? -7.145 16.703 6.301 1 92.69 411 LEU B N 1
ATOM 8759 C CA . LEU B 1 411 ? -8.297 15.828 6.09 1 92.69 411 LEU B CA 1
ATOM 8760 C C . LEU B 1 411 ? -7.988 14.398 6.52 1 92.69 411 LEU B C 1
ATOM 8762 O O . LEU B 1 411 ? -8.82 13.734 7.137 1 92.69 411 LEU B O 1
ATOM 8766 N N . SER B 1 412 ? -6.805 13.922 6.148 1 93.88 412 SER B N 1
ATOM 8767 C CA . SER B 1 412 ? -6.383 12.578 6.551 1 93.88 412 SER B CA 1
ATOM 8768 C C . SER B 1 412 ? -6.387 12.43 8.07 1 93.88 412 SER B C 1
ATOM 8770 O O . SER B 1 412 ? -6.918 11.453 8.602 1 93.88 412 SER B O 1
ATOM 8772 N N . TYR B 1 413 ? -5.828 13.383 8.734 1 93.38 413 TYR B N 1
ATOM 8773 C CA . TYR B 1 413 ? -5.738 13.32 10.188 1 93.38 413 TYR B CA 1
ATOM 8774 C C . TYR B 1 413 ? -7.121 13.344 10.828 1 93.38 413 TYR B C 1
ATOM 8776 O O . TYR B 1 413 ? -7.383 12.609 11.781 1 93.38 413 TYR B O 1
ATOM 8784 N N . SER B 1 414 ? -7.93 14.195 10.273 1 90.19 414 SER B N 1
ATOM 8785 C CA . SER B 1 414 ? -9.289 14.266 10.797 1 90.19 414 SER B CA 1
ATOM 8786 C C . SER B 1 414 ? -10.016 12.938 10.633 1 90.19 414 SER B C 1
ATOM 8788 O O . SER B 1 414 ? -10.711 12.492 11.547 1 90.19 414 SER B O 1
ATOM 8790 N N . CYS B 1 415 ? -9.828 12.328 9.453 1 89.12 415 CYS B N 1
ATOM 8791 C CA . CYS B 1 415 ? -10.453 11.031 9.203 1 89.12 415 CYS B CA 1
ATOM 8792 C C . CYS B 1 415 ? -9.875 9.961 10.125 1 89.12 415 CYS B C 1
ATOM 8794 O O . CYS B 1 415 ? -10.594 9.062 10.562 1 89.12 415 CYS B O 1
ATOM 8796 N N . TYR B 1 416 ? -8.609 10.023 10.398 1 91.12 416 TYR B N 1
ATOM 8797 C CA . TYR B 1 416 ? -7.949 9.094 11.312 1 91.12 416 TYR B CA 1
ATOM 8798 C C . TYR B 1 416 ? -8.516 9.219 12.719 1 91.12 416 TYR B C 1
ATOM 8800 O O . TYR B 1 416 ? -8.836 8.211 13.359 1 91.12 416 TYR B O 1
ATOM 8808 N N . VAL B 1 417 ? -8.688 10.422 13.18 1 86.44 417 VAL B N 1
ATOM 8809 C CA . VAL B 1 417 ? -9.164 10.68 14.539 1 86.44 417 VAL B CA 1
ATOM 8810 C C . VAL B 1 417 ? -10.609 10.203 14.68 1 86.44 417 VAL B C 1
ATOM 8812 O O . VAL B 1 417 ? -11 9.695 15.727 1 86.44 417 VAL B O 1
ATOM 8815 N N . GLN B 1 418 ? -11.32 10.344 13.633 1 75.88 418 GLN B N 1
ATOM 8816 C CA . GLN B 1 418 ? -12.719 9.914 13.664 1 75.88 418 GLN B CA 1
ATOM 8817 C C . GLN B 1 418 ? -12.82 8.398 13.82 1 75.88 418 GLN B C 1
ATOM 8819 O O . GLN B 1 418 ? -13.695 7.898 14.523 1 75.88 418 GLN B O 1
ATOM 8824 N N . LYS B 1 419 ? -12.039 7.68 13.07 1 64.5 419 LYS B N 1
ATOM 8825 C CA . LYS B 1 419 ? -12.172 6.23 12.938 1 64.5 419 LYS B CA 1
ATOM 8826 C C . LYS B 1 419 ? -11.445 5.508 14.062 1 64.5 419 LYS B C 1
ATOM 8828 O O . LYS B 1 419 ? -11.562 4.293 14.211 1 64.5 419 LYS B O 1
ATOM 8833 N N . TYR B 1 420 ? -10.773 6.164 14.727 1 61.09 420 TYR B N 1
ATOM 8834 C CA . TYR B 1 420 ? -10.258 5.461 15.891 1 61.09 420 TYR B CA 1
ATOM 8835 C C . TYR B 1 420 ? -11.352 4.66 16.578 1 61.09 420 TYR B C 1
ATOM 8837 O O . TYR B 1 420 ? -11.094 3.592 17.141 1 61.09 420 TYR B O 1
ATOM 8845 N N . ARG B 1 421 ? -12.531 4.996 16.094 1 52.34 421 ARG B N 1
ATOM 8846 C CA . ARG B 1 421 ? -13.672 4.336 16.703 1 52.34 421 ARG B CA 1
ATOM 8847 C C . ARG B 1 421 ? -14.227 3.242 15.805 1 52.34 421 ARG B C 1
ATOM 8849 O O . ARG B 1 421 ? -14.688 2.203 16.281 1 52.34 421 ARG B O 1
ATOM 8856 N N . VAL B 1 422 ? -14.023 3.408 14.492 1 57.88 422 VAL B N 1
ATOM 8857 C CA . VAL B 1 422 ? -14.781 2.529 13.602 1 57.88 422 VAL B CA 1
ATOM 8858 C C . VAL B 1 422 ? -13.836 1.557 12.906 1 57.88 422 VAL B C 1
ATOM 8860 O O . VAL B 1 422 ? -14.25 0.479 12.469 1 57.88 422 VAL B O 1
ATOM 8863 N N . GLY B 1 423 ? -12.492 1.811 12.805 1 66.19 423 GLY B N 1
ATOM 8864 C CA . GLY B 1 423 ? -11.461 0.875 12.375 1 66.19 423 GLY B CA 1
ATOM 8865 C C . GLY B 1 423 ? -11.188 0.934 10.891 1 66.19 423 GLY B C 1
ATOM 8866 O O . GLY B 1 423 ? -10.266 0.275 10.398 1 66.19 423 GLY B O 1
ATOM 8867 N N . ASP B 1 424 ? -11.859 1.669 10 1 78.94 424 ASP B N 1
ATOM 8868 C CA . ASP B 1 424 ? -11.609 1.736 8.562 1 78.94 424 ASP B CA 1
ATOM 8869 C C . ASP B 1 424 ? -10.844 3.006 8.195 1 78.94 424 ASP B C 1
ATOM 8871 O O . ASP B 1 424 ? -11.43 4.086 8.109 1 78.94 424 ASP B O 1
ATOM 8875 N N . PHE B 1 425 ? -9.492 2.791 7.922 1 86.81 425 PHE B N 1
ATOM 8876 C CA . PHE B 1 425 ? -8.641 3.959 7.734 1 86.81 425 PHE B CA 1
ATOM 8877 C C . PHE B 1 425 ? -8.328 4.168 6.258 1 86.81 425 PHE B C 1
ATOM 8879 O O . PHE B 1 425 ? -7.406 4.91 5.91 1 86.81 425 PHE B O 1
ATOM 8886 N N . ARG B 1 426 ? -9.086 3.609 5.348 1 88.44 426 ARG B N 1
ATOM 8887 C CA . ARG B 1 426 ? -8.812 3.676 3.914 1 88.44 426 ARG B CA 1
ATOM 8888 C C . ARG B 1 426 ? -8.867 5.117 3.414 1 88.44 426 ARG B C 1
ATOM 8890 O O . ARG B 1 426 ? -8.023 5.535 2.625 1 88.44 426 ARG B O 1
ATOM 8897 N N . VAL B 1 427 ? -9.812 5.844 3.924 1 88.5 427 VAL B N 1
ATOM 8898 C CA . VAL B 1 427 ? -9.953 7.223 3.473 1 88.5 427 VAL B CA 1
ATOM 8899 C C . VAL B 1 427 ? -8.781 8.062 3.994 1 88.5 427 VAL B C 1
ATOM 8901 O O . VAL B 1 427 ? -8.219 8.875 3.262 1 88.5 427 VAL B O 1
ATOM 8904 N N . ALA B 1 428 ? -8.477 7.93 5.293 1 91.94 428 ALA B N 1
ATOM 8905 C CA . ALA B 1 428 ? -7.328 8.633 5.867 1 91.94 428 ALA B CA 1
ATOM 8906 C C . ALA B 1 428 ? -6.051 8.336 5.086 1 91.94 428 ALA B C 1
ATOM 8908 O O . ALA B 1 428 ? -5.281 9.242 4.77 1 91.94 428 ALA B O 1
ATOM 8909 N N . LYS B 1 429 ? -5.898 7.062 4.695 1 91.56 429 LYS B N 1
ATOM 8910 C CA . LYS B 1 429 ? -4.723 6.633 3.947 1 91.56 429 LYS B CA 1
ATOM 8911 C C . LYS B 1 429 ? -4.715 7.23 2.543 1 91.56 429 LYS B C 1
ATOM 8913 O O . LYS B 1 429 ? -3.652 7.539 1.998 1 91.56 429 LYS B O 1
ATOM 8918 N N . HIS B 1 430 ? -5.855 7.266 1.994 1 90.75 430 HIS B N 1
ATOM 8919 C CA . HIS B 1 430 ? -6 7.836 0.661 1 90.75 430 HIS B CA 1
ATOM 8920 C C . HIS B 1 430 ? -5.496 9.273 0.62 1 90.75 430 HIS B C 1
ATOM 8922 O O . HIS B 1 430 ? -4.711 9.641 -0.259 1 90.75 430 HIS B O 1
ATOM 8928 N N . PHE B 1 431 ? -5.816 10.016 1.577 1 94.25 431 PHE B N 1
ATOM 8929 C CA . PHE B 1 431 ? -5.48 11.43 1.562 1 94.25 431 PHE B CA 1
ATOM 8930 C C . PHE B 1 431 ? -4.035 11.648 1.996 1 94.25 431 PHE B C 1
ATOM 8932 O O . PHE B 1 431 ? -3.354 12.539 1.476 1 94.25 431 PHE B O 1
ATOM 8939 N N . ILE B 1 432 ? -3.586 10.906 2.955 1 96.38 432 ILE B N 1
ATOM 8940 C CA . ILE B 1 432 ? -2.215 11.133 3.4 1 96.38 432 ILE B CA 1
ATOM 8941 C C . ILE B 1 432 ? -1.241 10.719 2.299 1 96.38 432 ILE B C 1
ATOM 8943 O O . ILE B 1 432 ? -0.181 11.328 2.139 1 96.38 432 ILE B O 1
ATOM 8947 N N . ALA B 1 433 ? -1.601 9.734 1.567 1 92.19 433 ALA B N 1
ATOM 8948 C CA . ALA B 1 433 ? -0.776 9.32 0.434 1 92.19 433 ALA B CA 1
ATOM 8949 C C . ALA B 1 433 ? -0.678 10.438 -0.605 1 92.19 433 ALA B C 1
ATOM 8951 O O . ALA B 1 433 ? 0.393 10.68 -1.166 1 92.19 433 ALA B O 1
ATOM 8952 N N . ARG B 1 434 ? -1.725 11.07 -0.814 1 92.38 434 ARG B N 1
ATOM 8953 C CA . ARG B 1 434 ? -1.734 12.172 -1.774 1 92.38 434 ARG B CA 1
ATOM 8954 C C . ARG B 1 434 ? -0.911 13.352 -1.267 1 92.38 434 ARG B C 1
ATOM 8956 O O . ARG B 1 434 ? -0.175 13.977 -2.031 1 92.38 434 ARG B O 1
ATOM 8963 N N . ALA B 1 435 ? -1.083 13.633 -0.018 1 95.38 435 ALA B N 1
ATOM 8964 C CA . ALA B 1 435 ? -0.289 14.703 0.577 1 95.38 435 ALA B CA 1
ATOM 8965 C C . ALA B 1 435 ? 1.204 14.414 0.449 1 95.38 435 ALA B C 1
ATOM 8967 O O . ALA B 1 435 ? 1.977 15.281 0.028 1 95.38 435 ALA B O 1
ATOM 8968 N N . MET B 1 436 ? 1.589 13.25 0.769 1 92.25 436 MET B N 1
ATOM 8969 C CA . MET B 1 436 ? 2.996 12.867 0.75 1 92.25 436 MET B CA 1
ATOM 8970 C C . MET B 1 436 ? 3.551 12.891 -0.67 1 92.25 436 MET B C 1
ATOM 8972 O O . MET B 1 436 ? 4.699 13.289 -0.884 1 92.25 436 MET B O 1
ATOM 8976 N N . ARG B 1 437 ? 2.756 12.484 -1.589 1 86.94 437 ARG B N 1
ATOM 8977 C CA . ARG B 1 437 ? 3.176 12.531 -2.986 1 86.94 437 ARG B CA 1
ATOM 8978 C C . ARG B 1 437 ? 3.535 13.961 -3.396 1 86.94 437 ARG B C 1
ATOM 8980 O O . ARG B 1 437 ? 4.555 14.18 -4.055 1 86.94 437 ARG B O 1
ATOM 8987 N N . ILE B 1 438 ? 2.723 14.852 -3.039 1 89.62 438 ILE B N 1
ATOM 8988 C CA . ILE B 1 438 ? 2.959 16.25 -3.383 1 89.62 438 ILE B CA 1
ATOM 8989 C C . ILE B 1 438 ? 4.184 16.766 -2.631 1 89.62 438 ILE B C 1
ATOM 8991 O O . ILE B 1 438 ? 5.09 17.344 -3.232 1 89.62 438 ILE B O 1
ATOM 8995 N N . TYR B 1 439 ? 4.289 16.484 -1.353 1 89.94 439 TYR B N 1
ATOM 8996 C CA . TYR B 1 439 ? 5.41 16.953 -0.547 1 89.94 439 TYR B CA 1
ATOM 8997 C C . TYR B 1 439 ? 6.73 16.422 -1.081 1 89.94 439 TYR B C 1
ATOM 8999 O O . TYR B 1 439 ? 7.711 17.156 -1.188 1 89.94 439 TYR B O 1
ATOM 9007 N N . ASN B 1 440 ? 6.738 15.188 -1.464 1 80.19 440 ASN B N 1
ATOM 9008 C CA . ASN B 1 440 ? 7.965 14.555 -1.938 1 80.19 440 ASN B CA 1
ATOM 9009 C C . ASN B 1 440 ? 8.406 15.125 -3.279 1 80.19 440 ASN B C 1
ATOM 9011 O O . ASN B 1 440 ? 9.594 15.094 -3.609 1 80.19 440 ASN B O 1
ATOM 9015 N N . ARG B 1 441 ? 7.461 15.633 -3.93 1 76.81 441 ARG B N 1
ATOM 9016 C CA . ARG B 1 441 ? 7.777 16.156 -5.254 1 76.81 441 ARG B CA 1
ATOM 9017 C C . ARG B 1 441 ? 8.234 17.609 -5.176 1 76.81 441 ARG B C 1
ATOM 9019 O O . ARG B 1 441 ? 9.062 18.047 -5.973 1 76.81 441 ARG B O 1
ATOM 9026 N N . VAL B 1 442 ? 7.691 18.328 -4.227 1 82.94 442 VAL B N 1
ATOM 9027 C CA . VAL B 1 442 ? 7.871 19.781 -4.316 1 82.94 442 VAL B CA 1
ATOM 9028 C C . VAL B 1 442 ? 8.742 20.266 -3.166 1 82.94 442 VAL B C 1
ATOM 9030 O O . VAL B 1 442 ? 9.25 21.391 -3.191 1 82.94 442 VAL B O 1
ATOM 9033 N N . LEU B 1 443 ? 8.969 19.438 -2.121 1 83.69 443 LEU B N 1
ATOM 9034 C CA . LEU B 1 443 ? 9.734 19.859 -0.951 1 83.69 443 LEU B CA 1
ATOM 9035 C C . LEU B 1 443 ? 10.945 18.938 -0.741 1 83.69 443 LEU B C 1
ATOM 9037 O O . LEU B 1 443 ? 10.945 17.797 -1.189 1 83.69 443 LEU B O 1
ATOM 9041 N N . PRO B 1 444 ? 11.914 19.469 -0.032 1 77.62 444 PRO B N 1
ATOM 9042 C CA . PRO B 1 444 ? 13.023 18.594 0.348 1 77.62 444 PRO B CA 1
ATOM 9043 C C . PRO B 1 444 ? 12.594 17.469 1.28 1 77.62 444 PRO B C 1
ATOM 9045 O O . PRO B 1 444 ? 11.57 17.578 1.964 1 77.62 444 PRO B O 1
ATOM 9048 N N . GLU B 1 445 ? 13.359 16.469 1.374 1 75.88 445 GLU B N 1
ATOM 9049 C CA . GLU B 1 445 ? 13.039 15.258 2.139 1 75.88 445 GLU B CA 1
ATOM 9050 C C . GLU B 1 445 ? 12.961 15.562 3.633 1 75.88 445 GLU B C 1
ATOM 9052 O O . GLU B 1 445 ? 12.195 14.922 4.359 1 75.88 445 GLU B O 1
ATOM 9057 N N . ASP B 1 446 ? 13.688 16.5 4.09 1 81.81 446 ASP B N 1
ATOM 9058 C CA . ASP B 1 446 ? 13.719 16.797 5.52 1 81.81 446 ASP B CA 1
ATOM 9059 C C . ASP B 1 446 ? 12.852 18.016 5.848 1 81.81 446 ASP B C 1
ATOM 9061 O O . ASP B 1 446 ? 13.086 18.703 6.844 1 81.81 446 ASP B O 1
ATOM 9065 N N . HIS B 1 447 ? 11.945 18.25 5.008 1 87.19 447 HIS B N 1
ATOM 9066 C CA . HIS B 1 447 ? 11.047 19.375 5.273 1 87.19 447 HIS B CA 1
ATOM 9067 C C . HIS B 1 447 ? 10.047 19.031 6.371 1 87.19 447 HIS B C 1
ATOM 9069 O O . HIS B 1 447 ? 9.633 17.875 6.508 1 87.19 447 HIS B O 1
ATOM 9075 N N . LEU B 1 448 ? 9.523 19.938 7.086 1 89.94 448 LEU B N 1
ATOM 9076 C CA . LEU B 1 448 ? 8.625 19.766 8.227 1 89.94 448 LEU B CA 1
ATOM 9077 C C . LEU B 1 448 ? 7.285 19.203 7.781 1 89.94 448 LEU B C 1
ATOM 9079 O O . LEU B 1 448 ? 6.672 18.422 8.508 1 89.94 448 LEU B O 1
ATOM 9083 N N . HIS B 1 449 ? 6.809 19.656 6.68 1 89.31 449 HIS B N 1
ATOM 9084 C CA . HIS B 1 449 ? 5.539 19.141 6.184 1 89.31 449 HIS B CA 1
ATOM 9085 C C . HIS B 1 449 ? 5.633 17.641 5.898 1 89.31 449 HIS B C 1
ATOM 9087 O O . HIS B 1 449 ? 4.68 16.906 6.141 1 89.31 449 HIS B O 1
ATOM 9093 N N . ALA B 1 450 ? 6.82 17.234 5.391 1 86.19 450 ALA B N 1
ATOM 9094 C CA . ALA B 1 450 ? 7.043 15.805 5.168 1 86.19 450 ALA B CA 1
ATOM 9095 C C . ALA B 1 450 ? 7.062 15.039 6.488 1 86.19 450 ALA B C 1
ATOM 9097 O O . ALA B 1 450 ? 6.547 13.922 6.574 1 86.19 450 ALA B O 1
ATOM 9098 N N . SER B 1 451 ? 7.648 15.633 7.449 1 88.75 451 SER B N 1
ATOM 9099 C CA . SER B 1 451 ? 7.672 15.039 8.781 1 88.75 451 SER B CA 1
ATOM 9100 C C . SER B 1 451 ? 6.262 14.836 9.328 1 88.75 451 SER B C 1
ATOM 9102 O O . SER B 1 451 ? 5.941 13.766 9.852 1 88.75 451 SER B O 1
ATOM 9104 N N . SER B 1 452 ? 5.453 15.812 9.219 1 91.62 452 SER B N 1
ATOM 9105 C CA . SER B 1 452 ? 4.078 15.758 9.711 1 91.62 452 SER B CA 1
ATOM 9106 C C . SER B 1 452 ? 3.281 14.672 8.992 1 91.62 452 SER B C 1
ATOM 9108 O O . SER B 1 452 ? 2.514 13.945 9.617 1 91.62 452 SER B O 1
ATOM 9110 N N . ALA B 1 453 ? 3.479 14.672 7.738 1 93.25 453 ALA B N 1
ATOM 9111 C CA . ALA B 1 453 ? 2.781 13.656 6.953 1 93.25 453 ALA B CA 1
ATOM 9112 C C . ALA B 1 453 ? 3.236 12.25 7.344 1 93.25 453 ALA B C 1
ATOM 9114 O O . ALA B 1 453 ? 2.42 11.336 7.441 1 93.25 453 ALA B O 1
ATOM 9115 N N . LYS B 1 454 ? 4.535 12.062 7.559 1 92.75 454 LYS B N 1
ATOM 9116 C CA . LYS B 1 454 ? 5.07 10.773 7.992 1 92.75 454 LYS B CA 1
ATOM 9117 C C . LYS B 1 454 ? 4.492 10.367 9.344 1 92.75 454 LYS B C 1
ATOM 9119 O O . LYS B 1 454 ? 4.188 9.195 9.562 1 92.75 454 LYS B O 1
ATOM 9124 N N . ARG B 1 455 ? 4.332 11.281 10.148 1 93.44 455 ARG B N 1
ATOM 9125 C CA . ARG B 1 455 ? 3.748 11.016 11.461 1 93.44 455 ARG B CA 1
ATOM 9126 C C . ARG B 1 455 ? 2.318 10.5 11.328 1 93.44 455 ARG B C 1
ATOM 9128 O O . ARG B 1 455 ? 1.943 9.523 11.977 1 93.44 455 ARG B O 1
ATOM 9135 N N . VAL B 1 456 ? 1.548 11.195 10.516 1 94.19 456 VAL B N 1
ATOM 9136 C CA . VAL B 1 456 ? 0.153 10.797 10.344 1 94.19 456 VAL B CA 1
ATOM 9137 C C . VAL B 1 456 ? 0.083 9.391 9.75 1 94.19 456 VAL B C 1
ATOM 9139 O O . VAL B 1 456 ? -0.695 8.555 10.219 1 94.19 456 VAL B O 1
ATOM 9142 N N . LEU B 1 457 ? 0.917 9.18 8.781 1 95.19 457 LEU B N 1
ATOM 9143 C CA . LEU B 1 457 ? 0.938 7.852 8.18 1 95.19 457 LEU B CA 1
ATOM 9144 C C . LEU B 1 457 ? 1.344 6.797 9.203 1 95.19 457 LEU B C 1
ATOM 9146 O O . LEU B 1 457 ? 0.777 5.703 9.227 1 95.19 457 LEU B O 1
ATOM 9150 N N . ALA B 1 458 ? 2.326 7.109 9.977 1 95.75 458 ALA B N 1
ATOM 9151 C CA . ALA B 1 458 ? 2.781 6.18 11.008 1 95.75 458 ALA B CA 1
ATOM 9152 C C . ALA B 1 458 ? 1.652 5.84 11.977 1 95.75 458 ALA B C 1
ATOM 9154 O O . ALA B 1 458 ? 1.497 4.684 12.383 1 95.75 458 ALA B O 1
ATOM 9155 N N . LEU B 1 459 ? 0.899 6.82 12.367 1 93.81 459 LEU B N 1
ATOM 9156 C CA . LEU B 1 459 ? -0.224 6.609 13.273 1 93.81 459 LEU B CA 1
ATOM 9157 C C . LEU B 1 459 ? -1.253 5.668 12.664 1 93.81 459 LEU B C 1
ATOM 9159 O O . LEU B 1 459 ? -1.758 4.77 13.336 1 93.81 459 LEU B O 1
ATOM 9163 N N . ILE B 1 460 ? -1.532 5.902 11.406 1 93.31 460 ILE B N 1
ATOM 9164 C CA . ILE B 1 460 ? -2.523 5.094 10.703 1 93.31 460 ILE B CA 1
ATOM 9165 C C . ILE B 1 460 ? -2.043 3.646 10.625 1 93.31 460 ILE B C 1
ATOM 9167 O O . ILE B 1 460 ? -2.793 2.719 10.938 1 93.31 460 ILE B O 1
ATOM 9171 N N . ILE B 1 461 ? -0.774 3.465 10.242 1 93.88 461 ILE B N 1
ATOM 9172 C CA . ILE B 1 461 ? -0.213 2.129 10.078 1 93.88 461 ILE B CA 1
ATOM 9173 C C . ILE B 1 461 ? -0.203 1.402 11.422 1 93.88 461 ILE B C 1
ATOM 9175 O O . ILE B 1 461 ? -0.5 0.207 11.492 1 93.88 461 ILE B O 1
ATOM 9179 N N . GLU B 1 462 ? 0.137 2.09 12.414 1 93.62 462 GLU B N 1
ATOM 9180 C CA . GLU B 1 462 ? 0.155 1.509 13.758 1 93.62 462 GLU B CA 1
ATOM 9181 C C . GLU B 1 462 ? -1.222 0.98 14.148 1 93.62 462 GLU B C 1
ATOM 9183 O O . GLU B 1 462 ? -1.347 -0.151 14.617 1 93.62 462 GLU B O 1
ATOM 9188 N N . GLU B 1 463 ? -2.23 1.816 13.953 1 91.94 463 GLU B N 1
ATOM 9189 C CA . GLU B 1 463 ? -3.582 1.405 14.32 1 91.94 463 GLU B CA 1
ATOM 9190 C C . GLU B 1 463 ? -4.047 0.223 13.477 1 91.94 463 GLU B C 1
ATOM 9192 O O . GLU B 1 463 ? -4.719 -0.679 13.977 1 91.94 463 GLU B O 1
ATOM 9197 N N . GLU B 1 464 ? -3.729 0.261 12.211 1 89.19 464 GLU B N 1
ATOM 9198 C CA . GLU B 1 464 ? -4.082 -0.855 11.344 1 89.19 464 GLU B CA 1
ATOM 9199 C C . GLU B 1 464 ? -3.402 -2.145 11.797 1 89.19 464 GLU B C 1
ATOM 9201 O O . GLU B 1 464 ? -3.98 -3.229 11.688 1 89.19 464 GLU B O 1
ATOM 9206 N N . ALA B 1 465 ? -2.164 -1.981 12.195 1 90.75 465 ALA B N 1
ATOM 9207 C CA . ALA B 1 465 ? -1.408 -3.143 12.656 1 90.75 465 ALA B CA 1
ATOM 9208 C C . ALA B 1 465 ? -2.043 -3.744 13.914 1 90.75 465 ALA B C 1
ATOM 9210 O O . ALA B 1 465 ? -2.104 -4.969 14.055 1 90.75 465 ALA B O 1
ATOM 9211 N N . LEU B 1 466 ? -2.51 -2.93 14.766 1 88.38 466 LEU B N 1
ATOM 9212 C CA . LEU B 1 466 ? -3.094 -3.377 16.016 1 88.38 466 LEU B CA 1
ATOM 9213 C C . LEU B 1 466 ? -4.457 -4.02 15.789 1 88.38 466 LEU B C 1
ATOM 9215 O O . LEU B 1 466 ? -4.91 -4.832 16.609 1 88.38 466 LEU B O 1
ATOM 9219 N N . ASP B 1 467 ? -5.078 -3.701 14.672 1 83.5 467 ASP B N 1
ATOM 9220 C CA . ASP B 1 467 ? -6.426 -4.188 14.391 1 83.5 467 ASP B CA 1
ATOM 9221 C C . ASP B 1 467 ? -6.387 -5.457 13.547 1 83.5 467 ASP B C 1
ATOM 9223 O O . ASP B 1 467 ? -7.426 -5.938 13.086 1 83.5 467 ASP B O 1
ATOM 9227 N N . ILE B 1 468 ? -5.254 -6.004 13.297 1 82.62 468 ILE B N 1
ATOM 9228 C CA . ILE B 1 468 ? -5.184 -7.262 12.562 1 82.62 468 ILE B CA 1
ATOM 9229 C C . ILE B 1 468 ? -5.797 -8.383 13.398 1 82.62 468 ILE B C 1
ATOM 9231 O O . ILE B 1 468 ? -5.277 -8.727 14.461 1 82.62 468 ILE B O 1
ATOM 9235 N N . PRO B 1 469 ? -6.906 -8.828 12.891 1 75.81 469 PRO B N 1
ATOM 9236 C CA . PRO B 1 469 ? -7.598 -9.852 13.68 1 75.81 469 PRO B CA 1
ATOM 9237 C C . PRO B 1 469 ? -6.969 -11.242 13.523 1 75.81 469 PRO B C 1
ATOM 9239 O O . PRO B 1 469 ? -6.391 -11.547 12.484 1 75.81 469 PRO B O 1
ATOM 9242 N N . PHE B 1 470 ? -7.047 -11.969 14.68 1 75.56 470 PHE B N 1
ATOM 9243 C CA . PHE B 1 470 ? -6.754 -13.398 14.562 1 75.56 470 PHE B CA 1
ATOM 9244 C C . PHE B 1 470 ? -7.848 -14.109 13.781 1 75.56 470 PHE B C 1
ATOM 9246 O O . PHE B 1 470 ? -9.031 -13.82 13.953 1 75.56 470 PHE B O 1
ATOM 9253 N N . GLN B 1 471 ? -7.402 -14.797 12.75 1 70.81 471 GLN B N 1
ATOM 9254 C CA . GLN B 1 471 ? -8.359 -15.492 11.891 1 70.81 471 GLN B CA 1
ATOM 9255 C C . GLN B 1 471 ? -8.055 -16.984 11.828 1 70.81 471 GLN B C 1
ATOM 9257 O O . GLN B 1 471 ? -7.66 -17.5 10.781 1 70.81 471 GLN B O 1
ATOM 9262 N N . PRO B 1 472 ? -8.359 -17.688 12.852 1 69.69 472 PRO B N 1
ATOM 9263 C CA . PRO B 1 472 ? -8.039 -19.109 12.836 1 69.69 472 PRO B CA 1
ATOM 9264 C C . PRO B 1 472 ? -8.797 -19.875 11.75 1 69.69 472 PRO B C 1
ATOM 9266 O O . PRO B 1 472 ? -8.328 -20.906 11.273 1 69.69 472 PRO B O 1
ATOM 9269 N N . GLU B 1 473 ? -9.898 -19.281 11.32 1 68.12 473 GLU B N 1
ATOM 9270 C CA . GLU B 1 473 ? -10.734 -19.969 10.344 1 68.12 473 GLU B CA 1
ATOM 9271 C C . GLU B 1 473 ? -10.055 -20.016 8.977 1 68.12 473 GLU B C 1
ATOM 9273 O O . GLU B 1 473 ? -10.422 -20.812 8.117 1 68.12 473 GLU B O 1
ATOM 9278 N N . LEU B 1 474 ? -9 -19.219 8.82 1 70.44 474 LEU B N 1
ATOM 9279 C CA . LEU B 1 474 ? -8.32 -19.172 7.527 1 70.44 474 LEU B CA 1
ATOM 9280 C C . LEU B 1 474 ? -7.195 -20.203 7.473 1 70.44 474 LEU B C 1
ATOM 9282 O O . LEU B 1 474 ? -6.602 -20.422 6.414 1 70.44 474 LEU B O 1
ATOM 9286 N N . GLY B 1 475 ? -7.012 -20.953 8.539 1 74.12 475 GLY B N 1
ATOM 9287 C CA . GLY B 1 475 ? -5.906 -21.891 8.562 1 74.12 475 GLY B CA 1
ATOM 9288 C C . GLY B 1 475 ? -4.547 -21.219 8.562 1 74.12 475 GLY B C 1
ATOM 9289 O O . GLY B 1 475 ? -3.541 -21.844 8.203 1 74.12 475 GLY B O 1
ATOM 9290 N N . ILE B 1 476 ? -4.633 -19.875 8.789 1 80.44 476 ILE B N 1
ATOM 9291 C CA . ILE B 1 476 ? -3.393 -19.109 8.812 1 80.44 476 ILE B CA 1
ATOM 9292 C C . ILE B 1 476 ? -2.816 -19.109 10.227 1 80.44 476 ILE B C 1
ATOM 9294 O O . ILE B 1 476 ? -3.539 -18.875 11.203 1 80.44 476 ILE B O 1
ATOM 9298 N N . ASP B 1 477 ? -1.598 -19.484 10.242 1 79.12 477 ASP B N 1
ATOM 9299 C CA . ASP B 1 477 ? -0.883 -19.547 11.516 1 79.12 477 ASP B CA 1
ATOM 9300 C C . ASP B 1 477 ? -0.828 -18.156 12.172 1 79.12 477 ASP B C 1
ATOM 9302 O O . ASP B 1 477 ? -0.581 -17.156 11.508 1 79.12 477 ASP B O 1
ATOM 9306 N N . ASP B 1 478 ? -1.08 -18.172 13.461 1 82.81 478 ASP B N 1
ATOM 9307 C CA . ASP B 1 478 ? -1.007 -16.938 14.227 1 82.81 478 ASP B CA 1
ATOM 9308 C C . ASP B 1 478 ? 0.359 -16.266 14.062 1 82.81 478 ASP B C 1
ATOM 9310 O O . ASP B 1 478 ? 0.469 -15.039 14.117 1 82.81 478 ASP B O 1
ATOM 9314 N N . LYS B 1 479 ? 1.3 -17.078 13.812 1 85.62 479 LYS B N 1
ATOM 9315 C CA . LYS B 1 479 ? 2.654 -16.562 13.664 1 85.62 479 LYS B CA 1
ATOM 9316 C C . LYS B 1 479 ? 2.744 -15.617 12.469 1 85.62 479 LYS B C 1
ATOM 9318 O O . LYS B 1 479 ? 3.512 -14.648 12.484 1 85.62 479 LYS B O 1
ATOM 9323 N N . ILE B 1 480 ? 1.919 -15.945 11.445 1 86.88 480 ILE B N 1
ATOM 9324 C CA . ILE B 1 480 ? 1.933 -15.109 10.25 1 86.88 480 ILE B CA 1
ATOM 9325 C C . ILE B 1 480 ? 1.307 -13.75 10.562 1 86.88 480 ILE B C 1
ATOM 9327 O O . ILE B 1 480 ? 1.827 -12.711 10.148 1 86.88 480 ILE B O 1
ATOM 9331 N N . LEU B 1 481 ? 0.265 -13.82 11.273 1 88.06 481 LEU B N 1
ATOM 9332 C CA . LEU B 1 481 ? -0.422 -12.586 11.633 1 88.06 481 LEU B CA 1
ATOM 9333 C C . LEU B 1 481 ? 0.444 -11.734 12.547 1 88.06 481 LEU B C 1
ATOM 9335 O O . LEU B 1 481 ? 0.466 -10.508 12.422 1 88.06 481 LEU B O 1
ATOM 9339 N N . ILE B 1 482 ? 1.111 -12.391 13.445 1 89.56 482 ILE B N 1
ATOM 9340 C CA . ILE B 1 482 ? 2.027 -11.695 14.344 1 89.56 482 ILE B CA 1
ATOM 9341 C C . ILE B 1 482 ? 3.152 -11.055 13.531 1 89.56 482 ILE B C 1
ATOM 9343 O O . ILE B 1 482 ? 3.514 -9.898 13.766 1 89.56 482 ILE B O 1
ATOM 9347 N N . LYS B 1 483 ? 3.629 -11.789 12.594 1 89 483 LYS B N 1
ATOM 9348 C CA . LYS B 1 483 ? 4.695 -11.266 11.742 1 89 483 LYS B CA 1
ATOM 9349 C C . LYS B 1 483 ? 4.215 -10.062 10.945 1 89 483 LYS B C 1
ATOM 9351 O O . LYS B 1 483 ? 4.941 -9.078 10.797 1 89 483 LYS B O 1
ATOM 9356 N N . MET B 1 484 ? 3.088 -10.219 10.438 1 90.06 484 MET B N 1
ATOM 9357 C CA . MET B 1 484 ? 2.51 -9.102 9.688 1 90.06 484 MET B CA 1
ATOM 9358 C C . MET B 1 484 ? 2.387 -7.863 10.562 1 90.06 484 MET B C 1
ATOM 9360 O O . MET B 1 484 ? 2.699 -6.754 10.125 1 90.06 484 MET B O 1
ATOM 9364 N N . LYS B 1 485 ? 1.933 -8.062 11.75 1 92.25 485 LYS B N 1
ATOM 9365 C CA . LYS B 1 485 ? 1.813 -6.977 12.711 1 92.25 485 LYS B CA 1
ATOM 9366 C C . LYS B 1 485 ? 3.176 -6.359 13.016 1 92.25 485 LYS B C 1
ATOM 9368 O O . LYS B 1 485 ? 3.324 -5.133 12.992 1 92.25 485 LYS B O 1
ATOM 9373 N N . ASP B 1 486 ? 4.074 -7.18 13.227 1 93.25 486 ASP B N 1
ATOM 9374 C CA . ASP B 1 486 ? 5.414 -6.707 13.562 1 93.25 486 ASP B CA 1
ATOM 9375 C C . ASP B 1 486 ? 6.016 -5.91 12.406 1 93.25 486 ASP B C 1
ATOM 9377 O O . ASP B 1 486 ? 6.652 -4.875 12.625 1 93.25 486 ASP B O 1
ATOM 9381 N N . GLU B 1 487 ? 5.805 -6.426 11.289 1 91.06 487 GLU B N 1
ATOM 9382 C CA . GLU B 1 487 ? 6.332 -5.734 10.117 1 91.06 487 GLU B CA 1
ATOM 9383 C C . GLU B 1 487 ? 5.672 -4.367 9.945 1 91.06 487 GLU B C 1
ATOM 9385 O O . GLU B 1 487 ? 6.336 -3.393 9.594 1 91.06 487 GLU B O 1
ATOM 9390 N N . ALA B 1 488 ? 4.41 -4.312 10.148 1 92.62 488 ALA B N 1
ATOM 9391 C CA . ALA B 1 488 ? 3.684 -3.049 10.055 1 92.62 488 ALA B CA 1
ATOM 9392 C C . ALA B 1 488 ? 4.156 -2.07 11.133 1 92.62 488 ALA B C 1
ATOM 9394 O O . ALA B 1 488 ? 4.328 -0.879 10.859 1 92.62 488 ALA B O 1
ATOM 9395 N N . LEU B 1 489 ? 4.332 -2.539 12.328 1 95.12 489 LEU B N 1
ATOM 9396 C CA . LEU B 1 489 ? 4.801 -1.694 13.422 1 95.12 489 LEU B CA 1
ATOM 9397 C C . LEU B 1 489 ? 6.215 -1.194 13.148 1 95.12 489 LEU B C 1
ATOM 9399 O O . LEU B 1 489 ? 6.562 -0.071 13.523 1 95.12 489 LEU B O 1
ATOM 9403 N N . GLU B 1 490 ? 6.98 -2.002 12.531 1 94.25 490 GLU B N 1
ATOM 9404 C CA . GLU B 1 490 ? 8.328 -1.57 12.18 1 94.25 490 GLU B CA 1
ATOM 9405 C C . GLU B 1 490 ? 8.297 -0.454 11.141 1 94.25 490 GLU B C 1
ATOM 9407 O O . GLU B 1 490 ? 9.141 0.441 11.148 1 94.25 490 GLU B O 1
ATOM 9412 N N . LYS B 1 491 ? 7.406 -0.597 10.258 1 92.19 491 LYS B N 1
ATOM 9413 C CA . LYS B 1 491 ? 7.227 0.48 9.289 1 92.19 491 LYS B CA 1
ATOM 9414 C C . LYS B 1 491 ? 6.836 1.783 9.977 1 92.19 491 LYS B C 1
ATOM 9416 O O . LYS B 1 491 ? 7.371 2.846 9.664 1 92.19 491 LYS B O 1
ATOM 9421 N N . ALA B 1 492 ? 5.891 1.698 10.82 1 96 492 ALA B N 1
ATOM 9422 C CA . ALA B 1 492 ? 5.496 2.865 11.602 1 96 492 ALA B CA 1
ATOM 9423 C C . ALA B 1 492 ? 6.676 3.418 12.398 1 96 492 ALA B C 1
ATOM 9425 O O . ALA B 1 492 ? 6.832 4.637 12.523 1 96 492 ALA B O 1
ATOM 9426 N N . HIS B 1 493 ? 7.508 2.508 12.93 1 95.88 493 HIS B N 1
ATOM 9427 C CA . HIS B 1 493 ? 8.688 2.873 13.703 1 95.88 493 HIS B CA 1
ATOM 9428 C C . HIS B 1 493 ? 9.664 3.697 12.875 1 95.88 493 HIS B C 1
ATOM 9430 O O . HIS B 1 493 ? 10.156 4.73 13.328 1 95.88 493 HIS B O 1
ATOM 9436 N N . LEU B 1 494 ? 9.883 3.266 11.695 1 93.94 494 LEU B N 1
ATOM 9437 C CA . LEU B 1 494 ? 10.789 3.984 10.805 1 93.94 494 LEU B CA 1
ATOM 9438 C C . LEU B 1 494 ? 10.25 5.375 10.492 1 93.94 494 LEU B C 1
ATOM 9440 O O . LEU B 1 494 ? 11 6.355 10.516 1 93.94 494 LEU B O 1
ATOM 9444 N N . LEU B 1 495 ? 9.016 5.449 10.227 1 94 495 LEU B N 1
ATOM 9445 C CA . LEU B 1 495 ? 8.375 6.727 9.914 1 94 495 LEU B CA 1
ATOM 9446 C C . LEU B 1 495 ? 8.438 7.672 11.109 1 94 495 LEU B C 1
ATOM 9448 O O . LEU B 1 495 ? 8.742 8.859 10.953 1 94 495 LEU B O 1
ATOM 9452 N N . GLN B 1 496 ? 8.188 7.164 12.289 1 96.31 496 GLN B N 1
ATOM 9453 C CA . GLN B 1 496 ? 8.234 7.98 13.5 1 96.31 496 GLN B CA 1
ATOM 9454 C C . GLN B 1 496 ? 9.656 8.453 13.797 1 96.31 496 GLN B C 1
ATOM 9456 O O . GLN B 1 496 ? 9.859 9.586 14.242 1 96.31 496 GLN B O 1
ATOM 9461 N N . LYS B 1 497 ? 10.562 7.594 13.578 1 95 497 LYS B N 1
ATOM 9462 C CA . LYS B 1 497 ? 11.961 7.957 13.812 1 95 497 LYS B CA 1
ATOM 9463 C C . LYS B 1 497 ? 12.406 9.062 12.859 1 95 497 LYS B C 1
ATOM 9465 O O . LYS B 1 497 ? 13.117 9.984 13.266 1 95 497 LYS B O 1
ATOM 9470 N N . GLU B 1 498 ? 12.039 8.898 11.633 1 92.44 498 GLU B N 1
ATOM 9471 C CA . GLU B 1 498 ? 12.367 9.938 10.656 1 92.44 498 GLU B CA 1
ATOM 9472 C C . GLU B 1 498 ? 11.703 11.258 11.016 1 92.44 498 GLU B C 1
ATOM 9474 O O . GLU B 1 498 ? 12.312 12.32 10.898 1 92.44 498 GLU B O 1
ATOM 9479 N N . SER B 1 499 ? 10.461 11.164 11.375 1 93.75 499 SER B N 1
ATOM 9480 C CA . SER B 1 499 ? 9.734 12.359 11.781 1 93.75 499 SER B CA 1
ATOM 9481 C C . SER B 1 499 ? 10.398 13.031 12.977 1 93.75 499 SER B C 1
ATOM 9483 O O . SER B 1 499 ? 10.531 14.258 13.016 1 93.75 499 SER B O 1
ATOM 9485 N N . LEU B 1 500 ? 10.828 12.281 13.945 1 94.56 500 LEU B N 1
ATOM 9486 C CA . LEU B 1 500 ? 11.5 12.797 15.133 1 94.56 500 LEU B CA 1
ATOM 9487 C C . LEU B 1 500 ? 12.828 13.453 14.766 1 94.56 500 LEU B C 1
ATOM 9489 O O . LEU B 1 500 ? 13.18 14.508 15.297 1 94.56 500 LEU B O 1
ATOM 9493 N N . ALA B 1 501 ? 13.523 12.828 13.844 1 93.81 501 ALA B N 1
ATOM 9494 C CA . ALA B 1 501 ? 14.812 13.367 13.414 1 93.81 501 ALA B CA 1
ATOM 9495 C C . ALA B 1 501 ? 14.641 14.742 12.773 1 93.81 501 ALA B C 1
ATOM 9497 O O . ALA B 1 501 ? 15.43 15.656 13.023 1 93.81 501 ALA B O 1
ATOM 9498 N N . ILE B 1 502 ? 13.656 14.875 11.961 1 91.88 502 ILE B N 1
ATOM 9499 C CA . ILE B 1 502 ? 13.383 16.141 11.297 1 91.88 502 ILE B CA 1
ATOM 9500 C C . ILE B 1 502 ? 12.984 17.188 12.336 1 91.88 502 ILE B C 1
ATOM 9502 O O . ILE B 1 502 ? 13.422 18.344 12.273 1 91.88 502 ILE B O 1
ATOM 9506 N N . ALA B 1 503 ? 12.164 16.781 13.289 1 91.38 503 ALA B N 1
ATOM 9507 C CA . ALA B 1 503 ? 11.758 17.703 14.352 1 91.38 503 ALA B CA 1
ATOM 9508 C C . ALA B 1 503 ? 12.961 18.172 15.156 1 91.38 503 ALA B C 1
ATOM 9510 O O . ALA B 1 503 ? 13.062 19.359 15.484 1 91.38 503 ALA B O 1
ATOM 9511 N N . LYS B 1 504 ? 13.828 17.266 15.461 1 92.75 504 LYS B N 1
ATOM 9512 C CA . LYS B 1 504 ? 15.031 17.625 16.203 1 92.75 504 LYS B CA 1
ATOM 9513 C C . LYS B 1 504 ? 15.898 18.594 15.422 1 92.75 504 LYS B C 1
ATOM 9515 O O . LYS B 1 504 ? 16.453 19.531 15.992 1 92.75 504 LYS B O 1
ATOM 9520 N N . LYS B 1 505 ? 15.953 18.375 14.188 1 88.94 505 LYS B N 1
ATOM 9521 C CA . LYS B 1 505 ? 16.75 19.25 13.32 1 88.94 505 LYS B CA 1
ATOM 9522 C C . LYS B 1 505 ? 16.125 20.641 13.234 1 88.94 505 LYS B C 1
ATOM 9524 O O . LYS B 1 505 ? 16.844 21.641 13.234 1 88.94 505 LYS B O 1
ATOM 9529 N N . THR B 1 506 ? 14.883 20.656 13.18 1 89.06 506 THR B N 1
ATOM 9530 C CA . THR B 1 506 ? 14.164 21.906 12.938 1 89.06 506 THR B CA 1
ATOM 9531 C C . THR B 1 506 ? 13.992 22.703 14.234 1 89.06 506 THR B C 1
ATOM 9533 O O . THR B 1 506 ? 14.133 23.922 14.242 1 89.06 506 THR B O 1
ATOM 9536 N N . PHE B 1 507 ? 13.664 21.984 15.297 1 90.62 507 PHE B N 1
ATOM 9537 C CA . PHE B 1 507 ? 13.25 22.672 16.516 1 90.62 507 PHE B CA 1
ATOM 9538 C C . PHE B 1 507 ? 14.297 22.484 17.609 1 90.62 507 PHE B C 1
ATOM 9540 O O . PHE B 1 507 ? 14.281 23.203 18.609 1 90.62 507 PHE B O 1
ATOM 9547 N N . GLY B 1 508 ? 15.211 21.578 17.453 1 88.06 508 GLY B N 1
ATOM 9548 C CA . GLY B 1 508 ? 16.172 21.234 18.5 1 88.06 508 GLY B CA 1
ATOM 9549 C C . GLY B 1 508 ? 15.688 20.125 19.406 1 88.06 508 GLY B C 1
ATOM 9550 O O . GLY B 1 508 ? 14.539 19.688 19.312 1 88.06 508 GLY B O 1
ATOM 9551 N N . ASP B 1 509 ? 16.484 19.719 20.328 1 91 509 ASP B N 1
ATOM 9552 C CA . ASP B 1 509 ? 16.219 18.578 21.188 1 91 509 ASP B CA 1
ATOM 9553 C C . ASP B 1 509 ? 15.258 18.938 22.312 1 91 509 ASP B C 1
ATOM 9555 O O . ASP B 1 509 ? 14.516 18.094 22.812 1 91 509 ASP B O 1
ATOM 9559 N N . GLU B 1 510 ? 15.406 20.156 22.656 1 91.62 510 GLU B N 1
ATOM 9560 C CA . GLU B 1 510 ? 14.562 20.609 23.75 1 91.62 510 GLU B CA 1
ATOM 9561 C C . GLU B 1 510 ? 13.477 21.562 23.266 1 91.62 510 GLU B C 1
ATOM 9563 O O . GLU B 1 510 ? 13.539 22.766 23.5 1 91.62 510 GLU B O 1
ATOM 9568 N N . SER B 1 511 ? 12.57 21.016 22.641 1 91.44 511 SER B N 1
ATOM 9569 C CA . SER B 1 511 ? 11.414 21.75 22.156 1 91.44 511 SER B CA 1
ATOM 9570 C C . SER B 1 511 ? 10.117 21 22.406 1 91.44 511 SER B C 1
ATOM 9572 O O . SER B 1 511 ? 10.133 19.766 22.547 1 91.44 511 SER B O 1
ATOM 9574 N N . VAL B 1 512 ? 9.055 21.688 22.469 1 92.12 512 VAL B N 1
ATOM 9575 C CA . VAL B 1 512 ? 7.75 21.078 22.688 1 92.12 512 VAL B CA 1
ATOM 9576 C C . VAL B 1 512 ? 7.406 20.141 21.531 1 92.12 512 VAL B C 1
ATOM 9578 O O . VAL B 1 512 ? 6.848 19.062 21.734 1 92.12 512 VAL B O 1
ATOM 9581 N N . GLN B 1 513 ? 7.773 20.547 20.344 1 91.31 513 GLN B N 1
ATOM 9582 C CA . GLN B 1 513 ? 7.5 19.734 19.172 1 91.31 513 GLN B CA 1
ATOM 9583 C C . GLN B 1 513 ? 8.273 18.422 19.219 1 91.31 513 GLN B C 1
ATOM 9585 O O . GLN B 1 513 ? 7.715 17.344 18.953 1 91.31 513 GLN B O 1
ATOM 9590 N N . THR B 1 514 ? 9.547 18.5 19.562 1 93.56 514 THR B N 1
ATOM 9591 C CA . THR B 1 514 ? 10.352 17.297 19.703 1 93.56 514 THR B CA 1
ATOM 9592 C C . THR B 1 514 ? 9.75 16.375 20.766 1 93.56 514 THR B C 1
ATOM 9594 O O . THR B 1 514 ? 9.68 15.164 20.578 1 93.56 514 THR B O 1
ATOM 9597 N N . ALA B 1 515 ? 9.312 16.984 21.844 1 95.75 515 ALA B N 1
ATOM 9598 C CA . ALA B 1 515 ? 8.711 16.219 22.922 1 95.75 515 ALA B CA 1
ATOM 9599 C C . ALA B 1 515 ? 7.449 15.5 22.453 1 95.75 515 ALA B C 1
ATOM 9601 O O . ALA B 1 515 ? 7.16 14.383 22.891 1 95.75 515 ALA B O 1
ATOM 9602 N N . LYS B 1 516 ? 6.664 16.125 21.656 1 94.12 516 LYS B N 1
ATOM 9603 C CA . LYS B 1 516 ? 5.469 15.5 21.094 1 94.12 516 LYS B CA 1
ATOM 9604 C C . LYS B 1 516 ? 5.828 14.273 20.25 1 94.12 516 LYS B C 1
ATOM 9606 O O . LYS B 1 516 ? 5.152 13.242 20.328 1 94.12 516 LYS B O 1
ATOM 9611 N N . HIS B 1 517 ? 6.887 14.43 19.453 1 95.38 517 HIS B N 1
ATOM 9612 C CA . HIS B 1 517 ? 7.348 13.305 18.656 1 95.38 517 HIS B CA 1
ATOM 9613 C C . HIS B 1 517 ? 7.883 12.18 19.547 1 95.38 517 HIS B C 1
ATOM 9615 O O . HIS B 1 517 ? 7.715 11 19.219 1 95.38 517 HIS B O 1
ATOM 9621 N N . LEU B 1 518 ? 8.531 12.57 20.625 1 96.81 518 LEU B N 1
ATOM 9622 C CA . LEU B 1 518 ? 8.969 11.57 21.594 1 96.81 518 LEU B CA 1
ATOM 9623 C C . LEU B 1 518 ? 7.781 10.812 22.172 1 96.81 518 LEU B C 1
ATOM 9625 O O . LEU B 1 518 ? 7.836 9.594 22.344 1 96.81 518 LEU B O 1
ATOM 9629 N N . GLY B 1 519 ? 6.758 11.523 22.453 1 95.94 519 GLY B N 1
ATOM 9630 C CA . GLY B 1 519 ? 5.543 10.898 22.953 1 95.94 519 GLY B CA 1
ATOM 9631 C C . GLY B 1 519 ? 4.941 9.914 21.969 1 95.94 519 GLY B C 1
ATOM 9632 O O . GLY B 1 519 ? 4.512 8.82 22.359 1 95.94 519 GLY B O 1
ATOM 9633 N N . ASN B 1 520 ? 4.902 10.25 20.734 1 94.56 520 ASN B N 1
ATOM 9634 C CA . ASN B 1 520 ? 4.387 9.367 19.703 1 94.56 520 ASN B CA 1
ATOM 9635 C C . ASN B 1 520 ? 5.238 8.109 19.562 1 94.56 520 ASN B C 1
ATOM 9637 O O . ASN B 1 520 ? 4.703 7.008 19.422 1 94.56 520 ASN B O 1
ATOM 9641 N N . LEU B 1 521 ? 6.527 8.344 19.562 1 96.94 521 LEU B N 1
ATOM 9642 C CA . LEU B 1 521 ? 7.422 7.199 19.469 1 96.94 521 LEU B CA 1
ATOM 9643 C C . LEU B 1 521 ? 7.281 6.305 20.703 1 96.94 521 LEU B C 1
ATOM 9645 O O . LEU B 1 521 ? 7.359 5.078 20.594 1 96.94 521 LEU B O 1
ATOM 9649 N N . GLY B 1 522 ? 7.117 6.973 21.828 1 97.5 522 GLY B N 1
ATOM 9650 C CA . GLY B 1 522 ? 6.871 6.203 23.047 1 97.5 522 GLY B CA 1
ATOM 9651 C C . GLY B 1 522 ? 5.629 5.336 22.953 1 97.5 522 GLY B C 1
ATOM 9652 O O . GLY B 1 522 ? 5.645 4.18 23.375 1 97.5 522 GLY B O 1
ATOM 9653 N N . ARG B 1 523 ? 4.574 5.848 22.469 1 96.44 523 ARG B N 1
ATOM 9654 C CA . ARG B 1 523 ? 3.344 5.09 22.266 1 96.44 523 ARG B CA 1
ATOM 9655 C C . ARG B 1 523 ? 3.572 3.918 21.328 1 96.44 523 ARG B C 1
ATOM 9657 O O . ARG B 1 523 ? 3.047 2.824 21.547 1 96.44 523 ARG B O 1
ATOM 9664 N N . LEU B 1 524 ? 4.281 4.191 20.266 1 97.38 524 LEU B N 1
ATOM 9665 C CA . LEU B 1 524 ? 4.578 3.121 19.312 1 97.38 524 LEU B CA 1
ATOM 9666 C C . LEU B 1 524 ? 5.406 2.023 19.984 1 97.38 524 LEU B C 1
ATOM 9668 O O . LEU B 1 524 ? 5.176 0.836 19.734 1 97.38 524 LEU B O 1
ATOM 9672 N N . TYR B 1 525 ? 6.375 2.441 20.766 1 97.5 525 TYR B N 1
ATOM 9673 C CA . TYR B 1 525 ? 7.176 1.452 21.469 1 97.5 525 TYR B CA 1
ATOM 9674 C C . TYR B 1 525 ? 6.309 0.609 22.406 1 97.5 525 TYR B C 1
ATOM 9676 O O . TYR B 1 525 ? 6.566 -0.583 22.594 1 97.5 525 TYR B O 1
ATOM 9684 N N . GLN B 1 526 ? 5.355 1.222 22.984 1 96.94 526 GLN B N 1
ATOM 9685 C CA . GLN B 1 526 ? 4.391 0.46 23.766 1 96.94 526 GLN B CA 1
ATOM 9686 C C . GLN B 1 526 ? 3.678 -0.579 22.906 1 96.94 526 GLN B C 1
ATOM 9688 O O . GLN B 1 526 ? 3.549 -1.738 23.312 1 96.94 526 GLN B O 1
ATOM 9693 N N . SER B 1 527 ? 3.23 -0.142 21.734 1 95.88 527 SER B N 1
ATOM 9694 C CA . SER B 1 527 ? 2.572 -1.046 20.797 1 95.88 527 SER B CA 1
ATOM 9695 C C . SER B 1 527 ? 3.51 -2.166 20.359 1 95.88 527 SER B C 1
ATOM 9697 O O . SER B 1 527 ? 3.068 -3.289 20.109 1 95.88 527 SER B O 1
ATOM 9699 N N . MET B 1 528 ? 4.785 -1.852 20.312 1 96.5 528 MET B N 1
ATOM 9700 C CA . MET B 1 528 ? 5.809 -2.812 19.922 1 96.5 528 MET B CA 1
ATOM 9701 C C . MET B 1 528 ? 6.281 -3.639 21.109 1 96.5 528 MET B C 1
ATOM 9703 O O . MET B 1 528 ? 7.199 -4.453 20.984 1 96.5 528 MET B O 1
ATOM 9707 N N . LYS B 1 529 ? 5.785 -3.348 22.344 1 95.44 529 LYS B N 1
ATOM 9708 C CA . LYS B 1 529 ? 6.074 -4.031 23.594 1 95.44 529 LYS B CA 1
ATOM 9709 C C . LYS B 1 529 ? 7.512 -3.785 24.031 1 95.44 529 LYS B C 1
ATOM 9711 O O . LYS B 1 529 ? 8.109 -4.613 24.734 1 95.44 529 LYS B O 1
ATOM 9716 N N . ARG B 1 530 ? 8.07 -2.746 23.516 1 96.62 530 ARG B N 1
ATOM 9717 C CA . ARG B 1 530 ? 9.32 -2.211 24.047 1 96.62 530 ARG B CA 1
ATOM 9718 C C . ARG B 1 530 ? 9.07 -1.274 25.219 1 96.62 530 ARG B C 1
ATOM 9720 O O . ARG B 1 530 ? 9.258 -0.061 25.109 1 96.62 530 ARG B O 1
ATOM 9727 N N . LEU B 1 531 ? 8.727 -1.798 26.375 1 97.38 531 LEU B N 1
ATOM 9728 C CA . LEU B 1 531 ? 8.102 -1.08 27.484 1 97.38 531 LEU B CA 1
ATOM 9729 C C . LEU B 1 531 ? 9.102 -0.149 28.156 1 97.38 531 LEU B C 1
ATOM 9731 O O . LEU B 1 531 ? 8.75 0.971 28.547 1 97.38 531 LEU B O 1
ATOM 9735 N N . LYS B 1 532 ? 10.312 -0.618 28.281 1 97.31 532 LYS B N 1
ATOM 9736 C CA . LYS B 1 532 ? 11.312 0.233 28.922 1 97.31 532 LYS B CA 1
ATOM 9737 C C . LYS B 1 532 ? 11.609 1.464 28.062 1 97.31 532 LYS B C 1
ATOM 9739 O O . LYS B 1 532 ? 11.719 2.574 28.578 1 97.31 532 LYS B O 1
ATOM 9744 N N . ASP B 1 533 ? 11.758 1.243 26.75 1 97.56 533 ASP B N 1
ATOM 9745 C CA . ASP B 1 533 ? 11.984 2.354 25.828 1 97.56 533 ASP B CA 1
ATOM 9746 C C . ASP B 1 533 ? 10.805 3.33 25.859 1 97.56 533 ASP B C 1
ATOM 9748 O O . ASP B 1 533 ? 11 4.547 25.812 1 97.56 533 ASP B O 1
ATOM 9752 N N . ALA B 1 534 ? 9.594 2.822 25.891 1 98.12 534 ALA B N 1
ATOM 9753 C CA . ALA B 1 534 ? 8.391 3.648 25.938 1 98.12 534 ALA B CA 1
ATOM 9754 C C . ALA B 1 534 ? 8.383 4.527 27.188 1 98.12 534 ALA B C 1
ATOM 9756 O O . ALA B 1 534 ? 8.102 5.727 27.109 1 98.12 534 ALA B O 1
ATOM 9757 N N . GLU B 1 535 ? 8.703 3.896 28.312 1 97.94 535 GLU B N 1
ATOM 9758 C CA . GLU B 1 535 ? 8.734 4.625 29.578 1 97.94 535 GLU B CA 1
ATOM 9759 C C . GLU B 1 535 ? 9.742 5.766 29.531 1 97.94 535 GLU B C 1
ATOM 9761 O O . GLU B 1 535 ? 9.445 6.887 29.953 1 97.94 535 GLU B O 1
ATOM 9766 N N . GLU B 1 536 ? 10.898 5.461 29.016 1 98.31 536 GLU B N 1
ATOM 9767 C CA . GLU B 1 536 ? 11.961 6.453 28.938 1 98.31 536 GLU B CA 1
ATOM 9768 C C . GLU B 1 536 ? 11.547 7.637 28.078 1 98.31 536 GLU B C 1
ATOM 9770 O O . GLU B 1 536 ? 11.789 8.789 28.438 1 98.31 536 GLU B O 1
ATOM 9775 N N . LEU B 1 537 ? 10.953 7.383 26.969 1 98.25 537 LEU B N 1
ATOM 9776 C CA . LEU B 1 537 ? 10.578 8.445 26.047 1 98.25 537 LEU B CA 1
ATOM 9777 C C . LEU B 1 537 ? 9.438 9.281 26.609 1 98.25 537 LEU B C 1
ATOM 9779 O O . LEU B 1 537 ? 9.406 10.5 26.422 1 98.25 537 LEU B O 1
ATOM 9783 N N . HIS B 1 538 ? 8.438 8.594 27.297 1 97.94 538 HIS B N 1
ATOM 9784 C CA . HIS B 1 538 ? 7.352 9.344 27.922 1 97.94 538 HIS B CA 1
ATOM 9785 C C . HIS B 1 538 ? 7.875 10.258 29.031 1 97.94 538 HIS B C 1
ATOM 9787 O O . HIS B 1 538 ? 7.441 11.406 29.141 1 97.94 538 HIS B O 1
ATOM 9793 N N . LEU B 1 539 ? 8.781 9.742 29.797 1 98.12 539 LEU B N 1
ATOM 9794 C CA . LEU B 1 539 ? 9.367 10.547 30.859 1 98.12 539 LEU B CA 1
ATOM 9795 C C . LEU B 1 539 ? 10.141 11.727 30.297 1 98.12 539 LEU B C 1
ATOM 9797 O O . LEU B 1 539 ? 10.062 12.836 30.828 1 98.12 539 LEU B O 1
ATOM 9801 N N . GLU B 1 540 ? 10.883 11.469 29.25 1 97.75 540 GLU B N 1
ATOM 9802 C CA . GLU B 1 540 ? 11.625 12.547 28.609 1 97.75 540 GLU B CA 1
ATOM 9803 C C . GLU B 1 540 ? 10.688 13.602 28.031 1 97.75 540 GLU B C 1
ATOM 9805 O O . GLU B 1 540 ? 10.953 14.797 28.141 1 97.75 540 GLU B O 1
ATOM 9810 N N . ALA B 1 541 ? 9.617 13.172 27.391 1 97.81 541 ALA B N 1
ATOM 9811 C CA . ALA B 1 541 ? 8.625 14.102 26.859 1 97.81 541 ALA B CA 1
ATOM 9812 C C . ALA B 1 541 ? 8.031 14.961 27.969 1 97.81 541 ALA B C 1
ATOM 9814 O O . ALA B 1 541 ? 7.867 16.172 27.797 1 97.81 541 ALA B O 1
ATOM 9815 N N . ILE B 1 542 ? 7.711 14.375 29.109 1 97.69 542 ILE B N 1
ATOM 9816 C CA . ILE B 1 542 ? 7.156 15.086 30.25 1 97.69 542 ILE B CA 1
ATOM 9817 C C . ILE B 1 542 ? 8.172 16.094 30.781 1 97.69 542 ILE B C 1
ATOM 9819 O O . ILE B 1 542 ? 7.828 17.25 31.062 1 97.69 542 ILE B O 1
ATOM 9823 N N . ARG B 1 543 ? 9.383 15.68 30.859 1 97.5 543 ARG B N 1
ATOM 9824 C CA . ARG B 1 543 ? 10.438 16.562 31.359 1 97.5 543 ARG B CA 1
ATOM 9825 C C . ARG B 1 543 ? 10.578 17.797 30.484 1 97.5 543 ARG B C 1
ATOM 9827 O O . ARG B 1 543 ? 10.609 18.922 31 1 97.5 543 ARG B O 1
ATOM 9834 N N . ILE B 1 544 ? 10.695 17.609 29.188 1 96.44 544 ILE B N 1
ATOM 9835 C CA . ILE B 1 544 ? 10.898 18.703 28.25 1 96.44 544 ILE B CA 1
ATOM 9836 C C . ILE B 1 544 ? 9.703 19.656 28.281 1 96.44 544 ILE B C 1
ATOM 9838 O O . ILE B 1 544 ? 9.867 20.859 28.391 1 96.44 544 ILE B O 1
ATOM 9842 N N . LYS B 1 545 ? 8.484 19.078 28.25 1 95.5 545 LYS B N 1
ATOM 9843 C CA . LYS B 1 545 ? 7.281 19.906 28.234 1 95.5 545 LYS B CA 1
ATOM 9844 C C . LYS B 1 545 ? 7.129 20.672 29.547 1 95.5 545 LYS B C 1
ATOM 9846 O O . LYS B 1 545 ? 6.754 21.844 29.562 1 95.5 545 LYS B O 1
ATOM 9851 N N . SER B 1 546 ? 7.406 19.969 30.656 1 95.38 546 SER B N 1
ATOM 9852 C CA . SER B 1 546 ? 7.32 20.625 31.953 1 95.38 546 SER B CA 1
ATOM 9853 C C . SER B 1 546 ? 8.336 21.75 32.094 1 95.38 546 SER B C 1
ATOM 9855 O O . SER B 1 546 ? 8.039 22.797 32.656 1 95.38 546 SER B O 1
ATOM 9857 N N . PHE B 1 547 ? 9.461 21.5 31.516 1 94.31 547 PHE B N 1
ATOM 9858 C CA . PHE B 1 547 ? 10.531 22.5 31.578 1 94.31 547 PHE B CA 1
ATOM 9859 C C . PHE B 1 547 ? 10.164 23.734 30.781 1 94.31 547 PHE B C 1
ATOM 9861 O O . PHE B 1 547 ? 10.391 24.859 31.234 1 94.31 547 PHE B O 1
ATOM 9868 N N . ILE B 1 548 ? 9.617 23.531 29.641 1 90.5 548 ILE B N 1
ATOM 9869 C CA . ILE B 1 548 ? 9.383 24.625 28.703 1 90.5 548 ILE B CA 1
ATOM 9870 C C . ILE B 1 548 ? 8.047 25.297 29.031 1 90.5 548 ILE B C 1
ATOM 9872 O O . ILE B 1 548 ? 7.949 26.531 29.031 1 90.5 548 ILE B O 1
ATOM 9876 N N . LEU B 1 549 ? 6.988 24.5 29.344 1 90.19 549 LEU B N 1
ATOM 9877 C CA . LEU B 1 549 ? 5.633 25.031 29.422 1 90.19 549 LEU B CA 1
ATOM 9878 C C . LEU B 1 549 ? 5.191 25.172 30.875 1 90.19 549 LEU B C 1
ATOM 9880 O O . LEU B 1 549 ? 4.262 25.922 31.172 1 90.19 549 LEU B O 1
ATOM 9884 N N . GLY B 1 550 ? 5.832 24.547 31.781 1 91.06 550 GLY B N 1
ATOM 9885 C CA . GLY B 1 550 ? 5.402 24.438 33.156 1 91.06 550 GLY B CA 1
ATOM 9886 C C . GLY B 1 550 ? 4.699 23.125 33.469 1 91.06 550 GLY B C 1
ATOM 9887 O O . GLY B 1 550 ? 4.113 22.5 32.594 1 91.06 550 GLY B O 1
ATOM 9888 N N . ASP B 1 551 ? 4.598 22.719 34.688 1 93.25 551 ASP B N 1
ATOM 9889 C CA . ASP B 1 551 ? 4.129 21.422 35.125 1 93.25 551 ASP B CA 1
ATOM 9890 C C . ASP B 1 551 ? 2.621 21.266 34.938 1 93.25 551 ASP B C 1
ATOM 9892 O O . ASP B 1 551 ? 2.115 20.156 34.75 1 93.25 551 ASP B O 1
ATOM 9896 N N . ASP B 1 552 ? 1.943 22.359 34.938 1 91 552 ASP B N 1
ATOM 9897 C CA . ASP B 1 552 ? 0.486 22.297 34.875 1 91 552 ASP B CA 1
ATOM 9898 C C . ASP B 1 552 ? -0.048 22.641 33.5 1 91 552 ASP B C 1
ATOM 9900 O O . ASP B 1 552 ? -1.216 23.016 33.344 1 91 552 ASP B O 1
ATOM 9904 N N . ASP B 1 553 ? 0.807 22.531 32.531 1 89.12 553 ASP B N 1
ATOM 9905 C CA . ASP B 1 553 ? 0.357 22.812 31.172 1 89.12 553 ASP B CA 1
ATOM 9906 C C . ASP B 1 553 ? -0.417 21.625 30.594 1 89.12 553 ASP B C 1
ATOM 9908 O O . ASP B 1 553 ? -0.068 20.469 30.844 1 89.12 553 ASP B O 1
ATOM 9912 N N . PRO B 1 554 ? -1.451 21.844 29.812 1 87.56 554 PRO B N 1
ATOM 9913 C CA . PRO B 1 554 ? -2.264 20.766 29.219 1 87.56 554 PRO B CA 1
ATOM 9914 C C . PRO B 1 554 ? -1.449 19.828 28.344 1 87.56 554 PRO B C 1
ATOM 9916 O O . PRO B 1 554 ? -1.773 18.641 28.234 1 87.56 554 PRO B O 1
ATOM 9919 N N . GLU B 1 555 ? -0.431 20.312 27.688 1 89.19 555 GLU B N 1
ATOM 9920 C CA . GLU B 1 555 ? 0.426 19.453 26.875 1 89.19 555 GLU B CA 1
ATOM 9921 C C . GLU B 1 555 ? 1.149 18.422 27.734 1 89.19 555 GLU B C 1
ATOM 9923 O O . GLU B 1 555 ? 1.413 17.312 27.297 1 89.19 555 GLU B O 1
ATOM 9928 N N . VAL B 1 556 ? 1.473 18.844 28.953 1 94 556 VAL B N 1
ATOM 9929 C CA . VAL B 1 556 ? 2.084 17.906 29.891 1 94 556 VAL B CA 1
ATOM 9930 C C . VAL B 1 556 ? 1.075 16.828 30.281 1 94 556 VAL B C 1
ATOM 9932 O O . VAL B 1 556 ? 1.424 15.648 30.375 1 94 556 VAL B O 1
ATOM 9935 N N . ALA B 1 557 ? -0.163 17.234 30.469 1 93.88 557 ALA B N 1
ATOM 9936 C CA . ALA B 1 557 ? -1.217 16.297 30.844 1 93.88 557 ALA B CA 1
ATOM 9937 C C . ALA B 1 557 ? -1.366 15.195 29.797 1 93.88 557 ALA B C 1
ATOM 9939 O O . ALA B 1 557 ? -1.645 14.039 30.141 1 93.88 557 ALA B O 1
ATOM 9940 N N . VAL B 1 558 ? -1.219 15.508 28.516 1 92.19 558 VAL B N 1
ATOM 9941 C CA . VAL B 1 558 ? -1.305 14.531 27.453 1 92.19 558 VAL B CA 1
ATOM 9942 C C . VAL B 1 558 ? -0.213 13.477 27.625 1 92.19 558 VAL B C 1
ATOM 9944 O O . VAL B 1 558 ? -0.476 12.273 27.5 1 92.19 558 VAL B O 1
ATOM 9947 N N . SER B 1 559 ? 0.994 13.938 27.891 1 96.06 559 SER B N 1
ATOM 9948 C CA . SER B 1 559 ? 2.111 13.016 28.078 1 96.06 559 SER B CA 1
ATOM 9949 C C . SER B 1 559 ? 1.929 12.18 29.344 1 96.06 559 SER B C 1
ATOM 9951 O O . SER B 1 559 ? 2.312 11.008 29.391 1 96.06 559 SER B O 1
ATOM 9953 N N . LEU B 1 560 ? 1.356 12.836 30.359 1 97.12 560 LEU B N 1
ATOM 9954 C CA . LEU B 1 560 ? 1.038 12.086 31.578 1 97.12 560 LEU B CA 1
ATOM 9955 C C . LEU B 1 560 ? 0.068 10.953 31.266 1 97.12 560 LEU B C 1
ATOM 9957 O O . LEU B 1 560 ? 0.207 9.844 31.797 1 97.12 560 LEU B O 1
ATOM 9961 N N . GLY B 1 561 ? -0.881 11.242 30.453 1 96.31 561 GLY B N 1
ATOM 9962 C CA . GLY B 1 561 ? -1.842 10.227 30.062 1 96.31 561 GLY B CA 1
ATOM 9963 C C . GLY B 1 561 ? -1.2 9.039 29.359 1 96.31 561 GLY B C 1
ATOM 9964 O O . GLY B 1 561 ? -1.583 7.891 29.594 1 96.31 561 GLY B O 1
ATOM 9965 N N . HIS B 1 562 ? -0.231 9.289 28.516 1 95.94 562 HIS B N 1
ATOM 9966 C CA . HIS B 1 562 ? 0.478 8.219 27.812 1 95.94 562 HIS B CA 1
ATOM 9967 C C . HIS B 1 562 ? 1.254 7.344 28.797 1 95.94 562 HIS B C 1
ATOM 9969 O O . HIS B 1 562 ? 1.226 6.117 28.688 1 95.94 562 HIS B O 1
ATOM 9975 N N . LEU B 1 563 ? 1.916 8.023 29.688 1 97.88 563 LEU B N 1
ATOM 9976 C CA . LEU B 1 563 ? 2.682 7.281 30.672 1 97.88 563 LEU B CA 1
ATOM 9977 C C . LEU B 1 563 ? 1.759 6.48 31.594 1 97.88 563 LEU B C 1
ATOM 9979 O O . LEU B 1 563 ? 2.072 5.344 31.953 1 97.88 563 LEU B O 1
ATOM 9983 N N . ALA B 1 564 ? 0.664 7.078 31.969 1 98.12 564 ALA B N 1
ATOM 9984 C CA . ALA B 1 564 ? -0.322 6.379 32.781 1 98.12 564 ALA B CA 1
ATOM 9985 C C . ALA B 1 564 ? -0.839 5.129 32.094 1 98.12 564 ALA B C 1
ATOM 9987 O O . ALA B 1 564 ? -1.007 4.078 32.719 1 98.12 564 ALA B O 1
ATOM 9988 N N . SER B 1 565 ? -1.166 5.273 30.844 1 97.19 565 SER B N 1
ATOM 9989 C CA . SER B 1 565 ? -1.626 4.137 30.047 1 97.19 565 SER B CA 1
ATOM 9990 C C . SER B 1 565 ? -0.588 3.02 30.031 1 97.19 565 SER B C 1
ATOM 9992 O O . SER B 1 565 ? -0.935 1.843 30.141 1 97.19 565 SER B O 1
ATOM 9994 N N . LEU B 1 566 ? 0.682 3.393 29.844 1 97.69 566 LEU B N 1
ATOM 9995 C CA . LEU B 1 566 ? 1.764 2.414 29.844 1 97.69 566 LEU B CA 1
ATOM 9996 C C . LEU B 1 566 ? 1.802 1.644 31.172 1 97.69 566 LEU B C 1
ATOM 9998 O O . LEU B 1 566 ? 1.877 0.413 31.172 1 97.69 566 LEU B O 1
ATOM 10002 N N . TYR B 1 567 ? 1.69 2.367 32.25 1 98.19 567 TYR B N 1
ATOM 10003 C CA . TYR B 1 567 ? 1.735 1.749 33.594 1 98.19 567 TYR B CA 1
ATOM 10004 C C . TYR B 1 567 ? 0.482 0.921 33.844 1 98.19 567 TYR B C 1
ATOM 10006 O O . TYR B 1 567 ? 0.539 -0.108 34.5 1 98.19 567 TYR B O 1
ATOM 10014 N N . ASN B 1 568 ? -0.607 1.325 33.375 1 97.94 568 ASN B N 1
ATOM 10015 C CA . ASN B 1 568 ? -1.91 0.719 33.625 1 97.94 568 ASN B CA 1
ATOM 10016 C C . ASN B 1 568 ? -2.086 -0.58 32.844 1 97.94 568 ASN B C 1
ATOM 10018 O O . ASN B 1 568 ? -2.463 -1.605 33.406 1 97.94 568 ASN B O 1
ATOM 10022 N N . TYR B 1 569 ? -1.729 -0.595 31.594 1 96.44 569 TYR B N 1
ATOM 10023 C CA . TYR B 1 569 ? -2.16 -1.683 30.719 1 96.44 569 TYR B CA 1
ATOM 10024 C C . TYR B 1 569 ? -0.999 -2.613 30.391 1 96.44 569 TYR B C 1
ATOM 10026 O O . TYR B 1 569 ? -1.205 -3.789 30.094 1 96.44 569 TYR B O 1
ATOM 10034 N N . ASP B 1 570 ? 0.234 -2.162 30.516 1 96.38 570 ASP B N 1
ATOM 10035 C CA . ASP B 1 570 ? 1.346 -3.004 30.078 1 96.38 570 ASP B CA 1
ATOM 10036 C C . ASP B 1 570 ? 2.273 -3.334 31.234 1 96.38 570 ASP B C 1
ATOM 10038 O O . ASP B 1 570 ? 2.539 -4.508 31.516 1 96.38 570 ASP B O 1
ATOM 10042 N N . ILE B 1 571 ? 2.635 -2.322 31.953 1 96.94 571 ILE B N 1
ATOM 10043 C CA . ILE B 1 571 ? 3.57 -2.543 33.062 1 96.94 571 ILE B CA 1
ATOM 10044 C C . ILE B 1 571 ? 2.811 -3.006 34.281 1 96.94 571 ILE B C 1
ATOM 10046 O O . ILE B 1 571 ? 3.381 -3.658 35.156 1 96.94 571 ILE B O 1
ATOM 10050 N N . LYS B 1 572 ? 1.547 -2.67 34.5 1 96.81 572 LYS B N 1
ATOM 10051 C CA . LYS B 1 572 ? 0.623 -3.084 35.531 1 96.81 572 LYS B CA 1
ATOM 10052 C C . LYS B 1 572 ? 1.025 -2.49 36.906 1 96.81 572 LYS B C 1
ATOM 10054 O O . LYS B 1 572 ? 0.957 -3.17 37.906 1 96.81 572 LYS B O 1
ATOM 10059 N N . ASP B 1 573 ? 1.674 -1.427 36.812 1 97.69 573 ASP B N 1
ATOM 10060 C CA . ASP B 1 573 ? 1.866 -0.604 38.031 1 97.69 573 ASP B CA 1
ATOM 10061 C C . ASP B 1 573 ? 0.682 0.336 38.219 1 97.69 573 ASP B C 1
ATOM 10063 O O . ASP B 1 573 ? 0.775 1.534 37.969 1 97.69 573 ASP B O 1
ATOM 10067 N N . TYR B 1 574 ? -0.357 -0.14 38.875 1 97.81 574 TYR B N 1
ATOM 10068 C CA . TYR B 1 574 ? -1.654 0.522 38.938 1 97.81 574 TYR B CA 1
ATOM 10069 C C . TYR B 1 574 ? -1.596 1.751 39.844 1 97.81 574 TYR B C 1
ATOM 10071 O O . TYR B 1 574 ? -2.287 2.742 39.594 1 97.81 574 TYR B O 1
ATOM 10079 N N . GLN B 1 575 ? -0.777 1.727 40.844 1 97.5 575 GLN B N 1
ATOM 10080 C CA . GLN B 1 575 ? -0.674 2.875 41.719 1 97.5 575 GLN B CA 1
ATOM 10081 C C . GLN B 1 575 ? -0.068 4.078 41 1 97.5 575 GLN B C 1
ATOM 10083 O O . GLN B 1 575 ? -0.57 5.199 41.125 1 97.5 575 GLN B O 1
ATOM 10088 N N . LYS B 1 576 ? 1.018 3.859 40.25 1 97.75 576 LYS B N 1
ATOM 10089 C CA . LYS B 1 576 ? 1.617 4.941 39.5 1 97.75 576 LYS B CA 1
ATOM 10090 C C . LYS B 1 576 ? 0.635 5.488 38.469 1 97.75 576 LYS B C 1
ATOM 10092 O O . LYS B 1 576 ? 0.573 6.695 38.219 1 97.75 576 LYS B O 1
ATOM 10097 N N . ALA B 1 577 ? -0.05 4.613 37.812 1 98.44 577 ALA B N 1
ATOM 10098 C CA . ALA B 1 577 ? -1.05 5.02 36.844 1 98.44 577 ALA B CA 1
ATOM 10099 C C . ALA B 1 577 ? -2.117 5.906 37.469 1 98.44 577 ALA B C 1
ATOM 10101 O O . ALA B 1 577 ? -2.506 6.93 36.906 1 98.44 577 ALA B O 1
ATOM 10102 N N . GLU B 1 578 ? -2.598 5.434 38.656 1 98.12 578 GLU B N 1
ATOM 10103 C CA . GLU B 1 578 ? -3.617 6.195 39.375 1 98.12 578 GLU B CA 1
ATOM 10104 C C . GLU B 1 578 ? -3.156 7.625 39.625 1 98.12 578 GLU B C 1
ATOM 10106 O O . GLU B 1 578 ? -3.9 8.578 39.375 1 98.12 578 GLU B O 1
ATOM 10111 N N . ASP B 1 579 ? -1.94 7.762 40.125 1 98.25 579 ASP B N 1
ATOM 10112 C CA . ASP B 1 579 ? -1.392 9.07 40.438 1 98.25 579 ASP B CA 1
ATOM 10113 C C . ASP B 1 579 ? -1.314 9.953 39.219 1 98.25 579 ASP B C 1
ATOM 10115 O O . ASP B 1 579 ? -1.651 11.141 39.25 1 98.25 579 ASP B O 1
ATOM 10119 N N . LEU B 1 580 ? -0.866 9.391 38.156 1 98.25 580 LEU B N 1
ATOM 10120 C CA . LEU B 1 580 ? -0.697 10.133 36.906 1 98.25 580 LEU B CA 1
ATOM 10121 C C . LEU B 1 580 ? -2.049 10.547 36.344 1 98.25 580 LEU B C 1
ATOM 10123 O O . LEU B 1 580 ? -2.205 11.672 35.844 1 98.25 580 LEU B O 1
ATOM 10127 N N . TYR B 1 581 ? -3.062 9.609 36.375 1 97.94 581 TYR B N 1
ATOM 10128 C CA . TYR B 1 581 ? -4.398 9.953 35.906 1 97.94 581 TYR B CA 1
ATOM 10129 C C . TYR B 1 581 ? -4.98 11.102 36.719 1 97.94 581 TYR B C 1
ATOM 10131 O O . TYR B 1 581 ? -5.551 12.039 36.156 1 97.94 581 TYR B O 1
ATOM 10139 N N . HIS B 1 582 ? -4.816 11.023 38 1 97.75 582 HIS B N 1
ATOM 10140 C CA . HIS B 1 582 ? -5.352 12.07 38.875 1 97.75 582 HIS B CA 1
ATOM 10141 C C . HIS B 1 582 ? -4.68 13.414 38.594 1 97.75 582 HIS B C 1
ATOM 10143 O O . HIS B 1 582 ? -5.344 14.445 38.531 1 97.75 582 HIS B O 1
ATOM 10149 N N . ARG B 1 583 ? -3.395 13.43 38.438 1 97 583 ARG B N 1
ATOM 10150 C CA . ARG B 1 583 ? -2.678 14.656 38.094 1 97 583 ARG B CA 1
ATOM 10151 C C . ARG B 1 583 ? -3.156 15.227 36.781 1 97 583 ARG B C 1
ATOM 10153 O O . ARG B 1 583 ? -3.385 16.422 36.656 1 97 583 ARG B O 1
ATOM 10160 N N . GLY B 1 584 ? -3.26 14.359 35.781 1 96.06 584 GLY B N 1
ATOM 10161 C CA . GLY B 1 584 ? -3.764 14.789 34.469 1 96.06 584 GLY B CA 1
ATOM 10162 C C . GLY B 1 584 ? -5.168 15.359 34.531 1 96.06 584 GLY B C 1
ATOM 10163 O O . GLY B 1 584 ? -5.453 16.406 33.938 1 96.06 584 GLY B O 1
ATOM 10164 N N . ILE B 1 585 ? -6.055 14.711 35.281 1 96.44 585 ILE B N 1
ATOM 10165 C CA . ILE B 1 585 ? -7.438 15.141 35.438 1 96.44 585 ILE B CA 1
ATOM 10166 C C . ILE B 1 585 ? -7.477 16.531 36.094 1 96.44 585 ILE B C 1
ATOM 10168 O O . ILE B 1 585 ? -8.234 17.406 35.656 1 96.44 585 ILE B O 1
ATOM 10172 N N . LYS B 1 586 ? -6.664 16.734 37.031 1 95.81 586 LYS B N 1
ATOM 10173 C CA . LYS B 1 586 ? -6.609 18.016 37.719 1 95.81 586 LYS B CA 1
ATOM 10174 C C . LYS B 1 586 ? -6.215 19.141 36.75 1 95.81 586 LYS B C 1
ATOM 10176 O O . LYS B 1 586 ? -6.816 20.219 36.75 1 95.81 586 LYS B O 1
ATOM 10181 N N . ILE B 1 587 ? -5.211 18.891 35.938 1 93.06 587 ILE B N 1
ATOM 10182 C CA . ILE B 1 587 ? -4.746 19.875 34.969 1 93.06 587 ILE B CA 1
ATOM 10183 C C . ILE B 1 587 ? -5.855 20.156 33.969 1 93.06 587 ILE B C 1
ATOM 10185 O O . ILE B 1 587 ? -6.145 21.328 33.656 1 93.06 587 ILE B O 1
ATOM 10189 N N . CYS B 1 588 ? -6.492 19.078 33.5 1 90 588 CYS B N 1
ATOM 10190 C CA . CYS B 1 588 ? -7.5 19.203 32.438 1 90 588 CYS B CA 1
ATOM 10191 C C . CYS B 1 588 ? -8.734 19.938 32.969 1 90 588 CYS B C 1
ATOM 10193 O O . CYS B 1 588 ? -9.328 20.75 32.25 1 90 588 CYS B O 1
ATOM 10195 N N . LEU B 1 589 ? -9.133 19.641 34.156 1 90.06 589 LEU B N 1
ATOM 10196 C CA . LEU B 1 589 ? -10.297 20.312 34.75 1 90.06 589 LEU B CA 1
ATOM 10197 C C . LEU B 1 589 ? -10.031 21.797 34.938 1 90.06 589 LEU B C 1
ATOM 10199 O O . LEU B 1 589 ? -10.922 22.625 34.75 1 90.06 589 LEU B O 1
ATOM 10203 N N . LYS B 1 590 ? -8.82 22.094 35.312 1 86.81 590 LYS B N 1
ATOM 10204 C CA . LYS B 1 590 ? -8.438 23.469 35.531 1 86.81 590 LYS B CA 1
ATOM 10205 C C . LYS B 1 590 ? -8.445 24.281 34.25 1 86.81 590 LYS B C 1
ATOM 10207 O O . LYS B 1 590 ? -8.875 25.438 34.219 1 86.81 590 LYS B O 1
ATOM 10212 N N . HIS B 1 591 ? -8 23.609 33.219 1 79.69 591 HIS B N 1
ATOM 10213 C CA . HIS B 1 591 ? -7.746 24.375 32 1 79.69 591 HIS B CA 1
ATOM 10214 C C . HIS B 1 591 ? -8.883 24.219 31 1 79.69 591 HIS B C 1
ATOM 10216 O O . HIS B 1 591 ? -9.164 25.141 30.219 1 79.69 591 HIS B O 1
ATOM 10222 N N . HIS B 1 592 ? -9.586 23.047 30.953 1 77.94 592 HIS B N 1
ATOM 10223 C CA . HIS B 1 592 ? -10.492 22.766 29.859 1 77.94 592 HIS B CA 1
ATOM 10224 C C . HIS B 1 592 ? -11.922 22.547 30.359 1 77.94 592 HIS B C 1
ATOM 10226 O O . HIS B 1 592 ? -12.867 22.562 29.578 1 77.94 592 HIS B O 1
ATOM 10232 N N . GLY B 1 593 ? -12.109 22.375 31.531 1 78.5 593 GLY B N 1
ATOM 10233 C CA . GLY B 1 593 ? -13.438 22.172 32.094 1 78.5 593 GLY B CA 1
ATOM 10234 C C . GLY B 1 593 ? -13.836 20.703 32.156 1 78.5 593 GLY B C 1
ATOM 10235 O O . GLY B 1 593 ? -13.055 19.828 31.781 1 78.5 593 GLY B O 1
ATOM 10236 N N . ASP B 1 594 ? -15.055 20.422 32.438 1 85.81 594 ASP B N 1
ATOM 10237 C CA . ASP B 1 594 ? -15.492 19.078 32.812 1 85.81 594 ASP B CA 1
ATOM 10238 C C . ASP B 1 594 ? -15.977 18.297 31.609 1 85.81 594 ASP B C 1
ATOM 10240 O O . ASP B 1 594 ? -16.172 17.078 31.672 1 85.81 594 ASP B O 1
ATOM 10244 N N . LEU B 1 595 ? -16.047 18.906 30.547 1 82.19 595 LEU B N 1
ATOM 10245 C CA . LEU B 1 595 ? -16.578 18.219 29.375 1 82.19 595 LEU B CA 1
ATOM 10246 C C . LEU B 1 595 ? -15.492 17.953 28.344 1 82.19 595 LEU B C 1
ATOM 10248 O O . LEU B 1 595 ? -15.773 17.516 27.234 1 82.19 595 LEU B O 1
ATOM 10252 N N . TYR B 1 596 ? -14.305 18.188 28.797 1 81.88 596 TYR B N 1
ATOM 10253 C CA . TYR B 1 596 ? -13.18 17.953 27.891 1 81.88 596 TYR B CA 1
ATOM 10254 C C . TYR B 1 596 ? -13.109 16.484 27.484 1 81.88 596 TYR B C 1
ATOM 10256 O O . TYR B 1 596 ? -13.203 15.594 28.328 1 81.88 596 TYR B O 1
ATOM 10264 N N . SER B 1 597 ? -12.922 16.188 26.172 1 82.12 597 SER B N 1
ATOM 10265 C CA . SER B 1 597 ? -13.016 14.844 25.625 1 82.12 597 SER B CA 1
ATOM 10266 C C . SER B 1 597 ? -11.883 13.961 26.141 1 82.12 597 SER B C 1
ATOM 10268 O O . SER B 1 597 ? -12.047 12.742 26.266 1 82.12 597 SER B O 1
ATOM 10270 N N . GLY B 1 598 ? -10.75 14.523 26.391 1 85.19 598 GLY B N 1
ATOM 10271 C CA . GLY B 1 598 ? -9.625 13.75 26.875 1 85.19 598 GLY B CA 1
ATOM 10272 C C . GLY B 1 598 ? -9.898 13.078 28.219 1 85.19 598 GLY B C 1
ATOM 10273 O O . GLY B 1 598 ? -9.242 12.094 28.562 1 85.19 598 GLY B O 1
ATOM 10274 N N . LEU B 1 599 ? -10.898 13.578 28.953 1 91.19 599 LEU B N 1
ATOM 10275 C CA . LEU B 1 599 ? -11.219 13.039 30.266 1 91.19 599 LEU B CA 1
ATOM 10276 C C . LEU B 1 599 ? -11.797 11.633 30.141 1 91.19 599 LEU B C 1
ATOM 10278 O O . LEU B 1 599 ? -11.742 10.852 31.094 1 91.19 599 LEU B O 1
ATOM 10282 N N . GLU B 1 600 ? -12.359 11.336 29 1 90.56 600 GLU B N 1
ATOM 10283 C CA . GLU B 1 600 ? -12.883 9.992 28.781 1 90.56 600 GLU B CA 1
ATOM 10284 C C . GLU B 1 600 ? -11.812 8.93 29.016 1 90.56 600 GLU B C 1
ATOM 10286 O O . GLU B 1 600 ? -12.062 7.914 29.672 1 90.56 600 GLU B O 1
ATOM 10291 N N . TYR B 1 601 ? -10.641 9.219 28.5 1 91.25 601 TYR B N 1
ATOM 10292 C CA . TYR B 1 601 ? -9.547 8.258 28.578 1 91.25 601 TYR B CA 1
ATOM 10293 C C . TYR B 1 601 ? -9.008 8.148 29.984 1 91.25 601 TYR B C 1
ATOM 10295 O O . TYR B 1 601 ? -8.656 7.055 30.453 1 91.25 601 TYR B O 1
ATOM 10303 N N . ASP B 1 602 ? -8.984 9.273 30.625 1 95.06 602 ASP B N 1
ATOM 10304 C CA . ASP B 1 602 ? -8.508 9.273 32 1 95.06 602 ASP B CA 1
ATOM 10305 C C . ASP B 1 602 ? -9.477 8.523 32.906 1 95.06 602 ASP B C 1
ATOM 10307 O O . ASP B 1 602 ? -9.055 7.723 33.75 1 95.06 602 ASP B O 1
ATOM 10311 N N . TYR B 1 603 ? -10.734 8.82 32.781 1 96.81 603 TYR B N 1
ATOM 10312 C CA . TYR B 1 603 ? -11.734 8.141 33.594 1 96.81 603 TYR B CA 1
ATOM 10313 C C . TYR B 1 603 ? -11.75 6.645 33.281 1 96.81 603 TYR B C 1
ATOM 10315 O O . TYR B 1 603 ? -11.812 5.824 34.219 1 96.81 603 TYR B O 1
ATOM 10323 N N . THR B 1 604 ? -11.727 6.27 32.031 1 96.31 604 THR B N 1
ATOM 10324 C CA . THR B 1 604 ? -11.68 4.863 31.656 1 96.31 604 THR B CA 1
ATOM 10325 C C . THR B 1 604 ? -10.438 4.191 32.25 1 96.31 604 THR B C 1
ATOM 10327 O O . THR B 1 604 ? -10.5 3.045 32.688 1 96.31 604 THR B O 1
ATOM 10330 N N . GLY B 1 605 ? -9.352 4.941 32.188 1 97.25 605 GLY B N 1
ATOM 10331 C CA . GLY B 1 605 ? -8.125 4.43 32.75 1 97.25 605 GLY B CA 1
ATOM 10332 C C . GLY B 1 605 ? -8.242 4.164 34.25 1 97.25 605 GLY B C 1
ATOM 10333 O O . GLY B 1 605 ? -7.781 3.131 34.75 1 97.25 605 GLY B O 1
ATOM 10334 N N . LEU B 1 606 ? -8.867 5.078 34.938 1 98.06 606 LEU B N 1
ATOM 10335 C CA . LEU B 1 606 ? -9.039 4.93 36.375 1 98.06 606 LEU B CA 1
ATOM 10336 C C . LEU B 1 606 ? -9.961 3.762 36.688 1 98.06 606 LEU B C 1
ATOM 10338 O O . LEU B 1 606 ? -9.75 3.043 37.656 1 98.06 606 LEU B O 1
ATOM 10342 N N . ILE B 1 607 ? -10.992 3.613 35.875 1 98.06 607 ILE B N 1
ATOM 10343 C CA . ILE B 1 607 ? -11.891 2.484 36.062 1 98.06 607 ILE B CA 1
ATOM 10344 C C . ILE B 1 607 ? -11.109 1.176 35.969 1 98.06 607 ILE B C 1
ATOM 10346 O O . ILE B 1 607 ? -11.297 0.266 36.781 1 98.06 607 ILE B O 1
ATOM 10350 N N . HIS B 1 608 ? -10.273 1.066 34.938 1 97.81 608 HIS B N 1
ATOM 10351 C CA . HIS B 1 608 ? -9.438 -0.114 34.781 1 97.81 608 HIS B CA 1
ATOM 10352 C C . HIS B 1 608 ? -8.5 -0.312 35.969 1 97.81 608 HIS B C 1
ATOM 10354 O O . HIS B 1 608 ? -8.328 -1.435 36.438 1 97.81 608 HIS B O 1
ATOM 10360 N N . VAL B 1 609 ? -7.926 0.781 36.469 1 98.25 609 VAL B N 1
ATOM 10361 C CA . VAL B 1 609 ? -7.023 0.74 37.594 1 98.25 609 VAL B CA 1
ATOM 10362 C C . VAL B 1 609 ? -7.754 0.162 38.812 1 98.25 609 VAL B C 1
ATOM 10364 O O . VAL B 1 609 ? -7.262 -0.768 39.469 1 98.25 609 VAL B O 1
ATOM 10367 N N . TYR B 1 610 ? -8.867 0.648 39.062 1 98 610 TYR B N 1
ATOM 10368 C CA . TYR B 1 610 ? -9.586 0.276 40.281 1 98 610 TYR B CA 1
ATOM 10369 C C . TYR B 1 610 ? -10.18 -1.124 40.156 1 98 610 TYR B C 1
ATOM 10371 O O . TYR B 1 610 ? -10.328 -1.831 41.156 1 98 610 TYR B O 1
ATOM 10379 N N . SER B 1 611 ? -10.547 -1.495 38.969 1 97.56 611 SER B N 1
ATOM 10380 C CA . SER B 1 611 ? -10.938 -2.883 38.75 1 97.56 611 SER B CA 1
ATOM 10381 C C . SER B 1 611 ? -9.812 -3.844 39.125 1 97.56 611 SER B C 1
ATOM 10383 O O . SER B 1 611 ? -10.055 -4.879 39.75 1 97.56 611 SER B O 1
ATOM 10385 N N . ASN B 1 612 ? -8.625 -3.488 38.75 1 97.12 612 ASN B N 1
ATOM 10386 C CA . ASN B 1 612 ? -7.484 -4.371 39 1 97.12 612 ASN B CA 1
ATOM 10387 C C . ASN B 1 612 ? -6.996 -4.289 40.438 1 97.12 612 ASN B C 1
ATOM 10389 O O . ASN B 1 612 ? -6.477 -5.27 40.969 1 97.12 612 ASN B O 1
ATOM 10393 N N . LEU B 1 613 ? -7.223 -3.146 41.031 1 96.62 613 LEU B N 1
ATOM 10394 C CA . LEU B 1 613 ? -6.883 -2.99 42.438 1 96.62 613 LEU B CA 1
ATOM 10395 C C . LEU B 1 613 ? -7.992 -3.541 43.344 1 96.62 613 LEU B C 1
ATOM 10397 O O . LEU B 1 613 ? -7.863 -3.547 44.562 1 96.62 613 LEU B O 1
ATOM 10401 N N . GLN B 1 614 ? -9.055 -3.977 42.781 1 95.5 614 GLN B N 1
ATOM 10402 C CA . GLN B 1 614 ? -10.227 -4.523 43.469 1 95.5 614 GLN B CA 1
ATOM 10403 C C . GLN B 1 614 ? -10.812 -3.514 44.438 1 95.5 614 GLN B C 1
ATOM 10405 O O . GLN B 1 614 ? -11.203 -3.873 45.562 1 95.5 614 GLN B O 1
ATOM 10410 N N . ASN B 1 615 ? -10.609 -2.301 44.125 1 96.81 615 ASN B N 1
ATOM 10411 C CA . ASN B 1 615 ? -11.297 -1.231 44.844 1 96.81 615 ASN B CA 1
ATOM 10412 C C . ASN B 1 615 ? -12.688 -0.975 44.281 1 96.81 615 ASN B C 1
ATOM 10414 O O . ASN B 1 615 ? -12.867 -0.089 43.438 1 96.81 615 ASN B O 1
ATOM 10418 N N . GLU B 1 616 ? -13.68 -1.63 44.75 1 95.38 616 GLU B N 1
ATOM 10419 C CA . GLU B 1 616 ? -15.023 -1.634 44.188 1 95.38 616 GLU B CA 1
ATOM 10420 C C . GLU B 1 616 ? -15.68 -0.263 44.312 1 95.38 616 GLU B C 1
ATOM 10422 O O . GLU B 1 616 ? -16.422 0.168 43.438 1 95.38 616 GLU B O 1
ATOM 10427 N N . ARG B 1 617 ? -15.5 0.34 45.5 1 96.31 617 ARG B N 1
ATOM 10428 C CA . ARG B 1 617 ? -16.109 1.646 45.719 1 96.31 617 ARG B CA 1
ATOM 10429 C C . ARG B 1 617 ? -15.664 2.65 44.656 1 96.31 617 ARG B C 1
ATOM 10431 O O . ARG B 1 617 ? -16.5 3.293 44.031 1 96.31 617 ARG B O 1
ATOM 10438 N N . LYS B 1 618 ? -14.367 2.797 44.469 1 97.25 618 LYS B N 1
ATOM 10439 C CA . LYS B 1 618 ? -13.844 3.754 43.5 1 97.25 618 LYS B CA 1
ATOM 10440 C C . LYS B 1 618 ? -14.18 3.33 42.062 1 97.25 618 LYS B C 1
ATOM 10442 O O . LYS B 1 618 ? -14.406 4.176 41.219 1 97.25 618 LYS B O 1
ATOM 10447 N N . HIS B 1 619 ? -14.148 2.041 41.844 1 97.19 619 HIS B N 1
ATOM 10448 C CA . HIS B 1 619 ? -14.555 1.53 40.531 1 97.19 619 HIS B CA 1
ATOM 10449 C C . HIS B 1 619 ? -15.953 2.014 40.156 1 97.19 619 HIS B C 1
ATOM 10451 O O . HIS B 1 619 ? -16.172 2.512 39.062 1 97.19 619 HIS B O 1
ATOM 10457 N N . LEU B 1 620 ? -16.875 1.867 41.094 1 96.69 620 LEU B N 1
ATOM 10458 C CA . LEU B 1 620 ? -18.25 2.289 40.875 1 96.69 620 LEU B CA 1
ATOM 10459 C C . LEU B 1 620 ? -18.344 3.805 40.719 1 96.69 620 LEU B C 1
ATOM 10461 O O . LEU B 1 620 ? -19.094 4.316 39.906 1 96.69 620 LEU B O 1
ATOM 10465 N N . GLU B 1 621 ? -17.625 4.5 41.625 1 97.38 621 GLU B N 1
ATOM 10466 C CA . GLU B 1 621 ? -17.609 5.961 41.594 1 97.38 621 GLU B CA 1
ATOM 10467 C C . GLU B 1 621 ? -17.203 6.48 40.219 1 97.38 621 GLU B C 1
ATOM 10469 O O . GLU B 1 621 ? -17.891 7.312 39.625 1 97.38 621 GLU B O 1
ATOM 10474 N N . TYR B 1 622 ? -16.141 6 39.688 1 97.69 622 TYR B N 1
ATOM 10475 C CA . TYR B 1 622 ? -15.633 6.52 38.438 1 97.69 622 TYR B CA 1
ATOM 10476 C C . TYR B 1 622 ? -16.438 5.977 37.25 1 97.69 622 TYR B C 1
ATOM 10478 O O . TYR B 1 622 ? -16.469 6.594 36.188 1 97.69 622 TYR B O 1
ATOM 10486 N N . THR B 1 623 ? -17.031 4.809 37.375 1 97.31 623 THR B N 1
ATOM 10487 C CA . THR B 1 623 ? -17.984 4.359 36.375 1 97.31 623 THR B CA 1
ATOM 10488 C C . THR B 1 623 ? -19.141 5.344 36.25 1 97.31 623 THR B C 1
ATOM 10490 O O . THR B 1 623 ? -19.578 5.656 35.156 1 97.31 623 THR B O 1
ATOM 10493 N N . PHE B 1 624 ? -19.562 5.805 37.406 1 96.88 624 PHE B N 1
ATOM 10494 C CA . PHE B 1 624 ? -20.641 6.785 37.406 1 96.88 624 PHE B CA 1
ATOM 10495 C C . PHE B 1 624 ? -20.156 8.109 36.812 1 96.88 624 PHE B C 1
ATOM 10497 O O . PHE B 1 624 ? -20.891 8.758 36.062 1 96.88 624 PHE B O 1
ATOM 10504 N N . ILE B 1 625 ? -19 8.562 37.219 1 96.62 625 ILE B N 1
ATOM 10505 C CA . ILE B 1 625 ? -18.438 9.82 36.719 1 96.62 625 ILE B CA 1
ATOM 10506 C C . ILE B 1 625 ? -18.328 9.766 35.188 1 96.62 625 ILE B C 1
ATOM 10508 O O . ILE B 1 625 ? -18.672 10.734 34.5 1 96.62 625 ILE B O 1
ATOM 10512 N N . LEU B 1 626 ? -17.812 8.625 34.656 1 96.25 626 LEU B N 1
ATOM 10513 C CA . LEU B 1 626 ? -17.672 8.469 33.219 1 96.25 626 LEU B CA 1
ATOM 10514 C C . LEU B 1 626 ? -19.047 8.492 32.531 1 96.25 626 LEU B C 1
ATOM 10516 O O . LEU B 1 626 ? -19.203 9.117 31.5 1 96.25 626 LEU B O 1
ATOM 10520 N N . SER B 1 627 ? -20 7.785 33.125 1 95.25 627 SER B N 1
ATOM 10521 C CA . SER B 1 627 ? -21.359 7.754 32.562 1 95.25 627 SER B CA 1
ATOM 10522 C C . SER B 1 627 ? -21.969 9.148 32.531 1 95.25 627 SER B C 1
ATOM 10524 O O . SER B 1 627 ? -22.625 9.531 31.562 1 95.25 627 SER B O 1
ATOM 10526 N N . ASP B 1 628 ? -21.812 9.828 33.656 1 94.25 628 ASP B N 1
ATOM 10527 C CA . ASP B 1 628 ? -22.312 11.195 33.75 1 94.25 628 ASP B CA 1
ATOM 10528 C C . ASP B 1 628 ? -21.656 12.102 32.688 1 94.25 628 ASP B C 1
ATOM 10530 O O . ASP B 1 628 ? -22.312 12.93 32.062 1 94.25 628 ASP B O 1
ATOM 10534 N N . TRP B 1 629 ? -20.359 11.984 32.625 1 93.38 629 TRP B N 1
ATOM 10535 C CA . TRP B 1 629 ? -19.594 12.75 31.625 1 93.38 629 TRP B CA 1
ATOM 10536 C C . TRP B 1 629 ? -20.125 12.484 30.219 1 93.38 629 TRP B C 1
ATOM 10538 O O . TRP B 1 629 ? -20.328 13.422 29.438 1 93.38 629 TRP B O 1
ATOM 10548 N N . LYS B 1 630 ? -20.328 11.234 29.797 1 91.75 630 LYS B N 1
ATOM 10549 C CA . LYS B 1 630 ? -20.844 10.859 28.484 1 91.75 630 LYS B CA 1
ATOM 10550 C C . LYS B 1 630 ? -22.219 11.469 28.234 1 91.75 630 LYS B C 1
ATOM 10552 O O . LYS B 1 630 ? -22.5 11.945 27.125 1 91.75 630 LYS B O 1
ATOM 10557 N N . ASP B 1 631 ? -23.047 11.477 29.203 1 89.69 631 ASP B N 1
ATOM 10558 C CA . ASP B 1 631 ? -24.391 12.031 29.078 1 89.69 631 ASP B CA 1
ATOM 10559 C C . ASP B 1 631 ? -24.328 13.539 28.859 1 89.69 631 ASP B C 1
ATOM 10561 O O . ASP B 1 631 ? -25.062 14.078 28.016 1 89.69 631 ASP B O 1
ATOM 10565 N N . LYS B 1 632 ? -23.516 14.148 29.672 1 87.5 632 LYS B N 1
ATOM 10566 C CA . LYS B 1 632 ? -23.391 15.594 29.547 1 87.5 632 LYS B CA 1
ATOM 10567 C C . LYS B 1 632 ? -22.812 15.977 28.188 1 87.5 632 LYS B C 1
ATOM 10569 O O . LYS B 1 632 ? -23.219 16.969 27.578 1 87.5 632 LYS B O 1
ATOM 10574 N N . ARG B 1 633 ? -21.844 15.227 27.781 1 82.81 633 ARG B N 1
ATOM 10575 C CA . ARG B 1 633 ? -21.234 15.508 26.484 1 82.81 633 ARG B CA 1
ATOM 10576 C C . ARG B 1 633 ? -22.234 15.289 25.344 1 82.81 633 ARG B C 1
ATOM 10578 O O . ARG B 1 633 ? -22.25 16.047 24.375 1 82.81 633 ARG B O 1
ATOM 10585 N N . LYS B 1 634 ? -23.016 14.234 25.391 1 79.81 634 LYS B N 1
ATOM 10586 C CA . LYS B 1 634 ? -24.047 13.961 24.406 1 79.81 634 LYS B CA 1
ATOM 10587 C C . LYS B 1 634 ? -25.047 15.102 24.328 1 79.81 634 LYS B C 1
ATOM 10589 O O . LYS B 1 634 ? -25.484 15.492 23.234 1 79.81 634 LYS B O 1
ATOM 10594 N N . GLN B 1 635 ? -25.406 15.594 25.438 1 77.06 635 GLN B N 1
ATOM 10595 C CA . GLN B 1 635 ? -26.344 16.703 25.5 1 77.06 635 GLN B CA 1
ATOM 10596 C C . GLN B 1 635 ? -25.75 17.969 24.859 1 77.06 635 GLN B C 1
ATOM 10598 O O . GLN B 1 635 ? -26.453 18.703 24.172 1 77.06 635 GLN B O 1
ATOM 10603 N N . ARG B 1 636 ? -24.5 18.172 25.094 1 72.88 636 ARG B N 1
ATOM 10604 C CA . ARG B 1 636 ? -23.828 19.328 24.531 1 72.88 636 ARG B CA 1
ATOM 10605 C C . ARG B 1 636 ? -23.766 19.234 23 1 72.88 636 ARG B C 1
ATOM 10607 O O . ARG B 1 636 ? -23.969 20.234 22.312 1 72.88 636 ARG B O 1
ATOM 10614 N N . VAL B 1 637 ? -23.406 18.078 22.547 1 66 637 VAL B N 1
ATOM 10615 C CA . VAL B 1 637 ? -23.312 17.875 21.094 1 66 637 VAL B CA 1
ATOM 10616 C C . VAL B 1 637 ? -24.688 18.047 20.453 1 66 637 VAL B C 1
ATOM 10618 O O . VAL B 1 637 ? -24.812 18.609 19.359 1 66 637 VAL B O 1
ATOM 10621 N N . GLN B 1 638 ? -25.672 17.531 21.125 1 58.91 638 GLN B N 1
ATOM 10622 C CA . GLN B 1 638 ? -27.031 17.656 20.609 1 58.91 638 GLN B CA 1
ATOM 10623 C C . GLN B 1 638 ? -27.5 19.109 20.625 1 58.91 638 GLN B C 1
ATOM 10625 O O . GLN B 1 638 ? -28.266 19.547 19.75 1 58.91 638 GLN B O 1
ATOM 10630 N N . ARG B 1 639 ? -27.078 19.859 21.656 1 52.12 639 ARG B N 1
ATOM 10631 C CA . ARG B 1 639 ? -27.469 21.25 21.781 1 52.12 639 ARG B CA 1
ATOM 10632 C C . ARG B 1 639 ? -26.641 22.141 20.859 1 52.12 639 ARG B C 1
ATOM 10634 O O . ARG B 1 639 ? -27.031 23.281 20.578 1 52.12 639 ARG B O 1
ATOM 10641 N N . ALA B 1 640 ? -25.438 21.828 20.859 1 51.38 640 ALA B N 1
ATOM 10642 C CA . ALA B 1 640 ? -24.469 22.672 20.172 1 51.38 640 ALA B CA 1
ATOM 10643 C C . ALA B 1 640 ? -25 23.125 18.812 1 51.38 640 ALA B C 1
ATOM 10645 O O . ALA B 1 640 ? -25.219 22.297 17.922 1 51.38 640 ALA B O 1
ATOM 10646 N N . PHE B 1 641 ? -25.812 24.125 18.984 1 40.72 641 PHE B N 1
ATOM 10647 C CA . PHE B 1 641 ? -26.25 25.109 18.016 1 40.72 641 PHE B CA 1
ATOM 10648 C C . PHE B 1 641 ? -25.094 25.562 17.141 1 40.72 641 PHE B C 1
ATOM 10650 O O . PHE B 1 641 ? -23.969 25.734 17.609 1 40.72 641 PHE B O 1
ATOM 10657 N N . THR B 1 642 ? -25.078 25.172 16.016 1 42.91 642 THR B N 1
ATOM 10658 C CA . THR B 1 642 ? -24.25 25.969 15.117 1 42.91 642 THR B CA 1
ATOM 10659 C C . THR B 1 642 ? -24.516 27.469 15.344 1 42.91 642 THR B C 1
ATOM 10661 O O . THR B 1 642 ? -25.641 27.938 15.172 1 42.91 642 THR B O 1
ATOM 10664 N N . PRO B 1 643 ? -23.906 28.094 16.203 1 35.88 643 PRO B N 1
ATOM 10665 C CA . PRO B 1 643 ? -24.203 29.531 16.25 1 35.88 643 PRO B CA 1
ATOM 10666 C C . PRO B 1 643 ? -24.453 30.125 14.875 1 35.88 643 PRO B C 1
ATOM 10668 O O . PRO B 1 643 ? -23.688 29.891 13.938 1 35.88 643 PRO B O 1
ATOM 10671 N N . LYS B 1 644 ? -25.562 30.312 14.539 1 42.19 644 LYS B N 1
ATOM 10672 C CA . LYS B 1 644 ? -25.844 31.125 13.367 1 42.19 644 LYS B CA 1
ATOM 10673 C C . LYS B 1 644 ? -25.203 32.5 13.484 1 42.19 644 LYS B C 1
ATOM 10675 O O . LYS B 1 644 ? -25.625 33.312 14.305 1 42.19 644 LYS B O 1
ATOM 10680 N N . LEU B 1 645 ? -23.922 32.531 13.281 1 37.53 645 LEU B N 1
ATOM 10681 C CA . LEU B 1 645 ? -23.297 33.875 13.219 1 37.53 645 LEU B CA 1
ATOM 10682 C C . LEU B 1 645 ? -24.203 34.844 12.477 1 37.53 645 LEU B C 1
ATOM 10684 O O . LEU B 1 645 ? -24.672 34.562 11.375 1 37.53 645 LEU B O 1
ATOM 10688 N N . ASP B 1 646 ? -24.859 35.562 13.133 1 38.91 646 ASP B N 1
ATOM 10689 C CA . ASP B 1 646 ? -25.406 36.75 12.477 1 38.91 646 ASP B CA 1
ATOM 10690 C C . ASP B 1 646 ? -24.328 37.469 11.641 1 38.91 646 ASP B C 1
ATOM 10692 O O . ASP B 1 646 ? -23.344 37.969 12.18 1 38.91 646 ASP B O 1
ATOM 10696 N N . PRO B 1 647 ? -24.25 37.031 10.422 1 41.81 647 PRO B N 1
ATOM 10697 C CA . PRO B 1 647 ? -23.266 37.656 9.523 1 41.81 647 PRO B CA 1
ATOM 10698 C C . PRO B 1 647 ? -23.047 39.156 9.812 1 41.81 647 PRO B C 1
ATOM 10700 O O . PRO B 1 647 ? -22.047 39.719 9.352 1 41.81 647 PRO B O 1
ATOM 10703 N N . ASN B 1 648 ? -24.047 39.812 10.336 1 41.59 648 ASN B N 1
ATOM 10704 C CA . ASN B 1 648 ? -23.984 41.219 10.617 1 41.59 648 ASN B CA 1
ATOM 10705 C C . ASN B 1 648 ? -23.406 41.5 12.008 1 41.59 648 ASN B C 1
ATOM 10707 O O . ASN B 1 648 ? -23.656 42.562 12.586 1 41.59 648 ASN B O 1
ATOM 10711 N N . MET B 1 649 ? -22.906 40.656 12.625 1 44.75 649 MET B N 1
ATOM 10712 C CA . MET B 1 649 ? -22.344 40.906 13.953 1 44.75 649 MET B CA 1
ATOM 10713 C C . MET B 1 649 ? -21.172 41.875 13.875 1 44.75 649 MET B C 1
ATOM 10715 O O . MET B 1 649 ? -20.266 41.688 13.055 1 44.75 649 MET B O 1
ATOM 10719 N N . LYS B 1 650 ? -21.359 43 14.484 1 48.28 650 LYS B N 1
ATOM 10720 C CA . LYS B 1 650 ? -20.422 44.125 14.477 1 48.28 650 LYS B CA 1
ATOM 10721 C C . LYS B 1 650 ? -19.141 43.781 15.25 1 48.28 650 LYS B C 1
ATOM 10723 O O . LYS B 1 650 ? -19.172 42.938 16.156 1 48.28 650 LYS B O 1
ATOM 10728 N N . VAL B 1 651 ? -18 44.188 14.812 1 46.59 651 VAL B N 1
ATOM 10729 C CA . VAL B 1 651 ? -16.656 44.094 15.367 1 46.59 651 VAL B CA 1
ATOM 10730 C C . VAL B 1 651 ? -16.703 44.344 16.875 1 46.59 651 VAL B C 1
ATOM 10732 O O . VAL B 1 651 ? -16.016 43.656 17.641 1 46.59 651 VAL B O 1
ATOM 10735 N N . ASP B 1 652 ? -17.625 45.188 17.359 1 48.03 652 ASP B N 1
ATOM 10736 C CA . ASP B 1 652 ? -17.688 45.562 18.766 1 48.03 652 ASP B CA 1
ATOM 10737 C C . ASP B 1 652 ? -18.109 44.375 19.625 1 48.03 652 ASP B C 1
ATOM 10739 O O . ASP B 1 652 ? -17.562 44.156 20.719 1 48.03 652 ASP B O 1
ATOM 10743 N N . SER B 1 653 ? -19.062 43.625 19.156 1 50.91 653 SER B N 1
ATOM 10744 C CA . SER B 1 653 ? -19.516 42.469 19.922 1 50.91 653 SER B CA 1
ATOM 10745 C C . SER B 1 653 ? -18.453 41.375 19.969 1 50.91 653 SER B C 1
ATOM 10747 O O . SER B 1 653 ? -18.281 40.719 20.984 1 50.91 653 SER B O 1
ATOM 10749 N N . LEU B 1 654 ? -17.766 41.281 18.875 1 52.31 654 LEU B N 1
ATOM 10750 C CA . LEU B 1 654 ? -16.672 40.312 18.828 1 52.31 654 LEU B CA 1
ATOM 10751 C C . LEU B 1 654 ? -15.562 40.719 19.812 1 52.31 654 LEU B C 1
ATOM 10753 O O . LEU B 1 654 ? -14.977 39.875 20.469 1 52.31 654 LEU B O 1
ATOM 10757 N N . MET B 1 655 ? -15.375 42.031 19.922 1 51.12 655 MET B N 1
ATOM 10758 C CA . MET B 1 655 ? -14.367 42.531 20.828 1 51.12 655 MET B CA 1
ATOM 10759 C C . MET B 1 655 ? -14.727 42.219 22.281 1 51.12 655 MET B C 1
ATOM 10761 O O . MET B 1 655 ? -13.844 41.938 23.094 1 51.12 655 MET B O 1
ATOM 10765 N N . LYS B 1 656 ? -16.016 42.25 22.625 1 55.22 656 LYS B N 1
ATOM 10766 C CA . LYS B 1 656 ? -16.438 41.875 23.969 1 55.22 656 LYS B CA 1
ATOM 10767 C C . LYS B 1 656 ? -16.078 40.406 24.266 1 55.22 656 LYS B C 1
ATOM 10769 O O . LYS B 1 656 ? -15.68 40.062 25.375 1 55.22 656 LYS B O 1
ATOM 10774 N N . ILE B 1 657 ? -16.219 39.719 23.234 1 51.72 657 ILE B N 1
ATOM 10775 C CA . ILE B 1 657 ? -15.844 38.312 23.406 1 51.72 657 ILE B CA 1
ATOM 10776 C C . ILE B 1 657 ? -14.336 38.188 23.609 1 51.72 657 ILE B C 1
ATOM 10778 O O . ILE B 1 657 ? -13.883 37.438 24.484 1 51.72 657 ILE B O 1
ATOM 10782 N N . ILE B 1 658 ? -13.586 39 22.844 1 49.66 658 ILE B N 1
ATOM 10783 C CA . ILE B 1 658 ? -12.133 39 22.969 1 49.66 658 ILE B CA 1
ATOM 10784 C C . ILE B 1 658 ? -11.75 39.531 24.359 1 49.66 658 ILE B C 1
ATOM 10786 O O . ILE B 1 658 ? -10.836 39 25 1 49.66 658 ILE B O 1
ATOM 10790 N N . GLU B 1 659 ? -12.406 40.594 24.797 1 53.16 659 GLU B N 1
ATOM 10791 C CA . GLU B 1 659 ? -12.109 41.156 26.109 1 53.16 659 GLU B CA 1
ATOM 10792 C C . GLU B 1 659 ? -12.336 40.094 27.203 1 53.16 659 GLU B C 1
ATOM 10794 O O . GLU B 1 659 ? -11.555 40 28.141 1 53.16 659 GLU B O 1
ATOM 10799 N N . SER B 1 660 ? -13.367 39.438 27.031 1 49.56 660 SER B N 1
ATOM 10800 C CA . SER B 1 660 ? -13.625 38.375 27.984 1 49.56 660 SER B CA 1
ATOM 10801 C C . SER B 1 660 ? -12.523 37.312 27.953 1 49.56 660 SER B C 1
ATOM 10803 O O . SER B 1 660 ? -12.109 36.781 28.984 1 49.56 660 SER B O 1
ATOM 10805 N N . ILE B 1 661 ? -12.078 37.094 26.734 1 47.31 661 ILE B N 1
ATOM 10806 C CA . ILE B 1 661 ? -10.992 36.125 26.578 1 47.31 661 ILE B CA 1
ATOM 10807 C C . ILE B 1 661 ? -9.719 36.688 27.188 1 47.31 661 ILE B C 1
ATOM 10809 O O . ILE B 1 661 ? -9.008 36 27.922 1 47.31 661 ILE B O 1
ATOM 10813 N N . SER B 1 662 ? -9.383 37.969 26.844 1 46.12 662 SER B N 1
ATOM 10814 C CA . SER B 1 662 ? -8.195 38.625 27.375 1 46.12 662 SER B CA 1
ATOM 10815 C C . SER B 1 662 ? -8.242 38.656 28.906 1 46.12 662 SER B C 1
ATOM 10817 O O . SER B 1 662 ? -7.211 38.531 29.562 1 46.12 662 SER B O 1
ATOM 10819 N N . ALA B 1 663 ? -9.406 38.875 29.438 1 48.78 663 ALA B N 1
ATOM 10820 C CA . ALA B 1 663 ? -9.547 38.938 30.891 1 48.78 663 ALA B CA 1
ATOM 10821 C C . ALA B 1 663 ? -9.195 37.594 31.531 1 48.78 663 ALA B C 1
ATOM 10823 O O . ALA B 1 663 ? -8.672 37.562 32.625 1 48.78 663 ALA B O 1
ATOM 10824 N N . ASP B 1 664 ? -9.438 36.719 30.719 1 44.72 664 ASP B N 1
ATOM 10825 C CA . ASP B 1 664 ? -9.18 35.375 31.266 1 44.72 664 ASP B CA 1
ATOM 10826 C C . ASP B 1 664 ? -7.695 35.031 31.141 1 44.72 664 ASP B C 1
ATOM 10828 O O . ASP B 1 664 ? -7.191 34.188 31.906 1 44.72 664 ASP B O 1
ATOM 10832 N N . PHE B 1 665 ? -7.102 35.531 30.156 1 42.62 665 PHE B N 1
ATOM 10833 C CA . PHE B 1 665 ? -5.688 35.25 29.984 1 42.62 665 PHE B CA 1
ATOM 10834 C C . PHE B 1 665 ? -4.824 36.344 30.609 1 42.62 665 PHE B C 1
ATOM 10836 O O . PHE B 1 665 ? -3.629 36.125 30.828 1 42.62 665 PHE B O 1
#